Protein AF-A0A345QPT4-F1 (afdb_monomer_lite)

Sequence (966 aa):
MLALAESWQQLDHDAGVVNLGLKLHAERAFEVLALWSHRFDEGSEKVQDVKDILLRNYCLAMIEQTCDPARIIENTPKKAPHILIPAFYQRNDILRAMLEKHPGSVDTPRSDKRTAVFSACFFNNIEMLELLLEYKAEMNVAEDDGWRPIHAAAVGGDPAMTRRLIKAGATFDPQDAPQKIHPLHLAAQGGNKELADYYIKEQSVDPDLRDSAGRTVVMHAILNDDAQMVRYLVETHGCALDICTVDGPNSLEMSAIHVAARDGCRESIQTVIELGGESDCPMVNGSRAIHLAANNDFPEAVRILAKHGADVDAPGMNLWTKDDIDKAREQLTATSGAKDKINLTDWSPLHFATAKGHTKVARALIEAKADPNKQNGAKETPMHLAVEKGNDDVAMYLSANGANMEIRDKDGLTVLQKAIIRDRFALAKELLRQGALLSSYSHRNTMTDAHAATLVHVAAQEPEIKLLNLLIEHGPDLSLPNALGRTPAHIAAEAGLPDHLARLLHTDDTALEKVDVRGHTPFDSACASGDLKCIELIGKRCAEGTLAQTYPEALHIAVSHGRVRATGYLLGQGYDPQAYNDAGWTPLHIAAQRGRENVVKEILNHRINPLRPLRNDPDVTAFDLAAETGQAEVLKLLFHLRSPDALDLTDLIFLSLEHMHYDCAAYLLGLRRGTDSGLPVHPVTGLSIQELYGGQNAEMKKSKPTEERHSDALETHFGSVAKPTPAQTKQLKSQAVNATPQQYKTQSMMHGLASDLYPEFDRGETRLWSKMNETDLAAFVKRVAPVADRYELDGPELRGATRKLPWYDDVTLFQLFDPSFANPKLRIYYLEHQGNLYWLNGTSPPIHEINAKAPIKVNEANVLDYLRFFTFFVRGEEGPFYLCEHKDDPMIPSHAKIEKIIDGVVRPNTFEGMNDKGHYLCDGVVFYSNAIFIANFAVQPSGMVEMLDDEPIAADLPVKIDAPLS

Radius of gyration: 41.53 Å; chains: 1; bounding box: 100×75×121 Å

Foldseek 3Di:
DVVVVVVVVPDDPDPVVVVVVLVVVVVVLVVVLVVVVPDDDDDDPVVVVVVVVSVVVVLVSVLVDPDDLQVVCVSADPDQDPLLSCLQSVNLVNSLSSCVVVLVNQLPADPQSDGSLLSCLLCVPVSSNVSSVVSPYDQAGAGNQRDTSLLSNLLSLDPVSNVVSVVSPDDDDLVRGPFSDDSLLSNLLVLRPPNVCCCCPVVVDDQQDATLFGQGSLLSNLLNLNLVSNCCSCVPVVHDQQQFTDNDQWGQGDGSLLSNLLNLSQSSNLSCVVSPNDLADATNQQDGSLLNNLLNLNLNNNLSSLVSPHDQQGKGFPDRTNVVVVVLVVVCVVCPPPLLPRQRMRDGSLLSNLLNQNQSNNVSSLVSPHDQCRAGSQRDGSLLSNLQHPHLVNNVVSLVSDRDQCRATNQQDGSLRSNVVVVVLVSNLVVVVSPRDQPRQGSHPPPDPQWSDGPLLVCLQDLDVSSNVSSVVSPDDQQDATSQQQGSLLNNLLNLRLVSNLVSCVRDVVQQVGATNVRDGSLLSNLLNLNVSSNCSNQVPDDQLCSCVVPVCSLLSNLLNLNLNSNLVVVVSVHDQQDQDPQQDGSLLSNLLNLSLSNLVSSVVDPDDQQCARRVDNVHGSLLSNLLNLNLSSNVSSCVVDPCVVDDLVVSLVSNVVSPNVSNNVVSVVSVVVVVDPDDDDDPPDDDPPPPDDDDDDDDDDDDDDDDDDDDDDDDDDDDDDDDDVVVLVVVVPVPPDDDPPPPPDDDDDDFLCCQVPPPPPPDDPPFKAWDDPVVQVVVLVVQPPPVVPRGQPAPPKTKIKGDAPFFDAKIKIKIADCPPPDNSEIWIWIDDPRDIQTLQQACPSVLVVLVVTPTADDPNCVLVLVSVRQQSHADPQGGWHFFADLPHPLQDDDPVRSVLCVSDHHHKDFPQADPVRWTKIWTWIAHFQWIWIWIWTQHSSRDIDTDDTGTSDHDHVGTRDNNYD

Secondary structure (DSSP, 8-state):
-HHHHHTTTTS---HHHHHHHHHHHHHHHHHHHHHHTTS--S--HHHHHHHHHHHHHHHHHHHHS---HHHHHHSS-SSPP-THHHHHTT-HHHHHHHHHH-GGGTT---TT---HHHHHHHTT-HHHHHHHHHTT--TT---TTS--HHHHHHHTT-HHHHHHHHHTT----GGGSTT---HHHHHHHTT-HHHHHIIIIIS---TT-B-TT--BHHHHHHTTT-HHHHHHIIIII---SSPPP--GGG-----HHHHHHHHT-HHHHHHHHHTT--TT-B-TTS-BHHHHHHHTT-HHHHHHHHHTT--TT--B-S---HHHHHHHHHHHHH-TT-GGG-----B-HHHHHHHHT-HHHHHHHHHTT--TT---TTS--HHHHHHHHT-HHHHHHHHTTT--TT---TTS--HHHHHHHTT-HHHHHHHHHTT--TT-EE---SS-TT--EEHHHHHTTSS-HHHHHHHHTT---TT---TTS--HHHHHHHTT-HHHHHHHHHH-SGGGS---TTS--HHHHHHHHT-HHHHHHHHTTSPTT-HHHH-TTHHHHHHHTT-HHHHHHHHHTT--TT---TTS--HHHHHHHTT-HHHHHHHHTS---TTPPPSS-TT--HHHHHHHTT-HHHHHHHHTSS-GGGS-HHHHHHHHHHTT-HHHHHHHHHHHHHHTS-S---------TTSSS----------PPP--------------PPPPPTTHHHHTTTSS----TTS-SSS--S--HHHHHS--TTSS--TT-EEPPHHHHHHHHHHH-SBTTTB----TT-EEEEEE-TTBSS-EEEEEE-TTSSSTT-BEEEEEETTEEEE--SSSHHHHHHHTTS-B---TTTHHHHHHHHHHH-EETTEEEEE---TT-TTS---HHHHHHHTTT----EEEEE-TTSPEEEEEEEEETTEEEEEEEEE-TTS-EEEEEEEEEE---SS-----B-

pLDDT: mean 76.47, std 21.49, range [22.98, 98.19]

Structure (mmCIF, N/CA/C/O backbone):
data_AF-A0A345QPT4-F1
#
_entry.id   AF-A0A345QPT4-F1
#
loop_
_atom_site.group_PDB
_atom_site.id
_atom_site.type_symbol
_atom_site.label_atom_id
_atom_site.label_alt_id
_atom_site.label_comp_id
_atom_site.label_asym_id
_atom_site.label_entity_id
_atom_site.label_seq_id
_atom_site.pdbx_PDB_ins_code
_atom_site.Cartn_x
_atom_site.Cartn_y
_atom_site.Cartn_z
_atom_site.occupancy
_atom_site.B_iso_or_equiv
_atom_site.auth_seq_id
_atom_site.auth_comp_id
_atom_site.auth_asym_id
_atom_site.auth_atom_id
_atom_site.pdbx_PDB_model_num
ATOM 1 N N . MET A 1 1 ? 18.421 -6.838 46.950 1.00 33.09 1 MET A N 1
ATOM 2 C CA . MET A 1 1 ? 17.117 -7.234 46.373 1.00 33.09 1 MET A CA 1
ATOM 3 C C . MET A 1 1 ? 17.227 -8.535 45.588 1.00 33.09 1 MET A C 1
ATOM 5 O O . MET A 1 1 ? 16.571 -9.471 46.001 1.00 33.09 1 MET A O 1
ATOM 9 N N . LEU A 1 2 ? 18.090 -8.664 44.570 1.00 32.16 2 LEU A N 1
ATOM 10 C CA . LEU A 1 2 ? 18.305 -9.948 43.863 1.00 32.16 2 LEU A CA 1
ATOM 11 C C . LEU A 1 2 ? 18.605 -11.131 44.810 1.00 32.16 2 LEU A C 1
ATOM 13 O O . LEU A 1 2 ? 17.823 -12.073 44.858 1.00 32.16 2 LEU A O 1
ATOM 17 N N . ALA A 1 3 ? 19.591 -10.991 45.704 1.00 34.78 3 ALA A N 1
ATOM 18 C CA . ALA A 1 3 ? 19.900 -12.000 46.731 1.00 34.78 3 ALA A CA 1
ATOM 19 C C . ALA A 1 3 ? 18.755 -12.310 47.735 1.00 34.78 3 ALA A C 1
ATOM 21 O O . ALA A 1 3 ? 18.834 -13.287 48.477 1.00 34.78 3 ALA A O 1
ATOM 22 N N . LEU A 1 4 ? 17.697 -11.485 47.789 1.00 37.00 4 LEU A N 1
ATOM 23 C CA . LEU A 1 4 ? 16.474 -11.732 48.576 1.00 37.00 4 LEU A CA 1
ATOM 24 C C . LEU A 1 4 ? 15.408 -12.503 47.776 1.00 37.00 4 LEU A C 1
ATOM 26 O O . LEU A 1 4 ? 14.580 -13.169 48.380 1.00 37.00 4 LEU A O 1
ATOM 30 N N . ALA A 1 5 ? 15.429 -12.430 46.442 1.00 37.59 5 ALA A N 1
ATOM 31 C CA . ALA A 1 5 ? 14.558 -13.224 45.576 1.00 37.59 5 ALA A CA 1
ATOM 32 C C . ALA A 1 5 ? 15.115 -14.647 45.379 1.00 37.59 5 ALA A C 1
ATOM 34 O O . ALA A 1 5 ? 14.376 -15.623 45.482 1.00 37.59 5 ALA A O 1
ATOM 35 N N . GLU A 1 6 ? 16.432 -14.772 45.185 1.00 40.56 6 GLU A N 1
ATOM 36 C CA . GLU A 1 6 ? 17.126 -16.063 45.034 1.00 40.56 6 GLU A CA 1
ATOM 37 C C . GLU A 1 6 ? 17.009 -16.945 46.288 1.00 40.56 6 GLU A C 1
ATOM 39 O O . GLU A 1 6 ? 16.847 -18.158 46.186 1.00 40.56 6 GLU A O 1
ATOM 44 N N . SER A 1 7 ? 17.029 -16.338 47.479 1.00 40.84 7 SER A N 1
ATOM 45 C CA . SER A 1 7 ? 16.862 -17.057 48.749 1.00 40.84 7 SER A CA 1
ATOM 46 C C . SER A 1 7 ? 15.411 -17.463 49.044 1.00 40.84 7 SER A C 1
ATOM 48 O O . SER A 1 7 ? 15.190 -18.320 49.897 1.00 40.84 7 SER A O 1
ATOM 50 N N . TRP A 1 8 ? 14.425 -16.914 48.325 1.00 41.34 8 TRP A N 1
ATOM 51 C CA . TRP A 1 8 ? 13.012 -17.284 48.474 1.00 41.34 8 TRP A CA 1
ATOM 52 C C . TRP A 1 8 ? 12.647 -18.525 47.646 1.00 41.34 8 TRP A C 1
ATOM 54 O O . TRP A 1 8 ? 11.878 -19.362 48.106 1.00 41.34 8 TRP A O 1
ATOM 64 N N . GLN A 1 9 ? 13.273 -18.706 46.475 1.00 44.38 9 GLN A N 1
ATOM 65 C CA . GLN A 1 9 ? 13.102 -19.895 45.621 1.00 44.38 9 GLN A CA 1
ATOM 66 C C . GLN A 1 9 ? 13.724 -21.185 46.192 1.00 44.38 9 GLN A C 1
ATOM 68 O O . GLN A 1 9 ? 13.489 -22.262 45.651 1.00 44.38 9 GLN A O 1
ATOM 73 N N . GLN A 1 10 ? 14.532 -21.094 47.254 1.00 45.28 10 GLN A N 1
ATOM 74 C CA . GLN A 1 10 ? 15.256 -22.228 47.852 1.00 45.28 10 GLN A CA 1
ATOM 75 C C . GLN A 1 10 ? 14.636 -22.747 49.163 1.00 45.28 10 GLN A C 1
ATOM 77 O O . GLN A 1 10 ? 15.204 -23.639 49.793 1.00 45.28 10 GLN A O 1
ATOM 82 N N . LEU A 1 11 ? 13.500 -22.194 49.599 1.00 45.75 11 LEU A N 1
ATOM 83 C CA . LEU A 1 11 ? 12.834 -22.576 50.847 1.00 45.75 11 LEU A CA 1
ATOM 84 C C . LEU A 1 11 ? 11.661 -23.524 50.581 1.00 45.75 11 LEU A C 1
ATOM 86 O O . LEU A 1 11 ? 10.718 -23.173 49.877 1.00 45.75 11 LEU A O 1
ATOM 90 N N . ASP A 1 12 ? 11.717 -24.707 51.192 1.00 43.78 12 ASP A N 1
ATOM 91 C CA . ASP A 1 12 ? 10.667 -25.721 51.085 1.00 43.78 12 ASP A CA 1
ATOM 92 C C . ASP A 1 12 ? 9.369 -25.245 51.771 1.00 43.78 12 ASP A C 1
ATOM 94 O O . ASP A 1 12 ? 9.404 -24.627 52.843 1.00 43.78 12 ASP A O 1
ATOM 98 N N . HIS A 1 13 ? 8.218 -25.490 51.142 1.00 46.50 13 HIS A N 1
ATOM 99 C CA . HIS A 1 13 ? 6.950 -24.807 51.444 1.00 46.50 13 HIS A CA 1
ATOM 100 C C . HIS A 1 13 ? 6.187 -25.393 52.647 1.00 46.50 13 HIS A C 1
ATOM 102 O O . HIS A 1 13 ? 4.996 -25.695 52.560 1.00 46.50 13 HIS A O 1
ATOM 108 N N . ASP A 1 14 ? 6.855 -25.521 53.792 1.00 43.75 14 ASP A N 1
ATOM 109 C CA . ASP A 1 14 ? 6.238 -26.016 55.023 1.00 43.75 14 ASP A CA 1
ATOM 110 C C . ASP A 1 14 ? 5.692 -24.869 55.902 1.00 43.75 14 ASP A C 1
ATOM 112 O O . ASP A 1 14 ? 6.330 -23.825 56.094 1.00 43.75 14 ASP A O 1
ATOM 116 N N . ALA A 1 15 ? 4.492 -25.045 56.464 1.00 39.34 15 ALA A N 1
ATOM 117 C CA . ALA A 1 15 ? 3.680 -23.951 57.026 1.00 39.34 15 ALA A CA 1
ATOM 118 C C . ALA A 1 15 ? 4.313 -23.237 58.245 1.00 39.34 15 ALA A C 1
ATOM 120 O O . ALA A 1 15 ? 3.967 -22.093 58.568 1.00 39.34 15 ALA A O 1
ATOM 121 N N . GLY A 1 16 ? 5.264 -23.891 58.920 1.00 41.59 16 GLY A N 1
ATOM 122 C CA . GLY A 1 16 ? 6.057 -23.297 60.001 1.00 41.59 16 GLY A CA 1
ATOM 123 C C . GLY A 1 16 ? 7.169 -22.357 59.516 1.00 41.59 16 GLY A C 1
ATOM 124 O O . GLY A 1 16 ? 7.464 -21.366 60.183 1.00 41.59 16 GLY A O 1
ATOM 125 N N . VAL A 1 17 ? 7.760 -22.627 58.346 1.00 42.69 17 VAL A N 1
ATOM 126 C CA . VAL A 1 17 ? 8.870 -21.837 57.780 1.00 42.69 17 VAL A CA 1
ATOM 127 C C . VAL A 1 17 ? 8.347 -20.558 57.131 1.00 42.69 17 VAL A C 1
ATOM 129 O O . VAL A 1 17 ? 8.931 -19.492 57.328 1.00 42.69 17 VAL A O 1
ATOM 132 N N . VAL A 1 18 ? 7.188 -20.634 56.465 1.00 42.41 18 VAL A N 1
ATOM 133 C CA . VAL A 1 18 ? 6.473 -19.463 55.930 1.00 42.41 18 VAL A CA 1
ATOM 134 C C . VAL A 1 18 ? 6.228 -18.433 57.042 1.00 42.41 18 VAL A C 1
ATOM 136 O O . VAL A 1 18 ? 6.617 -17.275 56.904 1.00 42.41 18 VAL A O 1
ATOM 139 N N . ASN A 1 19 ? 5.711 -18.862 58.201 1.00 40.22 19 ASN A N 1
ATOM 140 C CA . ASN A 1 19 ? 5.498 -17.993 59.369 1.00 40.22 19 ASN A CA 1
ATOM 141 C C . ASN A 1 19 ? 6.782 -17.348 59.923 1.00 40.22 19 ASN A C 1
ATOM 143 O O . ASN A 1 19 ? 6.725 -16.241 60.460 1.00 40.22 19 ASN A O 1
ATOM 147 N N . LEU A 1 20 ? 7.940 -18.006 59.807 1.00 39.38 20 LEU A N 1
ATOM 148 C CA . LEU A 1 20 ? 9.214 -17.449 60.266 1.00 39.38 20 LEU A CA 1
ATOM 149 C C . LEU A 1 20 ? 9.788 -16.435 59.262 1.00 39.38 20 LEU A C 1
ATOM 151 O O . LEU A 1 20 ? 10.292 -15.392 59.677 1.00 39.38 20 LEU A O 1
ATOM 155 N N . GLY A 1 21 ? 9.653 -16.699 57.957 1.00 39.25 21 GLY A N 1
ATOM 156 C CA . GLY A 1 21 ? 10.020 -15.764 56.886 1.00 39.25 21 GLY A CA 1
ATOM 157 C C . GLY A 1 21 ? 9.189 -14.477 56.917 1.00 39.25 21 GLY A C 1
ATOM 158 O O . GLY A 1 21 ? 9.756 -13.386 56.891 1.00 39.25 21 GLY A O 1
ATOM 159 N N . LEU A 1 22 ? 7.866 -14.606 57.085 1.00 40.47 22 LEU A N 1
ATOM 160 C CA . LEU A 1 22 ? 6.925 -13.507 57.360 1.00 40.47 22 LEU A CA 1
ATOM 161 C C . LEU A 1 22 ? 7.432 -12.609 58.505 1.00 40.47 22 LEU A C 1
ATOM 163 O O . LEU A 1 22 ? 7.609 -11.400 58.346 1.00 40.47 22 LEU A O 1
ATOM 167 N N . LYS A 1 23 ? 7.753 -13.217 59.655 1.00 39.22 23 LYS A N 1
ATOM 168 C CA . LYS A 1 23 ? 8.224 -12.498 60.849 1.00 39.22 23 LYS A CA 1
ATOM 169 C C . LYS A 1 23 ? 9.545 -11.760 60.617 1.00 39.22 23 LYS A C 1
ATOM 171 O O . LYS A 1 23 ? 9.672 -10.596 60.992 1.00 39.22 23 LYS A O 1
ATOM 176 N N . LEU A 1 24 ? 10.502 -12.415 59.956 1.00 41.22 24 LEU A N 1
ATOM 177 C CA . LEU A 1 24 ? 11.827 -11.856 59.677 1.00 41.22 24 LEU A CA 1
ATOM 178 C C . LEU A 1 24 ? 11.776 -10.700 58.660 1.00 41.22 24 LEU A C 1
ATOM 180 O O . LEU A 1 24 ? 12.583 -9.772 58.740 1.00 41.22 24 LEU A O 1
ATOM 184 N N . HIS A 1 25 ? 10.824 -10.726 57.721 1.00 44.31 25 HIS A N 1
ATOM 185 C CA . HIS A 1 25 ? 10.570 -9.608 56.810 1.00 44.31 25 HIS A CA 1
ATOM 186 C C . HIS A 1 25 ? 9.915 -8.417 57.520 1.00 44.31 25 HIS A C 1
ATOM 188 O O . HIS A 1 25 ? 10.349 -7.285 57.303 1.00 44.31 25 HIS A O 1
ATOM 194 N N . ALA A 1 26 ? 8.943 -8.654 58.407 1.00 40.06 26 ALA A N 1
ATOM 195 C CA . ALA A 1 26 ? 8.311 -7.595 59.194 1.00 40.06 26 ALA A CA 1
ATOM 196 C C . ALA A 1 26 ? 9.309 -6.879 60.129 1.00 40.06 26 ALA A C 1
ATOM 198 O O . ALA A 1 26 ? 9.332 -5.649 60.183 1.00 40.06 26 ALA A O 1
ATOM 199 N N . GLU A 1 27 ? 10.181 -7.627 60.815 1.00 40.75 27 GLU A N 1
ATOM 200 C CA . GLU A 1 27 ? 11.205 -7.063 61.711 1.00 40.75 27 GLU A CA 1
ATOM 201 C C . GLU A 1 27 ? 12.286 -6.273 60.945 1.00 40.75 27 GLU A C 1
ATOM 203 O O . GLU A 1 27 ? 12.697 -5.201 61.387 1.00 40.75 27 GLU A O 1
ATOM 208 N N . ARG A 1 28 ? 12.691 -6.718 59.747 1.00 43.78 28 ARG A N 1
ATOM 209 C CA . ARG A 1 28 ? 13.685 -5.997 58.923 1.00 43.78 28 ARG A CA 1
ATOM 210 C C . ARG A 1 28 ? 13.117 -4.794 58.168 1.00 43.78 28 ARG A C 1
ATOM 212 O O . ARG A 1 28 ? 13.839 -3.823 57.950 1.00 43.78 28 ARG A O 1
ATOM 219 N N . ALA A 1 29 ? 11.831 -4.801 57.816 1.00 41.41 29 ALA A N 1
ATOM 220 C CA . ALA A 1 29 ? 11.145 -3.594 57.346 1.00 41.41 29 ALA A CA 1
ATOM 221 C C . ALA A 1 29 ? 11.117 -2.505 58.441 1.00 41.41 29 ALA A C 1
ATOM 223 O O . ALA A 1 29 ? 11.261 -1.318 58.145 1.00 41.41 29 ALA A O 1
ATOM 224 N N . PHE A 1 30 ? 11.017 -2.921 59.708 1.00 39.09 30 PHE A N 1
ATOM 225 C CA . PHE A 1 30 ? 11.079 -2.056 60.888 1.00 39.09 30 PHE A CA 1
ATOM 226 C C . PHE A 1 30 ? 12.431 -1.331 61.029 1.00 39.09 30 PHE A C 1
ATOM 228 O O . PHE A 1 30 ? 12.464 -0.126 61.277 1.00 39.09 30 PHE A O 1
ATOM 235 N N . GLU A 1 31 ? 13.553 -2.027 60.813 1.00 42.22 31 GLU A N 1
ATOM 236 C CA . GLU A 1 31 ? 14.901 -1.430 60.867 1.00 42.22 31 GLU A CA 1
ATOM 237 C C . GLU A 1 31 ? 15.128 -0.389 59.754 1.00 42.22 31 GLU A C 1
ATOM 239 O O . GLU A 1 31 ? 15.726 0.665 59.989 1.00 42.22 31 GLU A O 1
ATOM 244 N N . VAL A 1 32 ? 14.596 -0.636 58.550 1.00 42.06 32 VAL A N 1
ATOM 245 C CA . VAL A 1 32 ? 14.650 0.323 57.430 1.00 42.06 32 VAL A CA 1
ATOM 246 C C . VAL A 1 32 ? 13.803 1.571 57.722 1.00 42.06 32 VAL A C 1
ATOM 248 O O . VAL A 1 32 ? 14.245 2.686 57.441 1.00 42.06 32 VAL A O 1
ATOM 251 N N . LEU A 1 33 ? 12.636 1.414 58.358 1.00 37.31 33 LEU A N 1
ATOM 252 C CA . LEU A 1 33 ? 11.796 2.528 58.822 1.00 37.31 33 LEU A CA 1
ATOM 253 C C . LEU A 1 33 ? 12.460 3.354 59.939 1.00 37.31 33 LEU A C 1
ATOM 255 O O . LEU A 1 33 ? 12.398 4.587 59.919 1.00 37.31 33 LEU A O 1
ATOM 259 N N . ALA A 1 34 ? 13.157 2.704 60.876 1.00 37.06 34 ALA A N 1
ATOM 260 C CA . ALA A 1 34 ? 13.902 3.386 61.936 1.00 37.06 34 ALA A CA 1
ATOM 261 C C . ALA A 1 34 ? 15.033 4.273 61.374 1.00 37.06 34 ALA A C 1
ATOM 263 O O . ALA A 1 34 ? 15.233 5.394 61.847 1.00 37.06 34 ALA A O 1
ATOM 264 N N . LEU A 1 35 ? 15.707 3.822 60.307 1.00 39.16 35 LEU A N 1
ATOM 265 C CA . LEU A 1 35 ? 16.701 4.609 59.563 1.00 39.16 35 LEU A CA 1
ATOM 266 C C . LEU A 1 35 ? 16.079 5.753 58.735 1.00 39.16 35 LEU A C 1
ATOM 268 O O . LEU A 1 35 ? 16.745 6.758 58.478 1.00 39.16 35 LEU A O 1
ATOM 272 N N . TRP A 1 36 ? 14.810 5.627 58.338 1.00 37.44 36 TRP A N 1
ATOM 273 C CA . TRP A 1 36 ? 14.070 6.618 57.547 1.00 37.44 36 TRP A CA 1
ATOM 274 C C . TRP A 1 36 ? 13.606 7.840 58.353 1.00 37.44 36 TRP A C 1
ATOM 276 O O . TRP A 1 36 ? 13.639 8.953 57.834 1.00 37.44 36 TRP A O 1
ATOM 286 N N . SER A 1 37 ? 13.217 7.680 59.624 1.00 37.22 37 SER A N 1
ATOM 287 C CA . SER A 1 37 ? 12.687 8.808 60.421 1.00 37.22 37 SER A CA 1
ATOM 288 C C . SER A 1 37 ? 13.719 9.897 60.764 1.00 37.22 37 SER A C 1
ATOM 290 O O . SER A 1 37 ? 13.348 10.990 61.189 1.00 37.22 37 SER A O 1
ATOM 292 N N . HIS A 1 38 ? 15.010 9.607 60.576 1.00 35.19 38 HIS A N 1
ATOM 293 C CA . HIS A 1 38 ? 16.125 10.435 61.043 1.00 35.19 38 HIS A CA 1
ATOM 294 C C . HIS A 1 38 ? 16.803 11.282 59.950 1.00 35.19 38 HIS A C 1
ATOM 296 O O . HIS A 1 38 ? 17.774 11.985 60.247 1.00 35.19 38 HIS A O 1
ATOM 302 N N . ARG A 1 39 ? 16.345 11.203 58.690 1.00 34.81 39 ARG A N 1
ATOM 303 C CA . ARG A 1 39 ? 17.016 11.817 57.532 1.00 34.81 39 ARG A CA 1
ATOM 304 C C . ARG A 1 39 ? 16.049 12.500 56.548 1.00 34.81 39 ARG A C 1
ATOM 306 O O . ARG A 1 39 ? 15.481 11.853 55.676 1.00 34.81 39 ARG A O 1
ATOM 313 N N . PHE A 1 40 ? 16.065 13.832 56.633 1.00 41.31 40 PHE A N 1
ATOM 314 C CA . PHE A 1 40 ? 15.780 14.837 55.595 1.00 41.31 40 PHE A CA 1
ATOM 315 C C . PHE A 1 40 ? 14.382 15.458 55.447 1.00 41.31 40 PHE A C 1
ATOM 317 O O . PHE A 1 40 ? 13.384 14.813 55.121 1.00 41.31 40 PHE A O 1
ATOM 324 N N . ASP A 1 41 ? 14.429 16.788 55.574 1.00 34.59 41 ASP A N 1
ATOM 325 C CA . ASP A 1 41 ? 13.602 17.790 54.906 1.00 34.59 41 ASP A CA 1
ATOM 326 C C . ASP A 1 41 ? 13.650 17.697 53.358 1.00 34.59 41 ASP A C 1
ATOM 328 O O . ASP A 1 41 ? 14.193 16.774 52.752 1.00 34.59 41 ASP A O 1
ATOM 332 N N . GLU A 1 42 ? 12.995 18.669 52.733 1.00 40.62 42 GLU A N 1
ATOM 333 C CA . GLU A 1 42 ? 12.603 18.823 51.329 1.00 40.62 42 GLU A CA 1
ATOM 334 C C . GLU A 1 42 ? 13.727 18.715 50.268 1.00 40.62 42 GLU A C 1
ATOM 336 O O . GLU A 1 42 ? 14.895 18.981 50.541 1.00 40.62 42 GLU A O 1
ATOM 341 N N . GLY A 1 43 ? 13.346 18.433 49.005 1.00 38.50 43 GLY A N 1
ATOM 342 C CA . GLY A 1 43 ? 14.033 19.078 47.870 1.00 38.50 43 GLY A CA 1
ATOM 343 C C . GLY A 1 43 ? 14.525 18.279 46.649 1.00 38.50 43 GLY A C 1
ATOM 344 O O . GLY A 1 43 ? 15.263 18.874 45.870 1.00 38.50 43 GLY A O 1
ATOM 345 N N . SER A 1 44 ? 14.190 16.998 46.405 1.00 33.72 44 SER A N 1
ATOM 346 C CA . SER A 1 44 ? 14.565 16.372 45.108 1.00 33.72 44 SER A CA 1
ATOM 347 C C . SER A 1 44 ? 13.610 15.299 44.568 1.00 33.72 44 SER A C 1
ATOM 349 O O . SER A 1 44 ? 13.191 14.394 45.288 1.00 33.72 44 SER A O 1
ATOM 351 N N . GLU A 1 45 ? 13.329 15.373 43.263 1.00 38.69 45 GLU A N 1
ATOM 352 C CA . GLU A 1 45 ? 12.399 14.487 42.540 1.00 38.69 45 GLU A CA 1
ATOM 353 C C . GLU A 1 45 ? 12.859 13.020 42.542 1.00 38.69 45 GLU A C 1
ATOM 355 O O . GLU A 1 45 ? 12.066 12.124 42.810 1.00 38.69 45 GLU A O 1
ATOM 360 N N . LYS A 1 46 ? 14.167 12.760 42.391 1.00 37.12 46 LYS A N 1
ATOM 361 C CA . LYS A 1 46 ? 14.743 11.396 42.428 1.00 37.12 46 LYS A CA 1
ATOM 362 C C . LYS A 1 46 ? 14.589 10.681 43.776 1.00 37.12 46 LYS A C 1
ATOM 364 O O . LYS A 1 46 ? 14.760 9.468 43.853 1.00 37.12 46 LYS A O 1
ATOM 369 N N . VAL A 1 47 ? 14.306 11.419 44.850 1.00 37.28 47 VAL A N 1
ATOM 370 C CA . VAL A 1 47 ? 14.023 10.847 46.174 1.00 37.28 47 VAL A CA 1
ATOM 371 C C . VAL A 1 47 ? 12.533 10.507 46.325 1.00 37.28 47 VAL A C 1
ATOM 373 O O . VAL A 1 47 ? 12.190 9.688 47.176 1.00 37.28 47 VAL A O 1
ATOM 376 N N . GLN A 1 48 ? 11.657 11.075 45.494 1.00 40.44 48 GLN A N 1
ATOM 377 C CA . GLN A 1 48 ? 10.220 10.805 45.503 1.00 40.44 48 GLN A CA 1
ATOM 378 C C . GLN A 1 48 ? 9.920 9.379 45.005 1.00 40.44 48 GLN A C 1
ATOM 380 O O . GLN A 1 48 ? 9.306 8.603 45.734 1.00 40.44 48 GLN A O 1
ATOM 385 N N . ASP A 1 49 ? 10.483 8.976 43.860 1.00 38.84 49 ASP A N 1
ATOM 386 C CA . ASP A 1 49 ? 10.294 7.629 43.286 1.00 38.84 49 ASP A CA 1
ATOM 387 C C . ASP A 1 49 ? 10.715 6.504 44.251 1.00 38.84 49 ASP A C 1
ATOM 389 O O . ASP A 1 49 ? 10.040 5.485 44.405 1.00 38.84 49 ASP A O 1
ATOM 393 N N . VAL A 1 50 ? 11.839 6.695 44.951 1.00 38.19 50 VAL A N 1
ATOM 394 C CA . VAL A 1 50 ? 12.367 5.717 45.917 1.00 38.19 50 VAL A CA 1
ATOM 395 C C . VAL A 1 50 ? 11.497 5.644 47.178 1.00 38.19 50 VAL A C 1
ATOM 397 O O . VAL A 1 50 ? 11.346 4.561 47.750 1.00 38.19 50 VAL A O 1
ATOM 400 N N . LYS A 1 51 ? 10.891 6.765 47.602 1.00 43.69 51 LYS A N 1
ATOM 401 C CA . LYS A 1 51 ? 9.914 6.789 48.703 1.00 43.69 51 LYS A CA 1
ATOM 402 C C . LYS A 1 51 ? 8.652 6.011 48.330 1.00 43.69 51 LYS A C 1
ATOM 404 O O . LYS A 1 51 ? 8.224 5.166 49.115 1.00 43.69 51 LYS A O 1
ATOM 409 N N . ASP A 1 52 ? 8.119 6.223 47.130 1.00 42.12 52 ASP A N 1
ATOM 410 C CA . ASP A 1 52 ? 6.881 5.578 46.683 1.00 42.12 52 ASP A CA 1
ATOM 411 C C . ASP A 1 52 ? 7.054 4.069 46.450 1.00 42.12 52 ASP A C 1
ATOM 413 O O . ASP A 1 52 ? 6.182 3.285 46.829 1.00 42.12 52 ASP A O 1
ATOM 417 N N . ILE A 1 53 ? 8.202 3.619 45.929 1.00 42.06 53 ILE A N 1
ATOM 418 C CA . ILE A 1 53 ? 8.512 2.183 45.784 1.00 42.06 53 ILE A CA 1
ATOM 419 C C . ILE A 1 53 ? 8.607 1.487 47.152 1.00 42.06 53 ILE A C 1
ATOM 421 O O . ILE A 1 53 ? 8.072 0.388 47.329 1.00 42.06 53 ILE A O 1
ATOM 425 N N . LEU A 1 54 ? 9.270 2.107 48.134 1.00 42.16 54 LEU A N 1
ATOM 426 C CA . LEU A 1 54 ? 9.414 1.532 49.476 1.00 42.16 54 LEU A CA 1
ATOM 427 C C . LEU A 1 54 ? 8.093 1.546 50.255 1.00 42.16 54 LEU A C 1
ATOM 429 O O . LEU A 1 54 ? 7.774 0.551 50.905 1.00 42.16 54 LEU A O 1
ATOM 433 N N . LEU A 1 55 ? 7.284 2.600 50.121 1.00 45.50 55 LEU A N 1
ATOM 434 C CA . LEU A 1 55 ? 5.930 2.656 50.676 1.00 45.50 55 LEU A CA 1
ATOM 435 C C . LEU A 1 55 ? 5.007 1.607 50.035 1.00 45.50 55 LEU A C 1
ATOM 437 O O . LEU A 1 55 ? 4.301 0.894 50.744 1.00 45.50 55 LEU A O 1
ATOM 441 N N . ARG A 1 56 ? 5.041 1.460 48.704 1.00 43.22 56 ARG A N 1
ATOM 442 C CA . ARG A 1 56 ? 4.274 0.444 47.967 1.00 43.22 56 ARG A CA 1
ATOM 443 C C . ARG A 1 56 ? 4.616 -0.967 48.442 1.00 43.22 56 ARG A C 1
ATOM 445 O O . ARG A 1 56 ? 3.710 -1.753 48.703 1.00 43.22 56 ARG A O 1
ATOM 452 N N . ASN A 1 57 ? 5.904 -1.274 48.591 1.00 44.00 57 ASN A N 1
ATOM 453 C CA . ASN A 1 57 ? 6.362 -2.586 49.051 1.00 44.00 57 ASN A CA 1
ATOM 454 C C . ASN A 1 57 ? 6.059 -2.822 50.542 1.00 44.00 57 ASN A C 1
ATOM 456 O O . ASN A 1 57 ? 5.721 -3.943 50.916 1.00 44.00 57 ASN A O 1
ATOM 460 N N . TYR A 1 58 ? 6.106 -1.778 51.378 1.00 47.28 58 TYR A N 1
ATOM 461 C CA . TYR A 1 58 ? 5.629 -1.834 52.762 1.00 47.28 58 TYR A CA 1
ATOM 462 C C . TYR A 1 58 ? 4.135 -2.174 52.814 1.00 47.28 58 TYR A C 1
ATOM 464 O O . TYR A 1 58 ? 3.748 -3.134 53.472 1.00 47.28 58 TYR A O 1
ATOM 472 N N . CYS A 1 59 ? 3.286 -1.461 52.073 1.00 45.84 59 CYS A N 1
ATOM 473 C CA . CYS A 1 59 ? 1.851 -1.728 52.097 1.00 45.84 59 CYS A CA 1
ATOM 474 C C . CYS A 1 59 ? 1.470 -3.082 51.473 1.00 45.84 59 CYS A C 1
ATOM 476 O O . CYS A 1 59 ? 0.548 -3.713 51.978 1.00 45.84 59 CYS A O 1
ATOM 478 N N . LEU A 1 60 ? 2.193 -3.567 50.455 1.00 46.56 60 LEU A N 1
ATOM 479 C CA . LEU A 1 60 ? 2.050 -4.941 49.946 1.00 46.56 60 LEU A CA 1
ATOM 480 C C . LEU A 1 60 ? 2.316 -5.978 51.055 1.00 46.56 60 LEU A C 1
ATOM 482 O O . LEU A 1 60 ? 1.446 -6.795 51.354 1.00 46.56 60 LEU A O 1
ATOM 486 N N . ALA A 1 61 ? 3.458 -5.874 51.744 1.00 47.78 61 ALA A N 1
ATOM 487 C CA . ALA A 1 61 ? 3.819 -6.782 52.838 1.00 47.78 61 ALA A CA 1
ATOM 488 C C . ALA A 1 61 ? 2.814 -6.755 54.010 1.00 47.78 61 ALA A C 1
ATOM 490 O O . ALA A 1 61 ? 2.585 -7.770 54.663 1.00 47.78 61 ALA A O 1
ATOM 491 N N . MET A 1 62 ? 2.183 -5.605 54.260 1.00 48.25 62 MET A N 1
ATOM 492 C CA . MET A 1 62 ? 1.190 -5.423 55.329 1.00 48.25 62 MET A CA 1
ATOM 493 C C . MET A 1 62 ? -0.195 -6.001 54.992 1.00 48.25 62 MET A C 1
ATOM 495 O O . MET A 1 62 ? -1.017 -6.183 55.893 1.00 48.25 62 MET A O 1
ATOM 499 N N . ILE A 1 63 ? -0.466 -6.283 53.715 1.00 49.28 63 ILE A N 1
ATOM 500 C CA . ILE A 1 63 ? -1.768 -6.755 53.221 1.00 49.28 63 ILE A CA 1
ATOM 501 C C . ILE A 1 63 ? -1.772 -8.272 53.017 1.00 49.28 63 ILE A C 1
ATOM 503 O O . ILE A 1 63 ? -2.774 -8.914 53.329 1.00 49.28 63 ILE A O 1
ATOM 507 N N . GLU A 1 64 ? -0.649 -8.856 52.593 1.00 49.72 64 GLU A N 1
ATOM 508 C CA . GLU A 1 64 ? -0.515 -10.304 52.368 1.00 49.72 64 GLU A CA 1
ATOM 509 C C . GLU A 1 64 ? -0.440 -11.148 53.662 1.00 49.72 64 GLU A C 1
ATOM 511 O O . GLU A 1 64 ? -0.607 -12.364 53.601 1.00 49.72 64 GLU A O 1
ATOM 516 N N . GLN A 1 65 ? -0.172 -10.548 54.835 1.00 47.72 65 GLN A N 1
ATOM 517 C CA . GLN A 1 65 ? 0.313 -11.290 56.017 1.00 47.72 65 GLN A CA 1
ATOM 518 C C . GLN A 1 65 ? -0.339 -10.890 57.357 1.00 47.72 65 GLN A C 1
ATOM 520 O O . GLN A 1 65 ? 0.343 -10.398 58.249 1.00 47.72 65 GLN A O 1
ATOM 525 N N . THR A 1 66 ? -1.644 -11.135 57.546 1.00 48.81 66 THR A N 1
ATOM 526 C CA . THR A 1 66 ? -2.304 -11.249 58.883 1.00 48.81 66 THR A CA 1
ATOM 527 C C . THR A 1 66 ? -1.907 -10.217 59.969 1.00 48.81 66 THR A C 1
ATOM 529 O O . THR A 1 66 ? -1.832 -10.555 61.151 1.00 48.81 66 THR A O 1
ATOM 532 N N . CYS A 1 67 ? -1.619 -8.965 59.601 1.00 48.06 67 CYS A N 1
ATOM 533 C CA . CYS A 1 67 ? -1.107 -7.965 60.540 1.00 48.06 67 CYS A CA 1
ATOM 534 C C . CYS A 1 67 ? -2.209 -7.382 61.435 1.00 48.06 67 CYS A C 1
ATOM 536 O O . CYS A 1 67 ? -3.278 -7.007 60.956 1.00 48.06 67 CYS A O 1
ATOM 538 N N . ASP A 1 68 ? -1.897 -7.245 62.727 1.00 52.94 68 ASP A N 1
ATOM 539 C CA . ASP A 1 68 ? -2.688 -6.492 63.705 1.00 52.94 68 ASP A CA 1
ATOM 540 C C . ASP A 1 68 ? -2.821 -5.021 63.257 1.00 52.94 68 ASP A C 1
ATOM 542 O O . ASP A 1 68 ? -1.788 -4.341 63.146 1.00 52.94 68 ASP A O 1
ATOM 546 N N . PRO A 1 69 ? -4.051 -4.509 63.027 1.00 48.09 69 PRO A N 1
ATOM 547 C CA . PRO A 1 69 ? -4.286 -3.123 62.646 1.00 48.09 69 PRO A CA 1
ATOM 548 C C . PRO A 1 69 ? -3.559 -2.118 63.544 1.00 48.09 69 PRO A C 1
ATOM 550 O O . PRO A 1 69 ? -2.996 -1.163 63.018 1.00 48.09 69 PRO A O 1
ATOM 553 N N . ALA A 1 70 ? -3.470 -2.346 64.861 1.00 49.62 70 ALA A N 1
ATOM 554 C CA . ALA A 1 70 ? -2.863 -1.398 65.800 1.00 49.62 70 ALA A CA 1
ATOM 555 C C . ALA A 1 70 ? -1.394 -1.069 65.462 1.00 49.62 70 ALA A C 1
ATOM 557 O O . ALA A 1 70 ? -0.991 0.099 65.488 1.00 49.62 70 ALA A O 1
ATOM 558 N N . ARG A 1 71 ? -0.610 -2.080 65.056 1.00 50.62 71 ARG A N 1
ATOM 559 C CA . ARG A 1 71 ? 0.812 -1.934 64.688 1.00 50.62 71 ARG A CA 1
ATOM 560 C C . ARG A 1 71 ? 1.030 -1.162 63.388 1.00 50.62 71 ARG A C 1
ATOM 562 O O . ARG A 1 71 ? 2.077 -0.535 63.221 1.00 50.62 71 ARG A O 1
ATOM 569 N N . ILE A 1 72 ? 0.052 -1.177 62.483 1.00 49.19 72 ILE A N 1
ATOM 570 C CA . ILE A 1 72 ? 0.082 -0.393 61.240 1.00 49.19 72 ILE A CA 1
ATOM 571 C C . ILE A 1 72 ? 0.049 1.101 61.584 1.00 49.19 72 ILE A C 1
ATOM 573 O O . ILE A 1 72 ? 0.868 1.891 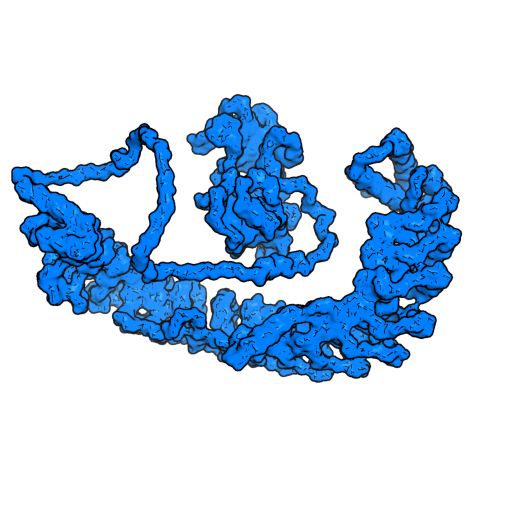61.109 1.00 49.19 72 ILE A O 1
ATOM 577 N N . ILE A 1 73 ? -0.860 1.481 62.485 1.00 49.16 73 ILE A N 1
ATOM 578 C CA . ILE A 1 73 ? -1.083 2.880 62.851 1.00 49.16 73 ILE A CA 1
ATOM 579 C C . ILE A 1 73 ? -0.025 3.425 63.824 1.00 49.16 73 ILE A C 1
ATOM 581 O O . ILE A 1 73 ? 0.061 4.637 64.008 1.00 49.16 73 ILE A O 1
ATOM 585 N N . GLU A 1 74 ? 0.745 2.585 64.522 1.00 50.94 74 GLU A N 1
ATOM 586 C CA . GLU A 1 74 ? 1.895 3.044 65.328 1.00 50.94 74 GLU A CA 1
ATOM 587 C C . GLU A 1 74 ? 3.076 3.502 64.465 1.00 50.94 74 GLU A C 1
ATOM 589 O O . GLU A 1 74 ? 3.785 4.428 64.850 1.00 50.94 74 GLU A O 1
ATOM 594 N N . ASN A 1 75 ? 3.255 2.897 63.286 1.00 47.88 75 ASN A N 1
ATOM 595 C CA . ASN A 1 75 ? 4.397 3.140 62.395 1.00 47.88 75 ASN A CA 1
ATOM 596 C C . ASN A 1 75 ? 4.047 4.010 61.176 1.00 47.88 75 ASN A C 1
ATOM 598 O O . ASN A 1 75 ? 4.873 4.217 60.287 1.00 47.88 75 ASN A O 1
ATOM 602 N N . THR A 1 76 ? 2.821 4.531 61.131 1.00 44.69 76 THR A N 1
ATOM 603 C CA . THR A 1 76 ? 2.369 5.455 60.088 1.00 44.69 76 THR A CA 1
ATOM 604 C C . THR A 1 76 ? 3.121 6.797 60.206 1.00 44.69 76 THR A C 1
ATOM 606 O O . THR A 1 76 ? 3.268 7.309 61.319 1.00 44.69 76 THR A O 1
ATOM 609 N N . PRO A 1 77 ? 3.617 7.393 59.100 1.00 46.28 77 PRO A N 1
ATOM 610 C CA . PRO A 1 77 ? 4.328 8.673 59.137 1.00 46.28 77 PRO A CA 1
ATOM 611 C C . PRO A 1 77 ? 3.511 9.817 59.760 1.00 46.28 77 PRO A C 1
ATOM 613 O O . PRO A 1 77 ? 2.288 9.817 59.731 1.00 46.28 77 PRO A O 1
ATOM 616 N N . LYS A 1 78 ? 4.185 10.874 60.239 1.00 46.78 78 LYS A N 1
ATOM 617 C CA . LYS A 1 78 ? 3.520 12.084 60.779 1.00 46.78 78 LYS A CA 1
ATOM 618 C C . LYS A 1 78 ? 2.730 12.908 59.740 1.00 46.78 78 LYS A C 1
ATOM 620 O O . LYS A 1 78 ? 2.057 13.862 60.123 1.00 46.78 78 LYS A O 1
ATOM 625 N N . LYS A 1 79 ? 2.850 12.596 58.445 1.00 45.53 79 LYS A N 1
ATOM 626 C CA . LYS A 1 79 ? 2.055 13.186 57.350 1.00 45.53 79 LYS A CA 1
ATOM 627 C C . LYS A 1 79 ? 0.888 12.248 57.016 1.00 45.53 79 LYS A C 1
ATOM 629 O O . LYS A 1 79 ? 0.991 11.054 57.272 1.00 45.53 79 LYS A O 1
ATOM 634 N N . ALA A 1 80 ? -0.197 12.793 56.462 1.00 47.50 80 ALA A N 1
ATOM 635 C CA . ALA A 1 80 ? -1.435 12.056 56.197 1.00 47.50 80 ALA A CA 1
ATOM 636 C C . ALA A 1 80 ? -1.183 10.703 55.482 1.00 47.50 80 ALA A C 1
ATOM 638 O O . ALA A 1 80 ? -0.446 10.681 54.493 1.00 47.50 80 ALA A O 1
ATOM 639 N N . PRO A 1 81 ? -1.748 9.582 55.975 1.00 55.53 81 PRO A N 1
ATOM 640 C CA . PRO A 1 81 ? -1.512 8.261 55.399 1.00 55.53 81 PRO A CA 1
ATOM 641 C C . PRO A 1 81 ? -2.086 8.108 53.988 1.00 55.53 81 PRO A C 1
ATOM 643 O O . PRO A 1 81 ? -3.121 8.677 53.650 1.00 55.53 81 PRO A O 1
ATOM 646 N N . HIS A 1 82 ? -1.471 7.228 53.194 1.00 62.09 82 HIS A N 1
ATOM 647 C CA . HIS A 1 82 ? -2.000 6.789 51.900 1.00 62.09 82 HIS A CA 1
ATOM 648 C C . HIS A 1 82 ? -3.150 5.781 52.095 1.00 62.09 82 HIS A C 1
ATOM 650 O O . HIS A 1 82 ? -3.046 4.607 51.734 1.00 62.09 82 HIS A O 1
ATOM 656 N N . ILE A 1 83 ? -4.267 6.254 52.660 1.00 72.31 83 ILE A N 1
ATOM 657 C CA . ILE A 1 83 ? -5.500 5.489 52.938 1.00 72.31 83 ILE A CA 1
ATOM 658 C C . ILE A 1 83 ? -6.080 4.764 51.711 1.00 72.31 83 ILE A C 1
ATOM 660 O O . ILE A 1 83 ? -6.834 3.802 51.830 1.00 72.31 83 ILE A O 1
ATOM 664 N N . LEU A 1 84 ? -5.682 5.194 50.517 1.00 68.50 84 LEU A N 1
ATOM 665 C CA . LEU A 1 84 ? -6.061 4.614 49.234 1.00 68.50 84 LEU A CA 1
ATOM 666 C C . LEU A 1 84 ? -5.583 3.175 49.068 1.00 68.50 84 LEU A C 1
ATOM 668 O O . LEU A 1 84 ? -6.182 2.423 48.307 1.00 68.50 84 LEU A O 1
ATOM 672 N N . ILE A 1 85 ? -4.515 2.783 49.765 1.00 68.00 85 ILE A N 1
ATOM 673 C CA . ILE A 1 85 ? -3.966 1.437 49.652 1.00 68.00 85 ILE A CA 1
ATOM 674 C C . ILE A 1 85 ? -4.871 0.415 50.368 1.00 68.00 85 ILE A C 1
ATOM 676 O O . ILE A 1 85 ? -5.358 -0.484 49.683 1.00 68.00 85 ILE A O 1
ATOM 680 N N . PRO A 1 86 ? -5.214 0.540 51.670 1.00 72.75 86 PRO A N 1
ATOM 681 C CA . PRO A 1 86 ? -6.228 -0.335 52.265 1.00 72.75 86 PRO A CA 1
ATOM 682 C C . PRO A 1 86 ? -7.604 -0.194 51.592 1.00 72.75 86 PRO A C 1
ATOM 684 O O . PRO A 1 86 ? -8.328 -1.186 51.522 1.00 72.75 86 PRO A O 1
ATOM 687 N N . ALA A 1 87 ? -7.938 0.977 51.027 1.00 76.12 87 ALA A N 1
ATOM 688 C CA . ALA A 1 87 ? -9.162 1.154 50.244 1.00 76.12 87 ALA A CA 1
ATOM 689 C C . ALA A 1 87 ? -9.172 0.360 48.920 1.00 76.12 87 ALA A C 1
ATOM 691 O O . ALA A 1 87 ? -10.202 -0.181 48.536 1.00 76.12 87 ALA A O 1
ATOM 692 N N . PHE A 1 88 ? -8.036 0.251 48.224 1.00 69.50 88 PHE A N 1
ATOM 693 C CA . PHE A 1 88 ? -7.899 -0.551 47.001 1.00 69.50 88 PHE A CA 1
ATOM 694 C C . PHE A 1 88 ? -7.974 -2.057 47.298 1.00 69.50 88 PHE A C 1
ATOM 696 O O . PHE A 1 88 ? -8.682 -2.791 46.614 1.00 69.50 88 PHE A O 1
ATOM 703 N N . TYR A 1 89 ? -7.308 -2.514 48.362 1.00 70.69 89 TYR A N 1
ATOM 704 C CA . TYR A 1 89 ? -7.275 -3.926 48.772 1.00 70.69 89 TYR A CA 1
ATOM 705 C C . TYR A 1 89 ? -8.454 -4.362 49.669 1.00 70.69 89 TYR A C 1
ATOM 707 O O . TYR A 1 89 ? -8.384 -5.415 50.297 1.00 70.69 89 TYR A O 1
ATOM 715 N N . GLN A 1 90 ? -9.536 -3.578 49.743 1.00 80.31 90 GLN A N 1
ATOM 716 C CA . GLN A 1 90 ? -10.774 -3.926 50.464 1.00 80.31 90 GLN A CA 1
ATOM 717 C C . GLN A 1 90 ? -10.600 -4.204 51.975 1.00 80.31 90 GLN A C 1
ATOM 719 O O . GLN A 1 90 ? -11.320 -5.006 52.568 1.00 80.31 90 GLN A O 1
ATOM 724 N N . ARG A 1 91 ? -9.643 -3.529 52.632 1.00 80.50 91 ARG A N 1
ATOM 725 C CA . ARG A 1 91 ? -9.328 -3.698 54.064 1.00 80.50 91 ARG A CA 1
ATOM 726 C C . ARG A 1 91 ? -9.979 -2.624 54.934 1.00 80.50 91 ARG A C 1
ATOM 728 O O . ARG A 1 91 ? -9.331 -1.681 55.393 1.00 80.50 91 ARG A O 1
ATOM 735 N N . ASN A 1 92 ? -11.278 -2.797 55.170 1.00 85.50 92 ASN A N 1
ATOM 736 C CA . ASN A 1 92 ? -12.128 -1.887 55.952 1.00 85.50 92 ASN A CA 1
ATOM 737 C C . ASN A 1 92 ? -11.621 -1.709 57.397 1.00 85.50 92 ASN A C 1
ATOM 739 O O . ASN A 1 92 ? -11.716 -0.625 57.968 1.00 85.50 92 ASN A O 1
ATOM 743 N N . ASP A 1 93 ? -11.047 -2.767 57.974 1.00 79.94 93 ASP A N 1
ATOM 744 C CA . ASP A 1 93 ? -10.442 -2.795 59.308 1.00 79.94 93 ASP A CA 1
ATOM 745 C C . ASP A 1 93 ? -9.208 -1.885 59.412 1.00 79.94 93 ASP A C 1
ATOM 747 O O . ASP A 1 93 ? -9.111 -1.063 60.324 1.00 79.94 93 ASP A O 1
ATOM 751 N N . ILE A 1 94 ? -8.297 -1.976 58.438 1.00 75.19 94 ILE A N 1
ATOM 752 C CA . ILE A 1 94 ? -7.095 -1.135 58.363 1.00 75.19 94 ILE A CA 1
ATOM 753 C C . ILE A 1 94 ? -7.473 0.316 58.045 1.00 75.19 94 ILE A C 1
ATOM 755 O O . ILE A 1 94 ? -6.913 1.244 58.629 1.00 75.19 94 ILE A O 1
ATOM 759 N N . LEU A 1 95 ? -8.434 0.528 57.141 1.00 80.88 95 LEU A N 1
ATOM 760 C CA . LEU A 1 95 ? -8.892 1.867 56.775 1.00 80.88 95 LEU A CA 1
ATOM 761 C C . LEU A 1 95 ? -9.515 2.598 57.974 1.00 80.88 95 LEU A C 1
ATOM 763 O O . LEU A 1 95 ? -9.139 3.738 58.243 1.00 80.88 95 LEU A O 1
ATOM 767 N N . ARG A 1 96 ? -10.389 1.932 58.746 1.00 86.44 96 ARG A N 1
ATOM 768 C CA . ARG A 1 96 ? -10.978 2.487 59.979 1.00 86.44 96 ARG A CA 1
ATOM 769 C C . ARG A 1 96 ? -9.888 2.887 60.973 1.00 86.44 96 ARG A C 1
ATOM 771 O O . ARG A 1 96 ? -9.854 4.028 61.419 1.00 86.44 96 ARG A O 1
ATOM 778 N N . ALA A 1 97 ? -8.948 1.980 61.226 1.00 78.06 97 ALA A N 1
ATOM 779 C CA . ALA A 1 97 ? -7.798 2.195 62.098 1.00 78.06 97 ALA A CA 1
ATOM 780 C C . ALA A 1 97 ? -6.923 3.407 61.688 1.00 78.06 97 ALA A C 1
ATOM 782 O O . ALA A 1 97 ? -6.441 4.148 62.546 1.00 78.06 97 ALA A O 1
ATOM 783 N N . MET A 1 98 ? -6.731 3.652 60.385 1.00 75.62 98 MET A N 1
ATOM 784 C CA . MET A 1 98 ? -6.013 4.839 59.892 1.00 75.62 98 MET A CA 1
ATOM 785 C C . MET A 1 98 ? -6.823 6.134 60.051 1.00 75.62 98 MET A C 1
ATOM 787 O O . MET A 1 98 ? -6.268 7.154 60.472 1.00 75.62 98 MET A O 1
ATOM 791 N N . LEU A 1 99 ? -8.124 6.098 59.748 1.00 81.56 99 LEU A N 1
ATOM 792 C CA . LEU A 1 99 ? -9.017 7.255 59.850 1.00 81.56 99 LEU A CA 1
ATOM 793 C C . LEU A 1 99 ? -9.266 7.681 61.306 1.00 81.56 99 LEU A C 1
ATOM 795 O O . LEU A 1 99 ? -9.360 8.876 61.570 1.00 81.56 99 LEU A O 1
ATOM 799 N N . GLU A 1 100 ? -9.258 6.752 62.268 1.00 83.75 100 GLU A N 1
ATOM 800 C CA . GLU A 1 100 ? -9.338 7.071 63.703 1.00 83.75 100 GLU A CA 1
ATOM 801 C C . GLU A 1 100 ? -8.192 7.984 64.176 1.00 83.75 100 GLU A C 1
ATOM 803 O O . GLU A 1 100 ? -8.422 8.903 64.965 1.00 83.75 100 GLU A O 1
ATOM 808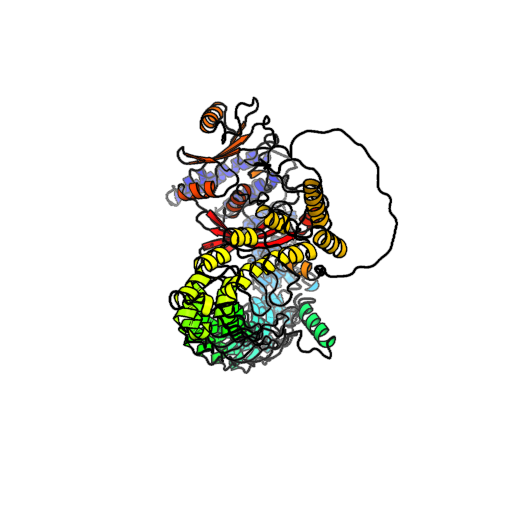 N N . LYS A 1 101 ? -6.958 7.782 63.682 1.00 74.25 101 LYS A N 1
ATOM 809 C CA . LYS A 1 101 ? -5.818 8.661 64.018 1.00 74.25 101 LYS A CA 1
ATOM 810 C C . LYS A 1 101 ? -5.699 9.887 63.112 1.00 74.25 101 LYS A C 1
ATOM 812 O O . LYS A 1 101 ? -5.211 10.923 63.565 1.00 74.25 101 LYS A O 1
ATOM 817 N N . HIS A 1 102 ? -6.124 9.790 61.853 1.00 74.19 102 HIS A N 1
ATOM 818 C CA . HIS A 1 102 ? -5.994 10.862 60.862 1.00 74.19 102 HIS A CA 1
ATOM 819 C C . HIS A 1 102 ? -7.314 11.114 60.110 1.00 74.19 102 HIS A C 1
ATOM 821 O O . HIS A 1 102 ? -7.363 10.937 58.891 1.00 74.19 102 HIS A O 1
ATOM 827 N N . PRO A 1 103 ? -8.380 11.584 60.786 1.00 81.88 103 PRO A N 1
ATOM 828 C CA . PRO A 1 103 ? -9.708 11.718 60.176 1.00 81.88 103 PRO A CA 1
ATOM 829 C C . PRO A 1 103 ? -9.722 12.704 59.000 1.00 81.88 103 PRO A C 1
ATOM 831 O O . PRO A 1 103 ? -10.368 12.457 57.990 1.00 81.88 103 PRO A O 1
ATOM 834 N N . GLY A 1 104 ? -8.921 13.773 59.068 1.00 79.62 104 GLY A N 1
ATOM 835 C CA . GLY A 1 104 ? -8.755 14.733 57.969 1.00 79.62 104 GLY A CA 1
ATOM 836 C C . GLY A 1 104 ? -7.992 14.208 56.743 1.00 79.62 104 GLY A C 1
ATOM 837 O O . GLY A 1 104 ? -7.701 14.996 55.852 1.00 79.62 104 GLY A O 1
ATOM 838 N N . SER A 1 105 ? -7.630 12.919 56.697 1.00 81.12 105 SER A N 1
ATOM 839 C CA . SER A 1 105 ? -7.023 12.287 55.516 1.00 81.12 105 SER A CA 1
ATOM 840 C C . SER A 1 105 ? -8.034 11.594 54.595 1.00 81.12 105 SER A C 1
ATOM 842 O O . SER A 1 105 ? -7.627 11.132 53.534 1.00 81.12 105 SER A O 1
ATOM 844 N N . VAL A 1 106 ? -9.324 11.545 54.960 1.00 86.75 106 VAL A N 1
ATOM 845 C CA . VAL A 1 106 ? -10.372 10.742 54.295 1.00 86.75 106 VAL A CA 1
ATOM 846 C C . VAL A 1 106 ? -10.506 10.964 52.777 1.00 86.75 106 VAL A C 1
ATOM 848 O O . VAL A 1 106 ? -10.742 10.007 52.040 1.00 86.75 106 VAL A O 1
ATOM 851 N N . ASP A 1 107 ? -10.249 12.184 52.302 1.00 87.50 107 ASP A N 1
ATOM 852 C CA . ASP A 1 107 ? -10.324 12.558 50.881 1.00 87.50 107 ASP A CA 1
ATOM 853 C C . ASP A 1 107 ? -8.951 12.683 50.203 1.00 87.50 107 ASP A C 1
ATOM 855 O O . ASP A 1 107 ? -8.849 13.245 49.115 1.00 87.50 107 ASP A O 1
ATOM 859 N N . THR A 1 108 ? -7.874 12.182 50.825 1.00 82.88 108 THR A N 1
ATOM 860 C CA . THR A 1 108 ? -6.514 12.273 50.261 1.00 82.88 108 THR A CA 1
ATOM 861 C C . THR A 1 108 ? -6.469 11.553 48.908 1.00 82.88 108 THR A C 1
ATOM 863 O O . THR A 1 108 ? -6.647 10.332 48.879 1.00 82.88 108 THR A O 1
ATOM 866 N N . PRO A 1 109 ? -6.224 12.263 47.791 1.00 76.38 109 PRO A N 1
ATOM 867 C CA . PRO A 1 109 ? -6.319 11.682 46.461 1.00 76.38 109 PRO A CA 1
ATOM 868 C C . PRO A 1 109 ? -5.014 11.007 46.021 1.00 76.38 109 PRO A C 1
ATOM 870 O O . PRO A 1 109 ? -3.928 11.293 46.534 1.00 76.38 109 PRO A O 1
ATOM 873 N N . ARG A 1 110 ? -5.113 10.112 45.034 1.00 73.00 110 ARG A N 1
ATOM 874 C CA . ARG A 1 110 ? -3.960 9.546 44.318 1.00 73.00 110 ARG A CA 1
ATOM 875 C C . ARG A 1 110 ? -3.370 10.589 43.359 1.00 73.00 110 ARG A C 1
ATOM 877 O O . ARG A 1 110 ? -3.950 11.648 43.133 1.00 73.00 110 ARG A O 1
ATOM 884 N N . SER A 1 111 ? -2.245 10.253 42.731 1.00 69.44 111 SER A N 1
ATOM 885 C CA . SER A 1 111 ? -1.666 11.023 41.624 1.00 69.44 111 SER A CA 1
ATOM 886 C C . SER A 1 111 ? -2.624 11.257 40.447 1.00 69.44 111 SER A C 1
ATOM 888 O O . SER A 1 111 ? -2.446 12.249 39.760 1.00 69.44 111 SER A O 1
ATOM 890 N N . ASP A 1 112 ? -3.619 10.383 40.233 1.00 66.31 112 ASP A N 1
ATOM 891 C CA . ASP A 1 112 ? -4.692 10.534 39.229 1.00 66.31 112 ASP A CA 1
ATOM 892 C C . ASP A 1 112 ? -6.014 11.052 39.831 1.00 66.31 112 ASP A C 1
ATOM 894 O O . ASP A 1 112 ? -7.100 10.750 39.346 1.00 66.31 112 ASP A O 1
ATOM 898 N N . LYS A 1 113 ? -5.936 11.766 40.959 1.00 81.06 113 LYS A N 1
ATOM 899 C CA . LYS A 1 113 ? -7.059 12.320 41.738 1.00 81.06 113 LYS A CA 1
ATOM 900 C C . LYS A 1 113 ? -8.057 11.323 42.366 1.00 81.06 113 LYS A C 1
ATOM 902 O O . LYS A 1 113 ? -8.909 11.752 43.142 1.00 81.06 113 LYS A O 1
ATOM 907 N N . ARG A 1 114 ? -7.944 10.005 42.146 1.00 81.44 114 ARG A N 1
ATOM 908 C CA . ARG A 1 114 ? -8.865 9.003 42.737 1.00 81.44 114 ARG A CA 1
ATOM 909 C C . ARG A 1 114 ? -8.812 8.974 44.269 1.00 81.44 114 ARG A C 1
ATOM 911 O O . ARG A 1 114 ? -7.728 8.925 44.851 1.00 81.44 114 ARG A O 1
ATOM 918 N N . THR A 1 115 ? -9.982 8.948 44.911 1.00 89.38 115 THR A N 1
ATOM 919 C CA . THR A 1 115 ? -10.155 8.895 46.377 1.00 89.38 115 THR A CA 1
ATOM 920 C C . THR A 1 115 ? -10.498 7.488 46.880 1.00 89.38 115 THR A C 1
ATOM 922 O O . THR A 1 115 ? -10.763 6.572 46.097 1.00 89.38 115 THR A O 1
ATOM 925 N N . ALA A 1 116 ? -10.537 7.299 48.204 1.00 87.06 116 ALA A N 1
ATOM 926 C CA . ALA A 1 116 ? -10.964 6.035 48.808 1.00 87.06 116 ALA A CA 1
ATOM 927 C C . ALA A 1 116 ? -12.433 5.704 48.474 1.00 87.06 116 ALA A C 1
ATOM 929 O O . ALA A 1 116 ? -12.762 4.538 48.264 1.00 87.06 116 ALA A O 1
ATOM 930 N N . VAL A 1 117 ? -13.287 6.729 48.344 1.00 92.31 117 VAL A N 1
ATOM 931 C CA . VAL A 1 117 ? -14.698 6.601 47.938 1.00 92.31 117 VAL A CA 1
ATOM 932 C C . VAL A 1 117 ? -14.804 6.024 46.528 1.00 92.31 117 VAL A C 1
ATOM 934 O O . VAL A 1 117 ? -15.589 5.107 46.301 1.00 92.31 117 VAL A O 1
ATOM 937 N N . PHE A 1 118 ? -13.973 6.502 45.595 1.00 88.56 118 PHE A N 1
ATOM 938 C CA . PHE A 1 118 ? -13.924 5.979 44.228 1.00 88.56 118 PHE A CA 1
ATOM 939 C C . PHE A 1 118 ? -13.599 4.477 44.215 1.00 88.56 118 PHE A C 1
ATOM 941 O O . PHE A 1 118 ? -14.288 3.706 43.548 1.00 88.56 118 PHE A O 1
ATOM 948 N N . SER A 1 119 ? -12.600 4.048 44.998 1.00 85.44 119 SER A N 1
ATOM 949 C CA . SER A 1 119 ? -12.250 2.627 45.148 1.00 85.44 119 SER A CA 1
ATOM 950 C C . SER A 1 119 ? -13.386 1.809 45.770 1.00 85.44 119 SER A C 1
ATOM 952 O O . SER A 1 119 ? -13.736 0.763 45.228 1.00 85.44 119 SER A O 1
ATOM 954 N N . ALA A 1 120 ? -14.000 2.285 46.859 1.00 91.06 120 ALA A N 1
ATOM 955 C CA . ALA A 1 120 ? -15.120 1.598 47.508 1.00 91.06 120 ALA A CA 1
ATOM 956 C C . ALA A 1 120 ? -16.298 1.374 46.541 1.00 91.06 120 ALA A C 1
ATOM 958 O O . ALA A 1 120 ? -16.881 0.292 46.520 1.00 91.06 120 ALA A O 1
ATOM 959 N N . CYS A 1 121 ? -16.599 2.367 45.697 1.00 90.38 121 CYS A N 1
ATOM 960 C CA . CYS A 1 121 ? -17.633 2.277 44.666 1.00 90.38 121 CYS A CA 1
ATOM 961 C C . CYS A 1 121 ? -17.264 1.290 43.551 1.00 90.38 121 CYS A C 1
ATOM 963 O O . CYS A 1 121 ? -18.079 0.442 43.202 1.00 90.38 121 CYS A O 1
ATOM 965 N N . PHE A 1 122 ? -16.035 1.370 43.024 1.00 84.62 122 PHE A N 1
ATOM 966 C CA . PHE A 1 122 ? -15.551 0.502 41.943 1.00 84.62 122 PHE A CA 1
ATOM 967 C C . PHE A 1 122 ? -15.571 -0.986 42.321 1.00 84.62 122 PHE A C 1
ATOM 969 O O . PHE A 1 122 ? -15.943 -1.831 41.513 1.00 84.62 122 PHE A O 1
ATOM 976 N N . PHE A 1 123 ? -15.187 -1.307 43.560 1.00 82.06 123 PHE A N 1
ATOM 977 C CA . PHE A 1 123 ? -15.161 -2.676 44.082 1.00 82.06 123 PHE A CA 1
ATOM 978 C C . PHE A 1 123 ? -16.461 -3.098 44.790 1.00 82.06 123 PHE A C 1
ATOM 980 O O . PHE A 1 123 ? -16.506 -4.177 45.377 1.00 82.06 123 PHE A O 1
ATOM 987 N N . ASN A 1 124 ? -17.510 -2.268 44.742 1.00 88.19 124 ASN A N 1
ATOM 988 C CA . ASN A 1 124 ? -18.812 -2.514 45.366 1.00 88.19 124 ASN A CA 1
ATOM 989 C C . ASN A 1 124 ? -18.763 -2.861 46.878 1.00 88.19 124 ASN A C 1
ATOM 991 O O . ASN A 1 124 ? -19.466 -3.743 47.368 1.00 88.19 124 ASN A O 1
ATOM 995 N N . ASN A 1 125 ? -17.922 -2.167 47.647 1.00 91.00 125 ASN A N 1
ATOM 996 C CA . ASN A 1 125 ? -17.751 -2.403 49.084 1.00 91.00 125 ASN A CA 1
ATOM 997 C C . ASN A 1 125 ? -18.591 -1.409 49.902 1.00 91.00 125 ASN A C 1
ATOM 999 O O . ASN A 1 125 ? -18.137 -0.316 50.256 1.00 91.00 125 ASN A O 1
ATOM 1003 N N . ILE A 1 126 ? -19.845 -1.788 50.172 1.00 92.00 126 ILE A N 1
ATOM 1004 C CA . ILE A 1 126 ? -20.828 -0.968 50.899 1.00 92.00 126 ILE A CA 1
ATOM 1005 C C . ILE A 1 126 ? -20.317 -0.613 52.299 1.00 92.00 126 ILE A C 1
ATOM 1007 O O . ILE A 1 126 ? -20.423 0.536 52.721 1.00 92.00 126 ILE A O 1
ATOM 1011 N N . GLU A 1 127 ? -19.728 -1.567 53.016 1.00 92.81 127 GLU A N 1
ATOM 1012 C CA . GLU A 1 127 ? -19.206 -1.365 54.367 1.00 92.81 127 GLU A CA 1
ATOM 1013 C C . GLU A 1 127 ? -18.034 -0.372 54.392 1.00 92.81 127 GLU A C 1
ATOM 1015 O O . GLU A 1 127 ? -17.879 0.371 55.363 1.00 92.81 127 GLU A O 1
ATOM 1020 N N . MET A 1 128 ? -17.225 -0.322 53.328 1.00 92.50 128 MET A N 1
ATOM 1021 C CA . MET A 1 128 ? -16.186 0.694 53.162 1.00 92.50 128 MET A CA 1
ATOM 1022 C C . MET A 1 128 ? -16.781 2.067 52.848 1.00 92.50 128 MET A C 1
ATOM 1024 O O . MET A 1 128 ? -16.292 3.062 53.381 1.00 92.50 128 MET A O 1
ATOM 1028 N N . LEU A 1 129 ? -17.833 2.139 52.025 1.00 94.00 129 LEU A N 1
ATOM 1029 C CA . LEU A 1 129 ? -18.527 3.401 51.769 1.00 94.00 129 LEU A CA 1
ATOM 1030 C C . LEU A 1 129 ? -19.155 3.955 53.056 1.00 94.00 129 LEU A C 1
ATOM 1032 O O . LEU A 1 129 ? -18.921 5.113 53.385 1.00 94.00 129 LEU A O 1
ATOM 1036 N N . GLU A 1 130 ? -19.902 3.144 53.808 1.00 94.56 130 GLU A N 1
ATOM 1037 C CA . GLU A 1 130 ? -20.520 3.566 55.074 1.00 94.56 130 GLU A CA 1
ATOM 1038 C C . GLU A 1 130 ? -19.439 4.010 56.088 1.00 94.56 130 GLU A C 1
ATOM 1040 O O . GLU A 1 130 ? -19.584 5.059 56.713 1.00 94.56 130 GLU A O 1
ATOM 1045 N N . LEU A 1 131 ? -18.293 3.314 56.162 1.00 94.12 131 LEU A N 1
ATOM 1046 C CA . LEU A 1 131 ? -17.121 3.772 56.924 1.00 94.12 131 LEU A CA 1
ATOM 1047 C C . LEU A 1 131 ? -16.613 5.147 56.449 1.00 94.12 131 LEU A C 1
ATOM 1049 O O . LEU A 1 131 ? -16.353 6.016 57.272 1.00 94.12 131 LEU A O 1
ATOM 1053 N N . LEU A 1 132 ? -16.452 5.375 55.146 1.00 93.56 132 LEU A N 1
ATOM 1054 C CA . LEU A 1 132 ? -15.984 6.667 54.625 1.00 93.56 132 LEU A CA 1
ATOM 1055 C C . LEU A 1 132 ? -16.995 7.798 54.898 1.00 93.56 132 LEU A C 1
ATOM 1057 O O . LEU A 1 132 ? -16.598 8.930 55.184 1.00 93.56 132 LEU A O 1
ATOM 1061 N N . LEU A 1 133 ? -18.293 7.483 54.900 1.00 93.38 133 LEU A N 1
ATOM 1062 C CA . LEU A 1 133 ? -19.369 8.407 55.266 1.00 93.38 133 LEU A CA 1
ATOM 1063 C C . LEU A 1 133 ? -19.359 8.778 56.757 1.00 93.38 133 LEU A C 1
ATOM 1065 O O . LEU A 1 133 ? -19.589 9.946 57.077 1.00 93.38 133 LEU A O 1
ATOM 1069 N N . GLU A 1 134 ? -19.020 7.854 57.669 1.00 93.94 134 GLU A N 1
ATOM 1070 C CA . GLU A 1 134 ? -18.804 8.174 59.096 1.00 93.94 134 GLU A CA 1
ATOM 1071 C C . GLU A 1 134 ? -17.761 9.296 59.277 1.00 93.94 134 GLU A C 1
ATOM 1073 O O . GLU A 1 134 ? -17.913 10.162 60.143 1.00 93.94 134 GLU A O 1
ATOM 1078 N N . TYR A 1 135 ? -16.732 9.314 58.422 1.00 92.62 135 TYR A N 1
ATOM 1079 C CA . TYR A 1 135 ? -15.647 10.301 58.425 1.00 92.62 135 TYR A CA 1
ATOM 1080 C C . TYR A 1 135 ? -15.891 11.512 57.506 1.00 92.62 135 TYR A C 1
ATOM 1082 O O . TYR A 1 135 ? -15.016 12.369 57.398 1.00 92.62 135 TYR A O 1
ATOM 1090 N N . LYS A 1 136 ? -17.099 11.644 56.934 1.00 92.25 136 LYS A N 1
ATOM 1091 C CA . LYS A 1 136 ? -17.533 12.757 56.065 1.00 92.25 136 LYS A CA 1
ATOM 1092 C C . LYS A 1 136 ? -16.727 12.913 54.767 1.00 92.25 136 LYS A C 1
ATOM 1094 O O . LYS A 1 136 ? -16.447 14.041 54.369 1.00 92.25 136 LYS A O 1
ATOM 1099 N N . ALA A 1 137 ? -16.374 11.802 54.123 1.00 91.88 137 ALA A N 1
ATOM 1100 C CA . ALA A 1 137 ? -15.744 11.828 52.804 1.00 91.88 137 ALA A CA 1
ATOM 1101 C C . ALA A 1 137 ? -16.588 12.586 51.759 1.00 91.88 137 ALA A C 1
ATOM 1103 O O . ALA A 1 137 ? -17.821 12.525 51.782 1.00 91.88 137 ALA A O 1
ATOM 1104 N N . GLU A 1 138 ? -15.930 13.250 50.813 1.00 90.50 138 GLU A N 1
ATOM 1105 C CA . GLU A 1 138 ? -16.572 13.966 49.712 1.00 90.50 138 GLU A CA 1
ATOM 1106 C C . GLU A 1 138 ? -16.971 12.995 48.588 1.00 90.50 138 GLU A C 1
ATOM 1108 O O . GLU A 1 138 ? -16.151 12.268 48.019 1.00 90.50 138 GLU A O 1
ATOM 1113 N N . MET A 1 139 ? -18.260 12.984 48.248 1.00 90.62 139 MET A N 1
ATOM 1114 C CA . MET A 1 139 ? -18.836 12.015 47.309 1.00 90.62 139 MET A CA 1
ATOM 1115 C C . MET A 1 139 ? -18.591 12.363 45.837 1.00 90.62 139 MET A C 1
ATOM 1117 O O . MET A 1 139 ? -18.706 11.489 44.975 1.00 90.62 139 MET A O 1
ATOM 1121 N N . ASN A 1 140 ? -18.261 13.622 45.534 1.00 88.50 140 ASN A N 1
ATOM 1122 C CA . ASN A 1 140 ? -18.251 14.150 44.168 1.00 88.50 140 ASN A CA 1
ATOM 1123 C C . ASN A 1 140 ? -16.850 14.441 43.605 1.00 88.50 140 ASN A C 1
ATOM 1125 O O . ASN A 1 140 ? -16.739 15.055 42.541 1.00 88.50 140 ASN A O 1
ATOM 1129 N N . VAL A 1 141 ? -15.781 13.998 44.280 1.00 87.56 141 VAL A N 1
ATOM 1130 C CA . VAL A 1 141 ? -14.402 14.185 43.798 1.00 87.56 141 VAL A CA 1
ATOM 1131 C C . VAL A 1 141 ? -14.212 13.468 42.461 1.00 87.56 141 VAL A C 1
ATOM 1133 O O . VAL A 1 141 ? -14.313 12.245 42.385 1.00 87.56 141 VAL A O 1
ATOM 1136 N N . ALA A 1 142 ? -13.939 14.236 41.408 1.00 86.00 142 ALA A N 1
ATOM 1137 C CA . ALA A 1 142 ? -13.633 13.701 40.089 1.00 86.00 142 ALA A CA 1
ATOM 1138 C C . ALA A 1 142 ? -12.153 13.300 39.985 1.00 86.00 142 ALA A C 1
ATOM 1140 O O . ALA A 1 142 ? -11.276 14.023 40.469 1.00 86.00 142 ALA A O 1
ATOM 1141 N N . GLU A 1 143 ? -11.882 12.170 39.334 1.00 85.31 143 GLU A N 1
ATOM 1142 C CA . GLU A 1 143 ? -10.528 11.803 38.917 1.00 85.31 143 GLU A CA 1
ATOM 1143 C C . GLU A 1 143 ? -10.094 12.549 37.635 1.00 85.31 143 GLU A C 1
ATOM 1145 O O . GLU A 1 143 ? -10.806 13.440 37.165 1.00 85.31 143 GLU A O 1
ATOM 1150 N N . ASP A 1 144 ? -8.887 12.286 37.124 1.00 81.56 144 ASP A N 1
ATOM 1151 C CA . ASP A 1 144 ? -8.278 13.105 36.059 1.00 81.56 144 ASP A CA 1
ATOM 1152 C C . ASP A 1 144 ? -9.062 13.151 34.732 1.00 81.56 144 ASP A C 1
ATOM 1154 O O . ASP A 1 144 ? -9.074 14.206 34.094 1.00 81.56 144 ASP A O 1
ATOM 1158 N N . ASP A 1 145 ? -9.769 12.080 34.355 1.00 77.06 145 ASP A N 1
ATOM 1159 C CA . ASP A 1 145 ? -10.633 12.029 33.164 1.00 77.06 145 ASP A CA 1
ATOM 1160 C C . ASP A 1 145 ? -12.055 12.580 33.438 1.00 77.06 145 ASP A C 1
ATOM 1162 O O . ASP A 1 145 ? -12.929 12.575 32.564 1.00 77.06 145 ASP A O 1
ATOM 1166 N N . GLY A 1 146 ? -12.303 13.082 34.653 1.00 82.25 146 GLY A N 1
ATOM 1167 C CA . GLY A 1 146 ? -13.575 13.652 35.097 1.00 82.25 146 GLY A CA 1
ATOM 1168 C C . GLY A 1 146 ? -14.545 12.645 35.725 1.00 82.25 146 GLY A C 1
ATOM 1169 O O . GLY A 1 146 ? -15.670 13.023 36.062 1.00 82.25 146 GLY A O 1
ATOM 1170 N N . TRP A 1 147 ? -14.154 11.378 35.910 1.00 85.12 147 TRP A N 1
ATOM 1171 C CA . TRP A 1 147 ? -15.051 10.365 36.470 1.00 85.12 147 TRP A CA 1
ATOM 1172 C C . TRP A 1 147 ? -15.265 10.588 37.971 1.00 85.12 147 TRP A C 1
ATOM 1174 O O . TRP A 1 147 ? -14.331 10.729 38.754 1.00 85.12 147 TRP A O 1
ATOM 1184 N N . ARG A 1 148 ? -16.522 10.568 38.409 1.00 88.94 148 ARG A N 1
ATOM 1185 C CA . ARG A 1 148 ? -16.903 10.608 39.837 1.00 88.94 148 ARG A CA 1
ATOM 1186 C C . ARG A 1 148 ? -17.204 9.208 40.391 1.00 88.94 148 ARG A C 1
ATOM 1188 O O . ARG A 1 148 ? -17.586 8.347 39.597 1.00 88.94 148 ARG A O 1
ATOM 1195 N N . PRO A 1 149 ? -17.168 8.983 41.721 1.00 90.06 149 PRO A N 1
ATOM 1196 C CA . PRO A 1 149 ? -17.495 7.695 42.342 1.00 90.06 149 PRO A CA 1
ATOM 1197 C C . PRO A 1 149 ? -18.844 7.086 41.914 1.00 90.06 149 PRO A C 1
ATOM 1199 O O . PRO A 1 149 ? -18.957 5.868 41.832 1.00 90.06 149 PRO A O 1
ATOM 1202 N N . ILE A 1 150 ? -19.839 7.900 41.533 1.00 88.88 150 ILE A N 1
ATOM 1203 C CA . ILE A 1 150 ? -21.120 7.415 40.984 1.00 88.88 150 ILE A CA 1
ATOM 1204 C C . ILE A 1 150 ? -20.980 6.660 39.646 1.00 88.88 150 ILE A C 1
ATOM 1206 O O . ILE A 1 150 ? -21.725 5.719 39.388 1.00 88.88 150 ILE A O 1
ATOM 1210 N N . HIS A 1 151 ? -19.988 7.004 38.819 1.00 87.62 151 HIS A N 1
ATOM 1211 C CA . HIS A 1 151 ? -19.665 6.256 37.599 1.00 87.62 151 HIS A CA 1
ATOM 1212 C C . HIS A 1 151 ? -18.989 4.931 37.946 1.00 87.62 151 HIS A C 1
ATOM 1214 O O . HIS A 1 151 ? -19.316 3.904 37.363 1.00 87.62 151 HIS A O 1
ATOM 1220 N N . ALA A 1 152 ? -18.090 4.939 38.936 1.00 86.12 152 ALA A N 1
ATOM 1221 C CA . ALA A 1 152 ? -17.444 3.727 39.430 1.00 86.12 152 ALA A CA 1
ATOM 1222 C C . ALA A 1 152 ? -18.469 2.739 40.022 1.00 86.12 152 ALA A C 1
ATOM 1224 O O . ALA A 1 152 ? -18.396 1.549 39.733 1.00 86.12 152 ALA A O 1
ATOM 1225 N N . ALA A 1 153 ? -19.471 3.237 40.759 1.00 88.62 153 ALA A N 1
ATOM 1226 C CA . ALA A 1 153 ? -20.601 2.441 41.246 1.00 88.62 153 ALA A CA 1
ATOM 1227 C C . ALA A 1 153 ? -21.450 1.855 40.101 1.00 88.62 153 ALA A C 1
ATOM 1229 O O . ALA A 1 153 ? -21.894 0.711 40.187 1.00 88.62 153 ALA A O 1
ATOM 1230 N N . ALA A 1 154 ? -21.649 2.613 39.016 1.00 86.06 154 ALA A N 1
ATOM 1231 C CA . ALA A 1 154 ? -22.393 2.141 37.850 1.00 86.06 154 ALA A CA 1
ATOM 1232 C C . ALA A 1 154 ? -21.629 1.092 37.026 1.00 86.06 154 ALA A C 1
ATOM 1234 O O . ALA A 1 154 ? -22.245 0.128 36.581 1.00 86.06 154 ALA A O 1
ATOM 1235 N N . VAL A 1 155 ? -20.300 1.217 36.893 1.00 81.38 155 VAL A N 1
ATOM 1236 C CA . VAL A 1 155 ? -19.434 0.160 36.326 1.00 81.38 155 VAL A CA 1
ATOM 1237 C C . VAL A 1 155 ? -19.450 -1.096 37.198 1.00 81.38 155 VAL A C 1
ATOM 1239 O O . VAL A 1 155 ? -19.511 -2.201 36.670 1.00 81.38 155 VAL A O 1
ATOM 1242 N N . GLY A 1 156 ? -19.440 -0.937 38.527 1.00 71.94 156 GLY A N 1
ATOM 1243 C CA . GLY A 1 156 ? -19.578 -2.047 39.475 1.00 71.94 156 GLY A CA 1
ATOM 1244 C C . GLY A 1 156 ? -20.941 -2.750 39.421 1.00 71.94 156 GLY A C 1
ATOM 1245 O O . GLY A 1 156 ? -21.071 -3.858 39.935 1.00 71.94 156 GLY A O 1
ATOM 1246 N N . GLY A 1 157 ? -21.948 -2.137 38.788 1.00 73.69 157 GLY A N 1
ATOM 1247 C CA . GLY A 1 157 ? -23.233 -2.772 38.511 1.00 73.69 157 GLY A CA 1
ATOM 1248 C C . GLY A 1 157 ? -24.084 -3.064 39.750 1.00 73.69 157 GLY A C 1
ATOM 1249 O O . GLY A 1 157 ? -24.851 -4.023 39.730 1.00 73.69 157 GLY A O 1
ATOM 1250 N N . ASP A 1 158 ? -23.987 -2.264 40.818 1.00 82.62 158 ASP A N 1
ATOM 1251 C CA . ASP A 1 158 ? -24.830 -2.445 42.008 1.00 82.62 158 ASP A CA 1
ATOM 1252 C C . ASP A 1 158 ? -25.808 -1.262 42.225 1.00 82.62 158 ASP A C 1
ATOM 1254 O O . ASP A 1 158 ? -25.400 -0.135 42.559 1.00 82.62 158 ASP A O 1
ATOM 1258 N N . PRO A 1 159 ? -27.131 -1.494 42.072 1.00 84.75 159 PRO A N 1
ATOM 1259 C CA . PRO A 1 159 ? -28.159 -0.510 42.396 1.00 84.75 159 PRO A CA 1
ATOM 1260 C C . PRO A 1 159 ? -28.163 -0.081 43.868 1.00 84.75 159 PRO A C 1
ATOM 1262 O O . PRO A 1 159 ? -28.489 1.068 44.160 1.00 84.75 159 PRO A O 1
ATOM 1265 N N . ALA A 1 160 ? -27.815 -0.960 44.811 1.00 89.06 160 ALA A N 1
ATOM 1266 C CA . ALA A 1 160 ? -27.732 -0.635 46.230 1.00 89.06 160 ALA A CA 1
ATOM 1267 C C . ALA A 1 160 ? -26.581 0.339 46.508 1.00 89.06 160 ALA A C 1
ATOM 1269 O O . ALA A 1 160 ? -26.825 1.361 47.151 1.00 89.06 160 ALA A O 1
ATOM 1270 N N . MET A 1 161 ? -25.379 0.094 45.970 1.00 89.88 161 MET A N 1
ATOM 1271 C CA . MET A 1 161 ? -24.247 1.033 46.058 1.00 89.88 161 MET A CA 1
ATOM 1272 C C . MET A 1 161 ? -24.629 2.403 45.501 1.00 89.88 161 MET A C 1
ATOM 1274 O O . MET A 1 161 ? -24.497 3.420 46.182 1.00 89.88 161 MET A O 1
ATOM 1278 N N . THR A 1 162 ? -25.206 2.426 44.300 1.00 89.12 162 THR A N 1
ATOM 1279 C CA . THR A 1 162 ? -25.641 3.668 43.651 1.00 89.12 162 THR A CA 1
ATOM 1280 C C . THR A 1 162 ? -26.670 4.428 44.499 1.00 89.12 162 THR A C 1
ATOM 1282 O O . THR A 1 162 ? -26.502 5.620 44.764 1.00 89.12 162 THR A O 1
ATOM 1285 N N . ARG A 1 163 ? -27.714 3.746 44.993 1.00 88.88 163 ARG A N 1
ATOM 1286 C CA . ARG A 1 163 ? -28.752 4.344 45.855 1.00 88.88 163 ARG A CA 1
ATOM 1287 C C . ARG A 1 163 ? -28.175 4.892 47.163 1.00 88.88 163 ARG A C 1
ATOM 1289 O O . ARG A 1 163 ? -28.647 5.921 47.646 1.00 88.88 163 ARG A O 1
ATOM 1296 N N . ARG A 1 164 ? -27.169 4.226 47.747 1.00 90.94 164 ARG A N 1
ATOM 1297 C CA . ARG A 1 164 ? -26.453 4.712 48.940 1.00 90.94 164 ARG A CA 1
ATOM 1298 C C . ARG A 1 164 ? -25.690 5.990 48.635 1.00 90.94 164 ARG A C 1
ATOM 1300 O O . ARG A 1 164 ? -25.834 6.958 49.376 1.00 90.94 164 ARG A O 1
ATOM 1307 N N . LEU A 1 165 ? -24.964 6.009 47.523 1.00 90.19 165 LEU A N 1
ATOM 1308 C CA . LEU A 1 165 ? -24.160 7.147 47.102 1.00 90.19 165 LEU A CA 1
ATOM 1309 C C . LEU A 1 165 ? -25.016 8.394 46.823 1.00 90.19 165 LEU A C 1
ATOM 1311 O O . LEU A 1 165 ? -24.733 9.465 47.357 1.00 90.19 165 LEU A O 1
ATOM 1315 N N . ILE A 1 166 ? -26.116 8.257 46.071 1.00 87.62 166 ILE A N 1
ATOM 1316 C CA . ILE A 1 166 ? -27.045 9.373 45.808 1.00 87.62 166 ILE A CA 1
ATOM 1317 C C . ILE A 1 166 ? -27.690 9.863 47.112 1.00 87.62 166 ILE A C 1
ATOM 1319 O O . ILE A 1 166 ? -27.752 11.066 47.362 1.00 87.62 166 ILE A O 1
ATOM 1323 N N . LYS A 1 167 ? -28.099 8.951 48.007 1.00 88.62 167 LYS A N 1
ATOM 1324 C CA . LYS A 1 167 ? -28.627 9.324 49.331 1.00 88.62 167 LYS A CA 1
ATOM 1325 C C . LYS A 1 167 ? -27.591 10.056 50.199 1.00 88.62 167 LYS A C 1
ATOM 1327 O O . LYS A 1 167 ? -27.977 10.882 51.024 1.00 88.62 167 LYS A O 1
ATOM 1332 N N . ALA A 1 168 ? -26.305 9.771 50.013 1.00 89.19 168 ALA A N 1
ATOM 1333 C CA . ALA A 1 168 ? -25.195 10.462 50.661 1.00 89.19 168 ALA A CA 1
ATOM 1334 C C . ALA A 1 168 ? -24.836 11.821 50.020 1.00 89.19 168 ALA A C 1
ATOM 1336 O O . ALA A 1 168 ? -23.932 12.496 50.507 1.00 89.19 168 ALA A O 1
ATOM 1337 N N . GLY A 1 169 ? -25.543 12.249 48.968 1.00 85.56 169 GLY A N 1
ATOM 1338 C CA . GLY A 1 169 ? -25.314 13.532 48.299 1.00 85.56 169 GLY A CA 1
ATOM 1339 C C . GLY A 1 169 ? -24.395 13.464 47.078 1.00 85.56 169 GLY A C 1
ATOM 1340 O O . GLY A 1 169 ? -23.920 14.507 46.627 1.00 85.56 169 GLY A O 1
ATOM 1341 N N . ALA A 1 170 ? -24.145 12.274 46.519 1.00 86.06 170 ALA A N 1
ATOM 1342 C CA . ALA A 1 170 ? -23.521 12.181 45.204 1.00 86.06 170 ALA A CA 1
ATOM 1343 C C . ALA A 1 170 ? -24.458 12.717 44.119 1.00 86.06 170 ALA A C 1
ATOM 1345 O O . ALA A 1 170 ? -25.610 12.291 44.005 1.00 86.06 170 ALA A O 1
ATOM 1346 N N . THR A 1 171 ? -23.942 13.625 43.300 1.00 77.94 171 THR A N 1
ATOM 1347 C CA . THR A 1 171 ? -24.637 14.236 42.173 1.00 77.94 171 THR A CA 1
ATOM 1348 C C . THR A 1 171 ? -23.766 14.179 40.925 1.00 77.94 171 THR A C 1
ATOM 1350 O O . THR A 1 171 ? -22.530 14.211 40.970 1.00 77.94 171 THR A O 1
ATOM 1353 N N . PHE A 1 172 ? -24.420 14.100 39.772 1.00 71.19 172 PHE A N 1
ATOM 1354 C CA . PHE A 1 172 ? -23.747 14.210 38.491 1.00 71.19 172 PHE A CA 1
ATOM 1355 C C . PHE A 1 172 ? -24.672 14.839 37.454 1.00 71.19 172 PHE A C 1
ATOM 1357 O O . PHE A 1 172 ? -25.703 14.263 37.113 1.00 71.19 172 PHE A O 1
ATOM 1364 N N . ASP A 1 173 ? -24.289 16.011 36.952 1.00 69.88 173 ASP A N 1
ATOM 1365 C CA . ASP A 1 173 ? -24.812 16.545 35.697 1.00 69.88 173 ASP A CA 1
ATOM 1366 C C . ASP A 1 173 ? -23.906 16.030 34.562 1.00 69.88 173 ASP A C 1
ATOM 1368 O O . ASP A 1 173 ? -22.685 16.157 34.675 1.00 69.88 173 ASP A O 1
ATOM 1372 N N . PRO A 1 174 ? -24.436 15.478 33.455 1.00 62.75 174 PRO A N 1
ATOM 1373 C CA . PRO A 1 174 ? -23.643 15.145 32.270 1.00 62.75 174 PRO A CA 1
ATOM 1374 C C . PRO A 1 174 ? -22.754 16.286 31.749 1.00 62.75 174 PRO A C 1
ATOM 1376 O O . PRO A 1 174 ? -21.763 16.023 31.079 1.00 62.75 174 PRO A O 1
ATOM 1379 N N . GLN A 1 175 ? -23.057 17.549 32.049 1.00 65.25 175 GLN A N 1
ATOM 1380 C CA . GLN A 1 175 ? -22.212 18.695 31.702 1.00 65.25 175 GLN A CA 1
ATOM 1381 C C . GLN A 1 175 ? -20.936 18.819 32.555 1.00 65.25 175 GLN A C 1
ATOM 1383 O O . GLN A 1 175 ? -20.020 19.533 32.150 1.00 65.25 175 GLN A O 1
ATOM 1388 N N . ASP A 1 176 ? -20.843 18.118 33.689 1.00 67.31 176 ASP A N 1
ATOM 1389 C CA . ASP A 1 176 ? -19.722 18.212 34.633 1.00 67.31 176 ASP A CA 1
ATOM 1390 C C . ASP A 1 176 ? -18.447 17.474 34.177 1.00 67.31 176 ASP A C 1
ATOM 1392 O O . ASP A 1 176 ? -17.378 17.700 34.748 1.00 67.31 176 ASP A O 1
ATOM 1396 N N . ALA A 1 177 ? -18.537 16.576 33.186 1.00 69.06 177 ALA A N 1
ATOM 1397 C CA . ALA A 1 177 ? -17.413 15.765 32.706 1.00 69.06 177 ALA A CA 1
ATOM 1398 C C . ALA A 1 177 ? -17.138 15.986 31.204 1.00 69.06 177 ALA A C 1
ATOM 1400 O O . ALA A 1 177 ? -18.090 16.061 30.422 1.00 69.06 177 ALA A O 1
ATOM 1401 N N . PRO A 1 178 ? -15.866 15.993 30.745 1.00 73.75 178 PRO A N 1
ATOM 1402 C CA . PRO A 1 178 ? -15.524 16.242 29.336 1.00 73.75 178 PRO A CA 1
ATOM 1403 C C . PRO A 1 178 ? -16.209 15.287 28.345 1.00 73.75 178 PRO A C 1
ATOM 1405 O O . PRO A 1 178 ? -16.597 15.685 27.248 1.00 73.75 178 PRO A O 1
ATOM 1408 N N . GLN A 1 179 ? -16.380 14.026 28.754 1.00 79.38 179 GLN A N 1
ATOM 1409 C CA . GLN A 1 179 ? -16.988 12.950 27.965 1.00 79.38 179 GLN A CA 1
ATOM 1410 C C . GLN A 1 179 ? -18.532 12.955 28.004 1.00 79.38 179 GLN A C 1
ATOM 1412 O O . GLN A 1 179 ? -19.168 12.247 27.233 1.00 79.38 179 GLN A O 1
ATOM 1417 N N . LYS A 1 180 ? -19.157 13.698 28.929 1.00 86.06 180 LYS A N 1
ATOM 1418 C CA . LYS A 1 180 ? -20.608 13.691 29.216 1.00 86.06 180 LYS A CA 1
ATOM 1419 C C . LYS A 1 180 ? -21.268 12.316 29.437 1.00 86.06 180 LYS A C 1
ATOM 1421 O O . LYS A 1 180 ? -22.485 12.176 29.312 1.00 86.06 180 LYS A O 1
ATOM 1426 N N . ILE A 1 181 ? -20.493 11.288 29.786 1.00 88.56 181 ILE A N 1
ATOM 1427 C CA . ILE A 1 181 ? -21.002 9.928 30.008 1.00 88.56 181 ILE A CA 1
ATOM 1428 C C . ILE A 1 181 ? -21.756 9.878 31.341 1.00 88.56 181 ILE A C 1
ATOM 1430 O O . ILE A 1 181 ? -21.166 9.725 32.401 1.00 88.56 181 ILE A O 1
ATOM 1434 N N . HIS A 1 182 ? -23.083 9.975 31.288 1.00 91.56 182 HIS A N 1
ATOM 1435 C CA . HIS A 1 182 ? -23.947 9.702 32.440 1.00 91.56 182 HIS A CA 1
ATOM 1436 C C . HIS A 1 182 ? -23.864 8.231 32.900 1.00 91.56 182 HIS A C 1
ATOM 1438 O O . HIS A 1 182 ? -23.844 7.349 32.038 1.00 91.56 182 HIS A O 1
ATOM 1444 N N . PRO A 1 183 ? -23.924 7.936 34.215 1.00 89.75 183 PRO A N 1
ATOM 1445 C CA . PRO A 1 183 ? -23.991 6.578 34.765 1.00 89.75 183 PRO A CA 1
ATOM 1446 C C . PRO A 1 183 ? -25.034 5.629 34.146 1.00 89.75 183 PRO A C 1
ATOM 1448 O O . PRO A 1 183 ? -24.824 4.420 34.148 1.00 89.75 183 PRO A O 1
ATOM 1451 N N . LEU A 1 184 ? -26.126 6.148 33.572 1.00 92.38 184 LEU A N 1
ATOM 1452 C CA . LEU A 1 184 ? -27.109 5.353 32.815 1.00 92.38 184 LEU A CA 1
ATOM 1453 C C . LEU A 1 184 ? -26.497 4.675 31.573 1.00 92.38 184 LEU A C 1
ATOM 1455 O O . LEU A 1 184 ? -26.829 3.527 31.294 1.00 92.38 184 LEU A O 1
ATOM 1459 N N . HIS A 1 185 ? -25.574 5.334 30.864 1.00 92.50 185 HIS A N 1
ATOM 1460 C CA . HIS A 1 185 ? -24.852 4.718 29.744 1.00 92.50 185 HIS A CA 1
ATOM 1461 C C . HIS A 1 185 ? -24.035 3.510 30.220 1.00 92.50 185 HIS A C 1
ATOM 1463 O O . HIS A 1 185 ? -24.069 2.455 29.601 1.00 92.50 185 HIS A O 1
ATOM 1469 N N . LEU A 1 186 ? -23.362 3.646 31.368 1.00 90.19 186 LEU A N 1
ATOM 1470 C CA . LEU A 1 186 ? -22.547 2.589 31.974 1.00 90.19 186 LEU A CA 1
ATOM 1471 C C . LEU A 1 186 ? -23.416 1.432 32.489 1.00 90.19 186 LEU A C 1
ATOM 1473 O O . LEU A 1 186 ? -23.053 0.272 32.324 1.00 90.19 186 LEU A O 1
ATOM 1477 N N . ALA A 1 187 ? -24.595 1.735 33.043 1.00 91.94 187 ALA A N 1
ATOM 1478 C CA . ALA A 1 187 ? -25.588 0.732 33.424 1.00 91.94 187 ALA A CA 1
ATOM 1479 C C . ALA A 1 187 ? -26.102 -0.061 32.210 1.00 91.94 187 ALA A C 1
ATOM 1481 O O . ALA A 1 187 ? -26.216 -1.282 32.282 1.00 91.94 187 ALA A O 1
ATOM 1482 N N . ALA A 1 188 ? -26.366 0.617 31.088 1.00 94.12 188 ALA A N 1
ATOM 1483 C CA . ALA A 1 188 ? -26.770 -0.015 29.835 1.00 94.12 188 ALA A CA 1
ATOM 1484 C C . ALA A 1 188 ? -25.646 -0.846 29.203 1.00 94.12 188 ALA A C 1
ATOM 1486 O O . ALA A 1 188 ? -25.888 -1.979 28.800 1.00 94.12 188 ALA A O 1
ATOM 1487 N N . GLN A 1 189 ? -24.413 -0.334 29.194 1.00 91.00 189 GLN A N 1
ATOM 1488 C CA . GLN A 1 189 ? -23.235 -1.083 28.760 1.00 91.00 189 GLN A CA 1
ATOM 1489 C C . GLN A 1 189 ? -23.014 -2.338 29.623 1.00 91.00 189 GLN A C 1
ATOM 1491 O O . GLN A 1 189 ? -22.709 -3.407 29.101 1.00 91.00 189 GLN A O 1
ATOM 1496 N N . GLY A 1 190 ? -23.213 -2.242 30.939 1.00 86.94 190 GLY A N 1
ATOM 1497 C CA . GLY A 1 190 ? -23.131 -3.370 31.870 1.00 86.94 190 GLY A CA 1
ATOM 1498 C C . GLY A 1 190 ? -24.348 -4.309 31.893 1.00 86.94 190 GLY A C 1
ATOM 1499 O O . GLY A 1 190 ? -24.389 -5.188 32.751 1.00 86.94 190 GLY A O 1
ATOM 1500 N N . GLY A 1 191 ? -25.352 -4.119 31.026 1.00 90.75 191 GLY A N 1
ATOM 1501 C CA . GLY A 1 191 ? -26.563 -4.956 30.975 1.00 90.75 191 GLY A CA 1
ATOM 1502 C C . GLY A 1 191 ? -27.494 -4.838 32.197 1.00 90.75 191 GLY A C 1
ATOM 1503 O O . GLY A 1 191 ? -28.363 -5.686 32.413 1.00 90.75 191 GLY A O 1
ATOM 1504 N N . ASN A 1 192 ? -27.316 -3.811 33.034 1.00 91.06 192 ASN A N 1
ATOM 1505 C CA . ASN A 1 192 ? -27.954 -3.709 34.344 1.00 91.06 192 ASN A CA 1
ATOM 1506 C C . ASN A 1 192 ? -29.323 -3.015 34.275 1.00 91.06 192 ASN A C 1
ATOM 1508 O O . ASN A 1 192 ? -29.436 -1.784 34.309 1.00 91.06 192 ASN A O 1
ATOM 1512 N N . LYS A 1 193 ? -30.375 -3.834 34.205 1.00 93.31 193 LYS A N 1
ATOM 1513 C CA . LYS A 1 193 ? -31.769 -3.397 34.051 1.00 93.31 193 LYS A CA 1
ATOM 1514 C C . LYS A 1 193 ? -32.281 -2.664 35.287 1.00 93.31 193 LYS A C 1
ATOM 1516 O O . LYS A 1 193 ? -32.911 -1.624 35.151 1.00 93.31 193 LYS A O 1
ATOM 1521 N N . GLU A 1 194 ? -31.965 -3.146 36.486 1.00 92.12 194 GLU A N 1
ATOM 1522 C CA . GLU A 1 194 ? -32.391 -2.559 37.761 1.00 92.12 194 GLU A CA 1
ATOM 1523 C C . GLU A 1 194 ? -31.781 -1.169 38.003 1.00 92.12 194 GLU A C 1
ATOM 1525 O O . GLU A 1 194 ? -32.434 -0.280 38.559 1.00 92.12 194 GLU A O 1
ATOM 1530 N N . LEU A 1 195 ? -30.529 -0.968 37.585 1.00 90.81 195 LEU A N 1
ATOM 1531 C CA . LEU A 1 195 ? -29.836 0.315 37.664 1.00 90.81 195 LEU A CA 1
ATOM 1532 C C . LEU A 1 195 ? -30.318 1.286 36.576 1.00 90.81 195 LEU A C 1
ATOM 1534 O O . LEU A 1 195 ? -30.494 2.472 36.856 1.00 90.81 195 LEU A O 1
ATOM 1538 N N . ALA A 1 196 ? -30.588 0.797 35.362 1.00 93.06 196 ALA A N 1
ATOM 1539 C CA . ALA A 1 196 ? -31.215 1.604 34.318 1.00 93.06 196 ALA A CA 1
ATOM 1540 C C . ALA A 1 196 ? -32.629 2.059 34.724 1.00 93.06 196 ALA A C 1
ATOM 1542 O O . ALA A 1 196 ? -32.945 3.244 34.611 1.00 93.06 196 ALA A O 1
ATOM 1543 N N . ASP A 1 197 ? -33.433 1.161 35.302 1.00 93.50 197 ASP A N 1
ATOM 1544 C CA . ASP A 1 197 ? -34.747 1.473 35.873 1.00 93.50 197 ASP A CA 1
ATOM 1545 C C . ASP A 1 197 ? -34.662 2.541 36.956 1.00 93.50 197 ASP A C 1
ATOM 1547 O O . ASP A 1 197 ? -35.464 3.475 36.968 1.00 93.50 197 ASP A O 1
ATOM 1551 N N . TYR A 1 198 ? -33.671 2.441 37.842 1.00 90.50 198 TYR A N 1
ATOM 1552 C CA . TYR A 1 198 ? -33.451 3.441 38.878 1.00 90.50 198 TYR A CA 1
ATOM 1553 C C . TYR A 1 198 ? -33.206 4.838 38.285 1.00 90.50 198 TYR A C 1
ATOM 1555 O O . TYR A 1 198 ? -33.848 5.806 38.699 1.00 90.50 198 TYR A O 1
ATOM 1563 N N . TYR A 1 199 ? -32.339 4.960 37.278 1.00 90.44 199 TYR A N 1
ATOM 1564 C CA . TYR A 1 199 ? -32.077 6.253 36.644 1.00 90.44 199 TYR A CA 1
ATOM 1565 C C . TYR A 1 199 ? -33.271 6.772 35.826 1.00 90.44 199 TYR A C 1
ATOM 1567 O O . TYR A 1 199 ? -33.664 7.927 35.994 1.00 90.44 199 TYR A O 1
ATOM 1575 N N . ILE A 1 200 ? -33.887 5.940 34.984 1.00 93.19 200 ILE A N 1
ATOM 1576 C CA . ILE A 1 200 ? -34.963 6.385 34.086 1.00 93.19 200 ILE A CA 1
ATOM 1577 C C . ILE A 1 200 ? -36.264 6.642 34.864 1.00 93.19 200 ILE A C 1
ATOM 1579 O O . ILE A 1 200 ? -36.889 7.687 34.696 1.00 93.19 200 ILE A O 1
ATOM 1583 N N . LYS A 1 201 ? -36.683 5.719 35.741 1.00 90.19 201 LYS A N 1
ATOM 1584 C CA . LYS A 1 201 ? -37.990 5.782 36.425 1.00 90.19 201 LYS A CA 1
ATOM 1585 C C . LYS A 1 201 ? -37.952 6.554 37.744 1.00 90.19 201 LYS A C 1
ATOM 1587 O O . LYS A 1 201 ? -38.902 7.275 38.032 1.00 90.19 201 LYS A O 1
ATOM 1592 N N . GLU A 1 202 ? -36.899 6.414 38.557 1.00 87.81 202 GLU A N 1
ATOM 1593 C CA . GLU A 1 202 ? -36.830 7.090 39.868 1.00 87.81 202 GLU A CA 1
ATOM 1594 C C . GLU A 1 202 ? -36.089 8.432 39.817 1.00 87.81 202 GLU A C 1
ATOM 1596 O O . GLU A 1 202 ? -36.499 9.364 40.505 1.00 87.81 202 GLU A O 1
ATOM 1601 N N . GLN A 1 203 ? -35.024 8.560 39.014 1.00 86.56 203 GLN A N 1
ATOM 1602 C CA . GLN A 1 203 ? -34.306 9.835 38.831 1.00 86.56 203 GLN A CA 1
ATOM 1603 C C . GLN A 1 203 ? -34.820 10.667 37.640 1.00 86.56 203 GLN A C 1
ATOM 1605 O O . GLN A 1 203 ? -34.376 11.797 37.459 1.00 86.56 203 GLN A O 1
ATOM 1610 N N . SER A 1 204 ? -35.792 10.157 36.867 1.00 90.19 204 SER A N 1
ATOM 1611 C CA . SER A 1 204 ? -36.391 10.842 35.702 1.00 90.19 204 SER A CA 1
ATOM 1612 C C . SER A 1 204 ? -35.373 11.256 34.628 1.00 90.19 204 SER A C 1
ATOM 1614 O O . SER A 1 204 ? -35.530 12.292 33.979 1.00 90.19 204 SER A O 1
ATOM 1616 N N . VAL A 1 205 ? -34.311 10.463 34.457 1.00 91.62 205 VAL A N 1
ATOM 1617 C CA . VAL A 1 205 ? -33.287 10.681 33.428 1.00 91.62 205 VAL A CA 1
ATOM 1618 C C . VAL A 1 205 ? -33.839 10.286 32.059 1.00 91.62 205 VAL A C 1
ATOM 1620 O O . VAL A 1 205 ? -34.479 9.246 31.922 1.00 91.62 205 VAL A O 1
ATOM 1623 N N . ASP A 1 206 ? -33.559 11.111 31.049 1.00 92.56 206 ASP A N 1
ATOM 1624 C CA . ASP A 1 206 ? -33.900 10.843 29.650 1.00 92.56 206 ASP A CA 1
ATOM 1625 C C . ASP A 1 206 ? -33.301 9.492 29.190 1.00 92.56 206 ASP A C 1
ATOM 1627 O O . ASP A 1 206 ? -32.080 9.315 29.263 1.00 92.56 206 ASP A O 1
ATOM 1631 N N . PRO A 1 207 ? -34.118 8.519 28.743 1.00 94.31 207 PRO A N 1
ATOM 1632 C CA . PRO A 1 207 ? -33.617 7.231 28.273 1.00 94.31 207 PRO A CA 1
ATOM 1633 C C . PRO A 1 207 ? -32.858 7.325 26.936 1.00 94.31 207 PRO A C 1
ATOM 1635 O O . PRO A 1 207 ? -32.091 6.416 26.628 1.00 94.31 207 PRO A O 1
ATOM 1638 N N . ASP A 1 208 ? -33.009 8.420 26.180 1.00 94.94 208 ASP A N 1
ATOM 1639 C CA . ASP A 1 208 ? -32.262 8.716 24.946 1.00 94.94 208 ASP A CA 1
ATOM 1640 C C . ASP A 1 208 ? -31.149 9.763 25.157 1.00 94.94 208 ASP A C 1
ATOM 1642 O O . ASP A 1 208 ? -30.639 10.368 24.203 1.00 94.94 208 ASP A O 1
ATOM 1646 N N . LEU A 1 209 ? -30.733 9.952 26.418 1.00 92.81 209 LEU A N 1
ATOM 1647 C CA . LEU A 1 209 ? -29.600 10.794 26.795 1.00 92.81 209 LEU A CA 1
ATOM 1648 C C . LEU A 1 209 ? -28.347 10.444 25.980 1.00 92.81 209 LEU A C 1
ATOM 1650 O O . LEU A 1 209 ? -28.101 9.283 25.645 1.00 92.81 209 LEU A O 1
ATOM 1654 N N . ARG A 1 210 ? -27.560 11.481 25.674 1.00 91.12 210 ARG A N 1
ATOM 1655 C CA . ARG A 1 210 ? -26.381 11.403 24.813 1.00 91.12 210 ARG A CA 1
ATOM 1656 C C . ARG A 1 210 ? -25.117 11.866 25.523 1.00 91.12 210 ARG A C 1
ATOM 1658 O O . ARG A 1 210 ? -25.141 12.854 26.259 1.00 91.12 210 ARG A O 1
ATOM 1665 N N . ASP A 1 211 ? -24.008 11.194 25.237 1.00 90.12 211 ASP A N 1
ATOM 1666 C CA . ASP A 1 211 ? -22.668 11.602 25.669 1.00 90.12 211 ASP A CA 1
ATOM 1667 C C . ASP A 1 211 ? -22.036 12.674 24.742 1.00 90.12 211 ASP A C 1
ATOM 1669 O O . ASP A 1 211 ? -22.707 13.254 23.884 1.00 90.12 211 ASP A O 1
ATOM 1673 N N . SER A 1 212 ? -20.745 12.993 24.913 1.00 86.81 212 SER A N 1
ATOM 1674 C CA . SER A 1 212 ? -20.041 13.995 24.089 1.00 86.81 212 SER A CA 1
ATOM 1675 C C . SER A 1 212 ? -19.870 13.584 22.621 1.00 86.81 212 SER A C 1
ATOM 1677 O O . SER A 1 212 ? -19.729 14.458 21.767 1.00 86.81 212 SER A O 1
ATOM 1679 N N . ALA A 1 213 ? -19.925 12.282 22.335 1.00 86.56 213 ALA A N 1
ATOM 1680 C CA . ALA A 1 213 ? -19.974 11.700 20.999 1.00 86.56 213 ALA A CA 1
ATOM 1681 C C . ALA A 1 213 ? -21.414 11.625 20.458 1.00 86.56 213 ALA A C 1
ATOM 1683 O O . ALA A 1 213 ? -21.655 11.177 19.343 1.00 86.56 213 ALA A O 1
ATOM 1684 N N . GLY A 1 214 ? -22.423 12.048 21.221 1.00 89.06 214 GLY A N 1
ATOM 1685 C CA . GLY A 1 214 ? -23.815 11.908 20.811 1.00 89.06 214 GLY A CA 1
ATOM 1686 C C . GLY A 1 214 ? -24.346 10.474 20.873 1.00 89.06 214 GLY A C 1
ATOM 1687 O O . GLY A 1 214 ? -25.440 10.236 20.364 1.00 89.06 214 GLY A O 1
ATOM 1688 N N . ARG A 1 215 ? -23.599 9.523 21.454 1.00 91.94 215 ARG A N 1
ATOM 1689 C CA . ARG A 1 215 ? -24.030 8.123 21.562 1.00 91.94 215 ARG A CA 1
ATOM 1690 C C . ARG A 1 215 ? -25.148 8.013 22.587 1.00 91.94 215 ARG A C 1
ATOM 1692 O O . ARG A 1 215 ? -25.007 8.545 23.685 1.00 91.94 215 ARG A O 1
ATOM 1699 N N . THR A 1 216 ? -26.226 7.311 22.243 1.00 95.00 216 THR A N 1
ATOM 1700 C CA . THR A 1 216 ? -27.352 7.078 23.160 1.00 95.00 216 THR A CA 1
ATOM 1701 C C . THR A 1 216 ? -27.065 5.957 24.153 1.00 95.00 216 THR A C 1
ATOM 1703 O O . THR A 1 216 ? -26.183 5.120 23.948 1.00 95.00 216 THR A O 1
ATOM 1706 N N . VAL A 1 217 ? -27.880 5.877 25.203 1.00 95.38 217 VAL A N 1
ATOM 1707 C CA . VAL A 1 217 ? -27.913 4.751 26.151 1.00 95.38 217 VAL A CA 1
ATOM 1708 C C . VAL A 1 217 ? -28.023 3.392 25.434 1.00 95.38 217 VAL A C 1
ATOM 1710 O O . VAL A 1 217 ? -27.305 2.458 25.788 1.00 95.38 217 VAL A O 1
ATOM 1713 N N . VAL A 1 218 ? -28.839 3.287 24.375 1.00 97.19 218 VAL A N 1
ATOM 1714 C CA . VAL A 1 218 ? -28.948 2.061 23.558 1.00 97.19 218 VAL A CA 1
ATOM 1715 C C . VAL A 1 218 ? -27.640 1.738 22.836 1.00 97.19 218 VAL A C 1
ATOM 1717 O O . VAL A 1 218 ? -27.222 0.583 22.836 1.00 97.19 218 VAL A O 1
ATOM 1720 N N . MET A 1 219 ? -26.949 2.731 22.267 1.00 95.69 219 MET A N 1
ATOM 1721 C CA . MET A 1 219 ? -25.642 2.499 21.636 1.00 95.69 219 MET A CA 1
ATOM 1722 C C . MET A 1 219 ? -24.608 1.967 22.632 1.00 95.69 219 MET A C 1
ATOM 1724 O O . MET A 1 219 ? -23.795 1.129 22.261 1.00 95.69 219 MET A O 1
ATOM 1728 N N . HIS A 1 220 ? -24.651 2.395 23.896 1.00 93.94 220 HIS A N 1
ATOM 1729 C CA . HIS A 1 220 ? -23.764 1.863 24.936 1.00 93.94 220 HIS A CA 1
ATOM 1730 C C . HIS A 1 220 ? -24.059 0.392 25.283 1.00 93.94 220 HIS A C 1
ATOM 1732 O O . HIS A 1 220 ? -23.114 -0.359 25.505 1.00 93.94 220 HIS A O 1
ATOM 1738 N N . ALA A 1 221 ? -25.320 -0.059 25.234 1.00 96.00 221 ALA A N 1
ATOM 1739 C CA . ALA A 1 221 ? -25.653 -1.490 25.321 1.00 96.00 221 ALA A CA 1
ATOM 1740 C C . ALA A 1 221 ? -25.144 -2.291 24.101 1.00 96.00 221 ALA A C 1
ATOM 1742 O O . ALA A 1 221 ? -24.630 -3.400 24.254 1.00 96.00 221 ALA A O 1
ATOM 1743 N N . ILE A 1 222 ? -25.218 -1.704 22.898 1.00 95.94 222 ILE A N 1
ATOM 1744 C CA . ILE A 1 222 ? -24.692 -2.302 21.656 1.00 95.94 222 ILE A CA 1
ATOM 1745 C C . ILE A 1 222 ? -23.173 -2.524 21.730 1.00 95.94 222 ILE A C 1
ATOM 1747 O O . ILE A 1 222 ? -22.700 -3.542 21.238 1.00 95.94 222 ILE A O 1
ATOM 1751 N N . LEU A 1 223 ? -22.402 -1.633 22.372 1.00 90.69 223 LEU A N 1
ATOM 1752 C CA . LEU A 1 223 ? -20.935 -1.763 22.474 1.00 90.69 223 LEU A CA 1
ATOM 1753 C C . LEU A 1 223 ? -20.460 -3.044 23.191 1.00 90.69 223 LEU A C 1
ATOM 1755 O O . LEU A 1 223 ? -19.324 -3.460 22.978 1.00 90.69 223 LEU A O 1
ATOM 1759 N N . ASN A 1 224 ? -21.311 -3.670 24.012 1.00 88.81 224 ASN A N 1
ATOM 1760 C CA . ASN A 1 224 ? -21.051 -4.966 24.655 1.00 88.81 224 ASN A CA 1
ATOM 1761 C C . ASN A 1 224 ? -21.852 -6.128 24.020 1.00 88.81 224 ASN A C 1
ATOM 1763 O O . ASN A 1 224 ? -21.888 -7.227 24.568 1.00 88.81 224 ASN A O 1
ATOM 1767 N N . ASP A 1 225 ? -22.491 -5.878 22.875 1.00 94.00 225 ASP A N 1
ATOM 1768 C CA . ASP A 1 225 ? -23.406 -6.767 22.147 1.00 94.00 225 ASP A CA 1
ATOM 1769 C C . ASP A 1 225 ? -24.591 -7.315 22.979 1.00 94.00 225 ASP A C 1
ATOM 1771 O O . ASP A 1 225 ? -25.116 -8.401 22.717 1.00 94.00 225 ASP A O 1
ATOM 1775 N N . ASP A 1 226 ? -25.049 -6.565 23.994 1.00 94.44 226 ASP A N 1
ATOM 1776 C CA . ASP A 1 226 ? -26.165 -6.991 24.847 1.00 94.44 226 ASP A CA 1
ATOM 1777 C C . ASP A 1 226 ? -27.523 -6.718 24.184 1.00 94.44 226 ASP A C 1
ATOM 1779 O O . ASP A 1 226 ? -28.268 -5.788 24.515 1.00 94.44 226 ASP A O 1
ATOM 1783 N N . ALA A 1 227 ? -27.883 -7.611 23.266 1.00 95.12 227 ALA A N 1
ATOM 1784 C CA . ALA A 1 227 ? -29.196 -7.672 22.638 1.00 95.12 227 ALA A CA 1
ATOM 1785 C C . ALA A 1 227 ? -30.372 -7.696 23.635 1.00 95.12 227 ALA A C 1
ATOM 1787 O O . ALA A 1 227 ? -31.452 -7.189 23.321 1.00 95.12 227 ALA A O 1
ATOM 1788 N N . GLN A 1 228 ? -30.210 -8.266 24.837 1.00 96.56 228 GLN A N 1
ATOM 1789 C CA . GLN A 1 228 ? -31.296 -8.277 25.820 1.00 96.56 228 GLN A CA 1
ATOM 1790 C C . GLN A 1 228 ? -31.492 -6.905 26.458 1.00 96.56 228 GLN A C 1
ATOM 1792 O O . GLN A 1 228 ? -32.632 -6.543 26.754 1.00 96.56 228 GLN A O 1
ATOM 1797 N N . MET A 1 229 ? -30.413 -6.156 26.678 1.00 96.31 229 MET A N 1
ATOM 1798 C CA . MET A 1 229 ? -30.478 -4.791 27.187 1.00 96.31 229 MET A CA 1
ATOM 1799 C C . MET A 1 229 ? -30.958 -3.811 26.112 1.00 96.31 229 MET A C 1
ATOM 1801 O O . MET A 1 229 ? -31.827 -2.992 26.399 1.00 96.31 229 MET A O 1
ATOM 1805 N N . VAL A 1 230 ? -30.514 -3.961 24.857 1.00 97.62 230 VAL A N 1
ATOM 1806 C CA . VAL A 1 230 ? -31.058 -3.214 23.704 1.00 97.62 230 VAL A CA 1
ATOM 1807 C C . VAL A 1 230 ? -32.573 -3.404 23.604 1.00 97.62 230 VAL A C 1
ATOM 1809 O O . VAL A 1 230 ? -33.320 -2.425 23.587 1.00 97.62 230 VAL A O 1
ATOM 1812 N N . ARG A 1 231 ? -33.046 -4.658 23.619 1.00 97.88 231 ARG A N 1
ATOM 1813 C CA . ARG A 1 231 ? -34.481 -4.968 23.612 1.00 97.88 231 ARG A CA 1
ATOM 1814 C C . ARG A 1 231 ? -35.214 -4.369 24.804 1.00 97.88 231 ARG A C 1
ATOM 1816 O O . ARG A 1 231 ? -36.272 -3.774 24.630 1.00 97.88 231 ARG A O 1
ATOM 1823 N N . TYR A 1 232 ? -34.649 -4.506 26.000 1.00 97.44 232 TYR A N 1
ATOM 1824 C CA . TYR A 1 232 ? -35.248 -3.985 27.222 1.00 97.44 232 TYR A CA 1
ATOM 1825 C C . TYR A 1 232 ? -35.452 -2.466 27.171 1.00 97.44 232 TYR A C 1
ATOM 1827 O O . TYR A 1 232 ? -36.551 -1.993 27.458 1.00 97.44 232 TYR A O 1
ATOM 1835 N N . LEU A 1 233 ? -34.423 -1.720 26.761 1.00 97.25 233 LEU A N 1
ATOM 1836 C CA . LEU A 1 233 ? -34.453 -0.264 26.636 1.00 97.25 233 LEU A CA 1
ATOM 1837 C C . LEU A 1 233 ? -35.520 0.199 25.629 1.00 97.25 233 LEU A C 1
ATOM 1839 O O . LEU A 1 233 ? -36.363 1.030 25.966 1.00 97.25 233 LEU A O 1
ATOM 1843 N N . VAL A 1 234 ? -35.555 -0.391 24.431 1.00 97.19 234 VAL A N 1
ATOM 1844 C CA . VAL A 1 234 ? -36.523 -0.010 23.388 1.00 97.19 234 VAL A CA 1
ATOM 1845 C C . VAL A 1 234 ? -37.955 -0.421 23.758 1.00 97.19 234 VAL A C 1
ATOM 1847 O O . VAL A 1 234 ? -38.850 0.420 23.744 1.00 97.19 234 VAL A O 1
ATOM 1850 N N . GLU A 1 235 ? -38.197 -1.680 24.142 1.00 96.31 235 GLU A N 1
ATOM 1851 C CA . GLU A 1 235 ? -39.555 -2.184 24.418 1.00 96.31 235 GLU A CA 1
ATOM 1852 C C . GLU A 1 235 ? -40.151 -1.636 25.733 1.00 96.31 235 GLU A C 1
ATOM 1854 O O . GLU A 1 235 ? -41.367 -1.468 25.827 1.00 96.31 235 GLU A O 1
ATOM 1859 N N . THR A 1 236 ? -39.324 -1.347 26.750 1.00 96.19 236 THR A N 1
ATOM 1860 C CA . THR A 1 236 ? -39.795 -0.917 28.088 1.00 96.19 236 THR A CA 1
ATOM 1861 C C . THR A 1 236 ? -39.757 0.597 28.284 1.00 96.19 236 THR A C 1
ATOM 1863 O O . THR A 1 236 ? -40.629 1.139 28.964 1.00 96.19 236 THR A O 1
ATOM 1866 N N . HIS A 1 237 ? -38.753 1.281 27.724 1.00 95.94 237 HIS A N 1
ATOM 1867 C CA . HIS A 1 237 ? -38.536 2.721 27.922 1.00 95.94 237 HIS A CA 1
ATOM 1868 C C . HIS A 1 237 ? -38.749 3.557 26.656 1.00 95.94 237 HIS A C 1
ATOM 1870 O O . HIS A 1 237 ? -38.768 4.782 26.751 1.00 95.94 237 HIS A O 1
ATOM 1876 N N . GLY A 1 238 ? -38.972 2.924 25.498 1.00 94.25 238 GLY A N 1
ATOM 1877 C CA . GLY A 1 238 ? -39.293 3.616 24.250 1.00 94.25 238 GLY A CA 1
ATOM 1878 C C . GLY A 1 238 ? -38.104 4.306 23.581 1.00 94.25 238 GLY A C 1
ATOM 1879 O O . GLY A 1 238 ? -38.333 5.221 22.796 1.00 94.25 238 GLY A O 1
ATOM 1880 N N . CYS A 1 239 ? -36.868 3.893 23.895 1.00 96.25 239 CYS A N 1
ATOM 1881 C CA . CYS A 1 239 ? -35.650 4.468 23.317 1.00 96.25 239 CYS A CA 1
ATOM 1882 C C . CYS A 1 239 ? -35.652 4.440 21.782 1.00 96.25 239 CYS A C 1
ATOM 1884 O O . CYS A 1 239 ? -35.986 3.422 21.167 1.00 96.25 239 CYS A O 1
ATOM 1886 N N . ALA A 1 240 ? -35.202 5.530 21.171 1.00 94.75 240 ALA A N 1
ATOM 1887 C CA . ALA A 1 240 ? -35.122 5.681 19.728 1.00 94.75 240 ALA A CA 1
ATOM 1888 C C . ALA A 1 240 ? -33.865 5.018 19.121 1.00 94.75 240 ALA A C 1
ATOM 1890 O O . ALA A 1 240 ? -32.760 5.077 19.665 1.00 94.75 240 ALA A O 1
ATOM 1891 N N . LEU A 1 241 ? -34.029 4.400 17.945 1.00 93.88 241 LEU A N 1
ATOM 1892 C CA . LEU A 1 241 ? -32.962 3.697 17.206 1.00 93.88 241 LEU A CA 1
ATOM 1893 C C . LEU A 1 241 ? -32.364 4.522 16.050 1.00 93.88 241 LEU A C 1
ATOM 1895 O O . LEU A 1 241 ? -31.282 4.197 15.552 1.00 93.88 241 LEU A O 1
ATOM 1899 N N . ASP A 1 242 ? -33.058 5.580 15.631 1.00 90.50 242 ASP A N 1
ATOM 1900 C CA . ASP A 1 242 ? -32.710 6.488 14.531 1.00 90.50 242 ASP A CA 1
ATOM 1901 C C . ASP A 1 242 ? -31.860 7.692 14.974 1.00 90.50 242 ASP A C 1
ATOM 1903 O O . ASP A 1 242 ? -31.349 8.433 14.136 1.00 90.50 242 ASP A O 1
ATOM 1907 N N . ILE A 1 243 ? -31.655 7.877 16.282 1.00 92.12 243 ILE A N 1
ATOM 1908 C CA . ILE A 1 243 ? -30.752 8.904 16.805 1.00 92.12 243 ILE A CA 1
ATOM 1909 C C . ILE A 1 243 ? -29.317 8.635 16.337 1.00 92.12 243 ILE A C 1
ATOM 1911 O O . ILE A 1 243 ? -28.763 7.564 16.582 1.00 92.12 243 ILE A O 1
ATOM 1915 N N . CYS A 1 244 ? -28.697 9.648 15.728 1.00 90.88 244 CYS A N 1
ATOM 1916 C CA . CYS A 1 244 ? -27.318 9.596 15.252 1.00 90.88 244 CYS A CA 1
ATOM 1917 C C . CYS A 1 244 ? -26.293 10.244 16.201 1.00 90.88 244 CYS A C 1
ATOM 1919 O O . CYS A 1 244 ? -26.593 11.223 16.896 1.00 90.88 244 CYS A O 1
ATOM 1921 N N . THR A 1 245 ? -25.055 9.738 16.154 1.00 89.50 245 THR A N 1
ATOM 1922 C CA . THR A 1 245 ? -23.884 10.303 16.846 1.00 89.50 245 THR A CA 1
ATOM 1923 C C . THR A 1 245 ? -23.476 11.685 16.319 1.00 89.50 245 THR A C 1
ATOM 1925 O O . THR A 1 245 ? -23.680 12.029 15.154 1.00 89.50 245 THR A O 1
ATOM 1928 N N . VAL A 1 246 ? -22.853 12.499 17.174 1.00 78.50 246 VAL A N 1
ATOM 1929 C CA . VAL A 1 246 ? -22.432 13.881 16.881 1.00 78.50 246 VAL A CA 1
ATOM 1930 C C . VAL A 1 246 ? -21.027 14.192 17.424 1.00 78.50 246 VAL A C 1
ATOM 1932 O O . VAL A 1 246 ? -20.816 15.211 18.077 1.00 78.50 246 VAL A O 1
ATOM 1935 N N . ASP A 1 247 ? -20.052 13.326 17.121 1.00 59.97 247 ASP A N 1
ATOM 1936 C CA . ASP A 1 247 ? -18.609 13.456 17.408 1.00 59.97 247 ASP A CA 1
ATOM 1937 C C . ASP A 1 247 ? -17.925 14.671 16.722 1.00 59.97 247 ASP A C 1
ATOM 1939 O O . ASP A 1 247 ? -17.023 14.545 15.886 1.00 59.97 247 ASP A O 1
ATOM 1943 N N . GLY A 1 248 ? -18.345 15.888 17.067 1.00 62.88 248 GLY A N 1
ATOM 1944 C CA . GLY A 1 248 ? -17.726 17.129 16.601 1.00 62.88 248 GLY A CA 1
ATOM 1945 C C . GLY A 1 248 ? -17.826 17.358 15.080 1.00 62.88 248 GLY A C 1
ATOM 1946 O O . GLY A 1 248 ? -18.710 16.808 14.417 1.00 62.88 248 GLY A O 1
ATOM 1947 N N . PRO A 1 249 ? -16.941 18.193 14.495 1.00 54.94 249 PRO A N 1
ATOM 1948 C CA . PRO A 1 249 ? -17.062 18.627 13.101 1.00 54.94 249 PRO A CA 1
ATOM 1949 C C . PRO A 1 249 ? -16.888 17.501 12.072 1.00 54.94 249 PRO A C 1
ATOM 1951 O O . PRO A 1 249 ? -17.280 17.690 10.929 1.00 54.94 249 PRO A O 1
ATOM 1954 N N . ASN A 1 250 ? -16.346 16.341 12.463 1.00 60.44 250 ASN A N 1
ATOM 1955 C CA . ASN A 1 250 ? -16.054 15.222 11.563 1.00 60.44 250 ASN A CA 1
ATOM 1956 C C . ASN A 1 250 ? -17.046 14.047 11.642 1.00 60.44 250 ASN A C 1
ATOM 1958 O O . ASN A 1 250 ? -16.846 13.078 10.909 1.00 60.44 250 ASN A O 1
ATOM 1962 N N . SER A 1 251 ? -18.092 14.119 12.480 1.00 75.12 251 SER A N 1
ATOM 1963 C CA . SER A 1 251 ? -19.071 13.028 12.640 1.00 75.12 251 SER A CA 1
ATOM 1964 C C . SER A 1 251 ? -19.718 12.612 11.314 1.00 75.12 251 SER A C 1
ATOM 1966 O O . SER A 1 251 ? -20.125 13.452 10.512 1.00 75.12 251 SER A O 1
ATOM 1968 N N . LEU A 1 252 ? -19.870 11.300 11.121 1.00 81.38 252 LEU A N 1
ATOM 1969 C CA . LEU A 1 252 ? -20.604 10.705 9.998 1.00 81.38 252 LEU A CA 1
ATOM 1970 C C . LEU A 1 252 ? -22.096 10.482 10.296 1.00 81.38 252 LEU A C 1
ATOM 1972 O O . LEU A 1 252 ? -22.811 9.998 9.421 1.00 81.38 252 LEU A O 1
ATOM 1976 N N . GLU A 1 253 ? -22.547 10.852 11.500 1.00 87.44 253 GLU A N 1
ATOM 1977 C CA . GLU A 1 253 ? -23.929 10.720 11.981 1.00 87.44 253 GLU A CA 1
ATOM 1978 C C . GLU A 1 253 ? -24.401 9.254 11.958 1.00 87.44 253 GLU A C 1
ATOM 1980 O O . GLU A 1 253 ? -25.318 8.869 11.235 1.00 87.44 253 GLU A O 1
ATOM 1985 N N . MET A 1 254 ? -23.748 8.416 12.772 1.00 90.94 254 MET A N 1
ATOM 1986 C CA . MET A 1 254 ? -24.038 6.982 12.873 1.00 90.94 254 MET A CA 1
ATOM 1987 C C . MET A 1 254 ? -25.258 6.713 13.763 1.00 90.94 254 MET A C 1
ATOM 1989 O O . MET A 1 254 ? -25.239 7.065 14.939 1.00 90.94 254 MET A O 1
ATOM 1993 N N . SER A 1 255 ? -26.278 6.030 13.241 1.00 93.38 255 SER A N 1
ATOM 1994 C CA . SER A 1 255 ? -27.398 5.485 14.032 1.00 93.38 255 SER A CA 1
ATOM 1995 C C . SER A 1 255 ? -27.044 4.155 14.726 1.00 93.38 255 SER A C 1
ATOM 1997 O O . SER A 1 255 ? -25.948 3.614 14.543 1.00 93.38 255 SER A O 1
ATOM 1999 N N . ALA A 1 256 ? -27.962 3.593 15.522 1.00 94.94 256 ALA A N 1
ATOM 2000 C CA . ALA A 1 256 ? -27.716 2.379 16.314 1.00 94.94 256 ALA A CA 1
ATOM 2001 C C . ALA A 1 256 ? -27.217 1.183 15.472 1.00 94.94 256 ALA A C 1
ATOM 2003 O O . ALA A 1 256 ? -26.257 0.509 15.849 1.00 94.94 256 ALA A O 1
ATOM 2004 N N . ILE A 1 257 ? -27.808 0.964 14.289 1.00 95.75 257 ILE A N 1
ATOM 2005 C CA . ILE A 1 257 ? -27.408 -0.110 13.364 1.00 95.75 257 ILE A CA 1
ATOM 2006 C C . ILE A 1 257 ? -25.998 0.102 12.786 1.00 95.75 257 ILE A C 1
ATOM 2008 O O . ILE A 1 257 ? -25.276 -0.864 12.545 1.00 95.75 257 ILE A O 1
ATOM 2012 N N . HIS A 1 258 ? -25.573 1.358 12.613 1.00 94.75 258 HIS A N 1
ATOM 2013 C CA . HIS A 1 258 ? -24.228 1.694 12.150 1.00 94.75 258 HIS A CA 1
ATOM 2014 C C . HIS A 1 258 ? -23.177 1.402 13.219 1.00 94.75 258 HIS A C 1
ATOM 2016 O O . HIS A 1 258 ? -22.133 0.849 12.891 1.00 94.75 258 HIS A O 1
ATOM 2022 N N . VAL A 1 259 ? -23.448 1.729 14.488 1.00 93.88 259 VAL A N 1
ATOM 2023 C CA . VAL A 1 259 ? -22.558 1.374 15.610 1.00 93.88 259 VAL A CA 1
ATOM 2024 C C . VAL A 1 259 ? -22.413 -0.146 15.699 1.00 93.88 259 VAL A C 1
ATOM 2026 O O . VAL A 1 259 ? -21.294 -0.652 15.648 1.00 93.88 259 VAL A O 1
ATOM 2029 N N . ALA A 1 260 ? -23.533 -0.875 15.698 1.00 96.06 260 ALA A N 1
ATOM 2030 C CA . ALA A 1 260 ? -23.530 -2.335 15.763 1.00 96.06 260 ALA A CA 1
ATOM 2031 C C . ALA A 1 260 ? -22.748 -2.976 14.596 1.00 96.06 260 ALA A C 1
ATOM 2033 O O . ALA A 1 260 ? -21.972 -3.906 14.795 1.00 96.06 260 ALA A O 1
ATOM 2034 N N . ALA A 1 261 ? -22.894 -2.449 13.376 1.00 96.25 261 ALA A N 1
ATOM 2035 C CA . ALA A 1 261 ? -22.175 -2.944 12.203 1.00 96.25 261 ALA A CA 1
ATOM 2036 C C . ALA A 1 261 ? -20.701 -2.510 12.126 1.00 96.25 261 ALA A C 1
ATOM 2038 O O . ALA A 1 261 ? -19.891 -3.242 11.556 1.00 96.25 261 ALA A O 1
ATOM 2039 N N . ARG A 1 262 ? -20.334 -1.354 12.701 1.00 93.94 262 ARG A N 1
ATOM 2040 C CA . ARG A 1 262 ? -18.934 -0.918 12.833 1.00 93.94 262 ARG A CA 1
ATOM 2041 C C . ARG A 1 262 ? -18.156 -1.839 13.762 1.00 93.94 262 ARG A C 1
ATOM 2043 O O . ARG A 1 262 ? -17.006 -2.124 13.452 1.00 93.94 262 ARG A O 1
ATOM 2050 N N . ASP A 1 263 ? -18.774 -2.280 14.854 1.00 91.50 263 ASP A N 1
ATOM 2051 C CA . ASP A 1 263 ? -18.097 -3.015 15.929 1.00 91.50 263 ASP A CA 1
ATOM 2052 C C . ASP A 1 263 ? -18.350 -4.539 15.868 1.00 91.50 263 ASP A C 1
ATOM 2054 O O . ASP A 1 263 ? -17.777 -5.302 16.641 1.00 91.50 263 ASP A O 1
ATOM 2058 N N . GLY A 1 264 ? -19.155 -4.997 14.901 1.00 94.12 264 GLY A N 1
ATOM 2059 C CA . GLY A 1 264 ? -19.375 -6.417 14.598 1.00 94.12 264 GLY A CA 1
ATOM 2060 C C . GLY A 1 264 ? -20.444 -7.113 15.446 1.00 94.12 264 GLY A C 1
ATOM 2061 O O . GLY A 1 264 ? -20.572 -8.335 15.358 1.00 94.12 264 GLY A O 1
ATOM 2062 N N . CYS A 1 265 ? -21.210 -6.347 16.223 1.00 95.25 265 CYS A N 1
ATOM 2063 C CA . CYS A 1 265 ? -22.173 -6.785 17.232 1.00 95.25 265 CYS A CA 1
ATOM 2064 C C . CYS A 1 265 ? -23.380 -7.514 16.600 1.00 95.25 265 CYS A C 1
ATOM 2066 O O . CYS A 1 265 ? -24.362 -6.878 16.202 1.00 95.25 265 CYS A O 1
ATOM 2068 N N . ARG A 1 266 ? -23.308 -8.839 16.416 1.00 94.12 266 ARG A N 1
ATOM 2069 C CA . ARG A 1 266 ? -24.266 -9.592 15.580 1.00 94.12 266 ARG A CA 1
ATOM 2070 C C . ARG A 1 266 ? -25.648 -9.656 16.209 1.00 94.12 266 ARG A C 1
ATOM 2072 O O . ARG A 1 266 ? -26.646 -9.427 15.522 1.00 94.12 266 ARG A O 1
ATOM 2079 N N . GLU A 1 267 ? -25.700 -10.017 17.483 1.00 95.81 267 GLU A N 1
ATOM 2080 C CA . GLU A 1 267 ? -26.917 -10.174 18.264 1.00 95.81 267 GLU A CA 1
ATOM 2081 C C . GLU A 1 267 ? -27.662 -8.830 18.351 1.00 95.81 267 GLU A C 1
ATOM 2083 O O . GLU A 1 267 ? -28.890 -8.776 18.201 1.00 95.81 267 GLU A O 1
ATOM 2088 N N . SER A 1 268 ? -26.915 -7.732 18.480 1.00 96.00 268 SER A N 1
ATOM 2089 C CA . SER A 1 268 ? -27.421 -6.360 18.445 1.00 96.00 268 SER A CA 1
ATOM 2090 C C . SER A 1 268 ? -27.914 -5.943 17.062 1.00 96.00 268 SER A C 1
ATOM 2092 O O . SER A 1 268 ? -29.010 -5.399 16.977 1.00 96.00 268 SER A O 1
ATOM 2094 N N . ILE A 1 269 ? -27.189 -6.232 15.970 1.00 96.62 269 ILE A N 1
ATOM 2095 C CA . ILE A 1 269 ? -27.668 -5.979 14.593 1.00 96.62 269 ILE A CA 1
ATOM 2096 C C . ILE A 1 269 ? -29.019 -6.665 14.372 1.00 96.62 269 ILE A C 1
ATOM 2098 O O . ILE A 1 269 ? -29.970 -6.026 13.928 1.00 96.62 269 ILE A O 1
ATOM 2102 N N . GLN A 1 270 ? -29.117 -7.956 14.707 1.00 95.75 270 GLN A N 1
ATOM 2103 C CA . GLN A 1 270 ? -30.351 -8.731 14.571 1.00 95.75 270 GLN A CA 1
ATOM 2104 C C . GLN A 1 270 ? -31.497 -8.094 15.375 1.00 95.75 270 GLN A C 1
ATOM 2106 O O . GLN A 1 270 ? -32.591 -7.891 14.852 1.00 95.75 270 GLN A O 1
ATOM 2111 N N . THR A 1 271 ? -31.226 -7.723 16.627 1.00 96.88 271 THR A N 1
ATOM 2112 C CA . THR A 1 271 ? -32.226 -7.159 17.543 1.00 96.88 271 THR A CA 1
ATOM 2113 C C . THR A 1 271 ? -32.679 -5.755 17.139 1.00 96.88 271 THR A C 1
ATOM 2115 O O . THR A 1 271 ? -33.873 -5.476 17.172 1.00 96.88 271 THR A O 1
ATOM 2118 N N . VAL A 1 272 ? -31.770 -4.880 16.698 1.00 96.62 272 VAL A N 1
ATOM 2119 C CA . VAL A 1 272 ? -32.104 -3.528 16.212 1.00 96.62 272 VAL A CA 1
ATOM 2120 C C . VAL A 1 272 ? -33.042 -3.596 15.002 1.00 96.62 272 VAL A C 1
ATOM 2122 O O . VAL A 1 272 ? -34.007 -2.839 14.946 1.00 96.62 272 VAL A O 1
ATOM 2125 N N . ILE A 1 273 ? -32.817 -4.533 14.073 1.00 95.19 273 ILE A N 1
ATOM 2126 C CA . ILE A 1 273 ? -33.693 -4.742 12.906 1.00 95.19 273 ILE A CA 1
ATOM 2127 C C . ILE A 1 273 ? -35.064 -5.286 13.344 1.00 95.19 273 ILE A C 1
ATOM 2129 O O . ILE A 1 273 ? -36.096 -4.786 12.900 1.00 95.19 273 ILE A O 1
ATOM 2133 N N . GLU A 1 274 ? -35.105 -6.269 14.250 1.00 95.12 274 GLU A N 1
ATOM 2134 C CA . GLU A 1 274 ? -36.364 -6.815 14.793 1.00 95.12 274 GLU A CA 1
ATOM 2135 C C . GLU A 1 274 ? -37.222 -5.771 15.521 1.00 95.12 274 GLU A C 1
ATOM 2137 O O . GLU A 1 274 ? -38.448 -5.871 15.515 1.00 95.12 274 GLU A O 1
ATOM 2142 N N . LEU A 1 275 ? -36.584 -4.765 16.122 1.00 96.06 275 LEU A N 1
ATOM 2143 C CA . LEU A 1 275 ? -37.230 -3.645 16.809 1.00 96.06 275 LEU A CA 1
ATOM 2144 C C . LEU A 1 275 ? -37.630 -2.496 15.863 1.00 96.06 275 LEU A C 1
ATOM 2146 O O . LEU A 1 275 ? -38.122 -1.468 16.323 1.00 96.06 275 LEU A O 1
ATOM 2150 N N . GLY A 1 276 ? -37.456 -2.666 14.548 1.00 91.56 276 GLY A N 1
ATOM 2151 C CA . GLY A 1 276 ? -37.868 -1.699 13.527 1.00 91.56 276 GLY A CA 1
ATOM 2152 C C . GLY A 1 276 ? -36.795 -0.689 13.109 1.00 91.56 276 GLY A C 1
ATOM 2153 O O . GLY A 1 276 ? -37.117 0.268 12.410 1.00 91.56 276 GLY A O 1
ATOM 2154 N N . GLY A 1 277 ? -35.532 -0.886 13.500 1.00 91.56 277 GLY A N 1
ATOM 2155 C CA . GLY A 1 277 ? -34.408 -0.096 12.998 1.00 91.56 277 GLY A CA 1
ATOM 2156 C C . GLY A 1 277 ? -34.151 -0.346 11.507 1.00 91.56 277 GLY A C 1
ATOM 2157 O O . GLY A 1 277 ? -34.065 -1.491 11.062 1.00 91.56 277 GLY A O 1
ATOM 2158 N N . GLU A 1 278 ? -34.007 0.724 10.724 1.00 89.94 278 GLU A N 1
ATOM 2159 C CA . GLU A 1 278 ? -33.822 0.644 9.271 1.00 89.94 278 GLU A CA 1
ATOM 2160 C C . GLU A 1 278 ? -32.426 0.105 8.903 1.00 89.94 278 GLU A C 1
ATOM 2162 O O . GLU A 1 278 ? -31.410 0.768 9.108 1.00 89.94 278 GLU A O 1
ATOM 2167 N N . SER A 1 279 ? -32.360 -1.096 8.319 1.00 87.44 279 SER A N 1
ATOM 2168 C CA . SER A 1 279 ? -31.093 -1.777 7.998 1.00 87.44 279 SER A CA 1
ATOM 2169 C C . SER A 1 279 ? -30.292 -1.153 6.849 1.00 87.44 279 SER A C 1
ATOM 2171 O O . SER A 1 279 ? -29.106 -1.454 6.713 1.00 87.44 279 SER A O 1
ATOM 2173 N N . ASP A 1 280 ? -30.929 -0.319 6.019 1.00 88.88 280 ASP A N 1
ATOM 2174 C CA . ASP A 1 280 ? -30.347 0.292 4.812 1.00 88.88 280 ASP A CA 1
ATOM 2175 C C . ASP A 1 280 ? -30.221 1.829 4.898 1.00 88.88 280 ASP A C 1
ATOM 2177 O O . ASP A 1 280 ? -29.934 2.489 3.898 1.00 88.88 280 ASP A O 1
ATOM 2181 N N . CYS A 1 281 ? -30.420 2.421 6.083 1.00 90.50 281 CYS A N 1
ATOM 2182 C CA . CYS A 1 281 ? -30.282 3.868 6.254 1.00 90.50 281 CYS A CA 1
ATOM 2183 C C . CYS A 1 281 ? -28.841 4.338 5.927 1.00 90.50 281 CYS A C 1
ATOM 2185 O O . CYS A 1 281 ? -27.879 3.686 6.340 1.00 90.50 281 CYS A O 1
ATOM 2187 N N . PRO A 1 282 ? -28.650 5.438 5.171 1.00 90.94 282 PRO A N 1
ATOM 2188 C CA . PRO A 1 282 ? -27.324 5.949 4.824 1.00 90.94 282 PRO A CA 1
ATOM 2189 C C . PRO A 1 282 ? -26.787 6.967 5.844 1.00 90.94 282 PRO A C 1
ATOM 2191 O O . PRO A 1 282 ? -27.521 7.821 6.337 1.00 90.94 282 PRO A O 1
ATOM 2194 N N . MET A 1 283 ? -25.474 6.941 6.082 1.00 90.25 283 MET A N 1
ATOM 2195 C CA . MET A 1 283 ? -24.724 7.998 6.778 1.00 90.25 283 MET A CA 1
ATOM 2196 C C . MET A 1 283 ? -24.519 9.242 5.896 1.00 90.25 283 MET A C 1
ATOM 2198 O O . MET A 1 283 ? -24.798 9.238 4.693 1.00 90.25 283 MET A O 1
ATOM 2202 N N . VAL A 1 284 ? -23.908 10.295 6.459 1.00 85.62 284 VAL A N 1
ATOM 2203 C CA . VAL A 1 284 ? -23.529 11.536 5.743 1.00 85.62 284 VAL A CA 1
ATOM 2204 C C . VAL A 1 284 ? -22.724 11.272 4.461 1.00 85.62 284 VAL A C 1
ATOM 2206 O O . VAL A 1 284 ? -22.838 12.036 3.500 1.00 85.62 284 VAL A O 1
ATOM 2209 N N . ASN A 1 285 ? -21.928 10.198 4.425 1.00 83.44 285 ASN A N 1
ATOM 2210 C CA . ASN A 1 285 ? -21.091 9.795 3.289 1.00 83.44 285 ASN A CA 1
ATOM 2211 C C . ASN A 1 285 ? -21.787 8.822 2.307 1.00 83.44 285 ASN A C 1
ATOM 2213 O O . ASN A 1 285 ? -21.139 8.289 1.409 1.00 83.44 285 ASN A O 1
ATOM 2217 N N . GLY A 1 286 ? -23.087 8.556 2.478 1.00 87.94 286 GLY A N 1
ATOM 2218 C CA . GLY A 1 286 ? -23.875 7.610 1.674 1.00 87.94 286 GLY A CA 1
ATOM 2219 C C . GLY A 1 286 ? -23.658 6.128 2.013 1.00 87.94 286 GLY A C 1
ATOM 2220 O O . GLY A 1 286 ? -24.494 5.292 1.662 1.00 87.94 286 GLY A O 1
ATOM 2221 N N . SER A 1 287 ? -22.575 5.800 2.722 1.00 91.12 287 SER A N 1
ATOM 2222 C CA . SER A 1 287 ? -22.293 4.447 3.197 1.00 91.12 287 SER A CA 1
ATOM 2223 C C . SER A 1 287 ? -23.289 4.044 4.288 1.00 91.12 287 SER A C 1
ATOM 2225 O O . SER A 1 287 ? -23.780 4.878 5.044 1.00 91.12 287 SER A O 1
ATOM 2227 N N . ARG A 1 288 ? -23.585 2.750 4.361 1.00 94.12 288 ARG A N 1
ATOM 2228 C CA . ARG A 1 288 ? -24.576 2.133 5.252 1.00 94.12 288 ARG A CA 1
ATOM 2229 C C . ARG A 1 288 ? -23.898 1.217 6.266 1.00 94.12 288 ARG A C 1
ATOM 2231 O O . ARG A 1 288 ? -22.696 0.950 6.178 1.00 94.12 288 ARG A O 1
ATOM 2238 N N . ALA A 1 289 ? -24.688 0.629 7.162 1.00 95.88 289 ALA A N 1
ATOM 2239 C CA . ALA A 1 289 ? -24.255 -0.439 8.063 1.00 95.88 289 ALA A CA 1
ATOM 2240 C C . ALA A 1 289 ? -23.470 -1.557 7.339 1.00 95.88 289 ALA A C 1
ATOM 2242 O O . ALA A 1 289 ? -22.416 -1.984 7.811 1.00 95.88 289 ALA A O 1
ATOM 2243 N N . ILE A 1 290 ? -23.914 -1.988 6.151 1.00 96.62 290 ILE A N 1
ATOM 2244 C CA . ILE A 1 290 ? -23.243 -3.062 5.399 1.00 96.62 290 ILE A CA 1
ATOM 2245 C C . ILE A 1 290 ? -21.854 -2.662 4.868 1.00 96.62 290 ILE A C 1
ATOM 2247 O O . ILE A 1 290 ? -20.961 -3.507 4.825 1.00 96.62 290 ILE A O 1
ATOM 2251 N N . HIS A 1 291 ? -21.614 -1.381 4.557 1.00 95.75 291 HIS A N 1
ATOM 2252 C CA . HIS A 1 291 ? -20.275 -0.879 4.213 1.00 95.75 291 HIS A CA 1
ATOM 2253 C C . HIS A 1 291 ? -19.336 -0.866 5.421 1.00 95.75 291 HIS A C 1
ATOM 2255 O O . HIS A 1 291 ? -18.163 -1.195 5.269 1.00 95.75 291 HIS A O 1
ATOM 2261 N N . LEU A 1 292 ? -19.833 -0.516 6.614 1.00 95.19 292 LEU A N 1
ATOM 2262 C CA . LEU A 1 292 ? -19.045 -0.544 7.855 1.00 95.19 292 LEU A CA 1
ATOM 2263 C C . LEU A 1 292 ? -18.616 -1.973 8.205 1.00 95.19 292 LEU A C 1
ATOM 2265 O O . LEU A 1 292 ? -17.423 -2.231 8.371 1.00 95.19 292 LEU A O 1
ATOM 2269 N N . ALA A 1 293 ? -19.567 -2.911 8.207 1.00 97.12 293 ALA A N 1
ATOM 2270 C CA . ALA A 1 293 ? -19.286 -4.329 8.414 1.00 97.12 293 ALA A CA 1
ATOM 2271 C C . ALA A 1 293 ? -18.308 -4.880 7.358 1.00 97.12 293 ALA A C 1
ATOM 2273 O O . ALA A 1 293 ? -17.442 -5.698 7.674 1.00 97.12 293 ALA A O 1
ATOM 2274 N N . ALA A 1 294 ? -18.404 -4.399 6.112 1.00 97.00 294 ALA A N 1
ATOM 2275 C CA . ALA A 1 294 ? -17.503 -4.801 5.041 1.00 97.00 294 ALA A CA 1
ATOM 2276 C C . ALA A 1 294 ? -16.104 -4.160 5.107 1.00 97.00 294 ALA A C 1
ATOM 2278 O O . ALA A 1 294 ? -15.146 -4.770 4.639 1.00 97.00 294 ALA A O 1
ATOM 2279 N N . ASN A 1 295 ? -15.958 -2.966 5.687 1.00 94.75 295 ASN A N 1
ATOM 2280 C CA . ASN A 1 295 ? -14.671 -2.287 5.884 1.00 94.75 295 ASN A CA 1
ATOM 2281 C C . ASN A 1 295 ? -13.886 -2.843 7.090 1.00 94.75 295 ASN A C 1
ATOM 2283 O O . ASN A 1 295 ? -12.654 -2.806 7.083 1.00 94.75 295 ASN A O 1
ATOM 2287 N N . ASN A 1 296 ? -14.584 -3.384 8.096 1.00 94.69 296 ASN A N 1
ATOM 2288 C CA . ASN A 1 296 ? -14.012 -3.808 9.383 1.00 94.69 296 ASN A CA 1
ATOM 2289 C C . ASN A 1 296 ? -13.877 -5.347 9.551 1.00 94.69 296 ASN A C 1
ATOM 2291 O O . ASN A 1 296 ? -13.704 -5.823 10.665 1.00 94.69 296 ASN A O 1
ATOM 2295 N N . ASP A 1 297 ? -13.935 -6.120 8.458 1.00 96.94 297 ASP A N 1
ATOM 2296 C CA . ASP A 1 297 ? -13.866 -7.602 8.413 1.00 96.94 297 ASP A CA 1
ATOM 2297 C C . ASP A 1 297 ? -14.926 -8.347 9.256 1.00 96.94 297 ASP A C 1
ATOM 2299 O O . ASP A 1 297 ? -14.640 -9.355 9.904 1.00 96.94 297 ASP A O 1
ATOM 2303 N N . PHE A 1 298 ? -16.189 -7.902 9.212 1.00 97.50 298 PHE A N 1
ATOM 2304 C CA . PHE A 1 298 ? -17.310 -8.586 9.873 1.00 97.50 298 PHE A CA 1
ATOM 2305 C C . PHE A 1 298 ? -18.217 -9.330 8.868 1.00 97.50 298 PHE A C 1
ATOM 2307 O O . PHE A 1 298 ? -19.350 -8.906 8.608 1.00 97.50 298 PHE A O 1
ATOM 2314 N N . PRO A 1 299 ? -17.783 -10.485 8.310 1.00 97.00 299 PRO A N 1
ATOM 2315 C CA . PRO A 1 299 ? -18.551 -11.236 7.303 1.00 97.00 299 PRO A CA 1
ATOM 2316 C C . PRO A 1 299 ? -19.910 -11.688 7.835 1.00 97.00 299 PRO A C 1
ATOM 2318 O O . PRO A 1 299 ? -20.912 -11.736 7.128 1.00 97.00 299 PRO A O 1
ATOM 2321 N N . GLU A 1 300 ? -19.942 -11.998 9.121 1.00 96.69 300 GLU A N 1
ATOM 2322 C CA . GLU A 1 300 ? -21.093 -12.522 9.824 1.00 96.69 300 GLU A CA 1
ATOM 2323 C C . GLU A 1 300 ? -22.146 -11.440 10.146 1.00 96.69 300 GLU A C 1
ATOM 2325 O O . GLU A 1 300 ? -23.337 -11.760 10.205 1.00 96.69 300 GLU A O 1
ATOM 2330 N N . ALA A 1 301 ? -21.737 -10.169 10.255 1.00 96.75 301 ALA A N 1
ATOM 2331 C CA . ALA A 1 301 ? -22.628 -9.007 10.282 1.00 96.75 301 ALA A CA 1
ATOM 2332 C C . ALA A 1 301 ? -23.187 -8.706 8.880 1.00 96.75 301 ALA A C 1
ATOM 2334 O O . ALA A 1 301 ? -24.396 -8.537 8.721 1.00 96.75 301 ALA A O 1
ATOM 2335 N N . VAL A 1 302 ? -22.335 -8.750 7.844 1.00 97.62 302 VAL A N 1
ATOM 2336 C CA . VAL A 1 302 ? -22.746 -8.621 6.432 1.00 97.62 302 VAL A CA 1
ATOM 2337 C C . VAL A 1 302 ? -23.839 -9.632 6.066 1.00 97.62 302 VAL A C 1
ATOM 2339 O O . VAL A 1 302 ? -24.845 -9.251 5.471 1.00 97.62 302 VAL A O 1
ATOM 2342 N N . ARG A 1 303 ? -23.701 -10.903 6.477 1.00 97.00 303 ARG A N 1
ATOM 2343 C CA . ARG A 1 303 ? -24.739 -11.933 6.271 1.00 97.00 303 ARG A CA 1
ATOM 2344 C C . ARG A 1 303 ? -26.084 -11.563 6.891 1.00 97.00 303 ARG A C 1
ATOM 2346 O O . ARG A 1 303 ? -27.115 -11.818 6.273 1.00 97.00 303 ARG A O 1
ATOM 2353 N N . ILE A 1 304 ? -26.088 -11.010 8.106 1.00 96.38 304 ILE A N 1
ATOM 2354 C CA . ILE A 1 304 ? -27.325 -10.622 8.797 1.00 96.38 304 ILE A CA 1
ATOM 2355 C C . ILE A 1 304 ? -27.968 -9.436 8.077 1.00 96.38 304 ILE A C 1
ATOM 2357 O O . ILE A 1 304 ? -29.153 -9.503 7.763 1.00 96.38 304 ILE A O 1
ATOM 2361 N N . L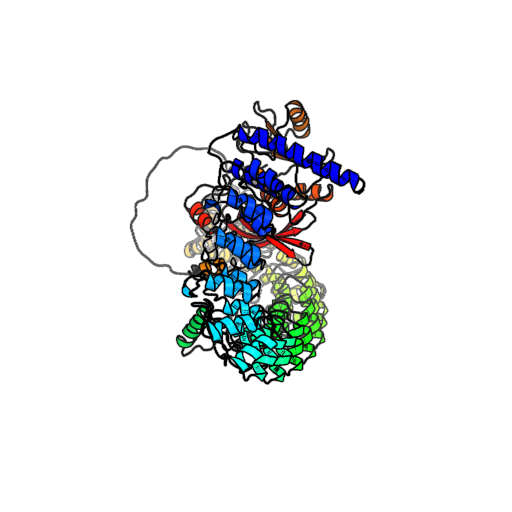EU A 1 305 ? -27.194 -8.397 7.758 1.00 96.94 305 LEU A N 1
ATOM 2362 C CA . LEU A 1 305 ? -27.685 -7.199 7.070 1.00 96.94 305 LEU A CA 1
ATOM 2363 C C . LEU A 1 305 ? -28.277 -7.538 5.693 1.00 96.94 305 LEU A C 1
ATOM 2365 O O . LEU A 1 305 ? -29.421 -7.184 5.411 1.00 96.94 305 LEU A O 1
ATOM 2369 N N . ALA A 1 306 ? -27.558 -8.310 4.873 1.00 95.88 306 ALA A N 1
ATOM 2370 C CA . ALA A 1 306 ? -28.041 -8.730 3.558 1.00 95.88 306 ALA A CA 1
ATOM 2371 C C . ALA A 1 306 ? -29.288 -9.633 3.642 1.00 95.88 306 ALA A C 1
ATOM 2373 O O . ALA A 1 306 ? -30.224 -9.478 2.859 1.00 95.88 306 ALA A O 1
ATOM 2374 N N . LYS A 1 307 ? -29.359 -10.540 4.631 1.00 95.06 307 LYS A N 1
ATOM 2375 C CA . LYS A 1 307 ? -30.548 -11.380 4.876 1.00 95.06 307 LYS A CA 1
ATOM 2376 C C . LYS A 1 307 ? -31.802 -10.552 5.197 1.00 95.06 307 LYS A C 1
ATOM 2378 O O . LYS A 1 307 ? -32.901 -10.996 4.871 1.00 95.06 307 LYS A O 1
ATOM 2383 N N . HIS A 1 308 ? -31.646 -9.382 5.816 1.00 93.38 308 HIS A N 1
ATOM 2384 C CA . HIS A 1 308 ? -32.747 -8.471 6.150 1.00 93.38 308 HIS A CA 1
ATOM 2385 C C . HIS A 1 308 ? -32.952 -7.355 5.109 1.00 93.38 308 HIS A C 1
ATOM 2387 O O . HIS A 1 308 ? -33.715 -6.428 5.354 1.00 93.38 308 HIS A O 1
ATOM 2393 N N . GLY A 1 309 ? -32.341 -7.472 3.924 1.00 89.88 309 GLY A N 1
ATOM 2394 C CA . GLY A 1 309 ? -32.642 -6.614 2.776 1.00 89.88 309 GLY A CA 1
ATOM 2395 C C . GLY A 1 309 ? -31.802 -5.342 2.651 1.00 89.88 309 GLY A C 1
ATOM 2396 O O . GLY A 1 309 ? -32.192 -4.466 1.886 1.00 89.88 309 GLY A O 1
ATOM 2397 N N . ALA A 1 310 ? -30.665 -5.232 3.349 1.00 95.44 310 ALA A N 1
ATOM 2398 C CA . ALA A 1 310 ? -29.673 -4.200 3.032 1.00 95.44 310 ALA A CA 1
ATOM 2399 C C . ALA A 1 310 ? -29.123 -4.395 1.605 1.00 95.44 310 ALA A C 1
ATOM 2401 O O . ALA A 1 310 ? -28.833 -5.527 1.201 1.00 95.44 310 ALA A O 1
ATOM 2402 N N . ASP A 1 311 ? -28.958 -3.307 0.850 1.00 95.12 311 ASP A N 1
ATOM 2403 C CA . ASP A 1 311 ? -28.476 -3.355 -0.532 1.00 95.12 311 ASP A CA 1
ATOM 2404 C C . ASP A 1 311 ? -26.964 -3.647 -0.570 1.00 95.12 311 ASP A C 1
ATOM 2406 O O . ASP A 1 311 ? -26.113 -2.830 -0.206 1.00 95.12 311 ASP A O 1
ATOM 2410 N N . VAL A 1 312 ? -26.634 -4.856 -1.029 1.00 95.88 312 VAL A N 1
ATOM 2411 C CA . VAL A 1 312 ? -25.266 -5.386 -1.131 1.00 95.88 312 VAL A CA 1
ATOM 2412 C C . VAL A 1 312 ? -24.403 -4.684 -2.183 1.00 95.88 312 VAL A C 1
ATOM 2414 O O . VAL A 1 312 ? -23.182 -4.836 -2.141 1.00 95.88 312 VAL A O 1
ATOM 2417 N N . ASP A 1 313 ? -25.006 -3.897 -3.081 1.00 95.62 313 ASP A N 1
ATOM 2418 C CA . ASP A 1 313 ? -24.334 -3.107 -4.120 1.00 95.62 313 ASP A CA 1
ATOM 2419 C C . ASP A 1 313 ? -24.557 -1.591 -3.972 1.00 95.62 313 ASP A C 1
ATOM 2421 O O . ASP A 1 313 ? -24.252 -0.817 -4.895 1.00 95.62 313 ASP A O 1
ATOM 2425 N N . ALA A 1 314 ? -25.046 -1.161 -2.803 1.00 92.50 314 ALA A N 1
ATOM 2426 C CA . ALA A 1 314 ? -25.331 0.233 -2.495 1.00 92.50 314 ALA A CA 1
ATOM 2427 C C . ALA A 1 314 ? -24.092 1.132 -2.667 1.00 92.50 314 ALA A C 1
ATOM 2429 O O . ALA A 1 314 ? -23.008 0.789 -2.186 1.00 92.50 314 ALA A O 1
ATOM 2430 N N . PRO A 1 315 ? -24.221 2.317 -3.287 1.00 91.00 315 PRO A N 1
ATOM 2431 C CA . PRO A 1 315 ? -23.120 3.266 -3.396 1.00 91.00 315 PRO A CA 1
ATOM 2432 C C . PRO A 1 315 ? -22.833 3.952 -2.051 1.00 91.00 315 PRO A C 1
ATOM 2434 O O . PRO A 1 315 ? -23.737 4.498 -1.420 1.00 91.00 315 PRO A O 1
ATOM 2437 N N . GLY A 1 316 ? -21.563 3.975 -1.646 1.00 87.94 316 GLY A N 1
ATOM 2438 C CA . GLY A 1 316 ? -21.038 4.784 -0.542 1.00 87.94 316 GLY A CA 1
ATOM 2439 C C . GLY A 1 316 ? -19.771 5.544 -0.951 1.00 87.94 316 GLY A C 1
ATOM 2440 O O . GLY A 1 316 ? -19.172 5.257 -1.990 1.00 87.94 316 GLY A O 1
ATOM 2441 N N . MET A 1 317 ? -19.348 6.533 -0.163 1.00 85.88 317 MET A N 1
ATOM 2442 C CA . MET A 1 317 ? -18.065 7.223 -0.366 1.00 85.88 317 MET A CA 1
ATOM 2443 C C . MET A 1 317 ? -16.956 6.560 0.448 1.00 85.88 317 MET A C 1
ATOM 2445 O O . MET A 1 317 ? -17.155 6.203 1.608 1.00 85.88 317 MET A O 1
ATOM 2449 N N . ASN A 1 318 ? -15.747 6.493 -0.114 1.00 78.00 318 ASN A N 1
ATOM 2450 C CA . ASN A 1 318 ? -14.548 6.013 0.590 1.00 78.00 318 ASN A CA 1
ATOM 2451 C C . ASN A 1 318 ? -13.923 7.056 1.544 1.00 78.00 318 ASN A C 1
ATOM 2453 O O . ASN A 1 318 ? -12.803 6.871 2.025 1.00 78.00 318 ASN A O 1
ATOM 2457 N N . LEU A 1 319 ? -14.656 8.137 1.823 1.00 75.88 319 LEU A N 1
ATOM 2458 C CA . LEU A 1 319 ? -14.298 9.211 2.741 1.00 75.88 319 LEU A CA 1
ATOM 2459 C C . LEU A 1 319 ? -14.976 8.992 4.096 1.00 75.88 319 LEU A C 1
ATOM 2461 O O . LEU A 1 319 ? -16.190 8.790 4.171 1.00 75.88 319 LEU A O 1
ATOM 2465 N N . TRP A 1 320 ? -14.184 9.076 5.163 1.00 75.25 320 TRP A N 1
ATOM 2466 C CA . TRP A 1 320 ? -14.613 8.799 6.539 1.00 75.25 320 TRP A CA 1
ATOM 2467 C C . TRP A 1 320 ? -14.542 10.029 7.462 1.00 75.25 320 TRP A C 1
ATOM 2469 O O . TRP A 1 320 ? -14.622 9.888 8.678 1.00 75.25 320 TRP A O 1
ATOM 2479 N N . THR A 1 321 ? -14.410 11.238 6.904 1.00 74.12 321 THR A N 1
ATOM 2480 C CA . THR A 1 321 ? -14.491 12.506 7.651 1.00 74.12 321 THR A CA 1
ATOM 2481 C C . THR A 1 321 ? -15.470 13.453 6.961 1.00 74.12 321 THR A C 1
ATOM 2483 O O . THR A 1 321 ? -15.484 13.550 5.730 1.00 74.12 321 THR A O 1
ATOM 2486 N N . LYS A 1 322 ? -16.291 14.164 7.742 1.00 73.25 322 LYS A N 1
ATOM 2487 C CA . LYS A 1 322 ? -17.236 15.158 7.206 1.00 73.25 322 LYS A CA 1
ATOM 2488 C C . LYS A 1 322 ? -16.522 16.301 6.479 1.00 73.25 322 LYS A C 1
ATOM 2490 O O . LYS A 1 322 ? -16.934 16.647 5.377 1.00 73.25 322 LYS A O 1
ATOM 2495 N N . ASP A 1 323 ? -15.392 16.775 7.010 1.00 75.94 323 ASP A N 1
ATOM 2496 C CA . ASP A 1 323 ? -14.524 17.763 6.354 1.00 75.94 323 ASP A CA 1
ATOM 2497 C C . ASP A 1 323 ? -14.121 17.350 4.925 1.00 75.94 323 ASP A C 1
ATOM 2499 O O . ASP A 1 323 ? -14.131 18.179 4.016 1.00 75.94 323 ASP A O 1
ATOM 2503 N N . ASP A 1 324 ? -13.717 16.094 4.700 1.00 74.56 324 ASP A N 1
ATOM 2504 C CA . ASP A 1 324 ? -13.277 15.645 3.372 1.00 74.56 324 ASP A CA 1
ATOM 2505 C C . ASP A 1 324 ? -14.456 15.394 2.424 1.00 74.56 324 ASP A C 1
ATOM 2507 O O . ASP A 1 324 ? -14.348 15.667 1.227 1.00 74.56 324 ASP A O 1
ATOM 2511 N N . ILE A 1 325 ? -15.601 14.952 2.954 1.00 74.38 325 ILE A N 1
ATOM 2512 C CA . ILE A 1 325 ? -16.857 14.822 2.199 1.00 74.38 325 ILE A CA 1
ATOM 2513 C C . ILE A 1 325 ? -17.348 16.194 1.734 1.00 74.38 325 ILE A C 1
ATOM 2515 O O . ILE A 1 325 ? -17.730 16.348 0.573 1.00 74.38 325 ILE A O 1
ATOM 2519 N N . ASP A 1 326 ? -17.313 17.200 2.605 1.00 77.12 326 ASP A N 1
ATOM 2520 C CA . ASP A 1 326 ? -17.785 18.542 2.279 1.00 77.12 326 ASP A CA 1
ATOM 2521 C C . ASP A 1 326 ? -16.816 19.259 1.322 1.00 77.12 326 ASP A C 1
ATOM 2523 O O . ASP A 1 326 ? -17.277 19.872 0.360 1.00 77.12 326 ASP A O 1
ATOM 2527 N N . LYS A 1 327 ? -15.491 19.061 1.449 1.00 76.94 327 LYS A N 1
ATOM 2528 C CA . LYS A 1 327 ? -14.513 19.463 0.411 1.00 76.94 327 LYS A CA 1
ATOM 2529 C C . LYS A 1 327 ? -14.795 18.790 -0.932 1.00 76.94 327 LYS A C 1
ATOM 2531 O O . LYS A 1 327 ? -14.761 19.456 -1.965 1.00 76.94 327 LYS A O 1
ATOM 2536 N N . ALA A 1 328 ? -15.070 17.483 -0.947 1.00 70.56 328 ALA A N 1
ATOM 2537 C CA . ALA A 1 328 ? -15.394 16.770 -2.180 1.00 70.56 328 ALA A CA 1
ATOM 2538 C C . ALA A 1 328 ? -16.682 17.329 -2.815 1.00 70.56 328 ALA A C 1
ATOM 2540 O O . ALA A 1 328 ? -16.698 17.633 -4.007 1.00 70.56 328 ALA A O 1
ATOM 2541 N N . ARG A 1 329 ? -17.735 17.562 -2.019 1.00 72.88 329 ARG A N 1
ATOM 2542 C CA . ARG A 1 329 ? -18.995 18.194 -2.456 1.00 72.88 329 ARG A CA 1
ATOM 2543 C C . ARG A 1 329 ? -18.803 19.622 -2.976 1.00 72.88 329 ARG A C 1
ATOM 2545 O O . ARG A 1 329 ? -19.401 19.983 -3.990 1.00 72.88 329 ARG A O 1
ATOM 2552 N N . GLU A 1 330 ? -17.965 20.429 -2.331 1.00 74.69 330 GLU A N 1
ATOM 2553 C CA . GLU A 1 330 ? -17.625 21.779 -2.793 1.00 74.69 330 GLU A CA 1
ATOM 2554 C C . GLU A 1 330 ? -16.914 21.724 -4.153 1.00 74.69 330 GLU A C 1
ATOM 2556 O O . GLU A 1 330 ? -17.333 22.387 -5.101 1.00 74.69 330 GLU A O 1
ATOM 2561 N N . GLN A 1 331 ? -15.913 20.852 -4.303 1.00 64.69 331 GLN A N 1
ATOM 2562 C CA . GLN A 1 331 ? -15.221 20.656 -5.580 1.00 64.69 331 GLN A CA 1
ATOM 2563 C C . GLN A 1 331 ? -16.174 20.151 -6.684 1.00 64.69 331 GLN A C 1
ATOM 2565 O O . GLN A 1 331 ? -16.059 20.589 -7.831 1.00 64.69 331 GLN A O 1
ATOM 2570 N N . LEU A 1 332 ? -17.149 19.292 -6.349 1.00 63.06 332 LEU A N 1
ATOM 2571 C CA . LEU A 1 332 ? -18.186 18.803 -7.273 1.00 63.06 332 LEU A CA 1
ATOM 2572 C C . LEU A 1 332 ? -19.178 19.902 -7.696 1.00 63.06 332 LEU A C 1
ATOM 2574 O O . LEU A 1 332 ? -19.617 19.918 -8.845 1.00 63.06 332 LEU A O 1
ATOM 2578 N N . THR A 1 333 ? -19.541 20.830 -6.806 1.00 62.16 333 THR A N 1
ATOM 2579 C CA . THR A 1 333 ? -20.469 21.931 -7.140 1.00 62.16 333 THR A CA 1
ATOM 2580 C C . THR A 1 333 ? -19.779 23.088 -7.867 1.00 62.16 333 THR A C 1
ATOM 2582 O O . THR A 1 333 ? -20.369 23.672 -8.777 1.00 62.16 333 THR A O 1
ATOM 2585 N N . ALA A 1 334 ? -18.509 23.368 -7.554 1.00 57.84 334 ALA A N 1
ATOM 2586 C CA . ALA A 1 334 ? -17.684 24.351 -8.261 1.00 57.84 334 ALA A CA 1
ATOM 2587 C C . ALA A 1 334 ? -17.377 23.954 -9.721 1.00 57.84 334 ALA A C 1
ATOM 2589 O O . ALA A 1 334 ? -17.023 24.806 -10.536 1.00 57.84 334 ALA A O 1
ATOM 2590 N N . THR A 1 335 ? -17.525 22.672 -10.073 1.00 52.25 335 THR A N 1
ATOM 2591 C CA . THR A 1 335 ? -17.223 22.124 -11.403 1.00 52.25 335 THR A CA 1
ATOM 2592 C C . THR A 1 335 ? -18.479 21.727 -12.183 1.00 52.25 335 THR A C 1
ATOM 2594 O O . THR A 1 335 ? -18.600 20.613 -12.692 1.00 52.25 335 THR A O 1
ATOM 2597 N N . SER A 1 336 ? -19.391 22.681 -12.403 1.00 46.16 336 SER A N 1
ATOM 2598 C CA . SER A 1 336 ? -20.635 22.503 -13.184 1.00 46.16 336 SER A CA 1
ATOM 2599 C C . SER A 1 336 ? -20.461 22.145 -14.681 1.00 46.16 336 SER A C 1
ATOM 2601 O O . SER A 1 336 ? -21.433 22.136 -15.436 1.00 46.16 336 SER A O 1
ATOM 2603 N N . GLY A 1 337 ? -19.244 21.790 -15.107 1.00 48.66 337 GLY A N 1
ATOM 2604 C CA . GLY A 1 337 ? -18.914 21.206 -16.410 1.00 48.66 337 GLY A CA 1
ATOM 2605 C C . GLY A 1 337 ? -17.829 20.115 -16.377 1.00 48.66 337 GLY A C 1
ATOM 2606 O O . GLY A 1 337 ? -17.350 19.743 -17.441 1.00 48.66 337 GLY A O 1
ATOM 2607 N N . ALA A 1 338 ? -17.413 19.610 -15.205 1.00 44.22 338 ALA A N 1
ATOM 2608 C CA . ALA A 1 338 ? -16.352 18.597 -15.093 1.00 44.22 338 ALA A CA 1
ATOM 2609 C C . ALA A 1 338 ? -16.647 17.545 -14.006 1.00 44.22 338 ALA A C 1
ATOM 2611 O O . ALA A 1 338 ? -15.936 17.441 -13.008 1.00 44.22 338 ALA A O 1
ATOM 2612 N N . LYS A 1 339 ? -17.676 16.718 -14.245 1.00 43.28 339 LYS A N 1
ATOM 2613 C CA . LYS A 1 339 ? -18.025 15.560 -13.395 1.00 43.28 339 LYS A CA 1
ATOM 2614 C C . LYS A 1 339 ? -16.886 14.537 -13.239 1.00 43.28 339 LYS A C 1
ATOM 2616 O O . LYS A 1 339 ? -16.907 13.758 -12.297 1.00 43.28 339 LYS A O 1
ATOM 2621 N N . ASP A 1 340 ? -15.898 14.552 -14.132 1.00 47.34 340 ASP A N 1
ATOM 2622 C CA . ASP A 1 340 ? -14.890 13.494 -14.280 1.00 47.34 340 ASP A CA 1
ATOM 2623 C C . ASP A 1 340 ? -13.656 13.624 -13.359 1.00 47.34 340 ASP A C 1
ATOM 2625 O O . ASP A 1 340 ? -12.695 12.871 -13.519 1.00 47.34 340 ASP A O 1
ATOM 2629 N N . LYS A 1 341 ? -13.616 14.606 -12.440 1.00 44.97 341 LYS A N 1
ATOM 2630 C CA . LYS A 1 341 ? -12.400 14.922 -11.656 1.00 44.97 341 LYS A CA 1
ATOM 2631 C C . LYS A 1 341 ? -12.391 14.492 -10.185 1.00 44.97 341 LYS A C 1
ATOM 2633 O O . LYS A 1 341 ? -11.321 14.549 -9.584 1.00 44.97 341 LYS A O 1
ATOM 2638 N N . ILE A 1 342 ? -13.511 14.067 -9.591 1.00 51.22 342 ILE A N 1
ATOM 2639 C CA . ILE A 1 342 ? -13.587 13.736 -8.149 1.00 51.22 342 ILE A CA 1
ATOM 2640 C C . ILE A 1 342 ? -14.223 12.354 -7.965 1.00 51.22 342 ILE A C 1
ATOM 2642 O O . ILE A 1 342 ? -15.397 12.208 -7.634 1.00 51.22 342 ILE A O 1
ATOM 2646 N N . ASN A 1 343 ? -13.417 11.315 -8.179 1.00 56.69 343 ASN A N 1
ATOM 2647 C CA . ASN A 1 343 ? -13.874 9.923 -8.216 1.00 56.69 343 ASN A CA 1
ATOM 2648 C C . ASN A 1 343 ? -13.890 9.289 -6.810 1.00 56.69 343 ASN A C 1
ATOM 2650 O O . ASN A 1 343 ? -13.228 8.281 -6.565 1.00 56.69 343 ASN A O 1
ATOM 2654 N N . LEU A 1 344 ? -14.605 9.922 -5.876 1.00 58.84 344 LEU A N 1
ATOM 2655 C CA . LEU A 1 344 ? -14.676 9.540 -4.453 1.00 58.84 344 LEU A CA 1
ATOM 2656 C C . LEU A 1 344 ? -16.034 8.920 -4.060 1.00 58.84 344 LEU A C 1
ATOM 2658 O O . LEU A 1 344 ? -16.283 8.646 -2.886 1.00 58.84 344 LEU A O 1
ATOM 2662 N N . THR A 1 345 ? -16.916 8.697 -5.039 1.00 68.19 345 THR A N 1
ATOM 2663 C CA . THR A 1 345 ? -18.282 8.185 -4.859 1.00 68.19 345 THR A CA 1
ATOM 2664 C C . THR A 1 345 ? -18.454 6.758 -5.392 1.00 68.19 345 THR A C 1
ATOM 2666 O O . THR A 1 345 ? -17.632 6.238 -6.153 1.00 68.19 345 THR A O 1
ATOM 2669 N N . ASP A 1 346 ? -19.562 6.133 -4.992 1.00 84.50 346 ASP A N 1
ATOM 2670 C CA . ASP A 1 346 ? -20.109 4.889 -5.551 1.00 84.50 346 ASP A CA 1
ATOM 2671 C C . ASP A 1 346 ? -19.300 3.605 -5.294 1.00 84.50 346 ASP A C 1
ATOM 2673 O O . ASP A 1 346 ? -19.380 2.636 -6.046 1.00 84.50 346 ASP A O 1
ATOM 2677 N N . TRP A 1 347 ? -18.559 3.551 -4.187 1.00 92.81 347 TRP A N 1
ATOM 2678 C CA . TRP A 1 347 ? -17.974 2.305 -3.691 1.00 92.81 347 TRP A CA 1
ATOM 2679 C C . TRP A 1 347 ? -19.068 1.410 -3.094 1.00 92.81 347 TRP A C 1
ATOM 2681 O O . TRP A 1 347 ? -19.710 1.777 -2.109 1.00 92.81 347 TRP A O 1
ATOM 2691 N N . SER A 1 348 ? -19.261 0.216 -3.660 1.00 95.56 348 SER A N 1
ATOM 2692 C CA . SER A 1 348 ? -20.094 -0.821 -3.032 1.00 95.56 348 SER A CA 1
ATOM 2693 C C . SER A 1 348 ? -19.386 -1.456 -1.824 1.00 95.56 348 SER A C 1
ATOM 2695 O O . SER A 1 348 ? -18.156 -1.376 -1.736 1.00 95.56 348 SER A O 1
ATOM 2697 N N . PRO A 1 349 ? -20.099 -2.140 -0.907 1.00 96.88 349 PRO A N 1
ATOM 2698 C CA . PRO A 1 349 ? -19.487 -2.887 0.198 1.00 96.88 349 PRO A CA 1
ATOM 2699 C C . PRO A 1 349 ? -18.362 -3.829 -0.260 1.00 96.88 349 PRO A C 1
ATOM 2701 O O . PRO A 1 349 ? -17.348 -3.972 0.424 1.00 96.88 349 PRO A O 1
ATOM 2704 N N . LEU A 1 350 ? -18.490 -4.409 -1.461 1.00 97.69 350 LEU A N 1
ATOM 2705 C CA . LEU A 1 350 ? -17.474 -5.289 -2.035 1.00 97.69 350 LEU A CA 1
ATOM 2706 C C . LEU A 1 350 ? -16.178 -4.537 -2.378 1.00 97.69 350 LEU A C 1
ATOM 2708 O O . LEU A 1 350 ? -15.106 -5.076 -2.135 1.00 97.69 350 LEU A O 1
ATOM 2712 N N . HIS A 1 351 ? -16.245 -3.280 -2.830 1.00 96.44 351 HIS A N 1
ATOM 2713 C CA . HIS A 1 351 ? -15.053 -2.446 -3.053 1.00 96.44 351 HIS A CA 1
ATOM 2714 C C . HIS A 1 351 ? -14.276 -2.179 -1.752 1.00 96.44 351 HIS A C 1
ATOM 2716 O O . HIS A 1 351 ? -13.045 -2.204 -1.755 1.00 96.44 351 HIS A O 1
ATOM 2722 N N . PHE A 1 352 ? -14.971 -1.954 -0.629 1.00 94.69 352 PHE A N 1
ATOM 2723 C CA . PHE A 1 352 ? -14.323 -1.781 0.679 1.00 94.69 352 PHE A CA 1
ATOM 2724 C C . PHE A 1 352 ? -13.623 -3.062 1.131 1.00 94.69 352 PHE A C 1
ATOM 2726 O O . PHE A 1 352 ? -12.438 -3.030 1.468 1.00 94.69 352 PHE A O 1
ATOM 2733 N N . ALA A 1 353 ? -14.332 -4.192 1.070 1.00 97.00 353 ALA A N 1
ATOM 2734 C CA . ALA A 1 353 ? -13.790 -5.496 1.434 1.00 97.00 353 ALA A CA 1
ATOM 2735 C C . ALA A 1 353 ? -12.536 -5.845 0.616 1.00 97.00 353 ALA A C 1
ATOM 2737 O O . ALA A 1 353 ? -11.527 -6.294 1.162 1.00 97.00 353 ALA A O 1
ATOM 2738 N N . THR A 1 354 ? -12.571 -5.607 -0.698 1.00 95.94 354 THR A N 1
ATOM 2739 C CA . THR A 1 354 ? -11.495 -6.016 -1.607 1.00 95.94 354 THR A CA 1
ATOM 2740 C C . THR A 1 354 ? -10.301 -5.072 -1.581 1.00 95.94 354 THR A C 1
ATOM 2742 O O . THR A 1 354 ? -9.173 -5.537 -1.726 1.00 95.94 354 THR A O 1
ATOM 2745 N N . ALA A 1 355 ? -10.503 -3.779 -1.308 1.00 94.06 355 ALA A N 1
ATOM 2746 C CA . ALA A 1 355 ? -9.414 -2.835 -1.059 1.00 94.06 355 ALA A CA 1
ATOM 2747 C C . ALA A 1 355 ? -8.680 -3.101 0.269 1.00 94.06 355 ALA A C 1
ATOM 2749 O O . ALA A 1 355 ? -7.499 -2.776 0.384 1.00 94.06 355 ALA A O 1
ATOM 2750 N N . LYS A 1 356 ? -9.361 -3.687 1.265 1.00 92.69 356 LYS A N 1
ATOM 2751 C CA . LYS A 1 356 ? -8.799 -4.009 2.589 1.00 92.69 356 LYS A CA 1
ATOM 2752 C C . LYS A 1 356 ? -8.240 -5.431 2.734 1.00 92.69 356 LYS A C 1
ATOM 2754 O O . LYS A 1 356 ? -7.522 -5.676 3.693 1.00 92.69 356 LYS A O 1
ATOM 2759 N N . GLY A 1 357 ? -8.530 -6.333 1.794 1.00 95.62 357 GLY A N 1
ATOM 2760 C CA . GLY A 1 357 ? -8.054 -7.725 1.822 1.00 95.62 357 GLY A CA 1
ATOM 2761 C C . GLY A 1 357 ? -8.986 -8.700 2.550 1.00 95.62 357 GLY A C 1
ATOM 2762 O O . GLY A 1 357 ? -8.610 -9.839 2.818 1.00 95.62 357 GLY A O 1
ATOM 2763 N N . HIS A 1 358 ? -10.219 -8.284 2.844 1.00 97.19 358 HIS A N 1
ATOM 2764 C CA . HIS A 1 358 ? -11.167 -9.002 3.699 1.00 97.19 358 HIS A CA 1
ATOM 2765 C C . HIS A 1 358 ? -11.849 -10.158 2.953 1.00 97.19 358 HIS A C 1
ATOM 2767 O O . HIS A 1 358 ? -13.033 -10.111 2.611 1.00 97.19 358 HIS A O 1
ATOM 2773 N N . THR A 1 359 ? -11.095 -11.226 2.674 1.00 96.12 359 THR A N 1
ATOM 2774 C CA . THR A 1 359 ? -11.532 -12.380 1.862 1.00 96.12 359 THR A CA 1
ATOM 2775 C C . THR A 1 359 ? -12.809 -13.045 2.390 1.00 96.12 359 THR A C 1
ATOM 2777 O O . THR A 1 359 ? -13.638 -13.512 1.604 1.00 96.12 359 THR A O 1
ATOM 2780 N N . LYS A 1 360 ? -13.012 -13.082 3.715 1.00 97.56 360 LYS A N 1
ATOM 2781 C CA . LYS A 1 360 ? -14.229 -13.653 4.321 1.00 97.56 360 LYS A CA 1
ATOM 2782 C C . LYS A 1 360 ? -15.456 -12.780 4.055 1.00 97.56 360 LYS A C 1
ATOM 2784 O O . LYS A 1 360 ? -16.514 -13.317 3.731 1.00 97.56 360 LYS A O 1
ATOM 2789 N N . VAL 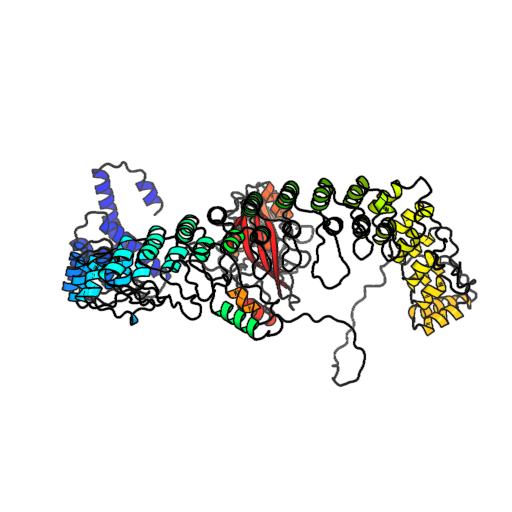A 1 361 ? -15.315 -11.456 4.154 1.00 98.19 361 VAL A N 1
ATOM 2790 C CA . VAL A 1 361 ? -16.366 -10.491 3.796 1.00 98.19 361 VAL A CA 1
ATOM 2791 C C . VAL A 1 361 ? -16.672 -10.555 2.305 1.00 98.19 361 VAL A C 1
ATOM 2793 O O . VAL A 1 361 ? -17.839 -10.669 1.939 1.00 98.19 361 VAL A O 1
ATOM 2796 N N . ALA A 1 362 ? -15.650 -10.534 1.442 1.00 97.81 362 ALA A N 1
ATOM 2797 C CA . ALA A 1 362 ? -15.837 -10.618 -0.006 1.00 97.81 362 ALA A CA 1
ATOM 2798 C C . ALA A 1 362 ? -16.625 -11.883 -0.394 1.00 97.81 362 ALA A C 1
ATOM 2800 O O . ALA A 1 362 ? -17.560 -11.816 -1.190 1.00 97.81 362 ALA A O 1
ATOM 2801 N N . ARG A 1 363 ? -16.330 -13.019 0.253 1.00 97.88 363 ARG A N 1
ATOM 2802 C CA . ARG A 1 363 ? -17.119 -14.251 0.137 1.00 97.88 363 ARG A CA 1
ATOM 2803 C C . ARG A 1 363 ? -18.567 -14.080 0.598 1.00 97.88 363 ARG A C 1
ATOM 2805 O O . ARG A 1 363 ? -19.473 -14.460 -0.137 1.00 97.88 363 ARG A O 1
ATOM 2812 N N . ALA A 1 364 ? -18.799 -13.511 1.781 1.00 97.94 364 ALA A N 1
ATOM 2813 C CA . ALA A 1 364 ? -20.149 -13.298 2.306 1.00 97.94 364 ALA A CA 1
ATOM 2814 C C . ALA A 1 364 ? -21.006 -12.396 1.393 1.00 97.94 364 ALA A C 1
ATOM 2816 O O . ALA A 1 364 ? -22.185 -12.682 1.197 1.00 97.94 364 ALA A O 1
ATOM 2817 N N . LEU A 1 365 ? -20.411 -11.359 0.791 1.00 98.19 365 LEU A N 1
ATOM 2818 C CA . LEU A 1 365 ? -21.070 -10.459 -0.163 1.00 98.19 365 LEU A CA 1
ATOM 2819 C C . LEU A 1 365 ? -21.431 -11.159 -1.482 1.00 98.19 365 LEU A C 1
ATOM 2821 O O . LEU A 1 365 ? -22.560 -11.036 -1.951 1.00 98.19 365 LEU A O 1
ATOM 2825 N N . ILE A 1 366 ? -20.514 -11.943 -2.056 1.00 98.00 366 ILE A N 1
ATOM 2826 C CA . ILE A 1 366 ? -20.770 -12.731 -3.277 1.00 98.00 366 ILE A CA 1
ATOM 2827 C C . ILE A 1 366 ? -21.835 -13.814 -3.033 1.00 98.00 366 ILE A C 1
ATOM 2829 O O . ILE A 1 366 ? -22.737 -14.014 -3.851 1.00 98.00 366 ILE A O 1
ATOM 2833 N N . GLU A 1 367 ? -21.798 -14.485 -1.878 1.00 96.94 367 GLU A N 1
ATOM 2834 C CA . GLU A 1 367 ? -22.846 -15.424 -1.456 1.00 96.94 367 GLU A CA 1
ATOM 2835 C C . GLU A 1 367 ? -24.212 -14.719 -1.316 1.00 96.94 367 GLU A C 1
ATOM 2837 O O . GLU A 1 367 ? -25.235 -15.283 -1.716 1.00 96.94 367 GLU A O 1
ATOM 2842 N N . ALA A 1 368 ? -24.211 -13.463 -0.856 1.00 96.56 368 ALA A N 1
ATOM 2843 C CA . ALA A 1 368 ? -25.364 -12.564 -0.784 1.00 96.56 368 ALA A CA 1
ATOM 2844 C C . ALA A 1 368 ? -25.733 -11.857 -2.112 1.00 96.56 368 ALA A C 1
ATOM 2846 O O . ALA A 1 368 ? -26.624 -11.012 -2.114 1.00 96.56 368 ALA A O 1
ATOM 2847 N N . LYS A 1 369 ? -25.124 -12.251 -3.242 1.00 96.69 369 LYS A N 1
ATOM 2848 C CA . LYS A 1 369 ? -25.411 -11.770 -4.612 1.00 96.69 369 LYS A CA 1
ATOM 2849 C C . LYS A 1 369 ? -24.953 -10.347 -4.960 1.00 96.69 369 LYS A C 1
ATOM 2851 O O . LYS A 1 369 ? -25.486 -9.789 -5.914 1.00 96.69 369 LYS A O 1
ATOM 2856 N N . ALA A 1 370 ? -23.943 -9.810 -4.274 1.00 97.62 370 ALA A N 1
ATOM 2857 C CA . ALA A 1 370 ? -23.243 -8.608 -4.742 1.00 97.62 370 ALA A CA 1
ATOM 2858 C C . ALA A 1 370 ? -22.628 -8.825 -6.139 1.00 97.62 370 ALA A C 1
ATOM 2860 O O . ALA A 1 370 ? -22.114 -9.911 -6.426 1.00 97.62 370 ALA A O 1
ATOM 2861 N N . ASP A 1 371 ? -22.644 -7.799 -6.988 1.00 97.56 371 ASP A N 1
ATOM 2862 C CA . ASP A 1 371 ? -22.077 -7.846 -8.335 1.00 97.56 371 ASP A CA 1
ATOM 2863 C C . ASP A 1 371 ? -20.537 -7.695 -8.304 1.00 97.56 371 ASP A C 1
ATOM 2865 O O . ASP A 1 371 ? -20.022 -6.605 -8.022 1.00 97.56 371 ASP A O 1
ATOM 2869 N N . PRO A 1 372 ? -19.754 -8.739 -8.660 1.00 97.31 372 PRO A N 1
ATOM 2870 C CA . PRO A 1 372 ? -18.293 -8.646 -8.738 1.00 97.31 372 PRO A CA 1
ATOM 2871 C C . PRO A 1 372 ? -17.794 -7.679 -9.828 1.00 97.31 372 PRO A C 1
ATOM 2873 O O . PRO A 1 372 ? -16.599 -7.380 -9.876 1.00 97.31 372 PRO A O 1
ATOM 2876 N N . ASN A 1 373 ? -18.685 -7.200 -10.701 1.00 97.12 373 ASN A N 1
ATOM 2877 C CA . ASN A 1 373 ? -18.401 -6.311 -11.827 1.00 97.12 373 ASN A CA 1
ATOM 2878 C C . ASN A 1 373 ? -18.850 -4.865 -11.610 1.00 97.12 373 ASN A C 1
ATOM 2880 O O . ASN A 1 373 ? -18.596 -4.024 -12.476 1.00 97.12 373 ASN A O 1
ATOM 2884 N N . LYS A 1 374 ? -19.491 -4.564 -10.472 1.00 95.94 374 LYS A N 1
ATOM 2885 C CA . LYS A 1 374 ? -19.952 -3.219 -10.122 1.00 95.94 374 LYS A CA 1
ATOM 2886 C C . LYS A 1 374 ? -18.803 -2.224 -10.286 1.00 95.94 374 LYS A C 1
ATOM 2888 O O . LYS A 1 374 ? -17.741 -2.430 -9.717 1.00 95.94 374 LYS A O 1
ATOM 2893 N N . GLN A 1 375 ? -19.001 -1.149 -11.039 1.00 93.75 375 GLN A N 1
ATOM 2894 C CA . GLN A 1 375 ? -17.992 -0.100 -11.195 1.00 93.75 375 GLN A CA 1
ATOM 2895 C C . GLN A 1 375 ? -18.259 1.053 -10.219 1.00 93.75 375 GLN A C 1
ATOM 2897 O O . GLN A 1 375 ? -19.393 1.526 -10.131 1.00 93.75 375 GLN A O 1
ATOM 2902 N N . ASN A 1 376 ? -17.223 1.517 -9.514 1.00 90.69 376 ASN A N 1
ATOM 2903 C CA . ASN A 1 376 ? -17.275 2.735 -8.698 1.00 90.69 376 ASN A CA 1
ATOM 2904 C C . ASN A 1 376 ? -17.170 4.017 -9.560 1.00 90.69 376 ASN A C 1
ATOM 2906 O O . ASN A 1 376 ? -17.033 3.954 -10.785 1.00 90.69 376 ASN A O 1
ATOM 2910 N N . GLY A 1 377 ? -17.152 5.200 -8.932 1.00 84.44 377 GLY A N 1
ATOM 2911 C CA . GLY A 1 377 ? -16.973 6.482 -9.633 1.00 84.44 377 GLY A CA 1
ATOM 2912 C C . GLY A 1 377 ? -15.646 6.626 -10.405 1.00 84.44 377 GLY A C 1
ATOM 2913 O O . GLY A 1 377 ? -15.547 7.445 -11.314 1.00 84.44 377 GLY A O 1
ATOM 2914 N N . ALA A 1 378 ? -14.628 5.809 -10.108 1.00 84.12 378 ALA A N 1
ATOM 2915 C CA . ALA A 1 378 ? -13.378 5.714 -10.873 1.00 84.12 378 ALA A CA 1
ATOM 2916 C C . ALA A 1 378 ? -13.434 4.688 -12.021 1.00 84.12 378 ALA A C 1
ATOM 2918 O O . ALA A 1 378 ? -12.412 4.427 -12.657 1.00 84.12 378 ALA A O 1
ATOM 2919 N N . LYS A 1 379 ? -14.612 4.105 -12.287 1.00 90.38 379 LYS A N 1
ATOM 2920 C CA . LYS A 1 379 ? -14.835 2.943 -13.163 1.00 90.38 379 LYS A CA 1
ATOM 2921 C C . LYS A 1 379 ? -14.053 1.685 -12.755 1.00 90.38 379 LYS A C 1
ATOM 2923 O O . LYS A 1 379 ? -14.035 0.704 -13.494 1.00 90.38 379 LYS A O 1
ATOM 2928 N N . GLU A 1 380 ? -13.430 1.678 -11.583 1.00 92.69 380 GLU A N 1
ATOM 2929 C CA . GLU A 1 380 ? -12.749 0.502 -11.052 1.00 92.69 380 GLU A CA 1
ATOM 2930 C C . GLU A 1 380 ? -13.795 -0.510 -10.577 1.00 92.69 380 GLU A C 1
ATOM 2932 O O . GLU A 1 380 ? -14.798 -0.126 -9.978 1.00 92.69 380 GLU A O 1
ATOM 2937 N N . THR A 1 381 ? -13.559 -1.796 -10.839 1.00 96.31 381 THR A N 1
ATOM 2938 C CA . THR A 1 381 ? -14.318 -2.892 -10.210 1.00 96.31 381 THR A CA 1
ATOM 2939 C C . THR A 1 381 ? -13.669 -3.288 -8.877 1.00 96.31 381 THR A C 1
ATOM 2941 O O . THR A 1 381 ? -12.496 -2.962 -8.649 1.00 96.31 381 THR A O 1
ATOM 2944 N N . PRO A 1 382 ? -14.331 -4.077 -8.008 1.00 96.81 382 PRO A N 1
ATOM 2945 C CA . PRO A 1 382 ? -13.714 -4.568 -6.779 1.00 96.81 382 PRO A CA 1
ATOM 2946 C C . PRO A 1 382 ? -12.426 -5.366 -7.032 1.00 96.81 382 PRO A C 1
ATOM 2948 O O . PRO A 1 382 ? -11.524 -5.360 -6.193 1.00 96.81 382 PRO A O 1
ATOM 2951 N N . MET A 1 383 ? -12.301 -6.000 -8.204 1.00 96.88 383 MET A N 1
ATOM 2952 C CA . MET A 1 383 ? -11.089 -6.705 -8.625 1.00 96.88 383 MET A CA 1
ATOM 2953 C C . MET A 1 383 ? -9.949 -5.746 -8.997 1.00 96.88 383 MET A C 1
ATOM 2955 O O . MET A 1 383 ? -8.812 -6.009 -8.615 1.00 96.88 383 MET A O 1
ATOM 2959 N N . HIS A 1 384 ? -10.230 -4.605 -9.644 1.00 94.75 384 HIS A N 1
ATOM 2960 C CA . HIS A 1 384 ? -9.216 -3.562 -9.875 1.00 94.75 384 HIS A CA 1
ATOM 2961 C C . HIS A 1 384 ? -8.625 -3.074 -8.548 1.00 94.75 384 HIS A C 1
ATOM 2963 O O . HIS A 1 384 ? -7.409 -2.949 -8.436 1.00 94.75 384 HIS A O 1
ATOM 2969 N N . LEU A 1 385 ? -9.466 -2.863 -7.529 1.00 94.50 385 LEU A N 1
ATOM 2970 C CA . LEU A 1 385 ? -9.015 -2.442 -6.201 1.00 94.50 385 LEU A CA 1
ATOM 2971 C C . LEU A 1 385 ? -8.225 -3.526 -5.457 1.00 94.50 385 LEU A C 1
ATOM 2973 O O . LEU A 1 385 ? -7.244 -3.198 -4.794 1.00 94.50 385 LEU A O 1
ATOM 2977 N N . ALA A 1 386 ? -8.604 -4.802 -5.580 1.00 96.31 386 ALA A N 1
ATOM 2978 C CA . ALA A 1 386 ? -7.831 -5.903 -5.002 1.00 96.31 386 ALA A CA 1
ATOM 2979 C C . ALA A 1 386 ? -6.393 -5.915 -5.554 1.00 96.31 386 ALA A C 1
ATOM 2981 O O . ALA A 1 386 ? -5.428 -5.903 -4.786 1.00 96.31 386 ALA A O 1
ATOM 2982 N N . VAL A 1 387 ? -6.265 -5.836 -6.885 1.00 94.94 387 VAL A N 1
ATOM 2983 C CA . VAL A 1 387 ? -4.982 -5.758 -7.602 1.00 94.94 387 VAL A CA 1
ATOM 2984 C C . VAL A 1 387 ? -4.206 -4.476 -7.270 1.00 94.94 387 VAL A C 1
ATOM 2986 O O . VAL A 1 387 ? -2.992 -4.514 -7.085 1.00 94.94 387 VAL A O 1
ATOM 2989 N N . GLU A 1 388 ? -4.883 -3.334 -7.155 1.00 90.94 388 GLU A N 1
ATOM 2990 C CA . GLU A 1 388 ? -4.258 -2.060 -6.779 1.00 90.94 388 GLU A CA 1
ATOM 2991 C C . GLU A 1 388 ? -3.629 -2.112 -5.377 1.00 90.94 388 GLU A C 1
ATOM 2993 O O . GLU A 1 388 ? -2.602 -1.475 -5.147 1.00 90.94 388 GLU A O 1
ATOM 2998 N N . LYS A 1 389 ? -4.248 -2.835 -4.430 1.00 92.06 389 LYS A N 1
ATOM 2999 C CA . LYS A 1 389 ? -3.948 -2.702 -2.995 1.00 92.06 389 LYS A CA 1
ATOM 3000 C C . LYS A 1 389 ? -3.059 -3.766 -2.369 1.00 92.06 389 LYS A C 1
ATOM 3002 O O . LYS A 1 389 ? -2.430 -3.453 -1.365 1.00 92.06 389 LYS A O 1
ATOM 3007 N N . GLY A 1 390 ? -2.979 -4.978 -2.911 1.00 93.44 390 GLY A N 1
ATOM 3008 C CA . GLY A 1 390 ? -2.270 -6.065 -2.213 1.00 93.44 390 GLY A CA 1
ATOM 3009 C C . GLY A 1 390 ? -2.854 -7.451 -2.412 1.00 93.44 390 GLY A C 1
ATOM 3010 O O . GLY A 1 390 ? -2.167 -8.447 -2.212 1.00 93.44 390 GLY A O 1
ATOM 3011 N N . ASN A 1 391 ? -4.131 -7.511 -2.765 1.00 95.94 391 ASN A N 1
ATOM 3012 C CA . ASN A 1 391 ? -5.018 -8.527 -2.226 1.00 95.94 391 ASN A CA 1
ATOM 3013 C C . ASN A 1 391 ? -5.245 -9.633 -3.255 1.00 95.94 391 ASN A C 1
ATOM 3015 O O . ASN A 1 391 ? -6.369 -9.873 -3.700 1.00 95.94 391 ASN A O 1
ATOM 3019 N N . ASP A 1 392 ? -4.147 -10.280 -3.646 1.00 94.31 392 ASP A N 1
ATOM 3020 C CA . ASP A 1 392 ? -4.096 -11.287 -4.708 1.00 94.31 392 ASP A CA 1
ATOM 3021 C C . ASP A 1 392 ? -5.068 -12.450 -4.433 1.00 94.31 392 ASP A C 1
ATOM 3023 O O . ASP A 1 392 ? -5.804 -12.847 -5.334 1.00 94.31 392 ASP A O 1
ATOM 3027 N N . ASP A 1 393 ? -5.182 -12.913 -3.182 1.00 94.38 393 ASP A N 1
ATOM 3028 C CA . ASP A 1 393 ? -6.166 -13.929 -2.762 1.00 94.38 393 ASP A CA 1
ATOM 3029 C C . ASP A 1 393 ? -7.619 -13.501 -3.024 1.00 94.38 393 ASP A C 1
ATOM 3031 O O . ASP A 1 393 ? -8.463 -14.308 -3.425 1.00 94.38 393 ASP A O 1
ATOM 3035 N N . VAL A 1 394 ? -7.923 -12.215 -2.822 1.00 96.00 394 VAL A N 1
ATOM 3036 C CA . VAL A 1 394 ? -9.254 -11.659 -3.079 1.00 96.00 394 VAL A CA 1
ATOM 3037 C C . VAL A 1 394 ? -9.490 -11.509 -4.579 1.00 96.00 394 VAL A C 1
ATOM 3039 O O . VAL A 1 394 ? -10.568 -11.858 -5.056 1.00 96.00 394 VAL A O 1
ATOM 3042 N N . ALA A 1 395 ? -8.494 -11.050 -5.342 1.00 95.94 395 ALA A N 1
ATOM 3043 C CA . ALA A 1 395 ? -8.574 -10.980 -6.802 1.00 95.94 395 ALA A CA 1
ATOM 3044 C C . ALA A 1 395 ? -8.808 -12.373 -7.418 1.00 95.94 395 ALA A C 1
ATOM 3046 O O . ALA A 1 395 ? -9.683 -12.539 -8.267 1.00 95.94 395 ALA A O 1
ATOM 3047 N N . MET A 1 396 ? -8.095 -13.387 -6.922 1.00 94.25 396 MET A N 1
ATOM 3048 C CA . MET A 1 396 ? -8.267 -14.794 -7.283 1.00 94.25 396 MET A CA 1
ATOM 3049 C C . MET A 1 396 ? -9.661 -15.324 -6.936 1.00 94.25 396 MET A C 1
ATOM 3051 O O . MET A 1 396 ? -10.303 -15.972 -7.765 1.00 94.25 396 MET A O 1
ATOM 3055 N N . TYR A 1 397 ? -10.163 -15.020 -5.735 1.00 95.62 397 TYR A N 1
ATOM 3056 C CA . TYR A 1 397 ? -11.519 -15.393 -5.336 1.00 95.62 397 TYR A CA 1
ATOM 3057 C C . TYR A 1 397 ? -12.584 -14.740 -6.232 1.00 95.62 397 TYR A C 1
ATOM 3059 O O . TYR A 1 397 ? -13.504 -15.425 -6.677 1.00 95.62 397 TYR A O 1
ATOM 3067 N N . LEU A 1 398 ? -12.453 -13.446 -6.538 1.00 96.00 398 LEU A N 1
ATOM 3068 C CA . LEU A 1 398 ? -13.372 -12.719 -7.419 1.00 96.00 398 LEU A CA 1
ATOM 3069 C C . LEU A 1 398 ? -13.379 -13.285 -8.845 1.00 96.00 398 LEU A C 1
ATOM 3071 O O . LEU A 1 398 ? -14.454 -13.516 -9.399 1.00 96.00 398 LEU A O 1
ATOM 3075 N N . SER A 1 399 ? -12.201 -13.561 -9.412 1.00 93.44 399 SER A N 1
ATOM 3076 C CA . SER A 1 399 ? -12.059 -14.166 -10.745 1.00 93.44 399 SER A CA 1
ATOM 3077 C C . SER A 1 399 ? -12.800 -15.507 -10.833 1.00 93.44 399 SER A C 1
ATOM 3079 O O . SER A 1 399 ? -13.629 -15.724 -11.718 1.00 93.44 399 SER A O 1
ATOM 3081 N N . ALA A 1 400 ? -12.625 -16.369 -9.824 1.00 92.94 400 ALA A N 1
ATOM 3082 C CA . ALA A 1 400 ? -13.332 -17.646 -9.721 1.00 92.94 400 ALA A CA 1
ATOM 3083 C C . ALA A 1 400 ? -14.857 -17.523 -9.494 1.00 92.94 400 ALA A C 1
ATOM 3085 O O . ALA A 1 400 ? -15.566 -18.525 -9.595 1.00 92.94 400 ALA A O 1
ATOM 3086 N N . ASN A 1 401 ? -15.375 -16.329 -9.177 1.00 94.75 401 ASN A N 1
ATOM 3087 C CA . ASN A 1 401 ? -16.785 -16.075 -8.860 1.00 94.75 401 ASN A CA 1
ATOM 3088 C C . ASN A 1 401 ? -17.437 -15.022 -9.781 1.00 94.75 401 ASN A C 1
ATOM 3090 O O . ASN A 1 401 ? -18.383 -14.345 -9.384 1.00 94.75 401 ASN A O 1
ATOM 3094 N N . GLY A 1 402 ? -16.981 -14.920 -11.034 1.00 90.56 402 GLY A N 1
ATOM 3095 C CA . GLY A 1 402 ? -17.680 -14.167 -12.083 1.00 90.56 402 GLY A CA 1
ATOM 3096 C C . GLY A 1 402 ? -17.254 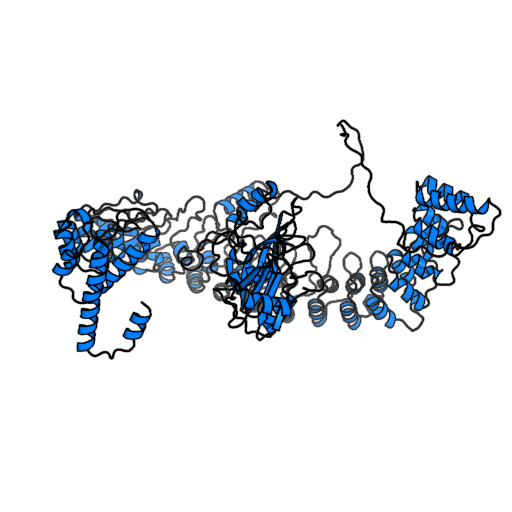-12.707 -12.254 1.00 90.56 402 GLY A C 1
ATOM 3097 O O . GLY A 1 402 ? -17.969 -11.948 -12.913 1.00 90.56 402 GLY A O 1
ATOM 3098 N N . ALA A 1 403 ? -16.105 -12.306 -11.703 1.00 95.56 403 ALA A N 1
ATOM 3099 C CA . ALA A 1 403 ? -15.476 -11.044 -12.078 1.00 95.56 403 ALA A CA 1
ATOM 3100 C C . ALA A 1 403 ? -14.957 -11.098 -13.526 1.00 95.56 403 ALA A C 1
ATOM 3102 O O . ALA A 1 403 ? -14.239 -12.013 -13.926 1.00 95.56 403 ALA A O 1
ATOM 3103 N N . ASN A 1 404 ? -15.312 -10.090 -14.314 1.00 94.06 404 ASN A N 1
ATOM 3104 C CA . ASN A 1 404 ? -14.891 -9.911 -15.691 1.00 94.06 404 ASN A CA 1
ATOM 3105 C C . ASN A 1 404 ? -13.583 -9.112 -15.729 1.00 94.06 404 ASN A C 1
ATOM 3107 O O . ASN A 1 404 ? -13.556 -7.908 -15.465 1.00 94.06 404 ASN A O 1
ATOM 3111 N N . MET A 1 405 ? -12.506 -9.797 -16.105 1.00 92.00 405 MET A N 1
ATOM 3112 C CA . MET A 1 405 ? -11.158 -9.234 -16.185 1.00 92.00 405 MET A CA 1
ATOM 3113 C C . MET A 1 405 ? -10.994 -8.178 -17.294 1.00 92.00 405 MET A C 1
ATOM 3115 O O . MET A 1 405 ? -10.042 -7.405 -17.246 1.00 92.00 405 MET A O 1
ATOM 3119 N N . GLU A 1 406 ? -11.929 -8.099 -18.248 1.00 89.94 406 GLU A N 1
ATOM 3120 C CA . GLU A 1 406 ? -11.875 -7.195 -19.409 1.00 89.94 406 GLU A CA 1
ATOM 3121 C C . GLU A 1 406 ? -12.593 -5.853 -19.201 1.00 89.94 406 GLU A C 1
ATOM 3123 O O . GLU A 1 406 ? -12.578 -4.990 -20.085 1.00 89.94 406 GLU A O 1
ATOM 3128 N N . ILE A 1 407 ? -13.228 -5.651 -18.041 1.00 90.81 407 ILE A N 1
ATOM 3129 C CA . ILE A 1 407 ? -13.742 -4.331 -17.661 1.00 90.81 407 ILE A CA 1
ATOM 3130 C C . ILE A 1 407 ? -12.556 -3.377 -17.505 1.00 90.81 407 ILE A C 1
ATOM 3132 O O . ILE A 1 407 ? -11.495 -3.770 -17.023 1.00 90.81 407 ILE A O 1
ATOM 3136 N N . ARG A 1 408 ? -12.744 -2.124 -17.928 1.00 86.81 408 ARG A N 1
ATOM 3137 C CA . ARG A 1 408 ? -11.718 -1.081 -17.882 1.00 86.81 408 ARG A CA 1
ATOM 3138 C C . ARG A 1 408 ? -12.067 0.003 -16.876 1.00 86.81 408 ARG A C 1
ATOM 3140 O O . ARG A 1 408 ? -13.210 0.468 -16.849 1.00 86.81 408 ARG A O 1
ATOM 3147 N N . ASP A 1 409 ? -11.067 0.428 -16.115 1.00 85.31 409 ASP A N 1
ATOM 3148 C CA . ASP A 1 409 ? -11.148 1.613 -15.264 1.00 85.31 409 ASP A CA 1
ATOM 3149 C C . ASP A 1 409 ? -11.163 2.927 -16.078 1.00 85.31 409 ASP A C 1
ATOM 3151 O O . ASP A 1 409 ? -11.187 2.939 -17.315 1.00 85.31 409 ASP A O 1
ATOM 3155 N N . LYS A 1 410 ? -11.198 4.069 -15.380 1.00 82.69 410 LYS A N 1
ATOM 3156 C CA . LYS A 1 410 ? -11.189 5.413 -15.990 1.00 82.69 410 LYS A CA 1
ATOM 3157 C C . LYS A 1 410 ? -9.962 5.674 -16.872 1.00 82.69 410 LYS A C 1
ATOM 3159 O O . LYS A 1 410 ? -10.064 6.464 -17.806 1.00 82.69 410 LYS A O 1
ATOM 3164 N N . ASP A 1 411 ? -8.835 5.029 -16.567 1.00 74.88 411 ASP A N 1
ATOM 3165 C CA . ASP A 1 411 ? -7.555 5.176 -17.261 1.00 74.88 411 ASP A CA 1
ATOM 3166 C C . ASP A 1 411 ? -7.467 4.175 -18.436 1.00 74.88 411 ASP A C 1
ATOM 3168 O O . ASP A 1 411 ? -6.436 4.029 -19.094 1.00 74.88 411 ASP A O 1
ATOM 3172 N N . GLY A 1 412 ? -8.578 3.483 -18.723 1.00 77.12 412 GLY A N 1
ATOM 3173 C CA . GLY A 1 412 ? -8.704 2.498 -19.784 1.00 77.12 412 GLY A CA 1
ATOM 3174 C C . GLY A 1 412 ? -8.010 1.176 -19.469 1.00 77.12 412 GLY A C 1
ATOM 3175 O O . GLY A 1 412 ? -7.871 0.364 -20.387 1.00 77.12 412 GLY A O 1
ATOM 3176 N N . LEU A 1 413 ? -7.567 0.952 -18.228 1.00 80.88 413 LEU A N 1
ATOM 3177 C CA . LEU A 1 413 ? -6.771 -0.210 -17.847 1.00 80.88 413 LEU A CA 1
ATOM 3178 C C . LEU A 1 413 ? -7.658 -1.383 -17.427 1.00 80.88 413 LEU A C 1
ATOM 3180 O O . LEU A 1 413 ? -8.654 -1.181 -16.741 1.00 80.88 413 LEU A O 1
ATOM 3184 N N . THR A 1 414 ? -7.283 -2.603 -17.815 1.00 88.19 414 THR A N 1
ATOM 3185 C CA . THR A 1 414 ? -7.876 -3.848 -17.293 1.00 88.19 414 THR A CA 1
ATOM 3186 C C . THR A 1 414 ? -7.141 -4.336 -16.039 1.00 88.19 414 THR A C 1
ATOM 3188 O O . THR A 1 414 ? -6.018 -3.907 -15.749 1.00 88.19 414 THR A O 1
ATOM 3191 N N . VAL A 1 415 ? -7.719 -5.301 -15.313 1.00 90.75 415 VAL A N 1
ATOM 3192 C CA . VAL A 1 415 ? -7.097 -5.862 -14.093 1.00 90.75 415 VAL A CA 1
ATOM 3193 C C . VAL A 1 415 ? -5.736 -6.515 -14.359 1.00 90.75 415 VAL A C 1
ATOM 3195 O O . VAL A 1 415 ? -4.837 -6.398 -13.529 1.00 90.75 415 VAL A O 1
ATOM 3198 N N . LEU A 1 416 ? -5.540 -7.137 -15.529 1.00 87.69 416 LEU A N 1
ATOM 3199 C CA . LEU A 1 416 ? -4.253 -7.712 -15.939 1.00 87.69 416 LEU A CA 1
ATOM 3200 C C . LEU A 1 416 ? -3.196 -6.619 -16.157 1.00 87.69 416 LEU A C 1
ATOM 3202 O O . LEU A 1 416 ? -2.060 -6.748 -15.701 1.00 87.69 416 LEU A O 1
ATOM 3206 N N . GLN A 1 417 ? -3.575 -5.525 -16.823 1.00 80.06 417 GLN A N 1
ATOM 3207 C CA . GLN A 1 417 ? -2.682 -4.390 -17.057 1.00 80.06 417 GLN A CA 1
ATOM 3208 C C . GLN A 1 417 ? -2.310 -3.707 -15.734 1.00 80.06 417 GLN A C 1
ATOM 3210 O O . GLN A 1 417 ? -1.138 -3.406 -15.510 1.00 80.06 417 GLN A O 1
ATOM 3215 N N . LYS A 1 418 ? -3.281 -3.529 -14.828 1.00 84.19 418 LYS A N 1
ATOM 3216 C CA . LYS A 1 418 ? -3.061 -2.987 -13.479 1.00 84.19 418 LYS A CA 1
ATOM 3217 C C . LYS A 1 418 ? -2.178 -3.913 -12.627 1.00 84.19 418 LYS A C 1
ATOM 3219 O O . LYS A 1 418 ? -1.304 -3.413 -11.929 1.00 84.19 418 LYS A O 1
ATOM 3224 N N . ALA A 1 419 ? -2.313 -5.239 -12.744 1.00 87.31 419 ALA A N 1
ATOM 3225 C CA . ALA A 1 419 ? -1.443 -6.203 -12.058 1.00 87.31 419 ALA A CA 1
ATOM 3226 C C . ALA A 1 419 ? 0.015 -6.090 -12.522 1.00 87.31 419 ALA A C 1
ATOM 3228 O O . ALA A 1 419 ? 0.922 -6.070 -11.695 1.00 87.31 419 ALA A O 1
ATOM 3229 N N . ILE A 1 420 ? 0.235 -5.953 -13.831 1.00 78.31 420 ILE A N 1
ATOM 3230 C CA . ILE A 1 420 ? 1.571 -5.780 -14.416 1.00 78.31 420 ILE A CA 1
ATOM 3231 C C . ILE A 1 420 ? 2.182 -4.422 -14.038 1.00 78.31 420 ILE A C 1
ATOM 3233 O O . ILE A 1 420 ? 3.341 -4.373 -13.654 1.00 78.31 420 ILE A O 1
ATOM 3237 N N . ILE A 1 421 ? 1.397 -3.339 -14.055 1.00 75.94 421 ILE A N 1
ATOM 3238 C CA . ILE A 1 421 ? 1.815 -1.994 -13.607 1.00 75.94 421 ILE A CA 1
ATOM 3239 C C . ILE A 1 421 ? 2.194 -1.944 -12.112 1.00 75.94 421 ILE A C 1
ATOM 3241 O O . ILE A 1 421 ? 2.874 -1.014 -11.680 1.00 75.94 421 ILE A O 1
ATOM 3245 N N . ARG A 1 422 ? 1.723 -2.909 -11.316 1.00 78.50 422 ARG A N 1
ATOM 3246 C CA . ARG A 1 422 ? 1.998 -3.047 -9.878 1.00 78.50 422 ARG A CA 1
ATOM 3247 C C . ARG A 1 422 ? 2.961 -4.205 -9.568 1.00 78.50 422 ARG A C 1
ATOM 3249 O O . ARG A 1 422 ? 2.971 -4.682 -8.437 1.00 78.50 422 ARG A O 1
ATOM 3256 N N . ASP A 1 423 ? 3.707 -4.686 -10.568 1.00 78.56 423 ASP A N 1
ATOM 3257 C CA . ASP A 1 423 ? 4.700 -5.773 -10.483 1.00 78.56 423 ASP A CA 1
ATOM 3258 C C . ASP A 1 423 ? 4.178 -7.108 -9.909 1.00 78.56 423 ASP A C 1
ATOM 3260 O O . ASP A 1 423 ? 4.934 -7.981 -9.470 1.00 78.56 423 ASP A O 1
ATOM 3264 N N . ARG A 1 424 ? 2.858 -7.334 -9.968 1.00 84.00 424 ARG A N 1
ATOM 3265 C CA . ARG A 1 424 ? 2.188 -8.549 -9.472 1.00 84.00 424 ARG A CA 1
ATOM 3266 C C . ARG A 1 424 ? 2.282 -9.696 -10.474 1.00 84.00 424 ARG A C 1
ATOM 3268 O O . ARG A 1 424 ? 1.270 -10.247 -10.905 1.00 84.00 424 ARG A O 1
ATOM 3275 N N . PHE A 1 425 ? 3.496 -10.077 -10.867 1.00 81.12 425 PHE A N 1
ATOM 3276 C CA . PHE A 1 425 ? 3.718 -11.078 -11.922 1.00 81.12 425 PHE A CA 1
ATOM 3277 C C . PHE A 1 425 ? 3.139 -12.463 -11.595 1.00 81.12 425 PHE A C 1
ATOM 3279 O O . PHE A 1 425 ? 2.706 -13.169 -12.505 1.00 81.12 425 PHE A O 1
ATOM 3286 N N . ALA A 1 426 ? 3.092 -12.848 -10.314 1.00 86.31 426 ALA A N 1
ATOM 3287 C CA . ALA A 1 426 ? 2.473 -14.101 -9.878 1.00 86.31 426 ALA A CA 1
ATOM 3288 C C . ALA A 1 426 ? 0.956 -14.102 -10.135 1.00 86.31 426 ALA A C 1
ATOM 3290 O O . ALA A 1 426 ? 0.448 -15.022 -10.778 1.00 86.31 426 ALA A O 1
ATOM 3291 N N . LEU A 1 427 ? 0.260 -13.036 -9.723 1.00 89.19 427 LEU A N 1
ATOM 3292 C CA . LEU A 1 427 ? -1.157 -12.840 -10.023 1.00 89.19 427 LEU A CA 1
ATOM 3293 C C . LEU A 1 427 ? -1.388 -12.714 -11.532 1.00 89.19 427 LEU A C 1
ATOM 3295 O O . LEU A 1 427 ? -2.226 -13.424 -12.072 1.00 89.19 427 LEU A O 1
ATOM 3299 N N . ALA A 1 428 ? -0.614 -11.887 -12.242 1.00 86.00 428 ALA A N 1
ATOM 3300 C CA . ALA A 1 428 ? -0.740 -11.713 -13.690 1.00 86.00 428 ALA A CA 1
ATOM 3301 C C . ALA A 1 428 ? -0.612 -13.043 -14.457 1.00 86.00 428 ALA A C 1
ATOM 3303 O O . ALA A 1 428 ? -1.391 -13.296 -15.374 1.00 86.00 428 ALA A O 1
ATOM 3304 N N . LYS A 1 429 ? 0.308 -13.932 -14.048 1.00 83.44 429 LYS A N 1
ATOM 3305 C CA . LYS A 1 429 ? 0.446 -15.285 -14.616 1.00 83.44 429 LYS A CA 1
ATOM 3306 C C . LYS A 1 429 ? -0.803 -16.139 -14.420 1.00 83.44 429 LYS A C 1
ATOM 3308 O O . LYS A 1 429 ? -1.140 -16.940 -15.288 1.00 83.44 429 LYS A O 1
ATOM 3313 N N . GLU A 1 430 ? -1.485 -15.978 -13.296 1.00 87.75 430 GLU A N 1
ATOM 3314 C CA . GLU A 1 430 ? -2.684 -16.742 -12.973 1.00 87.75 430 GLU A CA 1
ATOM 3315 C C . GLU A 1 430 ? -3.949 -16.150 -13.624 1.00 87.75 430 GLU A C 1
ATOM 3317 O O . GLU A 1 430 ? -4.763 -16.899 -14.157 1.00 87.75 430 GLU A O 1
ATOM 3322 N N . LEU A 1 431 ? -4.052 -14.821 -13.737 1.00 88.25 431 LEU A N 1
ATOM 3323 C CA . LEU A 1 431 ? -5.079 -14.144 -14.543 1.00 88.25 431 LEU A CA 1
ATOM 3324 C C . LEU A 1 431 ? -4.998 -14.556 -16.026 1.00 88.25 431 LEU A C 1
ATOM 3326 O O . LEU A 1 431 ? -6.019 -14.832 -16.654 1.00 88.25 431 LEU A O 1
ATOM 3330 N N . LEU A 1 432 ? -3.782 -14.664 -16.577 1.00 83.75 432 LEU A N 1
ATOM 3331 C CA . LEU A 1 432 ? -3.550 -15.154 -17.942 1.00 83.75 432 LEU A CA 1
ATOM 3332 C C . LEU A 1 432 ? -4.009 -16.608 -18.128 1.00 83.75 432 LEU A C 1
ATOM 3334 O O . LEU A 1 432 ? -4.691 -16.914 -19.105 1.00 83.75 432 LEU A O 1
ATOM 3338 N N . ARG A 1 433 ? -3.718 -17.499 -17.169 1.00 83.88 433 ARG A N 1
ATOM 3339 C CA . ARG A 1 433 ? -4.227 -18.887 -17.170 1.00 83.88 433 ARG A CA 1
ATOM 3340 C C . ARG A 1 433 ? -5.751 -18.968 -17.108 1.00 83.88 433 ARG A C 1
ATOM 3342 O O . ARG A 1 433 ? -6.328 -19.905 -17.653 1.00 83.88 433 ARG A O 1
ATOM 3349 N N . GLN A 1 434 ? -6.390 -17.998 -16.460 1.00 85.12 434 GLN A N 1
ATOM 3350 C CA . GLN A 1 434 ? -7.846 -17.886 -16.349 1.00 85.12 434 GLN A CA 1
ATOM 3351 C C . GLN A 1 434 ? -8.492 -17.177 -17.554 1.00 85.12 434 GLN A C 1
ATOM 3353 O O . GLN A 1 434 ? -9.714 -17.044 -17.599 1.00 85.12 434 GLN A O 1
ATOM 3358 N N . GLY A 1 435 ? -7.701 -16.779 -18.558 1.00 80.06 435 GLY A N 1
ATOM 3359 C CA . GLY A 1 435 ? -8.188 -16.269 -19.841 1.00 80.06 435 GLY A CA 1
ATOM 3360 C C . GLY A 1 435 ? -8.244 -14.746 -19.980 1.00 80.06 435 GLY A C 1
ATOM 3361 O O . GLY A 1 435 ? -8.912 -14.270 -20.895 1.00 80.06 435 GLY A O 1
ATOM 3362 N N . ALA A 1 436 ? -7.559 -13.979 -19.122 1.00 83.56 436 ALA A N 1
ATOM 3363 C CA . ALA A 1 436 ? -7.408 -12.531 -19.308 1.00 83.56 436 ALA A CA 1
ATOM 3364 C C . ALA A 1 436 ? -6.719 -12.198 -20.648 1.00 83.56 436 ALA A C 1
ATOM 3366 O O . ALA A 1 436 ? -5.716 -12.817 -21.014 1.00 83.56 436 ALA A O 1
ATOM 3367 N N . LEU A 1 437 ? -7.223 -11.199 -21.377 1.00 75.06 437 LEU A N 1
ATOM 3368 C CA . LEU A 1 437 ? -6.770 -10.900 -22.736 1.00 75.06 437 LEU A CA 1
ATOM 3369 C C . LEU A 1 437 ? -5.518 -10.006 -22.771 1.00 75.06 437 LEU A C 1
ATOM 3371 O O . LEU A 1 437 ? -5.518 -8.828 -22.397 1.00 75.06 437 LEU A O 1
ATOM 3375 N N . LEU A 1 438 ? -4.460 -10.552 -23.374 1.00 66.75 438 LEU A N 1
ATOM 3376 C CA . LEU A 1 438 ? -3.197 -9.865 -23.688 1.00 66.75 438 LEU A CA 1
ATOM 3377 C C . LEU A 1 438 ? -3.352 -8.705 -24.685 1.00 66.75 438 LEU A C 1
ATOM 3379 O O . LEU A 1 438 ? -2.527 -7.794 -24.709 1.00 66.75 438 LEU A O 1
ATOM 3383 N N . SER A 1 439 ? -4.386 -8.746 -25.529 1.00 57.41 439 SER A N 1
ATOM 3384 C CA . SER A 1 439 ? -4.626 -7.789 -26.618 1.00 57.41 439 SER A CA 1
ATOM 3385 C C . SER A 1 439 ? -5.259 -6.472 -26.159 1.00 57.41 439 SER A C 1
ATOM 3387 O O . SER A 1 439 ? -5.681 -5.659 -26.983 1.00 57.41 439 SER A O 1
ATOM 3389 N N . SER A 1 440 ? -5.359 -6.240 -24.851 1.00 53.28 440 SER A N 1
ATOM 3390 C CA . SER A 1 440 ? -5.785 -4.956 -24.316 1.00 53.28 440 SER A CA 1
ATOM 3391 C C . SER A 1 440 ? -4.695 -3.902 -24.581 1.00 53.28 440 SER A C 1
ATOM 3393 O O . SER A 1 440 ? -3.618 -3.917 -23.988 1.00 53.28 440 SER A O 1
ATOM 3395 N N . TYR A 1 441 ? -4.972 -2.955 -25.485 1.00 55.12 441 TYR A N 1
ATOM 3396 C CA . TYR A 1 441 ? -4.179 -1.724 -25.604 1.00 55.12 441 TYR A CA 1
ATOM 3397 C C . TYR A 1 441 ? -4.242 -0.947 -24.283 1.00 55.12 441 TYR A C 1
ATOM 3399 O O . TYR A 1 441 ? -5.316 -0.871 -23.671 1.00 55.12 441 TYR A O 1
ATOM 3407 N N . SER A 1 442 ? -3.119 -0.385 -23.828 1.00 48.53 442 SER A N 1
ATOM 3408 C CA . SER A 1 442 ? -3.100 0.527 -22.680 1.00 48.53 442 SER A CA 1
ATOM 3409 C C . SER A 1 442 ? -3.226 1.972 -23.161 1.00 48.53 442 SER A C 1
ATOM 3411 O O . SER A 1 442 ? -2.358 2.443 -23.893 1.00 48.53 442 SER A O 1
ATOM 3413 N N . HIS A 1 443 ? -4.254 2.695 -22.715 1.00 44.78 443 HIS A N 1
ATOM 3414 C CA . HIS A 1 443 ? -4.356 4.147 -22.905 1.00 44.78 443 HIS A CA 1
ATOM 3415 C C . HIS A 1 443 ? -3.732 4.878 -21.712 1.00 44.78 443 HIS A C 1
ATOM 3417 O O . HIS A 1 443 ? -4.412 5.588 -20.974 1.00 44.78 443 HIS A O 1
ATOM 3423 N N . ARG A 1 444 ? -2.425 4.690 -21.484 1.00 42.38 444 ARG A N 1
ATOM 3424 C CA . ARG A 1 444 ? -1.768 5.377 -20.368 1.00 42.38 444 ARG A CA 1
ATOM 3425 C C . ARG A 1 444 ? -1.697 6.876 -20.654 1.00 42.38 444 ARG A C 1
ATOM 3427 O O . ARG A 1 444 ? -1.091 7.308 -21.628 1.00 42.38 444 ARG A O 1
ATOM 3434 N N . ASN A 1 445 ? -2.313 7.652 -19.769 1.00 37.81 445 ASN A N 1
ATOM 3435 C CA . ASN A 1 445 ? -2.520 9.093 -19.893 1.00 37.81 445 ASN A CA 1
ATOM 3436 C C . ASN A 1 445 ? -1.255 9.911 -19.533 1.00 37.81 445 ASN A C 1
ATOM 3438 O O . ASN A 1 445 ? -1.307 10.885 -18.784 1.00 37.81 445 ASN A O 1
ATOM 3442 N N . THR A 1 446 ? -0.091 9.490 -20.034 1.00 36.59 446 THR A N 1
ATOM 3443 C CA . THR A 1 446 ? 1.115 10.326 -20.115 1.00 36.59 446 THR A CA 1
ATOM 3444 C C . THR A 1 446 ? 1.007 11.150 -21.389 1.00 36.59 446 THR A C 1
ATOM 3446 O O . THR A 1 446 ? 0.874 10.564 -22.458 1.00 36.59 446 THR A O 1
ATOM 3449 N N . MET A 1 447 ? 1.031 12.484 -21.296 1.00 32.94 447 MET A N 1
ATOM 3450 C CA . MET A 1 447 ? 0.678 13.368 -22.416 1.00 32.94 447 MET A CA 1
ATOM 3451 C C . MET A 1 447 ? 1.561 13.184 -23.662 1.00 32.94 447 MET A C 1
ATOM 3453 O O . MET A 1 447 ? 2.604 13.814 -23.793 1.00 32.94 447 MET A O 1
ATOM 3457 N N . THR A 1 448 ? 1.111 12.340 -24.587 1.00 36.31 448 THR A N 1
ATOM 3458 C CA . THR A 1 448 ? 1.264 12.396 -26.052 1.00 36.31 448 THR A CA 1
ATOM 3459 C C . THR A 1 448 ? 0.393 11.281 -26.636 1.00 36.31 448 THR A C 1
ATOM 3461 O O . THR A 1 448 ? 0.424 10.156 -26.144 1.00 36.31 448 THR A O 1
ATOM 3464 N N . ASP A 1 449 ? -0.340 11.538 -27.723 1.00 34.41 449 ASP A N 1
ATOM 3465 C CA . ASP A 1 449 ? -1.194 10.537 -28.399 1.00 34.41 449 ASP A CA 1
ATOM 3466 C C . ASP A 1 449 ? -0.394 9.444 -29.161 1.00 34.41 449 ASP A C 1
ATOM 3468 O O . ASP A 1 449 ? -0.876 8.836 -30.115 1.00 34.41 449 ASP A O 1
ATOM 3472 N N . ALA A 1 450 ? 0.866 9.208 -28.778 1.00 38.25 450 ALA A N 1
ATOM 3473 C CA . ALA A 1 450 ? 1.889 8.543 -29.586 1.00 38.25 450 ALA A CA 1
ATOM 3474 C C . ALA A 1 450 ? 2.095 7.046 -29.282 1.00 38.25 450 ALA A C 1
ATOM 3476 O O . ALA A 1 450 ? 2.911 6.395 -29.940 1.00 38.25 450 ALA A O 1
ATOM 3477 N N . HIS A 1 451 ? 1.372 6.467 -28.315 1.00 45.81 451 HIS A N 1
ATOM 3478 C CA . HIS A 1 451 ? 1.620 5.092 -27.858 1.00 45.81 451 HIS A CA 1
ATOM 3479 C C . HIS A 1 451 ? 0.343 4.288 -27.606 1.00 45.81 451 HIS A C 1
ATOM 3481 O O . HIS A 1 451 ? 0.023 3.926 -26.477 1.00 45.81 451 HIS A O 1
ATOM 3487 N N . ALA A 1 452 ? -0.320 3.876 -28.690 1.00 48.62 452 ALA A N 1
ATOM 3488 C CA . ALA A 1 452 ? -1.182 2.689 -28.683 1.00 48.62 452 ALA A CA 1
ATOM 3489 C C . ALA A 1 452 ? -0.322 1.415 -28.511 1.00 48.62 452 ALA A C 1
ATOM 3491 O O . ALA A 1 452 ? -0.143 0.625 -29.436 1.00 48.62 452 ALA A O 1
ATOM 3492 N N . ALA A 1 453 ? 0.299 1.267 -27.342 1.00 60.56 453 ALA A N 1
ATOM 3493 C CA . ALA A 1 453 ? 1.249 0.210 -27.032 1.00 60.56 453 ALA A CA 1
ATOM 3494 C C . ALA A 1 453 ? 0.548 -0.979 -26.356 1.00 60.56 453 ALA A C 1
ATOM 3496 O O . ALA A 1 453 ? -0.117 -0.838 -25.329 1.00 60.56 453 ALA A O 1
ATOM 3497 N N . THR A 1 454 ? 0.714 -2.172 -26.925 1.00 69.81 454 THR A N 1
ATOM 3498 C CA . THR A 1 454 ? 0.411 -3.446 -26.250 1.00 69.81 454 THR A CA 1
ATOM 3499 C C . THR A 1 454 ? 1.410 -3.683 -25.115 1.00 69.81 454 THR A C 1
ATOM 3501 O O . THR A 1 454 ? 2.569 -3.291 -25.242 1.00 69.81 454 THR A O 1
ATOM 3504 N N . LEU A 1 455 ? 1.011 -4.406 -24.063 1.00 72.69 455 LEU A N 1
ATOM 3505 C CA . LEU A 1 455 ? 1.849 -4.778 -22.907 1.00 72.69 455 LEU A CA 1
ATOM 3506 C C . LEU A 1 455 ? 3.250 -5.308 -23.256 1.00 72.69 455 LEU A C 1
ATOM 3508 O O . LEU A 1 455 ? 4.204 -5.027 -22.536 1.00 72.69 455 LEU A O 1
ATOM 3512 N N . VAL A 1 456 ? 3.398 -6.015 -24.379 1.00 79.56 456 VAL A N 1
ATOM 3513 C CA . VAL A 1 456 ? 4.695 -6.524 -24.856 1.00 79.56 456 VAL A CA 1
ATOM 3514 C C . VAL A 1 456 ? 5.683 -5.399 -25.195 1.00 79.56 456 VAL A C 1
ATOM 3516 O O . VAL A 1 456 ? 6.876 -5.567 -24.981 1.00 79.56 456 VAL A O 1
ATOM 3519 N N . HIS A 1 457 ? 5.218 -4.242 -25.677 1.00 80.06 457 HIS A N 1
ATOM 3520 C CA . HIS A 1 457 ? 6.088 -3.090 -25.943 1.00 80.06 457 HIS A CA 1
ATOM 3521 C C . HIS A 1 457 ? 6.661 -2.508 -24.651 1.00 80.06 457 HIS A C 1
ATOM 3523 O O . HIS A 1 457 ? 7.843 -2.193 -24.607 1.00 80.06 457 HIS A O 1
ATOM 3529 N N . VAL A 1 458 ? 5.836 -2.405 -23.602 1.00 77.06 458 VAL A N 1
ATOM 3530 C CA . VAL A 1 458 ? 6.280 -1.967 -22.270 1.00 77.06 458 VAL A CA 1
ATOM 3531 C C . VAL A 1 458 ? 7.284 -2.979 -21.716 1.00 77.06 458 VAL A C 1
ATOM 3533 O O . VAL A 1 458 ? 8.404 -2.622 -21.378 1.00 77.06 458 VAL A O 1
ATOM 3536 N N . ALA A 1 459 ? 6.941 -4.268 -21.755 1.00 80.56 459 ALA A N 1
ATOM 3537 C CA . ALA A 1 459 ? 7.820 -5.350 -21.315 1.00 80.56 459 ALA A CA 1
ATOM 3538 C C . ALA A 1 459 ? 9.133 -5.480 -22.110 1.00 80.56 459 ALA A C 1
ATOM 3540 O O . ALA A 1 459 ? 10.077 -6.083 -21.619 1.00 80.56 459 ALA A O 1
ATOM 3541 N N . ALA A 1 460 ? 9.192 -4.959 -23.337 1.00 86.31 460 ALA A N 1
ATOM 3542 C CA . ALA A 1 460 ? 10.408 -4.902 -24.146 1.00 86.31 460 ALA A CA 1
ATOM 3543 C C . ALA A 1 460 ? 11.281 -3.669 -23.847 1.00 86.31 460 ALA A C 1
ATOM 3545 O O . ALA A 1 460 ? 12.418 -3.622 -24.309 1.00 86.31 460 ALA A O 1
ATOM 3546 N N . GLN A 1 461 ? 10.756 -2.684 -23.111 1.00 84.31 461 GLN A N 1
ATOM 3547 C CA . GLN A 1 461 ? 11.486 -1.503 -22.645 1.00 84.31 461 GLN A CA 1
ATOM 3548 C C . GLN A 1 461 ? 12.057 -1.694 -21.233 1.00 84.31 461 GLN A C 1
ATOM 3550 O O . GLN A 1 461 ? 13.129 -1.171 -20.935 1.00 84.31 461 GLN A O 1
ATOM 3555 N N . GLU A 1 462 ? 11.339 -2.416 -20.370 1.00 80.56 462 GLU A N 1
ATOM 3556 C CA . GLU A 1 462 ? 11.756 -2.655 -18.987 1.00 80.56 462 GLU A CA 1
ATOM 3557 C C . GLU A 1 462 ? 12.987 -3.576 -18.909 1.00 80.56 462 GLU A C 1
ATOM 3559 O O . GLU A 1 462 ? 13.011 -4.591 -19.599 1.00 80.56 462 GLU A O 1
ATOM 3564 N N . PRO A 1 463 ? 13.990 -3.311 -18.047 1.00 79.69 463 PRO A N 1
ATOM 3565 C CA . PRO A 1 463 ? 15.181 -4.165 -17.923 1.00 79.69 463 PRO A CA 1
ATOM 3566 C C . PRO A 1 463 ? 14.924 -5.594 -17.407 1.00 79.69 463 PRO A C 1
ATOM 3568 O O . PRO A 1 463 ? 15.798 -6.458 -17.506 1.00 79.69 463 PRO A O 1
ATOM 3571 N N . GLU A 1 464 ? 13.756 -5.855 -16.817 1.00 81.38 464 GLU A N 1
ATOM 3572 C CA . GLU A 1 464 ? 13.399 -7.126 -16.180 1.00 81.38 464 GLU A CA 1
ATOM 3573 C C . GLU A 1 464 ? 12.670 -8.084 -17.139 1.00 81.38 464 GLU A C 1
ATOM 3575 O O . GLU A 1 464 ? 11.451 -8.042 -17.327 1.00 81.38 464 GLU A O 1
ATOM 3580 N N . ILE A 1 465 ? 13.415 -9.061 -17.668 1.00 86.69 465 ILE A N 1
ATOM 3581 C CA . ILE A 1 465 ? 12.929 -10.009 -18.690 1.00 86.69 465 ILE A CA 1
ATOM 3582 C C . ILE A 1 465 ? 11.787 -10.928 -18.220 1.00 86.69 465 ILE A C 1
ATOM 3584 O O . ILE A 1 465 ? 11.172 -11.630 -19.025 1.00 86.69 465 ILE A O 1
ATOM 3588 N N . LYS A 1 466 ? 11.495 -10.964 -16.915 1.00 83.38 466 LYS A N 1
ATOM 3589 C CA . LYS A 1 466 ? 10.461 -11.824 -16.315 1.00 83.38 466 LYS A CA 1
ATOM 3590 C C . LYS A 1 466 ? 9.079 -11.540 -16.905 1.00 83.38 466 LYS A C 1
ATOM 3592 O O . LYS A 1 466 ? 8.383 -12.484 -17.280 1.00 83.38 466 LYS A O 1
ATOM 3597 N N . LEU A 1 467 ? 8.714 -10.262 -17.039 1.00 76.94 467 LEU A N 1
ATOM 3598 C CA . LEU A 1 467 ? 7.443 -9.850 -17.634 1.00 76.94 467 LEU A CA 1
ATOM 3599 C C . LEU A 1 467 ? 7.378 -10.233 -19.115 1.00 76.94 467 LEU A C 1
ATOM 3601 O O . LEU A 1 467 ? 6.403 -10.842 -19.551 1.00 76.94 467 LEU A O 1
ATOM 3605 N N . LEU A 1 468 ? 8.430 -9.934 -19.880 1.00 84.69 468 LEU A N 1
ATOM 3606 C CA . LEU A 1 468 ? 8.489 -10.258 -21.304 1.00 84.69 468 LEU A CA 1
ATOM 3607 C C . LEU A 1 468 ? 8.356 -11.767 -21.550 1.00 84.69 468 LEU A C 1
ATOM 3609 O O . LEU A 1 468 ? 7.573 -12.186 -22.399 1.00 84.69 468 LEU A O 1
ATOM 3613 N N . ASN A 1 469 ? 9.061 -12.587 -20.766 1.00 87.06 469 ASN A N 1
ATOM 3614 C CA . ASN A 1 469 ? 8.950 -14.044 -20.827 1.00 87.06 469 ASN A CA 1
ATOM 3615 C C . ASN A 1 469 ? 7.532 -14.525 -20.500 1.00 87.06 469 ASN A C 1
ATOM 3617 O O . ASN A 1 469 ? 7.004 -15.365 -21.224 1.00 87.06 469 ASN A O 1
ATOM 3621 N N . LEU A 1 470 ? 6.909 -13.979 -19.450 1.00 79.75 470 LEU A N 1
ATOM 3622 C CA . LEU A 1 470 ? 5.544 -14.327 -19.054 1.00 79.75 470 LEU A CA 1
ATOM 3623 C C . LEU A 1 470 ? 4.521 -13.999 -20.149 1.00 79.75 470 LEU A C 1
ATOM 3625 O O . LEU A 1 470 ? 3.606 -14.787 -20.391 1.00 79.75 470 LEU A O 1
ATOM 3629 N N . LEU A 1 471 ? 4.670 -12.850 -20.810 1.00 79.62 471 LEU A N 1
ATOM 3630 C CA . LEU A 1 471 ? 3.815 -12.478 -21.931 1.00 79.62 471 LEU A CA 1
ATOM 3631 C C . LEU A 1 471 ? 4.052 -13.430 -23.111 1.00 79.62 471 LEU A C 1
ATOM 3633 O O . LEU A 1 471 ? 3.094 -14.034 -23.579 1.00 79.62 471 LEU A O 1
ATOM 3637 N N . ILE A 1 472 ? 5.306 -13.645 -23.534 1.00 83.56 472 ILE A N 1
ATOM 3638 C CA . ILE A 1 472 ? 5.658 -14.554 -24.645 1.00 83.56 472 ILE A CA 1
ATOM 3639 C C . ILE A 1 472 ? 5.141 -15.987 -24.410 1.00 83.56 472 ILE A C 1
ATOM 3641 O O . ILE A 1 472 ? 4.640 -16.599 -25.350 1.00 83.56 472 ILE A O 1
ATOM 3645 N N . GLU A 1 473 ? 5.185 -16.507 -23.174 1.00 82.31 473 GLU A N 1
ATOM 3646 C CA . GLU A 1 473 ? 4.624 -17.824 -22.799 1.00 82.31 473 GLU A CA 1
ATOM 3647 C C . GLU A 1 473 ? 3.145 -18.003 -23.196 1.00 82.31 473 GLU A C 1
ATOM 3649 O O . GLU A 1 473 ? 2.710 -19.133 -23.412 1.00 82.31 473 GLU A O 1
ATOM 3654 N N . HIS A 1 474 ? 2.384 -16.911 -23.313 1.00 75.62 474 HIS A N 1
ATOM 3655 C CA . HIS A 1 474 ? 0.954 -16.917 -23.636 1.00 75.62 474 HIS A CA 1
ATOM 3656 C C . HIS A 1 474 ? 0.644 -16.439 -25.074 1.00 75.62 474 HIS A C 1
ATOM 3658 O O . HIS A 1 474 ? -0.518 -16.227 -25.414 1.00 75.62 474 HIS A O 1
ATOM 3664 N N . GLY A 1 475 ? 1.661 -16.302 -25.934 1.00 78.12 475 GLY A N 1
ATOM 3665 C CA . GLY A 1 475 ? 1.509 -16.118 -27.386 1.00 78.12 475 GLY A CA 1
ATOM 3666 C C . GLY A 1 475 ? 0.878 -14.802 -27.887 1.00 78.12 475 GLY A C 1
ATOM 3667 O O . GLY A 1 475 ? -0.009 -14.865 -28.739 1.00 78.12 475 GLY A O 1
ATOM 3668 N N . PRO A 1 476 ? 1.295 -13.611 -27.415 1.00 78.06 476 PRO A N 1
ATOM 3669 C CA . PRO A 1 476 ? 0.877 -12.336 -27.992 1.00 78.06 476 PRO A CA 1
ATOM 3670 C C . PRO A 1 476 ? 1.445 -12.148 -29.407 1.00 78.06 476 PRO A C 1
ATOM 3672 O O . PRO A 1 476 ? 2.530 -12.636 -29.722 1.00 78.06 476 PRO A O 1
ATOM 3675 N N . ASP A 1 477 ? 0.753 -11.370 -30.243 1.00 76.25 477 ASP A N 1
ATOM 3676 C CA . ASP A 1 477 ? 1.260 -10.969 -31.560 1.00 76.25 477 ASP A CA 1
ATOM 3677 C C . ASP A 1 477 ? 2.415 -9.963 -31.398 1.00 76.25 477 ASP A C 1
ATOM 3679 O O . ASP A 1 477 ? 2.213 -8.767 -31.169 1.00 76.25 477 ASP A O 1
ATOM 3683 N N . LEU A 1 478 ? 3.643 -10.481 -31.493 1.00 82.50 478 LEU A N 1
ATOM 3684 C CA . LEU A 1 478 ? 4.896 -9.720 -31.419 1.00 82.50 478 LEU A CA 1
ATOM 3685 C C . LEU A 1 478 ? 5.123 -8.823 -32.642 1.00 82.50 478 LEU A C 1
ATOM 3687 O O . LEU A 1 478 ? 6.017 -7.977 -32.636 1.00 82.50 478 LEU A O 1
ATOM 3691 N N . SER A 1 479 ? 4.326 -9.004 -33.693 1.00 79.06 479 SER A N 1
ATOM 3692 C CA . SER A 1 479 ? 4.465 -8.295 -34.952 1.00 79.06 479 SER A CA 1
ATOM 3693 C C . SER A 1 479 ? 3.660 -6.985 -34.971 1.00 79.06 479 SER A C 1
ATOM 3695 O O . SER A 1 479 ? 3.888 -6.153 -35.857 1.00 79.06 479 SER A O 1
ATOM 3697 N N . LEU A 1 480 ? 2.735 -6.777 -34.021 1.00 78.25 480 LEU A N 1
ATOM 3698 C CA . LEU A 1 480 ? 1.923 -5.560 -33.926 1.00 78.25 480 LEU A CA 1
ATOM 3699 C C . LEU A 1 480 ? 2.803 -4.324 -33.671 1.00 78.25 480 LEU A C 1
ATOM 3701 O O . LEU A 1 480 ? 3.518 -4.294 -32.668 1.00 78.25 480 LEU A O 1
ATOM 3705 N N . PRO A 1 481 ? 2.735 -3.284 -34.519 1.00 80.25 481 PRO A N 1
ATOM 3706 C CA . PRO A 1 481 ? 3.385 -2.013 -34.244 1.00 80.25 481 PRO A CA 1
ATOM 3707 C C . PRO A 1 481 ? 2.569 -1.173 -33.252 1.00 80.25 481 PRO A C 1
ATOM 3709 O O . PRO A 1 481 ? 1.335 -1.188 -33.267 1.00 80.25 481 PRO A O 1
ATOM 3712 N N . ASN A 1 482 ? 3.253 -0.372 -32.437 1.00 78.06 482 ASN A N 1
ATOM 3713 C CA . ASN A 1 482 ? 2.630 0.747 -31.731 1.00 78.06 482 ASN A CA 1
ATOM 3714 C C . ASN A 1 482 ? 2.336 1.927 -32.689 1.00 78.06 482 ASN A C 1
ATOM 3716 O O . ASN A 1 482 ? 2.642 1.879 -33.881 1.00 78.06 482 ASN A O 1
ATOM 3720 N N . ALA A 1 483 ? 1.767 3.023 -32.174 1.00 77.25 483 ALA A N 1
ATOM 3721 C CA . ALA A 1 483 ? 1.387 4.188 -32.988 1.00 77.25 483 ALA A CA 1
ATOM 3722 C C . ALA A 1 483 ? 2.564 4.943 -33.659 1.00 77.25 483 ALA A C 1
ATOM 3724 O O . ALA A 1 483 ? 2.329 5.818 -34.488 1.00 77.25 483 ALA A O 1
ATOM 3725 N N . LEU A 1 484 ? 3.820 4.580 -33.366 1.00 81.69 484 LEU A N 1
ATOM 3726 C CA . LEU A 1 484 ? 5.028 5.062 -34.050 1.00 81.69 484 LEU A CA 1
ATOM 3727 C C . LEU A 1 484 ? 5.609 4.022 -35.028 1.00 81.69 484 LEU A C 1
ATOM 3729 O O . LEU A 1 484 ? 6.764 4.134 -35.431 1.00 81.69 484 LEU A O 1
ATOM 3733 N N . GLY A 1 485 ? 4.853 2.981 -35.389 1.00 85.00 485 GLY A N 1
ATOM 3734 C CA . GLY A 1 485 ? 5.314 1.900 -36.271 1.00 85.00 485 GLY A CA 1
ATOM 3735 C C . GLY A 1 485 ? 6.271 0.902 -35.602 1.00 85.00 485 GLY A C 1
ATOM 3736 O O . GLY A 1 485 ? 6.593 -0.128 -36.186 1.00 85.00 485 GLY A O 1
ATOM 3737 N N . ARG A 1 486 ? 6.712 1.169 -34.366 1.00 88.25 486 ARG A N 1
ATOM 3738 C CA . ARG A 1 486 ? 7.710 0.357 -33.657 1.00 88.25 486 ARG A CA 1
ATOM 3739 C C . ARG A 1 486 ? 7.075 -0.917 -33.106 1.00 88.25 486 ARG A C 1
ATOM 3741 O O . ARG A 1 486 ? 6.123 -0.833 -32.336 1.00 88.25 486 ARG A O 1
ATOM 3748 N N . THR A 1 487 ? 7.639 -2.070 -33.459 1.00 89.81 487 THR A N 1
ATOM 3749 C CA . THR A 1 487 ? 7.368 -3.376 -32.819 1.00 89.81 487 THR A CA 1
ATOM 3750 C C . THR A 1 487 ? 8.122 -3.498 -31.483 1.00 89.81 487 THR A C 1
ATOM 3752 O O . THR A 1 487 ? 9.056 -2.724 -31.244 1.00 89.81 487 THR A O 1
ATOM 3755 N N . PRO A 1 488 ? 7.835 -4.496 -30.623 1.00 89.31 488 PRO A N 1
ATOM 3756 C CA . PRO A 1 488 ? 8.616 -4.743 -29.408 1.00 89.31 488 PRO A CA 1
ATOM 3757 C C . PRO A 1 488 ? 10.116 -4.967 -29.673 1.00 89.31 488 PRO A C 1
ATOM 3759 O O . PRO A 1 488 ? 10.943 -4.580 -28.853 1.00 89.31 488 PRO A O 1
ATOM 3762 N N . ALA A 1 489 ? 10.489 -5.519 -30.836 1.00 92.00 489 ALA A N 1
ATOM 3763 C CA . ALA A 1 489 ? 11.893 -5.703 -31.219 1.00 92.00 489 ALA A CA 1
ATOM 3764 C C . ALA A 1 489 ? 12.636 -4.368 -31.411 1.00 92.00 489 ALA A C 1
ATOM 3766 O O . ALA A 1 489 ? 13.786 -4.255 -30.991 1.00 92.00 489 ALA A O 1
ATOM 3767 N N . HIS A 1 490 ? 11.977 -3.339 -31.965 1.00 91.69 490 HIS A N 1
ATOM 3768 C CA . HIS A 1 490 ? 12.549 -1.988 -32.047 1.00 91.69 490 HIS A CA 1
ATOM 3769 C C . HIS A 1 490 ? 12.830 -1.424 -30.652 1.00 91.69 490 HIS A C 1
ATOM 3771 O O . HIS A 1 490 ? 13.882 -0.831 -30.433 1.00 91.69 490 HIS A O 1
ATOM 3777 N N . ILE A 1 491 ? 11.892 -1.624 -29.718 1.00 90.69 491 ILE A N 1
ATOM 3778 C CA . ILE A 1 491 ? 11.985 -1.109 -28.349 1.00 90.69 491 ILE A CA 1
ATOM 3779 C C . ILE A 1 491 ? 13.128 -1.795 -27.586 1.00 90.69 491 ILE A C 1
ATOM 3781 O O . ILE A 1 491 ? 13.974 -1.101 -27.032 1.00 90.69 491 ILE A O 1
ATOM 3785 N N . ALA A 1 492 ? 13.227 -3.128 -27.638 1.00 93.25 492 ALA A N 1
ATOM 3786 C CA . ALA A 1 492 ? 14.317 -3.869 -26.991 1.00 93.25 492 ALA A CA 1
ATOM 3787 C C . ALA A 1 492 ? 15.704 -3.525 -27.571 1.00 93.25 492 ALA A C 1
ATOM 3789 O O . ALA A 1 492 ? 16.688 -3.448 -26.832 1.00 93.25 492 ALA A O 1
ATOM 3790 N N . ALA A 1 493 ? 15.790 -3.292 -28.885 1.00 93.69 493 ALA A N 1
ATOM 3791 C CA . ALA A 1 493 ? 17.021 -2.885 -29.556 1.00 93.69 493 ALA A CA 1
ATOM 3792 C C . ALA A 1 493 ? 17.444 -1.441 -29.211 1.00 93.69 493 ALA A C 1
ATOM 3794 O O . ALA A 1 493 ? 18.624 -1.184 -28.963 1.00 93.69 493 ALA A O 1
ATOM 3795 N N . GLU A 1 494 ? 16.486 -0.510 -29.148 1.00 92.56 494 GLU A N 1
ATOM 3796 C CA . GLU A 1 494 ? 16.698 0.895 -28.767 1.00 92.56 494 GLU A CA 1
ATOM 3797 C C . GLU A 1 494 ? 17.059 1.034 -27.276 1.00 92.56 494 GLU A C 1
ATOM 3799 O O . GLU A 1 494 ? 17.930 1.829 -26.926 1.00 92.56 494 GLU A O 1
ATOM 3804 N N . ALA A 1 495 ? 16.463 0.205 -26.411 1.00 90.69 495 ALA A N 1
ATOM 3805 C CA . ALA A 1 495 ? 16.787 0.114 -24.986 1.00 90.69 495 ALA A CA 1
ATOM 3806 C C . ALA A 1 495 ? 18.131 -0.588 -24.696 1.00 90.69 495 ALA A C 1
ATOM 3808 O O . ALA A 1 495 ? 18.638 -0.495 -23.581 1.00 90.69 495 ALA A O 1
ATOM 3809 N N . GLY A 1 496 ? 18.720 -1.286 -25.677 1.00 93.69 496 GLY A N 1
ATOM 3810 C CA . GLY A 1 496 ? 19.970 -2.029 -25.494 1.00 93.69 496 GLY A CA 1
ATOM 3811 C C . GLY A 1 496 ? 19.812 -3.262 -24.599 1.00 93.69 496 GLY A C 1
ATOM 3812 O O . GLY A 1 496 ? 20.684 -3.546 -23.782 1.00 93.69 496 GLY A O 1
ATOM 3813 N N . LEU A 1 497 ? 18.693 -3.985 -24.728 1.00 95.19 497 LEU A N 1
ATOM 3814 C CA . LEU A 1 497 ? 18.359 -5.164 -23.923 1.00 95.19 497 LEU A CA 1
ATOM 3815 C C . LEU A 1 497 ? 18.561 -6.461 -24.736 1.00 95.19 497 LEU A C 1
ATOM 3817 O O . LEU A 1 497 ? 17.594 -7.030 -25.255 1.00 95.19 497 LEU A O 1
ATOM 3821 N N . PRO A 1 498 ? 19.799 -6.987 -24.843 1.00 93.38 498 PRO A N 1
ATOM 3822 C CA . PRO A 1 498 ? 20.125 -8.087 -25.751 1.00 93.38 498 PRO A CA 1
ATOM 3823 C C . PRO A 1 498 ? 19.392 -9.384 -25.419 1.00 93.38 498 PRO A C 1
ATOM 3825 O O . PRO A 1 498 ? 19.027 -10.127 -26.324 1.00 93.38 498 PRO A O 1
ATOM 3828 N N . ASP A 1 499 ? 19.132 -9.662 -24.142 1.00 93.69 499 ASP A N 1
ATOM 3829 C CA . ASP A 1 499 ? 18.443 -10.894 -23.756 1.00 93.69 499 ASP A CA 1
ATOM 3830 C C . ASP A 1 499 ? 16.932 -10.807 -24.073 1.00 93.69 499 ASP A C 1
ATOM 3832 O O . ASP A 1 499 ? 16.335 -11.798 -24.493 1.00 93.69 499 ASP A O 1
ATOM 3836 N N . HIS A 1 500 ? 16.328 -9.612 -23.981 1.00 93.00 500 HIS A N 1
ATOM 3837 C CA . HIS A 1 500 ? 14.936 -9.360 -24.391 1.00 93.00 500 HIS A CA 1
ATOM 3838 C C . HIS A 1 500 ? 14.790 -9.489 -25.901 1.00 93.00 500 HIS A C 1
ATOM 3840 O O . HIS A 1 500 ? 13.916 -10.205 -26.393 1.00 93.00 500 HIS A O 1
ATOM 3846 N N . LEU A 1 501 ? 15.703 -8.839 -26.625 1.00 92.00 501 LEU A N 1
ATOM 3847 C CA . LEU A 1 501 ? 15.803 -8.926 -28.069 1.00 92.00 501 LEU A CA 1
ATOM 3848 C C . LEU A 1 501 ? 15.969 -10.390 -28.495 1.00 92.00 501 LEU A C 1
ATOM 3850 O O . LEU A 1 501 ? 15.168 -10.874 -29.282 1.00 92.00 501 LEU A O 1
ATOM 3854 N N . ALA A 1 502 ? 16.895 -11.147 -27.898 1.00 91.25 502 ALA A N 1
ATOM 3855 C CA . ALA A 1 502 ? 17.070 -12.573 -28.180 1.00 91.25 502 ALA A CA 1
ATOM 3856 C C . ALA A 1 502 ? 15.801 -13.413 -27.927 1.00 91.25 502 ALA A C 1
ATOM 3858 O O . ALA A 1 502 ? 15.539 -14.348 -28.682 1.00 91.25 502 ALA A O 1
ATOM 3859 N N . ARG A 1 503 ? 14.992 -13.095 -26.904 1.00 90.69 503 ARG A N 1
ATOM 3860 C CA . ARG A 1 503 ? 13.727 -13.802 -26.625 1.00 90.69 503 ARG A CA 1
ATOM 3861 C C . ARG A 1 503 ? 12.613 -13.465 -27.615 1.00 90.69 503 ARG A C 1
ATOM 3863 O O . ARG A 1 503 ? 11.939 -14.388 -28.072 1.00 90.69 503 ARG A O 1
ATOM 3870 N N . LEU A 1 504 ? 12.450 -12.192 -27.975 1.00 89.25 504 LEU A N 1
ATOM 3871 C CA . LEU A 1 504 ? 11.527 -11.756 -29.031 1.00 89.25 504 LEU A CA 1
ATOM 3872 C C . LEU A 1 504 ? 11.894 -12.416 -30.363 1.00 89.25 504 LEU A C 1
ATOM 3874 O O . LEU A 1 504 ? 11.079 -13.092 -30.984 1.00 89.25 504 LEU A O 1
ATOM 3878 N N . LEU A 1 505 ? 13.168 -12.298 -30.728 1.00 84.19 505 LEU A N 1
ATOM 3879 C CA . LEU A 1 505 ? 13.739 -12.826 -31.955 1.00 84.19 505 LEU A CA 1
ATOM 3880 C C . LEU A 1 505 ? 13.727 -14.358 -32.024 1.00 84.19 505 LEU A C 1
ATOM 3882 O O . LEU A 1 505 ? 13.627 -14.906 -33.111 1.00 84.19 505 LEU A O 1
ATOM 3886 N N . HIS A 1 506 ? 13.797 -15.092 -30.912 1.00 82.25 506 HIS A N 1
ATOM 3887 C CA . HIS A 1 506 ? 13.597 -16.549 -30.942 1.00 82.25 506 HIS A CA 1
ATOM 3888 C C . HIS A 1 506 ? 12.162 -16.954 -31.333 1.00 82.25 506 HIS A C 1
ATOM 3890 O O . HIS A 1 506 ? 11.939 -18.096 -31.727 1.00 82.25 506 HIS A O 1
ATOM 3896 N N . THR A 1 507 ? 11.200 -16.039 -31.196 1.00 74.50 507 THR A N 1
ATOM 3897 C CA . THR A 1 507 ? 9.767 -16.319 -31.345 1.00 74.50 507 THR A CA 1
ATOM 3898 C C . THR A 1 507 ? 9.221 -15.856 -32.701 1.00 74.50 507 THR A C 1
ATOM 3900 O O . THR A 1 507 ? 8.396 -16.557 -33.281 1.00 74.50 507 THR A O 1
ATOM 3903 N N . ASP A 1 508 ? 9.681 -14.710 -33.218 1.00 71.38 508 ASP A N 1
ATOM 3904 C CA . ASP A 1 508 ? 9.276 -14.172 -34.526 1.00 71.38 508 ASP A CA 1
ATOM 3905 C C . ASP A 1 508 ? 10.412 -13.377 -35.202 1.00 71.38 508 ASP A C 1
ATOM 3907 O O . ASP A 1 508 ? 10.781 -12.283 -34.767 1.00 71.38 508 ASP A O 1
ATOM 3911 N N . ASP A 1 509 ? 10.946 -13.919 -36.299 1.00 73.69 509 ASP A N 1
ATOM 3912 C CA . ASP A 1 509 ? 11.972 -13.275 -37.130 1.00 73.69 509 ASP A CA 1
ATOM 3913 C C . ASP A 1 509 ? 11.391 -12.182 -38.046 1.00 73.69 509 ASP A C 1
ATOM 3915 O O . ASP A 1 509 ? 12.116 -11.266 -38.435 1.00 73.69 509 ASP A O 1
ATOM 3919 N N . THR A 1 510 ? 10.088 -12.219 -38.362 1.00 74.00 510 THR A N 1
ATOM 3920 C CA . THR A 1 510 ? 9.456 -11.279 -39.313 1.00 74.00 510 THR A CA 1
ATOM 3921 C C . THR A 1 510 ? 9.412 -9.843 -38.788 1.00 74.00 510 THR A C 1
ATOM 3923 O O . THR A 1 510 ? 9.293 -8.889 -39.558 1.00 74.00 510 THR A O 1
ATOM 3926 N N . ALA A 1 511 ? 9.574 -9.663 -37.475 1.00 74.50 511 ALA A N 1
ATOM 3927 C CA . ALA A 1 511 ? 9.687 -8.358 -36.840 1.00 74.50 511 ALA A CA 1
ATOM 3928 C C . ALA A 1 511 ? 10.962 -7.582 -37.234 1.00 74.50 511 ALA A C 1
ATOM 3930 O O . ALA A 1 511 ? 10.979 -6.366 -37.044 1.00 74.50 511 ALA A O 1
ATOM 3931 N N . LEU A 1 512 ? 11.999 -8.245 -37.776 1.00 80.62 512 LEU A N 1
ATOM 3932 C CA . LEU A 1 512 ? 13.253 -7.613 -38.223 1.00 80.62 512 LEU A CA 1
ATOM 3933 C C . LEU A 1 512 ? 13.114 -6.810 -39.524 1.00 80.62 512 LEU A C 1
ATOM 3935 O O . LEU A 1 512 ? 13.874 -5.871 -39.735 1.00 80.62 512 LEU A O 1
ATOM 3939 N N . GLU A 1 513 ? 12.146 -7.159 -40.373 1.00 81.50 513 GLU A N 1
ATOM 3940 C CA . GLU A 1 513 ? 11.908 -6.499 -41.667 1.00 81.50 513 GLU A CA 1
ATOM 3941 C C . GLU A 1 513 ? 10.927 -5.318 -41.565 1.00 81.50 513 GLU A C 1
ATOM 3943 O O . GLU A 1 513 ? 10.758 -4.554 -42.516 1.00 81.50 513 GLU A O 1
ATOM 3948 N N . LYS A 1 514 ? 10.247 -5.160 -40.421 1.00 85.75 514 LYS A N 1
ATOM 3949 C CA . LYS A 1 514 ? 9.313 -4.049 -40.199 1.00 85.75 514 LYS A CA 1
ATOM 3950 C C . LYS A 1 514 ? 10.086 -2.771 -39.882 1.00 85.75 514 LYS A C 1
ATOM 3952 O O . LYS A 1 514 ? 11.060 -2.815 -39.138 1.00 85.75 514 LYS A O 1
ATOM 3957 N N . VAL A 1 515 ? 9.601 -1.645 -40.400 1.00 89.12 515 VAL A N 1
ATOM 3958 C CA . VAL A 1 515 ? 10.177 -0.312 -40.177 1.00 89.12 515 VAL A CA 1
ATOM 3959 C C . VAL A 1 515 ? 9.242 0.586 -39.367 1.00 89.12 515 VAL A C 1
ATOM 3961 O O . VAL A 1 515 ? 8.018 0.500 -39.496 1.00 89.12 515 VAL A O 1
ATOM 3964 N N . ASP A 1 516 ? 9.821 1.465 -38.550 1.00 89.06 516 ASP A N 1
ATOM 3965 C CA . ASP A 1 516 ? 9.102 2.515 -37.827 1.00 89.06 516 ASP A CA 1
ATOM 3966 C C . ASP A 1 516 ? 8.663 3.676 -38.749 1.00 89.06 516 ASP A C 1
ATOM 3968 O O . ASP A 1 516 ? 8.961 3.706 -39.945 1.00 89.06 516 ASP A O 1
ATOM 3972 N N . VAL A 1 517 ? 7.957 4.678 -38.206 1.00 87.19 517 VAL A N 1
ATOM 3973 C CA . VAL A 1 517 ? 7.503 5.860 -38.980 1.00 87.19 517 VAL A CA 1
ATOM 3974 C C . VAL A 1 517 ? 8.630 6.725 -39.572 1.00 87.19 517 VAL A C 1
ATOM 3976 O O . VAL A 1 517 ? 8.343 7.626 -40.359 1.00 87.19 517 VAL A O 1
ATOM 3979 N N . ARG A 1 518 ? 9.896 6.486 -39.208 1.00 84.12 518 ARG A N 1
ATOM 3980 C CA . ARG A 1 518 ? 11.089 7.140 -39.777 1.00 84.12 518 ARG A CA 1
ATOM 3981 C C . ARG A 1 518 ? 11.796 6.258 -40.813 1.00 84.12 518 ARG A C 1
ATOM 3983 O O . ARG A 1 518 ? 12.772 6.710 -41.402 1.00 84.12 518 ARG A O 1
ATOM 3990 N N . GLY A 1 519 ? 11.320 5.031 -41.035 1.00 87.38 519 GLY A N 1
ATOM 3991 C CA . GLY A 1 519 ? 11.957 4.042 -41.903 1.00 87.38 519 GLY A CA 1
ATOM 3992 C C . GLY A 1 519 ? 13.036 3.199 -41.215 1.00 87.38 519 GLY A C 1
ATOM 3993 O O . GLY A 1 519 ? 13.714 2.445 -41.901 1.00 87.38 519 GLY A O 1
ATOM 3994 N N . HIS A 1 520 ? 13.212 3.300 -39.892 1.00 89.31 520 HIS A N 1
ATOM 3995 C CA . HIS A 1 520 ? 14.229 2.530 -39.169 1.00 89.31 520 HIS A CA 1
ATOM 3996 C C . HIS A 1 520 ? 13.746 1.111 -38.855 1.00 89.31 520 HIS A C 1
ATOM 3998 O O . HIS A 1 520 ? 12.629 0.943 -38.373 1.00 89.31 520 HIS A O 1
ATOM 4004 N N . THR A 1 521 ? 14.608 0.116 -39.050 1.00 91.94 521 THR A N 1
ATOM 4005 C CA . THR A 1 521 ? 14.427 -1.281 -38.612 1.00 91.94 521 THR A CA 1
ATOM 4006 C C . THR A 1 521 ? 14.833 -1.476 -37.136 1.00 91.94 521 THR A C 1
ATOM 4008 O O . THR A 1 521 ? 15.471 -0.599 -36.538 1.00 91.94 521 THR A O 1
ATOM 4011 N N . PRO A 1 522 ? 14.591 -2.653 -36.515 1.00 92.19 522 PRO A N 1
ATOM 4012 C CA . PRO A 1 522 ? 15.180 -2.980 -35.215 1.00 92.19 522 PRO A CA 1
ATOM 4013 C C . PRO A 1 522 ? 16.717 -2.992 -35.217 1.00 92.19 522 PRO A C 1
ATOM 4015 O O . PRO A 1 522 ? 17.324 -2.740 -34.176 1.00 92.19 522 PRO A O 1
ATOM 4018 N N . PHE A 1 523 ? 17.362 -3.262 -36.360 1.00 93.44 523 PHE A N 1
ATOM 4019 C CA . PHE A 1 523 ? 18.822 -3.187 -36.470 1.00 93.44 523 PHE A CA 1
ATOM 4020 C C . PHE A 1 523 ? 19.309 -1.744 -36.348 1.00 93.44 523 PHE A C 1
ATOM 4022 O O . PHE A 1 523 ? 20.237 -1.464 -35.593 1.00 93.44 523 PHE A O 1
ATOM 4029 N N . ASP A 1 524 ? 18.615 -0.813 -36.999 1.00 92.75 524 ASP A N 1
ATOM 4030 C CA . ASP A 1 524 ? 18.906 0.617 -36.913 1.00 92.75 524 ASP A CA 1
ATOM 4031 C C . ASP A 1 524 ? 18.710 1.147 -35.486 1.00 92.75 524 ASP A C 1
ATOM 4033 O O . ASP A 1 524 ? 19.540 1.912 -34.992 1.00 92.75 524 ASP A O 1
ATOM 4037 N N . SER A 1 525 ? 17.680 0.671 -34.775 1.00 93.81 525 SER A N 1
ATOM 4038 C CA . SER A 1 525 ? 17.508 0.917 -33.336 1.00 93.81 525 SER A CA 1
ATOM 4039 C C . SER A 1 525 ? 18.685 0.392 -32.496 1.00 93.81 525 SER A C 1
ATOM 4041 O O . SER A 1 525 ? 19.149 1.101 -31.601 1.00 93.81 525 SER A O 1
ATOM 4043 N N . ALA A 1 526 ? 19.220 -0.799 -32.795 1.00 95.06 526 ALA A N 1
ATOM 4044 C CA . ALA A 1 526 ? 20.406 -1.342 -32.118 1.00 95.06 526 ALA A CA 1
ATOM 4045 C C . ALA A 1 526 ? 21.680 -0.532 -32.435 1.00 95.06 526 ALA A C 1
ATOM 4047 O O . ALA A 1 526 ? 22.506 -0.277 -31.558 1.00 95.06 526 ALA A O 1
ATOM 4048 N N . CYS A 1 527 ? 21.835 -0.063 -33.674 1.00 95.00 527 CYS A N 1
ATOM 4049 C CA . CYS A 1 527 ? 22.929 0.826 -34.064 1.00 95.00 527 CYS A CA 1
ATOM 4050 C C . CYS A 1 527 ? 22.809 2.217 -33.417 1.00 95.00 527 CYS A C 1
ATOM 4052 O O . CYS A 1 527 ? 23.825 2.809 -33.046 1.00 95.00 527 CYS A O 1
ATOM 4054 N N . ALA A 1 528 ? 21.588 2.721 -33.217 1.00 93.69 528 ALA A N 1
ATOM 4055 C CA . ALA A 1 528 ? 21.313 3.976 -32.520 1.00 93.69 528 ALA A CA 1
ATOM 4056 C C . ALA A 1 528 ? 21.545 3.886 -31.000 1.00 93.69 528 ALA A C 1
ATOM 4058 O O . ALA A 1 528 ? 22.049 4.849 -30.409 1.00 93.69 528 ALA A O 1
ATOM 4059 N N . SER A 1 529 ? 21.240 2.751 -30.357 1.00 93.88 529 SER A N 1
ATOM 4060 C CA . SER A 1 529 ? 21.582 2.500 -28.945 1.00 93.88 529 SER A CA 1
ATOM 4061 C C . SER A 1 529 ? 23.086 2.264 -28.761 1.00 93.88 529 SER A C 1
ATOM 4063 O O . SER A 1 529 ? 23.692 2.775 -27.818 1.00 93.88 529 SER A O 1
ATOM 4065 N N . GLY A 1 530 ? 23.717 1.596 -29.729 1.00 93.44 530 GLY A N 1
ATOM 4066 C CA . GLY A 1 530 ? 25.141 1.274 -29.733 1.00 93.44 530 GLY A CA 1
ATOM 4067 C C . GLY A 1 530 ? 25.498 0.035 -28.911 1.00 93.44 530 GLY A C 1
ATOM 4068 O O . GLY A 1 530 ? 26.689 -0.199 -28.682 1.00 93.44 530 GLY A O 1
ATOM 4069 N N . ASP A 1 531 ? 24.506 -0.748 -28.471 1.00 94.56 531 ASP A N 1
ATOM 4070 C CA . ASP A 1 531 ? 24.752 -2.015 -27.787 1.00 94.56 531 ASP A CA 1
ATOM 4071 C C . ASP A 1 531 ? 25.254 -3.074 -28.780 1.00 94.56 531 ASP A C 1
ATOM 4073 O O . ASP A 1 531 ? 24.520 -3.574 -29.637 1.00 94.56 531 ASP A O 1
ATOM 4077 N N . LEU A 1 532 ? 26.535 -3.431 -28.654 1.00 95.00 532 LEU A N 1
ATOM 4078 C CA . LEU A 1 532 ? 27.181 -4.400 -29.541 1.00 95.00 532 LEU A CA 1
ATOM 4079 C C . LEU A 1 532 ? 26.506 -5.772 -29.507 1.00 95.00 532 LEU A C 1
ATOM 4081 O O . LEU A 1 532 ? 26.461 -6.440 -30.535 1.00 95.00 532 LEU A O 1
ATOM 4085 N N . LYS A 1 533 ? 25.969 -6.200 -28.359 1.00 95.06 533 LYS A N 1
ATOM 4086 C CA . LYS A 1 533 ? 25.365 -7.528 -28.229 1.00 95.06 533 LYS A CA 1
ATOM 4087 C C . LYS A 1 533 ? 24.031 -7.585 -28.984 1.00 95.06 533 LYS A C 1
ATOM 4089 O O . LYS A 1 533 ? 23.766 -8.590 -29.637 1.00 95.06 533 LYS A O 1
ATOM 4094 N N . CYS A 1 534 ? 23.246 -6.507 -28.989 1.00 94.31 534 CYS A N 1
ATOM 4095 C CA . CYS A 1 534 ? 22.049 -6.359 -29.821 1.00 94.31 534 CYS A CA 1
ATOM 4096 C C . CYS A 1 534 ? 22.384 -6.352 -31.321 1.00 94.31 534 CYS A C 1
ATOM 4098 O O . CYS A 1 534 ? 21.769 -7.096 -32.087 1.00 94.31 534 CYS A O 1
ATOM 4100 N N . ILE A 1 535 ? 23.395 -5.573 -31.727 1.00 94.31 535 ILE A N 1
ATOM 4101 C CA . ILE A 1 535 ? 23.877 -5.512 -33.119 1.00 94.31 535 ILE A CA 1
ATOM 4102 C C . ILE A 1 535 ? 24.353 -6.900 -33.581 1.00 94.31 535 ILE A C 1
ATOM 4104 O O . ILE A 1 535 ? 23.943 -7.376 -34.637 1.00 94.31 535 ILE A O 1
ATOM 4108 N N . GLU A 1 536 ? 25.156 -7.598 -32.773 1.00 92.44 536 GLU A N 1
ATOM 4109 C CA . GLU A 1 536 ? 25.607 -8.961 -33.066 1.00 92.44 536 GLU A CA 1
ATOM 4110 C C . GLU A 1 536 ? 24.457 -9.974 -33.145 1.00 92.44 536 GLU A C 1
ATOM 4112 O O . GLU A 1 536 ? 24.493 -10.865 -33.992 1.00 92.44 536 GLU A O 1
ATOM 4117 N N . LEU A 1 537 ? 23.464 -9.891 -32.252 1.00 92.06 537 LEU A N 1
ATOM 4118 C CA . LEU A 1 537 ? 22.340 -10.835 -32.201 1.00 92.06 537 LEU A CA 1
ATOM 4119 C C . LEU A 1 537 ? 21.483 -10.783 -33.466 1.00 92.06 537 LEU A C 1
ATOM 4121 O O . LEU A 1 537 ? 21.104 -11.836 -33.981 1.00 92.06 537 LEU A O 1
ATOM 4125 N N . ILE A 1 538 ? 21.207 -9.580 -33.974 1.00 89.62 538 ILE A N 1
ATOM 4126 C CA . ILE A 1 538 ? 20.508 -9.406 -35.250 1.00 89.62 538 ILE A CA 1
ATOM 4127 C C . ILE A 1 538 ? 21.453 -9.746 -36.412 1.00 89.62 538 ILE A C 1
ATOM 4129 O O . ILE A 1 538 ? 21.081 -10.512 -37.297 1.00 89.62 538 ILE A O 1
ATOM 4133 N N . GLY A 1 539 ? 22.694 -9.247 -36.396 1.00 87.19 539 GLY A N 1
ATOM 4134 C CA . GLY A 1 539 ? 23.656 -9.441 -37.486 1.00 87.19 539 GLY A CA 1
ATOM 4135 C C . GLY A 1 539 ? 24.000 -10.909 -37.763 1.00 87.19 539 GLY A C 1
ATOM 4136 O O . GLY A 1 539 ? 24.165 -11.287 -38.919 1.00 87.19 539 GLY A O 1
ATOM 4137 N N . LYS A 1 540 ? 24.002 -11.769 -36.733 1.00 86.50 540 LYS A N 1
ATOM 4138 C CA . LYS A 1 540 ? 24.163 -13.236 -36.848 1.00 86.50 540 LYS A CA 1
ATOM 4139 C C . LYS A 1 540 ? 23.044 -13.943 -37.632 1.00 86.50 540 LYS A C 1
ATOM 4141 O O . LYS A 1 540 ? 23.171 -15.135 -37.898 1.00 86.50 540 LYS A O 1
ATOM 4146 N N . ARG A 1 541 ? 21.953 -13.246 -37.965 1.00 84.31 541 ARG A N 1
ATOM 4147 C CA . ARG A 1 541 ? 20.814 -13.766 -38.745 1.00 84.31 541 ARG A CA 1
ATOM 4148 C C . ARG A 1 541 ? 20.870 -13.378 -40.219 1.00 84.31 541 ARG A C 1
ATOM 4150 O O . ARG A 1 541 ? 20.176 -13.983 -41.031 1.00 84.31 541 ARG A O 1
ATOM 4157 N N . CYS A 1 542 ? 21.702 -12.402 -40.573 1.00 81.50 542 CYS A N 1
ATOM 4158 C CA . CYS A 1 542 ? 22.025 -12.112 -41.963 1.00 81.50 542 CYS A CA 1
ATOM 4159 C C . CYS A 1 542 ? 22.914 -13.219 -42.543 1.00 81.50 542 CYS A C 1
ATOM 4161 O O . CYS A 1 542 ? 23.642 -13.900 -41.819 1.00 81.50 542 CYS A O 1
ATOM 4163 N N . ALA A 1 543 ? 22.891 -13.374 -43.867 1.00 80.31 543 ALA A N 1
ATOM 4164 C CA . ALA A 1 543 ? 23.862 -14.224 -44.538 1.00 80.31 543 ALA A CA 1
ATOM 4165 C C . ALA A 1 543 ? 25.280 -13.638 -44.387 1.00 80.31 543 ALA A C 1
ATOM 4167 O O . ALA A 1 543 ? 25.476 -12.420 -44.325 1.00 80.31 543 ALA A O 1
ATOM 4168 N N . GLU A 1 544 ? 26.283 -14.514 -44.316 1.00 76.81 544 GLU A N 1
ATOM 4169 C CA . GLU A 1 544 ? 27.676 -14.107 -44.124 1.00 76.81 544 GLU A CA 1
ATOM 4170 C C . GLU A 1 544 ? 28.124 -13.154 -45.247 1.00 76.81 544 GLU A C 1
ATOM 4172 O O . GLU A 1 544 ? 27.979 -13.450 -46.433 1.00 76.81 544 GLU A O 1
ATOM 4177 N N . GLY A 1 545 ? 28.632 -11.977 -44.870 1.00 76.88 545 GLY A N 1
ATOM 4178 C CA . GLY A 1 545 ? 29.050 -10.933 -45.811 1.00 76.88 545 GLY A CA 1
ATOM 4179 C C . GLY A 1 545 ? 27.925 -10.086 -46.430 1.00 76.88 545 GLY A C 1
ATOM 4180 O O . GLY A 1 545 ? 28.238 -9.180 -47.206 1.00 76.88 545 GLY A O 1
ATOM 4181 N N . THR A 1 546 ? 26.644 -10.307 -46.092 1.00 85.19 546 THR A N 1
ATOM 4182 C CA . THR A 1 546 ? 25.530 -9.498 -46.640 1.00 85.19 546 THR A CA 1
ATOM 4183 C C . THR A 1 546 ? 25.055 -8.364 -45.736 1.00 85.19 546 THR A C 1
ATOM 4185 O O . THR A 1 546 ? 24.221 -7.571 -46.163 1.00 85.19 546 THR A O 1
ATOM 4188 N N . LEU A 1 547 ? 25.585 -8.243 -44.513 1.00 86.31 547 LEU A N 1
ATOM 4189 C CA . LEU A 1 547 ? 25.094 -7.314 -43.481 1.00 86.31 547 LEU A CA 1
ATOM 4190 C C . LEU A 1 547 ? 24.943 -5.864 -43.984 1.00 86.31 547 LEU A C 1
ATOM 4192 O O . LEU A 1 547 ? 23.884 -5.264 -43.823 1.00 86.31 547 LEU A O 1
ATOM 4196 N N . ALA A 1 548 ? 25.958 -5.344 -44.682 1.00 86.44 548 ALA A N 1
ATOM 4197 C CA . ALA A 1 548 ? 25.952 -3.992 -45.252 1.00 86.44 548 ALA A CA 1
ATOM 4198 C C . ALA A 1 548 ? 25.033 -3.811 -46.477 1.00 86.44 548 ALA A C 1
ATOM 4200 O O . ALA A 1 548 ? 24.756 -2.680 -46.864 1.00 86.44 548 ALA A O 1
ATOM 4201 N N . GLN A 1 549 ? 24.571 -4.899 -47.104 1.00 86.44 549 GLN A N 1
ATOM 4202 C CA . GLN A 1 549 ? 23.540 -4.848 -48.150 1.00 86.44 549 GLN A CA 1
ATOM 4203 C C . GLN A 1 549 ? 22.128 -4.955 -47.555 1.00 86.44 549 GLN A C 1
ATOM 4205 O O . GLN A 1 549 ? 21.187 -4.423 -48.133 1.00 86.44 549 GLN A O 1
ATOM 4210 N N . THR A 1 550 ? 21.980 -5.647 -46.419 1.00 86.00 550 THR A N 1
ATOM 4211 C CA . THR A 1 550 ? 20.708 -5.787 -45.695 1.00 86.00 550 THR A CA 1
ATOM 4212 C C . THR A 1 550 ? 20.351 -4.520 -44.912 1.00 86.00 550 THR A C 1
ATOM 4214 O O . THR A 1 550 ? 19.190 -4.133 -44.914 1.00 86.00 550 THR A O 1
ATOM 4217 N N . TYR A 1 551 ? 21.336 -3.860 -44.291 1.00 89.88 551 TYR A N 1
ATOM 4218 C CA . TYR A 1 551 ? 21.135 -2.638 -43.501 1.00 89.88 551 TYR A CA 1
ATOM 4219 C C . TYR A 1 551 ? 22.153 -1.545 -43.888 1.00 89.88 551 TYR A C 1
ATOM 4221 O O . TYR A 1 551 ? 23.139 -1.347 -43.164 1.00 89.88 551 TYR A O 1
ATOM 4229 N N . PRO A 1 552 ? 21.981 -0.868 -45.041 1.00 89.75 552 PRO A N 1
ATOM 4230 C CA . PRO A 1 552 ? 22.969 0.086 -45.547 1.00 89.75 552 PRO A CA 1
ATOM 4231 C C . PRO A 1 552 ? 23.154 1.323 -44.647 1.00 89.75 552 PRO A C 1
ATOM 4233 O O . PRO A 1 552 ? 24.284 1.777 -44.458 1.00 89.75 552 PRO A O 1
ATOM 4236 N N . GLU A 1 553 ? 22.088 1.824 -44.020 1.00 89.75 553 GLU A N 1
ATOM 4237 C CA . GLU A 1 553 ? 22.093 3.047 -43.197 1.00 89.75 553 GLU A CA 1
ATOM 4238 C C . GLU A 1 553 ? 22.726 2.855 -41.808 1.00 89.75 553 GLU A C 1
ATOM 4240 O O . GLU A 1 553 ? 23.061 3.836 -41.135 1.00 89.75 553 GLU A O 1
ATOM 4245 N N . ALA A 1 554 ? 22.930 1.611 -41.371 1.00 92.94 554 ALA A N 1
ATOM 4246 C CA . ALA A 1 554 ? 23.349 1.270 -40.012 1.00 92.94 554 ALA A CA 1
ATOM 4247 C C . ALA A 1 554 ? 24.637 1.984 -39.561 1.00 92.94 554 ALA A C 1
ATOM 4249 O O . ALA A 1 554 ? 24.729 2.461 -38.423 1.00 92.94 554 ALA A O 1
ATOM 4250 N N . LEU A 1 555 ? 25.623 2.113 -40.460 1.00 94.94 555 LEU A N 1
ATOM 4251 C CA . LEU A 1 555 ? 26.863 2.841 -40.182 1.00 94.94 555 LEU A CA 1
ATOM 4252 C C . LEU A 1 555 ? 26.591 4.338 -39.980 1.00 94.94 555 LEU A C 1
ATOM 4254 O O . LEU A 1 555 ? 27.054 4.920 -39.000 1.00 94.94 555 LEU A O 1
ATOM 4258 N N . HIS A 1 556 ? 25.805 4.960 -40.860 1.00 94.94 556 HIS A N 1
ATOM 4259 C CA . HIS A 1 556 ? 25.417 6.369 -40.745 1.00 94.94 556 HIS A CA 1
ATOM 4260 C C . HIS A 1 556 ? 24.626 6.634 -39.460 1.00 94.94 556 HIS A C 1
ATOM 4262 O O . HIS A 1 556 ? 24.846 7.658 -38.813 1.00 94.94 556 HIS A O 1
ATOM 4268 N N . ILE A 1 557 ? 23.762 5.705 -39.041 1.00 94.12 557 ILE A N 1
ATOM 4269 C CA . ILE A 1 557 ? 22.960 5.808 -37.814 1.00 94.12 557 ILE A CA 1
ATOM 4270 C C . ILE A 1 557 ? 23.828 5.664 -36.557 1.00 94.12 557 ILE A C 1
ATOM 4272 O O . ILE A 1 557 ? 23.725 6.510 -35.661 1.00 94.12 557 ILE A O 1
ATOM 4276 N N . ALA A 1 558 ? 24.728 4.678 -36.496 1.00 96.12 558 ALA A N 1
ATOM 4277 C CA . ALA A 1 558 ? 25.678 4.530 -35.388 1.00 96.12 558 ALA A CA 1
ATOM 4278 C C . ALA A 1 558 ? 26.558 5.783 -35.225 1.00 96.12 558 ALA A C 1
ATOM 4280 O O . ALA A 1 558 ? 26.742 6.298 -34.116 1.00 96.12 558 ALA A O 1
ATOM 4281 N N . VAL A 1 559 ? 27.032 6.330 -36.345 1.00 96.19 559 VAL A N 1
ATOM 4282 C CA . VAL A 1 559 ? 27.853 7.545 -36.399 1.00 96.19 559 VAL A CA 1
ATOM 4283 C C . VAL A 1 559 ? 27.062 8.789 -35.978 1.00 96.19 559 VAL A C 1
ATOM 4285 O O . VAL A 1 559 ? 27.527 9.567 -35.143 1.00 96.19 559 VAL A O 1
ATOM 4288 N N . SER A 1 560 ? 25.824 8.935 -36.455 1.00 94.12 560 SER A N 1
ATOM 4289 C CA . SER A 1 560 ? 24.888 10.011 -36.092 1.00 94.12 560 SER A CA 1
ATOM 4290 C C . SER A 1 560 ? 24.640 10.111 -34.577 1.00 94.12 560 SER A C 1
ATOM 4292 O O . SER A 1 560 ? 24.576 11.213 -34.006 1.00 94.12 560 SER A O 1
ATOM 4294 N N . HIS A 1 561 ? 24.584 8.961 -33.901 1.00 93.69 561 HIS A N 1
ATOM 4295 C CA . HIS A 1 561 ? 24.410 8.840 -32.450 1.00 93.69 561 HIS A CA 1
ATOM 4296 C C . HIS A 1 561 ? 25.734 8.807 -31.662 1.00 93.69 561 HIS A C 1
ATOM 4298 O O . HIS A 1 561 ? 25.712 8.719 -30.437 1.00 93.69 561 HIS A O 1
ATOM 4304 N N . GLY A 1 562 ? 26.892 8.925 -32.324 1.00 94.75 562 GLY A N 1
ATOM 4305 C CA . GLY A 1 562 ? 28.199 8.976 -31.659 1.00 94.75 562 GLY A CA 1
ATOM 4306 C C . GLY A 1 562 ? 28.702 7.623 -31.132 1.00 94.75 562 GLY A C 1
ATOM 4307 O O . GLY A 1 562 ? 29.556 7.587 -30.246 1.00 94.75 562 GLY A O 1
ATOM 4308 N N . ARG A 1 563 ? 28.175 6.497 -31.629 1.00 96.50 563 ARG A N 1
ATOM 4309 C CA . ARG A 1 563 ? 28.443 5.151 -31.096 1.00 96.50 563 ARG A CA 1
ATOM 4310 C C . ARG A 1 563 ? 29.771 4.597 -31.621 1.00 96.50 563 ARG A C 1
ATOM 4312 O O . ARG A 1 563 ? 29.799 3.775 -32.532 1.00 96.50 563 ARG A O 1
ATOM 4319 N N . VAL A 1 564 ? 30.881 5.036 -31.022 1.00 95.00 564 VAL A N 1
ATOM 4320 C CA . VAL A 1 564 ? 32.261 4.686 -31.434 1.00 95.00 564 VAL A CA 1
ATOM 4321 C C . VAL A 1 564 ? 32.468 3.173 -31.581 1.00 95.00 564 VAL A C 1
ATOM 4323 O O . VAL A 1 564 ? 32.893 2.713 -32.634 1.00 95.00 564 VAL A O 1
ATOM 4326 N N . ARG A 1 565 ? 32.106 2.380 -30.560 1.00 95.44 565 ARG A N 1
ATOM 4327 C CA . ARG A 1 565 ? 32.293 0.915 -30.582 1.00 95.44 565 ARG A CA 1
ATOM 4328 C C . ARG A 1 565 ? 31.465 0.228 -31.671 1.00 95.44 565 ARG A C 1
ATOM 4330 O O . ARG A 1 565 ? 31.986 -0.638 -32.363 1.00 95.44 565 ARG A O 1
ATOM 4337 N N . ALA A 1 566 ? 30.206 0.634 -31.843 1.00 95.25 566 ALA A N 1
ATOM 4338 C CA . ALA A 1 566 ? 29.347 0.133 -32.917 1.00 95.25 566 ALA A CA 1
ATOM 4339 C C . ALA A 1 566 ? 29.884 0.528 -34.302 1.00 95.25 566 ALA A C 1
ATOM 4341 O O . ALA A 1 566 ? 29.877 -0.292 -35.211 1.00 95.25 566 ALA A O 1
ATOM 4342 N N . THR A 1 567 ? 30.425 1.743 -34.441 1.00 95.88 567 THR A N 1
ATOM 4343 C CA . THR A 1 567 ? 31.077 2.211 -35.674 1.00 95.88 567 THR A CA 1
ATOM 4344 C C . THR A 1 567 ? 32.265 1.314 -36.032 1.00 95.88 567 THR A C 1
ATOM 4346 O O . THR A 1 567 ? 32.282 0.747 -37.120 1.00 95.88 567 THR A O 1
ATOM 4349 N N . GLY A 1 568 ? 33.212 1.114 -35.107 1.00 94.12 568 GLY A N 1
ATOM 4350 C CA . GLY A 1 568 ? 34.370 0.238 -35.323 1.00 94.12 568 GLY A CA 1
ATOM 4351 C C . GLY A 1 568 ? 33.979 -1.214 -35.621 1.00 94.12 568 GLY A C 1
ATOM 4352 O O . GLY A 1 568 ? 34.541 -1.839 -36.519 1.00 94.12 568 GLY A O 1
ATOM 4353 N N . TYR A 1 569 ? 32.952 -1.739 -34.939 1.00 94.31 569 TYR A N 1
ATOM 4354 C CA . TYR A 1 569 ? 32.401 -3.066 -35.231 1.00 94.31 569 TYR A CA 1
ATOM 4355 C C . TYR A 1 569 ? 31.841 -3.162 -36.658 1.00 94.31 569 TYR A C 1
ATOM 4357 O O . TYR A 1 569 ? 32.228 -4.069 -37.391 1.00 94.31 569 TYR A O 1
ATOM 4365 N N . LEU A 1 570 ? 30.977 -2.230 -37.079 1.00 94.00 570 LEU A N 1
ATOM 4366 C CA . LEU A 1 570 ? 30.374 -2.229 -38.420 1.00 94.00 570 LEU A CA 1
ATOM 4367 C C . LEU A 1 570 ? 31.439 -2.080 -39.518 1.00 94.00 570 LEU A C 1
ATOM 4369 O O . LEU A 1 570 ? 31.413 -2.811 -40.506 1.00 94.00 570 LEU A O 1
ATOM 4373 N N . LEU A 1 571 ? 32.435 -1.213 -39.322 1.00 93.00 571 LEU A N 1
ATOM 4374 C CA . LEU A 1 571 ? 33.582 -1.103 -40.230 1.00 93.00 571 LEU A CA 1
ATOM 4375 C C . LEU A 1 571 ? 34.392 -2.413 -40.289 1.00 93.00 571 LEU A C 1
ATOM 4377 O O . LEU A 1 571 ? 34.820 -2.829 -41.365 1.00 93.00 571 LEU A O 1
ATOM 4381 N N . GLY A 1 572 ? 34.529 -3.118 -39.161 1.00 89.81 572 GLY A N 1
ATOM 4382 C CA . GLY A 1 572 ? 35.091 -4.470 -39.094 1.00 89.81 572 GLY A CA 1
ATOM 4383 C C . GLY A 1 572 ? 34.255 -5.547 -39.804 1.00 89.81 572 GLY A C 1
ATOM 4384 O O . GLY A 1 572 ? 34.825 -6.517 -40.297 1.00 89.81 572 GLY A O 1
ATOM 4385 N N . GLN A 1 573 ? 32.933 -5.364 -39.922 1.00 89.31 573 GLN A N 1
ATOM 4386 C CA . GLN A 1 573 ? 32.031 -6.217 -40.717 1.00 89.31 573 GLN A CA 1
ATOM 4387 C C . GLN A 1 573 ? 32.019 -5.867 -42.221 1.00 89.31 573 GLN A C 1
ATOM 4389 O O . GLN A 1 573 ? 31.208 -6.406 -42.973 1.00 89.31 573 GLN A O 1
ATOM 4394 N N . GLY A 1 574 ? 32.910 -4.982 -42.685 1.00 88.19 574 GLY A N 1
ATOM 4395 C CA . GLY A 1 574 ? 33.082 -4.679 -44.109 1.00 88.19 574 GLY A CA 1
ATOM 4396 C C . GLY A 1 574 ? 32.176 -3.578 -44.665 1.00 88.19 574 GLY A C 1
ATOM 4397 O O . GLY A 1 574 ? 32.049 -3.468 -45.884 1.00 88.19 574 GLY A O 1
ATOM 4398 N N . TYR A 1 575 ? 31.565 -2.748 -43.813 1.00 93.94 575 TYR A N 1
ATOM 4399 C CA . TYR A 1 575 ? 30.908 -1.520 -44.271 1.00 93.94 575 TYR A CA 1
ATOM 4400 C C . TYR A 1 575 ? 31.934 -0.546 -44.878 1.00 93.94 575 TYR A C 1
ATOM 4402 O O . TYR A 1 575 ? 33.005 -0.334 -44.308 1.00 93.94 575 TYR A O 1
ATOM 4410 N N . ASP A 1 576 ? 31.597 0.090 -46.006 1.00 92.25 576 ASP A N 1
ATOM 4411 C CA . ASP A 1 576 ? 32.443 1.124 -46.613 1.00 92.25 576 ASP A CA 1
ATOM 4412 C C . ASP A 1 576 ? 32.337 2.445 -45.814 1.00 92.25 576 ASP A C 1
ATOM 4414 O O . ASP A 1 576 ? 31.271 3.072 -45.823 1.00 92.25 576 ASP A O 1
ATOM 4418 N N . PRO A 1 577 ? 33.421 2.933 -45.170 1.00 92.12 577 PRO A N 1
ATOM 4419 C CA . PRO A 1 577 ? 33.427 4.219 -44.462 1.00 92.12 577 PRO A CA 1
ATOM 4420 C C . PRO A 1 577 ? 33.195 5.436 -45.375 1.00 92.12 577 PRO A C 1
ATOM 4422 O O . PRO A 1 577 ? 33.075 6.555 -44.878 1.00 92.12 577 PRO A O 1
ATOM 4425 N N . GLN A 1 578 ? 33.155 5.242 -46.696 1.00 92.00 578 GLN A N 1
ATOM 4426 C CA . GLN A 1 578 ? 32.911 6.265 -47.710 1.00 92.00 578 GLN A CA 1
ATOM 4427 C C . GLN A 1 578 ? 31.588 6.066 -48.476 1.00 92.00 578 GLN A C 1
ATOM 4429 O O . GLN A 1 578 ? 31.348 6.772 -49.462 1.00 92.00 578 GLN A O 1
ATOM 4434 N N . ALA A 1 579 ? 30.720 5.144 -48.045 1.00 93.25 579 ALA A N 1
ATOM 4435 C CA . ALA A 1 579 ? 29.399 4.962 -48.642 1.00 93.25 579 ALA A CA 1
ATOM 4436 C C . ALA A 1 579 ? 28.522 6.213 -48.459 1.00 93.25 579 ALA A C 1
ATOM 4438 O O . ALA A 1 579 ? 28.517 6.840 -47.399 1.00 93.25 579 ALA A O 1
ATOM 4439 N N . TYR A 1 580 ? 27.741 6.564 -49.481 1.00 93.62 580 TYR A N 1
ATOM 4440 C CA . TYR A 1 580 ? 26.712 7.596 -49.357 1.00 93.62 580 TYR A CA 1
ATOM 4441 C C . TYR A 1 580 ? 25.397 6.968 -48.896 1.00 93.62 580 TYR A C 1
ATOM 4443 O O . TYR A 1 580 ? 24.979 5.977 -49.487 1.00 93.62 580 TYR A O 1
ATOM 4451 N N . ASN A 1 581 ? 24.729 7.573 -47.912 1.00 91.00 581 ASN A N 1
ATOM 4452 C CA . ASN A 1 581 ? 23.311 7.301 -47.654 1.00 91.00 581 ASN A CA 1
ATOM 4453 C C . ASN A 1 581 ? 22.416 7.981 -48.712 1.00 91.00 581 ASN A C 1
ATOM 4455 O O . ASN A 1 581 ? 22.903 8.723 -49.576 1.00 91.00 581 ASN A O 1
ATOM 4459 N N . ASP A 1 582 ? 21.100 7.792 -48.607 1.00 88.44 582 ASP A N 1
ATOM 4460 C CA . ASP A 1 582 ? 20.108 8.400 -49.507 1.00 88.44 582 ASP A CA 1
ATOM 4461 C C . ASP A 1 582 ? 20.159 9.935 -49.565 1.00 88.44 582 ASP A C 1
ATOM 4463 O O . ASP A 1 582 ? 19.963 10.526 -50.629 1.00 88.44 582 ASP A O 1
ATOM 4467 N N . ALA A 1 583 ? 20.507 10.599 -48.458 1.00 89.00 583 ALA A N 1
ATOM 4468 C CA . ALA A 1 583 ? 20.695 12.050 -48.426 1.00 89.00 583 ALA A CA 1
ATOM 4469 C C . ALA A 1 583 ? 21.962 12.519 -49.175 1.00 89.00 583 ALA A C 1
ATOM 4471 O O . ALA A 1 583 ? 22.140 13.718 -49.392 1.00 89.00 583 ALA A O 1
ATOM 4472 N N . GLY A 1 584 ? 22.858 11.603 -49.562 1.00 93.25 584 GLY A N 1
ATOM 4473 C CA . GLY A 1 584 ? 24.133 11.903 -50.215 1.00 93.25 584 GLY A CA 1
ATOM 4474 C C . GLY A 1 584 ? 25.308 12.135 -49.258 1.00 93.25 584 GLY A C 1
ATOM 4475 O O . GLY A 1 584 ? 26.309 12.728 -49.661 1.00 93.25 584 GLY A O 1
ATOM 4476 N N . TRP A 1 585 ? 25.204 11.686 -48.005 1.00 94.94 585 TRP A N 1
ATOM 4477 C CA . TRP A 1 585 ? 26.175 11.935 -46.934 1.00 94.94 585 TRP A CA 1
ATOM 4478 C C . TRP A 1 585 ? 27.060 10.715 -46.682 1.00 94.94 585 TRP A C 1
ATOM 4480 O O . TRP A 1 585 ? 26.577 9.583 -46.653 1.00 94.94 585 TRP A O 1
ATOM 4490 N N . THR A 1 586 ? 28.360 10.941 -46.474 1.00 95.00 586 THR A N 1
ATOM 4491 C CA . THR A 1 586 ? 29.265 9.908 -45.952 1.00 95.00 586 THR A CA 1
ATOM 4492 C C . THR A 1 586 ? 29.119 9.815 -44.428 1.00 95.00 586 THR A C 1
ATOM 4494 O O . THR A 1 586 ? 28.670 10.777 -43.792 1.00 95.00 586 THR A O 1
ATOM 4497 N N . PRO A 1 587 ? 29.552 8.707 -43.801 1.00 95.69 587 PRO A N 1
ATOM 4498 C CA . PRO A 1 587 ? 29.732 8.636 -42.355 1.00 95.69 587 PRO A CA 1
ATOM 4499 C C . PRO A 1 587 ? 30.555 9.816 -41.816 1.00 95.69 587 PRO A C 1
ATOM 4501 O O . PRO A 1 587 ? 30.180 10.419 -40.812 1.00 95.69 587 PRO A O 1
ATOM 4504 N N . LEU A 1 588 ? 31.625 10.216 -42.516 1.00 94.75 588 LEU A N 1
ATOM 4505 C CA . LEU A 1 588 ? 32.466 11.337 -42.094 1.00 94.75 588 LEU A CA 1
ATOM 4506 C C . LEU A 1 588 ? 31.712 12.678 -42.094 1.00 94.75 588 LEU A C 1
ATOM 4508 O O . LEU A 1 588 ? 31.897 13.449 -41.160 1.00 94.75 588 LEU A O 1
ATOM 4512 N N . HIS A 1 589 ? 30.827 12.943 -43.062 1.00 95.19 589 HIS A N 1
ATOM 4513 C CA . HIS A 1 589 ? 30.001 14.164 -43.081 1.00 95.19 589 HIS A CA 1
ATOM 4514 C C . HIS A 1 589 ? 29.089 14.265 -41.861 1.00 95.19 589 HIS A C 1
ATOM 4516 O O . HIS A 1 589 ? 29.022 15.309 -41.216 1.00 95.19 589 HIS A O 1
ATOM 4522 N N . ILE A 1 590 ? 28.438 13.159 -41.496 1.00 95.75 590 ILE A N 1
ATOM 4523 C CA . ILE A 1 590 ? 27.565 13.101 -40.319 1.00 95.75 590 ILE A CA 1
ATOM 4524 C C . ILE A 1 590 ? 28.386 13.249 -39.032 1.00 95.75 590 ILE A C 1
ATOM 4526 O O . ILE A 1 590 ? 27.990 13.983 -38.126 1.00 95.75 590 ILE A O 1
ATOM 4530 N N . ALA A 1 591 ? 29.534 12.570 -38.948 1.00 95.44 591 ALA A N 1
ATOM 4531 C CA . ALA A 1 591 ? 30.436 12.668 -37.805 1.00 95.44 591 ALA A CA 1
ATOM 4532 C C . ALA A 1 591 ? 30.966 14.100 -37.624 1.00 95.44 591 ALA A C 1
ATOM 4534 O O . ALA A 1 591 ? 31.060 14.576 -36.492 1.00 95.44 591 ALA A O 1
ATOM 4535 N N . ALA A 1 592 ? 31.269 14.776 -38.736 1.00 94.19 592 ALA A N 1
ATOM 4536 C CA . ALA A 1 592 ? 31.800 16.126 -38.756 1.00 94.19 592 ALA A CA 1
ATOM 4537 C C . ALA A 1 592 ? 30.754 17.171 -38.357 1.00 94.19 592 ALA A C 1
ATOM 4539 O O . ALA A 1 592 ? 30.983 17.899 -37.399 1.00 94.19 592 ALA A O 1
ATOM 4540 N N . GLN A 1 593 ? 29.577 17.164 -38.993 1.00 95.25 593 GLN A N 1
ATOM 4541 C CA . GLN A 1 593 ? 28.467 18.072 -38.671 1.00 95.25 593 GLN A CA 1
ATOM 4542 C C . GLN A 1 593 ? 27.989 17.936 -37.210 1.00 95.25 593 GLN A C 1
ATOM 4544 O O . GLN A 1 593 ? 27.541 18.900 -36.597 1.00 95.25 593 GLN A O 1
ATOM 4549 N N . ARG A 1 594 ? 28.058 16.727 -36.633 1.00 93.69 594 ARG A N 1
ATOM 4550 C CA . ARG A 1 594 ? 27.587 16.441 -35.263 1.00 93.69 594 ARG A CA 1
ATOM 4551 C C . ARG A 1 594 ? 28.686 16.451 -34.193 1.00 93.69 594 ARG A C 1
ATOM 4553 O O . ARG A 1 594 ? 28.433 15.974 -33.084 1.00 93.69 594 ARG A O 1
ATOM 4560 N N . GLY A 1 595 ? 29.897 16.918 -34.505 1.00 93.56 595 GLY A N 1
ATOM 4561 C CA . GLY A 1 595 ? 30.977 17.049 -33.515 1.00 93.56 595 GLY A CA 1
ATOM 4562 C C . GLY A 1 595 ? 31.458 15.728 -32.906 1.00 93.56 595 GLY A C 1
ATOM 4563 O O . GLY A 1 595 ? 31.865 15.674 -31.748 1.00 93.56 595 GLY A O 1
ATOM 4564 N N . ARG A 1 596 ? 31.361 14.607 -33.631 1.00 94.25 596 ARG A N 1
ATOM 4565 C CA . ARG A 1 596 ? 31.598 13.262 -33.076 1.00 94.25 596 ARG A CA 1
ATOM 4566 C C . ARG A 1 596 ? 33.080 12.882 -33.087 1.00 94.25 596 ARG A C 1
ATOM 4568 O O . ARG A 1 596 ? 33.446 11.872 -33.678 1.00 94.25 596 ARG A O 1
ATOM 4575 N N . GLU A 1 597 ? 33.935 13.649 -32.412 1.00 93.31 597 GLU A N 1
ATOM 4576 C CA . GLU A 1 597 ? 35.406 13.500 -32.421 1.00 93.31 597 GLU A CA 1
ATOM 4577 C C . GLU A 1 597 ? 35.928 12.054 -32.369 1.00 93.31 597 GLU A C 1
ATOM 4579 O O . GLU A 1 597 ? 36.791 11.669 -33.151 1.00 93.31 597 GLU A O 1
ATOM 4584 N N . ASN A 1 598 ? 35.434 11.237 -31.434 1.00 93.31 598 ASN A N 1
ATOM 4585 C CA . ASN A 1 598 ? 35.935 9.871 -31.254 1.00 93.31 598 ASN A CA 1
ATOM 4586 C C . ASN A 1 598 ? 35.452 8.917 -32.355 1.00 93.31 598 ASN A C 1
ATOM 4588 O O . ASN A 1 598 ? 36.136 7.949 -32.666 1.00 93.31 598 ASN A O 1
ATOM 4592 N N . VAL A 1 599 ? 34.318 9.221 -32.989 1.00 93.75 599 VAL A N 1
ATOM 4593 C CA . VAL A 1 599 ? 33.854 8.533 -34.199 1.00 93.75 599 VAL A CA 1
ATOM 4594 C C . VAL A 1 599 ? 34.651 8.999 -35.419 1.00 93.75 599 VAL A C 1
ATOM 4596 O O . VAL A 1 599 ? 35.010 8.179 -36.253 1.00 93.75 599 VAL A O 1
ATOM 4599 N N . VAL A 1 600 ? 34.996 10.290 -35.494 1.00 92.44 600 VAL A N 1
ATOM 4600 C CA . VAL A 1 600 ? 35.904 10.840 -36.513 1.00 92.44 600 VAL A CA 1
ATOM 4601 C C . VAL A 1 600 ? 37.269 10.146 -36.428 1.00 92.44 600 VAL A C 1
ATOM 4603 O O . VAL A 1 600 ? 37.728 9.625 -37.439 1.00 92.44 600 VAL A O 1
ATOM 4606 N N . LYS A 1 601 ? 37.870 10.028 -35.232 1.00 90.44 601 LYS A N 1
ATOM 4607 C CA . LYS A 1 601 ? 39.106 9.247 -34.994 1.00 90.44 601 LYS A CA 1
ATOM 4608 C C . LYS A 1 601 ? 38.971 7.801 -35.484 1.00 90.44 601 LYS A C 1
ATOM 4610 O O . LYS A 1 601 ? 39.849 7.327 -36.196 1.00 90.44 601 LYS A O 1
ATOM 4615 N N . GLU A 1 602 ? 37.870 7.128 -35.148 1.00 92.00 602 GLU A N 1
ATOM 4616 C CA . GLU A 1 602 ? 37.639 5.734 -35.546 1.00 92.00 602 GLU A CA 1
ATOM 4617 C C . GLU A 1 602 ? 37.522 5.574 -37.068 1.00 92.00 602 GLU A C 1
ATOM 4619 O O . GLU A 1 602 ? 38.235 4.766 -37.652 1.00 92.00 602 GLU A O 1
ATOM 4624 N N . ILE A 1 603 ? 36.708 6.396 -37.740 1.00 90.81 603 ILE A N 1
ATOM 4625 C CA . ILE A 1 603 ? 36.575 6.391 -39.207 1.00 90.81 603 ILE A CA 1
ATOM 4626 C C . ILE A 1 603 ? 37.928 6.685 -39.883 1.00 90.81 603 ILE A C 1
ATOM 4628 O O . ILE A 1 603 ? 38.275 6.049 -40.878 1.00 90.81 603 ILE A O 1
ATOM 4632 N N . LEU A 1 604 ? 38.711 7.620 -39.336 1.00 86.62 604 LEU A N 1
ATOM 4633 C CA . LEU A 1 604 ? 40.017 8.022 -39.867 1.00 86.62 604 LEU A CA 1
ATOM 4634 C C . LEU A 1 604 ? 41.128 6.973 -39.670 1.00 86.62 604 LEU A C 1
ATOM 4636 O O . LEU A 1 604 ? 42.147 7.049 -40.359 1.00 86.62 604 LEU A O 1
ATOM 4640 N N . ASN A 1 605 ? 40.937 5.966 -38.807 1.00 85.56 605 ASN A N 1
ATOM 4641 C CA . ASN A 1 605 ? 41.822 4.795 -38.748 1.00 85.56 605 ASN A CA 1
ATOM 4642 C C . ASN A 1 605 ? 41.735 3.942 -40.033 1.00 85.56 605 ASN A C 1
ATOM 4644 O O . ASN A 1 605 ? 42.653 3.175 -40.340 1.00 85.56 605 ASN A O 1
ATOM 4648 N N . HIS A 1 606 ? 40.659 4.085 -40.814 1.00 83.56 606 HIS A N 1
ATOM 4649 C CA . HIS A 1 606 ? 40.492 3.436 -42.112 1.00 83.56 606 HIS A CA 1
ATOM 4650 C C . HIS A 1 606 ? 41.031 4.323 -43.246 1.00 83.56 606 HIS A C 1
ATOM 4652 O O . HIS A 1 606 ? 41.037 5.551 -43.175 1.00 83.56 606 HIS A O 1
ATOM 4658 N N . ARG A 1 607 ? 41.492 3.702 -44.341 1.00 80.50 607 ARG A N 1
ATOM 4659 C CA . ARG A 1 607 ? 42.078 4.417 -45.491 1.00 80.50 607 ARG A CA 1
ATOM 4660 C C . ARG A 1 607 ? 41.010 5.144 -46.314 1.00 80.50 607 ARG A C 1
ATOM 4662 O O . ARG A 1 607 ? 40.582 4.645 -47.352 1.00 80.50 607 ARG A O 1
ATOM 4669 N N . ILE A 1 608 ? 40.619 6.332 -45.865 1.00 85.69 608 ILE A N 1
ATOM 4670 C CA . ILE A 1 608 ? 39.612 7.171 -46.520 1.00 85.69 608 ILE A CA 1
ATOM 4671 C C . ILE A 1 608 ? 40.194 8.434 -47.169 1.00 85.69 608 ILE A C 1
ATOM 4673 O O . ILE A 1 608 ? 41.344 8.813 -46.951 1.00 85.69 608 ILE A O 1
ATOM 4677 N N . ASN A 1 609 ? 39.370 9.093 -47.986 1.00 86.31 609 ASN A N 1
ATOM 4678 C CA . ASN A 1 609 ? 39.617 10.433 -48.508 1.00 86.31 609 ASN A CA 1
ATOM 4679 C C . ASN A 1 609 ? 38.708 11.422 -47.753 1.00 86.31 609 ASN A C 1
ATOM 4681 O O . ASN A 1 609 ? 37.511 11.434 -48.046 1.00 86.31 609 ASN A O 1
ATOM 4685 N N . PRO A 1 610 ? 39.234 12.243 -46.825 1.00 83.06 610 PRO A N 1
ATOM 4686 C CA . PRO A 1 610 ? 38.421 13.184 -46.053 1.00 83.06 610 PRO A CA 1
ATOM 4687 C C . PRO A 1 610 ? 37.911 14.379 -46.881 1.00 83.06 610 PRO A C 1
ATOM 4689 O O . PRO A 1 610 ? 37.035 15.097 -46.419 1.00 83.06 610 PRO A O 1
ATOM 4692 N N . LEU A 1 611 ? 38.420 14.565 -48.108 1.00 85.50 611 LEU A N 1
ATOM 4693 C CA . LEU A 1 611 ? 37.980 15.584 -49.074 1.00 85.50 611 LEU A CA 1
ATOM 4694 C C . LEU A 1 611 ? 36.890 15.070 -50.034 1.00 85.50 611 LEU A C 1
ATOM 4696 O O . LEU A 1 611 ? 36.674 15.651 -51.093 1.00 85.50 611 LEU A O 1
ATOM 4700 N N . ARG A 1 612 ? 36.261 13.921 -49.756 1.00 88.75 612 ARG A N 1
ATOM 4701 C CA . ARG A 1 612 ? 35.158 13.418 -50.587 1.00 88.75 612 ARG A CA 1
ATOM 4702 C C . ARG A 1 612 ? 33.935 14.316 -50.346 1.00 88.75 612 ARG A C 1
ATOM 4704 O O . ARG A 1 612 ? 33.482 14.318 -49.212 1.00 88.75 612 ARG A O 1
ATOM 4711 N N . PRO A 1 613 ? 33.391 15.034 -51.345 1.00 90.56 613 PRO A N 1
ATOM 4712 C CA . PRO A 1 613 ? 32.274 15.952 -51.125 1.00 90.56 613 PRO A CA 1
ATOM 4713 C C . PRO A 1 613 ? 30.947 15.208 -50.938 1.00 90.56 613 PRO A C 1
ATOM 4715 O O . PRO A 1 613 ? 30.861 13.986 -51.151 1.00 90.56 613 PRO A O 1
ATOM 4718 N N . LEU A 1 614 ? 29.896 15.928 -50.541 1.00 90.81 614 LEU A N 1
ATOM 4719 C CA . LEU A 1 614 ? 28.525 15.421 -50.573 1.00 90.81 614 LEU A CA 1
ATOM 4720 C C . LEU A 1 614 ? 28.166 14.958 -51.996 1.00 90.81 614 LEU A C 1
ATOM 4722 O O . LEU A 1 614 ? 28.586 15.525 -52.999 1.00 90.81 614 LEU A O 1
ATOM 4726 N N . ARG A 1 615 ? 27.359 13.898 -52.108 1.00 92.81 615 ARG A N 1
ATOM 4727 C CA . ARG A 1 615 ? 26.934 13.372 -53.421 1.00 92.81 615 ARG A CA 1
ATOM 4728 C C . ARG A 1 615 ? 26.093 14.382 -54.208 1.00 92.81 615 ARG A C 1
ATOM 4730 O O . ARG A 1 615 ? 26.097 14.358 -55.435 1.00 92.81 615 ARG A O 1
ATOM 4737 N N . ASN A 1 616 ? 25.339 15.201 -53.480 1.00 89.44 616 ASN A N 1
ATOM 4738 C CA . ASN A 1 616 ? 24.355 16.135 -54.021 1.00 89.44 616 ASN A CA 1
ATOM 4739 C C . ASN A 1 616 ? 24.861 17.588 -54.030 1.00 89.44 616 ASN A C 1
ATOM 4741 O O . ASN A 1 616 ? 24.200 18.438 -54.616 1.00 89.44 616 ASN A O 1
ATOM 4745 N N . ASP A 1 617 ? 26.014 17.850 -53.408 1.00 90.56 617 ASP A N 1
ATOM 4746 C CA . ASP A 1 617 ? 26.662 19.159 -53.357 1.00 90.56 617 ASP A CA 1
ATOM 4747 C C . ASP A 1 617 ? 28.190 18.960 -53.475 1.00 90.56 617 ASP A C 1
ATOM 4749 O O . ASP A 1 617 ? 28.818 18.471 -52.532 1.00 90.56 617 ASP A O 1
ATOM 4753 N N . PRO A 1 618 ? 28.792 19.232 -54.649 1.00 85.56 618 PRO A N 1
ATOM 4754 C CA . PRO A 1 618 ? 30.205 18.958 -54.893 1.00 85.56 618 PRO A CA 1
ATOM 4755 C C . PRO A 1 618 ? 31.144 19.919 -54.154 1.00 85.56 618 PRO A C 1
ATOM 4757 O O . PRO A 1 618 ? 32.332 19.609 -54.054 1.00 85.56 618 PRO A O 1
ATOM 4760 N N . ASP A 1 619 ? 30.625 21.043 -53.652 1.00 85.31 619 ASP A N 1
ATOM 4761 C CA . ASP A 1 619 ? 31.408 22.117 -53.041 1.00 85.31 619 ASP A CA 1
ATOM 4762 C C . ASP A 1 619 ? 31.498 21.962 -51.507 1.00 85.31 619 ASP A C 1
ATOM 4764 O O . ASP A 1 619 ? 32.313 22.620 -50.867 1.00 85.31 619 ASP A O 1
ATOM 4768 N N . VAL A 1 620 ? 30.716 21.048 -50.912 1.00 89.38 620 VAL A N 1
ATOM 4769 C CA . VAL A 1 620 ? 30.650 20.818 -49.456 1.00 89.38 620 VAL A CA 1
ATOM 4770 C C . VAL A 1 620 ? 31.305 19.493 -49.053 1.00 89.38 620 VAL A C 1
ATOM 4772 O O . VAL A 1 620 ? 30.884 18.408 -49.469 1.00 89.38 620 VAL A O 1
ATOM 4775 N N . THR A 1 621 ? 32.305 19.561 -48.171 1.00 91.38 621 THR A N 1
ATOM 4776 C CA . THR A 1 621 ? 33.029 18.416 -47.594 1.00 91.38 621 THR A CA 1
ATOM 4777 C C . THR A 1 621 ? 32.852 18.308 -46.071 1.00 91.38 621 THR A C 1
ATOM 4779 O O . THR A 1 621 ? 32.184 19.115 -45.423 1.00 91.38 621 THR A O 1
ATOM 4782 N N . ALA A 1 622 ? 33.494 17.308 -45.453 1.00 90.69 622 ALA A N 1
ATOM 4783 C CA . ALA A 1 622 ? 33.566 17.178 -43.995 1.00 90.69 622 ALA A CA 1
ATOM 4784 C C . ALA A 1 622 ? 34.238 18.378 -43.297 1.00 90.69 622 ALA A C 1
ATOM 4786 O O . ALA A 1 622 ? 33.948 18.631 -42.129 1.00 90.69 622 ALA A O 1
ATOM 4787 N N . PHE A 1 623 ? 35.133 19.098 -43.983 1.00 91.56 623 PHE A N 1
ATOM 4788 C CA . PHE A 1 623 ? 35.784 20.289 -43.433 1.00 91.56 623 PHE A CA 1
ATOM 4789 C C . PHE A 1 623 ? 34.804 21.461 -43.367 1.00 91.56 623 PHE A C 1
ATOM 4791 O O . PHE A 1 623 ? 34.703 22.108 -42.329 1.00 91.56 623 PHE A O 1
ATOM 4798 N N . ASP A 1 624 ? 34.040 21.675 -44.436 1.00 91.12 624 ASP A N 1
ATOM 4799 C CA . ASP A 1 624 ? 33.062 22.759 -44.547 1.00 91.12 624 ASP A CA 1
ATOM 4800 C C . ASP A 1 624 ? 31.947 22.569 -43.519 1.00 91.12 624 ASP A C 1
ATOM 4802 O O . ASP A 1 624 ? 31.699 23.461 -42.715 1.00 91.12 624 ASP A O 1
ATOM 4806 N N . LEU A 1 625 ? 31.398 21.353 -43.413 1.00 93.00 625 LEU A N 1
ATOM 4807 C CA . LEU A 1 625 ? 30.401 21.009 -42.392 1.00 93.00 625 LEU A CA 1
ATOM 4808 C C . LEU A 1 625 ? 30.918 21.200 -40.956 1.00 93.00 625 LEU A C 1
ATOM 4810 O O . LEU A 1 625 ? 30.154 21.602 -40.080 1.00 93.00 625 LEU A O 1
ATOM 4814 N N . ALA A 1 626 ? 32.196 20.914 -40.683 1.00 93.00 626 ALA A N 1
ATOM 4815 C CA . ALA A 1 626 ? 32.790 21.142 -39.363 1.00 93.00 626 ALA A CA 1
ATOM 4816 C C . ALA A 1 626 ? 33.045 22.635 -39.080 1.00 93.00 626 ALA A C 1
ATOM 4818 O O . ALA A 1 626 ? 32.911 23.061 -37.935 1.00 93.00 626 ALA A O 1
ATOM 4819 N N . ALA A 1 627 ? 33.382 23.430 -40.100 1.00 90.44 627 ALA A N 1
ATOM 4820 C CA . ALA A 1 627 ? 33.556 24.880 -40.001 1.00 90.44 627 ALA A CA 1
ATOM 4821 C C . ALA A 1 627 ? 32.214 25.620 -39.832 1.00 90.44 627 ALA A C 1
ATOM 4823 O O . ALA A 1 627 ? 32.091 26.469 -38.950 1.00 90.44 627 ALA A O 1
ATOM 4824 N N . GLU A 1 628 ? 31.197 25.236 -40.608 1.00 92.19 628 GLU A N 1
ATOM 4825 C CA . GLU A 1 628 ? 29.822 25.757 -40.572 1.00 92.19 628 GLU A CA 1
ATOM 4826 C C . GLU A 1 628 ? 29.118 25.481 -39.232 1.00 92.19 628 GLU A C 1
ATOM 4828 O O . GLU A 1 628 ? 28.313 26.288 -38.777 1.00 92.19 628 GLU A O 1
ATOM 4833 N N . THR A 1 629 ? 29.425 24.346 -38.588 1.00 91.69 629 THR A N 1
ATOM 4834 C CA . THR A 1 629 ? 28.806 23.922 -37.313 1.00 91.69 629 THR A CA 1
ATOM 4835 C C . THR A 1 629 ? 29.703 24.086 -36.081 1.00 91.69 629 THR A C 1
ATOM 4837 O O . THR A 1 629 ? 29.354 23.620 -34.992 1.00 91.69 629 THR A O 1
ATOM 4840 N N . GLY A 1 630 ? 30.863 24.735 -36.229 1.00 92.50 630 GLY A N 1
ATOM 4841 C CA . GLY A 1 630 ? 31.714 25.160 -35.112 1.00 92.50 630 GLY A CA 1
ATOM 4842 C C . GLY A 1 630 ? 32.548 24.066 -34.437 1.00 92.50 630 GLY A C 1
ATOM 4843 O O . GLY A 1 630 ? 32.989 24.234 -33.300 1.00 92.50 630 GLY A O 1
ATOM 4844 N N . GLN A 1 631 ? 32.794 22.948 -35.116 1.00 94.44 631 GLN A N 1
ATOM 4845 C CA . GLN A 1 631 ? 33.422 21.750 -34.554 1.00 94.44 631 GLN A CA 1
ATOM 4846 C C . GLN A 1 631 ? 34.958 21.820 -34.611 1.00 94.44 631 GLN A C 1
ATOM 4848 O O . GLN A 1 631 ? 35.620 21.083 -35.346 1.00 94.44 631 GLN A O 1
ATOM 4853 N N . ALA A 1 632 ? 35.548 22.708 -33.804 1.00 90.38 632 ALA A N 1
ATOM 4854 C CA . ALA A 1 632 ? 36.983 23.013 -33.833 1.00 90.38 632 ALA A CA 1
ATOM 4855 C C . ALA A 1 632 ? 37.894 21.789 -33.591 1.00 90.38 632 ALA A C 1
ATOM 4857 O O . ALA A 1 632 ? 38.931 21.659 -34.243 1.00 90.38 632 ALA A O 1
ATOM 4858 N N . GLU A 1 633 ? 37.515 20.864 -32.702 1.00 89.62 633 GLU A N 1
ATOM 4859 C CA . GLU A 1 633 ? 38.272 19.620 -32.477 1.00 89.62 633 GLU A CA 1
ATOM 4860 C C . GLU A 1 633 ? 38.148 18.632 -33.644 1.00 89.62 633 GLU A C 1
ATOM 4862 O O . GLU A 1 633 ? 39.124 17.973 -34.001 1.00 89.62 633 GLU A O 1
ATOM 4867 N N . VAL A 1 634 ? 36.997 18.580 -34.323 1.00 91.31 634 VAL A N 1
ATOM 4868 C CA . VAL A 1 634 ? 36.856 17.809 -35.569 1.00 91.31 634 VAL A CA 1
ATOM 4869 C C . VAL A 1 634 ? 37.768 18.381 -36.652 1.00 91.31 634 VAL A C 1
ATOM 4871 O O . VAL A 1 634 ? 38.500 17.613 -37.274 1.00 91.31 634 VAL A O 1
ATOM 4874 N N . LEU A 1 635 ? 37.790 19.706 -36.848 1.00 90.19 635 LEU A N 1
ATOM 4875 C CA . LEU A 1 635 ? 38.714 20.344 -37.793 1.00 90.19 635 LEU A CA 1
ATOM 4876 C C . LEU A 1 635 ? 40.170 19.982 -37.474 1.00 90.19 635 LEU A C 1
ATOM 4878 O O . LEU A 1 635 ? 40.898 19.551 -38.367 1.00 90.19 635 LEU A O 1
ATOM 4882 N N . LYS A 1 636 ? 40.585 20.071 -36.202 1.00 88.56 636 LYS A N 1
ATOM 4883 C CA . LYS A 1 636 ? 41.934 19.666 -35.764 1.00 88.56 636 LYS A CA 1
ATOM 4884 C C . LYS A 1 636 ? 42.258 18.218 -36.134 1.00 88.56 636 LYS A C 1
ATOM 4886 O O . LYS A 1 636 ? 43.354 17.950 -36.620 1.00 88.56 636 LYS A O 1
ATOM 4891 N N . LEU A 1 637 ? 41.317 17.291 -35.947 1.00 87.88 637 LEU A N 1
ATOM 4892 C CA . LEU A 1 637 ? 41.492 15.874 -36.289 1.00 87.88 637 LEU A CA 1
ATOM 4893 C C . LEU A 1 637 ? 41.576 15.638 -37.803 1.00 87.88 637 LEU A C 1
ATOM 4895 O O . LEU A 1 637 ? 42.418 14.858 -38.249 1.00 87.88 637 LEU A O 1
ATOM 4899 N N . LEU A 1 638 ? 40.756 16.333 -38.596 1.00 86.19 638 LEU A N 1
ATOM 4900 C CA . LEU A 1 638 ? 40.779 16.250 -40.059 1.00 86.19 638 LEU A CA 1
ATOM 4901 C C . LEU A 1 638 ? 42.097 16.801 -40.641 1.00 86.19 638 LEU A C 1
ATOM 4903 O O . LEU A 1 638 ? 42.717 16.151 -41.488 1.00 86.19 638 LEU A O 1
ATOM 4907 N N . PHE A 1 639 ? 42.579 17.945 -40.139 1.00 82.81 639 PHE A N 1
ATOM 4908 C CA . PHE A 1 639 ? 43.869 18.534 -40.532 1.00 82.81 639 PHE A CA 1
ATOM 4909 C C . PHE A 1 639 ? 45.093 17.788 -39.969 1.00 82.81 639 PHE A C 1
ATOM 4911 O O . PHE A 1 639 ? 46.193 17.943 -40.492 1.00 82.81 639 PHE A O 1
ATOM 4918 N N . HIS A 1 640 ? 44.950 16.924 -38.957 1.00 74.19 640 HIS A N 1
ATOM 4919 C CA . HIS A 1 640 ? 46.077 16.129 -38.447 1.00 74.19 640 HIS A CA 1
ATOM 4920 C C . HIS A 1 640 ? 46.571 15.055 -39.441 1.00 74.19 640 HIS A C 1
ATOM 4922 O O . HIS A 1 640 ? 47.703 14.587 -39.334 1.00 74.19 640 HIS A O 1
ATOM 4928 N N . LEU A 1 641 ? 45.744 14.662 -40.420 1.00 61.69 641 LEU A N 1
ATOM 4929 C CA . LEU A 1 641 ? 46.033 13.566 -41.364 1.00 61.69 641 LEU A CA 1
ATOM 4930 C C . LEU A 1 641 ? 46.280 14.023 -42.816 1.00 61.69 641 LEU A C 1
ATOM 4932 O O . LEU A 1 641 ? 46.604 13.203 -43.688 1.00 61.69 641 LEU A O 1
ATOM 4936 N N . ARG A 1 642 ? 46.155 15.325 -43.098 1.00 62.22 642 ARG A N 1
ATOM 4937 C CA . ARG A 1 642 ? 46.402 15.930 -44.416 1.00 62.22 642 ARG A CA 1
ATOM 4938 C C . ARG A 1 642 ? 47.018 17.320 -44.284 1.00 62.22 642 ARG A C 1
ATOM 4940 O O . ARG A 1 642 ? 46.623 18.093 -43.424 1.00 62.22 642 ARG A O 1
ATOM 4947 N N . SER A 1 643 ? 47.959 17.635 -45.177 1.00 55.94 643 SER A N 1
ATOM 4948 C CA . SER A 1 643 ? 48.526 18.986 -45.270 1.00 55.94 643 SER A CA 1
ATOM 4949 C C . SER A 1 643 ? 47.437 19.999 -45.660 1.00 55.94 643 SER A C 1
ATOM 4951 O O . SER A 1 643 ? 46.585 19.640 -46.480 1.00 55.94 643 SER A O 1
ATOM 4953 N N . PRO A 1 644 ? 47.459 21.245 -45.144 1.00 57.59 644 PRO A N 1
ATOM 4954 C CA . PRO A 1 644 ? 46.470 22.270 -45.492 1.00 57.59 644 PRO A CA 1
ATOM 4955 C C . PRO A 1 644 ? 46.448 22.654 -46.981 1.00 57.59 644 PRO A C 1
ATOM 4957 O O . PRO A 1 644 ? 45.447 23.178 -47.454 1.00 57.59 644 PRO A O 1
ATOM 4960 N N . ASP A 1 645 ? 47.520 22.357 -47.722 1.00 58.31 645 ASP A N 1
ATOM 4961 C CA . ASP A 1 645 ? 47.798 22.809 -49.099 1.00 58.31 645 ASP A CA 1
ATOM 4962 C C . ASP A 1 645 ? 46.774 22.382 -50.177 1.00 58.31 645 ASP A C 1
ATOM 4964 O O . ASP A 1 645 ? 46.933 22.724 -51.348 1.00 58.31 645 ASP A O 1
ATOM 4968 N N . ALA A 1 646 ? 45.757 21.593 -49.814 1.00 58.19 646 ALA A N 1
ATOM 4969 C CA . ALA A 1 646 ? 44.721 21.072 -50.712 1.00 58.19 646 ALA A CA 1
ATOM 4970 C C . ALA A 1 646 ? 43.325 21.702 -50.506 1.00 58.19 646 ALA A C 1
ATOM 4972 O O . ALA A 1 646 ? 42.382 21.289 -51.177 1.00 58.19 646 ALA A O 1
ATOM 4973 N N . LEU A 1 647 ? 43.185 22.660 -49.583 1.00 67.31 647 LEU A N 1
ATOM 4974 C CA . LEU A 1 647 ? 41.935 23.347 -49.232 1.00 67.31 647 LEU A CA 1
ATOM 4975 C C . LEU A 1 647 ? 42.151 24.865 -49.267 1.00 67.31 647 LEU A C 1
ATOM 4977 O O . LEU A 1 647 ? 43.194 25.336 -48.807 1.00 67.31 647 LEU A O 1
ATOM 4981 N N . ASP A 1 648 ? 41.166 25.646 -49.726 1.00 74.62 648 ASP A N 1
ATOM 4982 C CA . ASP A 1 648 ? 41.217 27.093 -49.496 1.00 74.62 648 ASP A CA 1
ATOM 4983 C C . ASP A 1 648 ? 40.816 27.396 -48.048 1.00 74.62 648 ASP A C 1
ATOM 4985 O O . ASP A 1 648 ? 39.643 27.474 -47.678 1.00 74.62 648 ASP A O 1
ATOM 4989 N N . LEU A 1 649 ? 41.829 27.580 -47.199 1.00 79.88 649 LEU A N 1
ATOM 4990 C CA . LEU A 1 649 ? 41.636 28.006 -45.814 1.00 79.88 649 LEU A CA 1
ATOM 4991 C C . LEU A 1 649 ? 40.883 29.343 -45.717 1.00 79.88 649 LEU A C 1
ATOM 4993 O O . LEU A 1 649 ? 40.319 29.633 -44.668 1.00 79.88 649 LEU A O 1
ATOM 4997 N N . THR A 1 650 ? 40.884 30.175 -46.762 1.00 81.31 650 THR A N 1
ATOM 4998 C CA . THR A 1 650 ? 40.169 31.457 -46.793 1.00 81.31 650 THR A CA 1
ATOM 4999 C C . THR A 1 650 ? 38.662 31.252 -46.724 1.00 81.31 650 THR A C 1
ATOM 5001 O O . THR A 1 650 ? 38.018 31.900 -45.899 1.00 81.31 650 THR A O 1
ATOM 5004 N N . ASP A 1 651 ? 38.122 30.322 -47.510 1.00 82.44 651 ASP A N 1
ATOM 5005 C CA . ASP A 1 651 ? 36.683 30.056 -47.561 1.00 82.44 651 ASP A CA 1
ATOM 5006 C C . ASP A 1 651 ? 36.206 29.393 -46.263 1.00 82.44 651 ASP A C 1
ATOM 5008 O O . ASP A 1 651 ? 35.239 29.852 -45.662 1.00 82.44 651 ASP A O 1
ATOM 5012 N N . LEU A 1 652 ? 36.966 28.430 -45.721 1.00 84.94 652 LEU A N 1
ATOM 5013 C CA . LEU A 1 652 ? 36.692 27.835 -44.402 1.00 84.94 652 LEU A CA 1
ATOM 5014 C C . LEU A 1 652 ? 36.741 28.863 -43.252 1.00 84.94 652 LEU A C 1
ATOM 5016 O O . LEU A 1 652 ? 35.956 28.774 -42.301 1.00 84.94 652 LEU A O 1
ATOM 5020 N N . ILE A 1 653 ? 37.656 29.843 -43.315 1.00 84.06 653 ILE A N 1
ATOM 5021 C CA . ILE A 1 653 ? 37.719 30.953 -42.348 1.00 84.06 653 ILE A CA 1
ATOM 5022 C C . ILE A 1 653 ? 36.487 31.848 -42.489 1.00 84.06 653 ILE A C 1
ATOM 5024 O O . ILE A 1 653 ? 35.902 32.210 -41.470 1.00 84.06 653 ILE A O 1
ATOM 5028 N N . PHE A 1 654 ? 36.083 32.204 -43.712 1.00 83.56 654 PHE A N 1
ATOM 5029 C CA . PHE A 1 654 ? 34.896 33.030 -43.928 1.00 83.56 654 PHE A CA 1
ATOM 5030 C C . PHE A 1 654 ? 33.614 32.318 -43.494 1.00 83.56 654 PHE A C 1
ATOM 5032 O O . PHE A 1 654 ? 32.852 32.918 -42.743 1.00 83.56 654 PHE A O 1
ATOM 5039 N N . LEU A 1 655 ? 33.438 31.040 -43.836 1.00 87.00 655 LEU A N 1
ATOM 5040 C CA . LEU A 1 655 ? 32.308 30.211 -43.405 1.00 87.00 655 LEU A CA 1
ATOM 5041 C C . LEU A 1 655 ? 32.224 30.124 -41.870 1.00 87.00 655 LEU A C 1
ATOM 5043 O O . LEU A 1 655 ? 31.174 30.379 -41.280 1.00 87.00 655 LEU A O 1
ATOM 5047 N N . SER A 1 656 ? 33.359 29.881 -41.199 1.00 86.12 656 SER A N 1
ATOM 5048 C CA . SER A 1 656 ? 33.429 29.903 -39.728 1.00 86.12 656 SER A CA 1
ATOM 5049 C C . SER A 1 656 ? 33.077 31.277 -39.141 1.00 86.12 656 SER A C 1
ATOM 5051 O O . SER A 1 656 ? 32.482 31.349 -38.070 1.00 86.12 656 SER A O 1
ATOM 5053 N N . LEU A 1 657 ? 33.459 32.382 -39.791 1.00 84.12 657 LEU A N 1
ATOM 5054 C CA . LEU A 1 657 ? 33.176 33.740 -39.310 1.00 84.12 657 LEU A CA 1
ATOM 5055 C C . LEU A 1 657 ? 31.727 34.174 -39.569 1.00 84.12 657 LEU A C 1
ATOM 5057 O O . LEU A 1 657 ? 31.146 34.839 -38.713 1.00 84.12 657 LEU A O 1
ATOM 5061 N N . GLU A 1 658 ? 31.142 33.782 -40.701 1.00 89.69 658 GLU A N 1
ATOM 5062 C CA . GLU A 1 658 ? 29.736 34.010 -41.052 1.00 89.69 658 GLU A CA 1
ATOM 5063 C C . GLU A 1 658 ? 28.802 33.333 -40.039 1.00 89.69 658 GLU A C 1
ATOM 5065 O O . GLU A 1 658 ? 27.858 33.954 -39.552 1.00 89.69 658 GLU A O 1
ATOM 5070 N N . HIS A 1 659 ? 29.152 32.117 -39.612 1.00 85.31 659 HIS A N 1
ATOM 5071 C CA . HIS A 1 659 ? 28.443 31.364 -38.573 1.00 85.31 659 HIS A CA 1
ATOM 5072 C C . HIS A 1 659 ? 28.918 31.686 -37.134 1.00 85.31 659 HIS A C 1
ATOM 5074 O O . HIS A 1 659 ? 28.473 31.065 -36.170 1.00 85.31 659 HIS A O 1
ATOM 5080 N N . MET A 1 660 ? 29.783 32.697 -36.954 1.00 89.44 660 MET A N 1
ATOM 5081 C CA . MET A 1 660 ? 30.291 33.190 -35.654 1.00 89.44 660 MET A CA 1
ATOM 5082 C C . MET A 1 660 ? 31.073 32.155 -34.811 1.00 89.44 660 MET A C 1
ATOM 5084 O O . MET A 1 660 ? 31.206 32.279 -33.592 1.00 89.44 660 MET A O 1
ATOM 5088 N N . HIS A 1 661 ? 31.660 31.147 -35.452 1.00 91.56 661 HIS A N 1
ATOM 5089 C CA . HIS A 1 661 ? 32.464 30.093 -34.838 1.00 91.56 661 HIS A CA 1
ATOM 5090 C C . HIS A 1 661 ? 33.942 30.494 -34.702 1.00 91.56 661 HIS A C 1
ATOM 5092 O O . HIS A 1 661 ? 34.837 29.993 -35.391 1.00 91.56 661 HIS A O 1
ATOM 5098 N N . TYR A 1 662 ? 34.204 31.414 -33.769 1.00 86.25 662 TYR A N 1
ATOM 5099 C CA . TYR A 1 662 ? 35.520 32.035 -33.581 1.00 86.25 662 TYR A CA 1
ATOM 5100 C C . TYR A 1 662 ? 36.660 31.054 -33.276 1.00 86.25 662 TYR A C 1
ATOM 5102 O O . TYR A 1 662 ? 37.776 31.302 -33.724 1.00 86.25 662 TYR A O 1
ATOM 5110 N N . ASP A 1 663 ? 36.410 29.935 -32.589 1.00 83.56 663 ASP A N 1
ATOM 5111 C CA . ASP A 1 663 ? 37.449 28.932 -32.299 1.00 83.56 663 ASP A CA 1
ATOM 5112 C C . ASP A 1 663 ? 37.907 28.180 -33.559 1.00 83.56 663 ASP A C 1
ATOM 5114 O O . ASP A 1 663 ? 39.099 27.907 -33.729 1.00 83.56 663 ASP A O 1
ATOM 5118 N N . CYS A 1 664 ? 36.981 27.913 -34.488 1.00 86.25 664 CYS A N 1
ATOM 5119 C CA . CYS A 1 664 ? 37.298 27.355 -35.803 1.00 86.25 664 CYS A CA 1
ATOM 5120 C C . CYS A 1 664 ? 38.101 28.367 -36.626 1.00 86.25 664 CYS A C 1
ATOM 5122 O O . CYS A 1 664 ? 39.193 28.052 -37.101 1.00 86.25 664 CYS A O 1
ATOM 5124 N N . ALA A 1 665 ? 37.620 29.612 -36.707 1.00 81.19 665 ALA A N 1
ATOM 5125 C CA . ALA A 1 665 ? 38.317 30.686 -37.409 1.00 81.19 665 ALA A CA 1
ATOM 5126 C C . ALA A 1 665 ? 39.725 30.944 -36.834 1.00 81.19 665 ALA A C 1
ATOM 5128 O O . ALA A 1 665 ? 40.679 31.100 -37.594 1.00 81.19 665 ALA A O 1
ATOM 5129 N N . ALA A 1 666 ? 39.891 30.938 -35.507 1.00 82.12 666 ALA A N 1
ATOM 5130 C CA . ALA A 1 666 ? 41.177 31.122 -34.838 1.00 82.12 666 ALA A CA 1
ATOM 5131 C C . ALA A 1 666 ? 42.153 29.971 -35.123 1.00 82.12 666 ALA A C 1
ATOM 5133 O O . ALA A 1 666 ? 43.329 30.221 -35.400 1.00 82.12 666 ALA A O 1
ATOM 5134 N N . TYR A 1 667 ? 41.673 28.723 -35.110 1.00 86.06 667 TYR A N 1
ATOM 5135 C CA . TYR A 1 667 ? 42.480 27.557 -35.469 1.00 86.06 667 TYR A CA 1
ATOM 5136 C C . TYR A 1 667 ? 42.939 27.605 -36.937 1.00 86.06 667 TYR A C 1
ATOM 5138 O O . TYR A 1 667 ? 44.134 27.478 -37.214 1.00 86.06 667 TYR A O 1
ATOM 5146 N N . LEU A 1 668 ? 42.021 27.880 -37.868 1.00 85.00 668 LEU A N 1
ATOM 5147 C CA . LEU A 1 668 ? 42.309 27.989 -39.303 1.00 85.00 668 LEU A CA 1
ATOM 5148 C C . LEU A 1 668 ? 43.255 29.166 -39.623 1.00 85.00 668 LEU A C 1
ATOM 5150 O O . LEU A 1 668 ? 44.193 29.017 -40.409 1.00 85.00 668 LEU A O 1
ATOM 5154 N N . LEU A 1 669 ? 43.081 30.320 -38.965 1.00 81.50 669 LEU A N 1
ATOM 5155 C CA . LEU A 1 669 ? 44.017 31.452 -39.036 1.00 81.50 669 LEU A CA 1
ATOM 5156 C C . LEU A 1 669 ? 45.407 31.092 -38.488 1.00 81.50 669 LEU A C 1
ATOM 5158 O O . LEU A 1 669 ? 46.414 31.588 -38.997 1.00 81.50 669 LEU A O 1
ATOM 5162 N N . GLY A 1 670 ? 45.473 30.230 -37.469 1.00 77.44 670 GLY A N 1
ATOM 5163 C CA . GLY A 1 670 ? 46.718 29.667 -36.948 1.00 77.44 670 GLY A CA 1
ATOM 5164 C C . GLY A 1 670 ? 47.452 28.817 -37.988 1.00 77.44 670 GLY A C 1
ATOM 5165 O O . GLY A 1 670 ? 48.641 29.037 -38.212 1.00 77.44 670 GLY A O 1
ATOM 5166 N N . LEU A 1 671 ? 46.737 27.917 -38.676 1.00 78.94 671 LEU A N 1
ATOM 5167 C CA . LEU A 1 671 ? 47.291 27.105 -39.769 1.00 78.94 671 LEU A CA 1
ATOM 5168 C C . LEU A 1 671 ? 47.809 27.980 -40.923 1.00 78.94 671 LEU A C 1
ATOM 5170 O O . LEU A 1 671 ? 48.955 27.821 -41.342 1.00 78.94 671 LEU A O 1
ATOM 5174 N N . ARG A 1 672 ? 47.013 28.961 -41.373 1.00 71.31 672 ARG A N 1
ATOM 5175 C CA . ARG A 1 672 ? 47.378 29.889 -42.462 1.00 71.31 672 ARG A CA 1
ATOM 5176 C C . ARG A 1 672 ? 48.648 30.698 -42.166 1.00 71.31 672 ARG A C 1
ATOM 5178 O O . ARG A 1 672 ? 49.453 30.942 -43.057 1.00 71.31 672 ARG A O 1
ATOM 5185 N N . ARG A 1 673 ? 48.869 31.095 -40.908 1.00 60.97 673 ARG A N 1
ATOM 5186 C CA . ARG A 1 673 ? 50.100 31.804 -40.501 1.00 60.97 673 ARG A CA 1
ATOM 5187 C C . ARG A 1 673 ? 51.351 30.921 -40.535 1.00 60.97 673 ARG A C 1
ATOM 5189 O O . ARG A 1 673 ? 52.448 31.465 -40.599 1.00 60.97 673 ARG A O 1
ATOM 5196 N N . GLY A 1 674 ? 51.200 29.596 -40.494 1.00 54.47 674 GLY A N 1
ATOM 5197 C CA . GLY A 1 674 ? 52.309 28.648 -40.617 1.00 54.47 674 GLY A CA 1
ATOM 5198 C C . GLY A 1 674 ? 52.816 28.483 -42.052 1.00 54.47 674 GLY A C 1
ATOM 5199 O O . GLY A 1 674 ? 54.014 28.304 -42.251 1.00 54.47 674 GLY A O 1
ATOM 5200 N N . THR A 1 675 ? 51.931 28.580 -43.051 1.00 50.22 675 THR A N 1
ATOM 5201 C CA . THR A 1 675 ? 52.262 28.335 -44.468 1.00 50.22 675 THR A CA 1
ATOM 5202 C C . THR A 1 675 ? 52.956 29.512 -45.161 1.00 50.22 675 THR A C 1
ATOM 5204 O O . THR A 1 675 ? 53.759 29.294 -46.064 1.00 50.22 675 THR A O 1
ATOM 5207 N N . ASP A 1 676 ? 52.712 30.753 -44.721 1.00 44.34 676 ASP A N 1
ATOM 5208 C CA . ASP A 1 676 ? 53.314 31.961 -45.319 1.00 44.34 676 ASP A CA 1
ATOM 5209 C C . ASP A 1 676 ? 54.793 32.182 -44.923 1.00 44.34 676 ASP A C 1
ATOM 5211 O O . ASP A 1 676 ? 55.485 33.020 -45.508 1.00 44.34 676 ASP A O 1
ATOM 5215 N N . SER A 1 677 ? 55.311 31.438 -43.938 1.00 40.19 677 SER A N 1
ATOM 5216 C CA . SER A 1 677 ? 56.710 31.521 -43.500 1.00 40.19 677 SER A CA 1
ATOM 5217 C C . SER A 1 677 ? 57.494 30.282 -43.932 1.00 40.19 677 SER A C 1
ATOM 5219 O O . SER A 1 677 ? 57.257 29.193 -43.421 1.00 40.19 677 SER A O 1
ATOM 5221 N N . GLY A 1 678 ? 58.449 30.447 -44.856 1.00 38.12 678 GLY A N 1
ATOM 5222 C CA . GLY A 1 678 ? 59.242 29.361 -45.456 1.00 38.12 678 GLY A CA 1
ATOM 5223 C C . GLY A 1 678 ? 60.243 28.678 -44.513 1.00 38.12 678 GLY A C 1
ATOM 5224 O O . GLY A 1 678 ? 61.451 28.748 -44.733 1.00 38.12 678 GLY A O 1
ATOM 5225 N N . LEU A 1 679 ? 59.742 28.008 -43.476 1.00 29.64 679 LEU A N 1
ATOM 5226 C CA . LEU A 1 679 ? 60.469 27.132 -42.556 1.00 29.64 679 LEU A CA 1
ATOM 5227 C C . LEU A 1 679 ? 59.832 25.728 -42.578 1.00 29.64 679 LEU A C 1
ATOM 5229 O O . LEU A 1 679 ? 58.640 25.601 -42.851 1.00 29.64 679 LEU A O 1
ATOM 5233 N N . PRO A 1 680 ? 60.607 24.653 -42.348 1.00 29.52 680 PRO A N 1
ATOM 5234 C CA . PRO A 1 680 ? 60.133 23.294 -42.588 1.00 29.52 680 PRO A CA 1
ATOM 5235 C C . PRO A 1 680 ? 59.066 22.855 -41.579 1.00 29.52 680 PRO A C 1
ATOM 5237 O O . PRO A 1 680 ? 59.255 22.957 -40.367 1.00 29.52 680 PRO A O 1
ATOM 5240 N N . VAL A 1 681 ? 57.984 22.267 -42.093 1.00 45.66 681 VAL A N 1
ATOM 5241 C CA . VAL A 1 681 ? 56.965 21.577 -41.294 1.00 45.66 681 VAL A CA 1
ATOM 5242 C C . VAL A 1 681 ? 57.560 20.288 -40.717 1.00 45.66 681 VAL A C 1
ATOM 5244 O O . VAL A 1 681 ? 57.808 19.336 -41.454 1.00 45.66 681 VAL A O 1
ATOM 5247 N N . HIS A 1 682 ? 57.769 20.236 -39.400 1.00 29.67 682 HIS A N 1
ATOM 5248 C CA . HIS A 1 682 ? 57.931 18.985 -38.646 1.00 29.67 682 HIS A CA 1
ATOM 5249 C C . HIS A 1 682 ? 57.593 19.195 -37.149 1.00 29.67 682 HIS A C 1
ATOM 5251 O O . HIS A 1 682 ? 57.307 20.323 -36.748 1.00 29.67 682 HIS A O 1
ATOM 5257 N N . PRO A 1 683 ? 57.417 18.133 -36.340 1.00 43.16 683 PRO A N 1
ATOM 5258 C CA . PRO A 1 683 ? 56.174 17.939 -35.609 1.00 43.16 683 PRO A CA 1
ATOM 5259 C C . PRO A 1 683 ? 56.306 18.304 -34.128 1.00 43.16 683 PRO A C 1
ATOM 5261 O O . PRO A 1 683 ? 57.245 17.872 -33.460 1.00 43.16 683 PRO A O 1
ATOM 5264 N N . VAL A 1 684 ? 55.310 18.992 -33.565 1.00 30.34 684 VAL A N 1
ATOM 5265 C CA . VAL A 1 684 ? 55.195 19.101 -32.102 1.00 30.34 684 VAL A CA 1
ATOM 5266 C C . VAL A 1 684 ? 54.576 17.813 -31.562 1.00 30.34 684 VAL A C 1
ATOM 5268 O O . VAL A 1 684 ? 53.371 17.692 -31.358 1.00 30.34 684 VAL A O 1
ATOM 5271 N N . THR A 1 685 ? 55.433 16.815 -31.369 1.00 35.59 685 THR A N 1
ATOM 5272 C CA . THR A 1 685 ? 55.133 15.627 -30.570 1.00 35.59 685 THR A CA 1
ATOM 5273 C C . THR A 1 685 ? 55.116 15.977 -29.085 1.00 35.59 685 THR A C 1
ATOM 5275 O O . THR A 1 685 ? 56.105 16.504 -28.582 1.00 35.59 685 THR A O 1
ATOM 5278 N N . GLY A 1 686 ? 54.068 15.556 -28.374 1.00 27.95 686 GLY A N 1
ATOM 5279 C CA . GLY A 1 686 ? 54.106 15.358 -26.922 1.00 27.95 686 GLY A CA 1
ATOM 5280 C C . GLY A 1 686 ? 53.780 16.580 -26.062 1.00 27.95 686 GLY A C 1
ATOM 5281 O O . GLY A 1 686 ? 54.670 17.318 -25.656 1.00 27.95 686 GLY A O 1
ATOM 5282 N N . LEU A 1 687 ? 52.511 16.692 -25.665 1.00 29.81 687 LEU A N 1
ATOM 5283 C CA . LEU A 1 687 ? 52.135 17.323 -24.399 1.00 29.81 687 LEU A CA 1
ATOM 5284 C C . LEU A 1 687 ? 51.941 16.225 -23.347 1.00 29.81 687 LEU A C 1
ATOM 5286 O O . LEU A 1 687 ? 51.151 15.304 -23.555 1.00 29.81 687 LEU A O 1
ATOM 5290 N N . SER A 1 688 ? 52.624 16.340 -22.208 1.00 27.38 688 SER A N 1
ATOM 5291 C CA . SER A 1 688 ? 52.213 15.697 -20.958 1.00 27.38 688 SER A CA 1
ATOM 5292 C C . SER A 1 688 ? 51.465 16.718 -20.093 1.00 27.38 688 SER A C 1
ATOM 5294 O O . SER A 1 688 ? 51.741 17.914 -20.126 1.00 27.38 688 SER A O 1
ATOM 5296 N N . ILE A 1 689 ? 50.482 16.250 -19.321 1.00 35.47 689 ILE A N 1
ATOM 5297 C CA . ILE A 1 689 ? 49.444 17.064 -18.650 1.00 35.47 689 ILE A CA 1
ATOM 5298 C C . ILE A 1 689 ? 49.975 17.807 -17.390 1.00 35.47 689 ILE A C 1
ATOM 5300 O O . ILE A 1 689 ? 49.236 18.110 -16.461 1.00 35.47 689 ILE A O 1
ATOM 5304 N N . GLN A 1 690 ? 51.276 18.111 -17.321 1.00 32.91 690 GLN A N 1
ATOM 5305 C CA . GLN A 1 690 ? 51.958 18.428 -16.057 1.00 32.91 690 GLN A CA 1
ATOM 5306 C C . GLN A 1 690 ? 52.437 19.883 -15.883 1.00 32.91 690 GLN A C 1
ATOM 5308 O O . GLN A 1 690 ? 52.982 20.202 -14.831 1.00 32.91 690 GLN A O 1
ATOM 5313 N N . GLU A 1 691 ? 52.192 20.777 -16.850 1.00 36.72 691 GLU A N 1
ATOM 5314 C CA . GLU A 1 691 ? 52.648 22.185 -16.790 1.00 36.72 691 GLU A CA 1
ATOM 5315 C C . GLU A 1 691 ? 51.515 23.236 -16.743 1.00 36.72 691 GLU A C 1
ATOM 5317 O O . GLU A 1 691 ? 51.789 24.431 -16.674 1.00 36.72 691 GLU A O 1
ATOM 5322 N N . LEU A 1 692 ? 50.239 22.823 -16.727 1.00 33.53 692 LEU A N 1
ATOM 5323 C CA . LEU A 1 692 ? 49.090 23.751 -16.701 1.00 33.53 692 LEU A CA 1
ATOM 5324 C C . LEU A 1 692 ? 48.525 24.070 -15.302 1.00 33.53 692 LEU A C 1
ATOM 5326 O O . LEU A 1 692 ? 47.691 24.965 -15.189 1.00 33.53 692 LEU A O 1
ATOM 5330 N N . TYR A 1 693 ? 48.983 23.402 -14.234 1.00 33.69 693 TYR A N 1
ATOM 5331 C CA . TYR A 1 693 ? 48.532 23.682 -12.862 1.00 33.69 693 TYR A CA 1
ATOM 5332 C C . TYR A 1 693 ? 49.654 23.594 -11.816 1.00 33.69 693 TYR A C 1
ATOM 5334 O O . TYR A 1 693 ? 50.053 22.506 -11.409 1.00 33.69 693 TYR A O 1
ATOM 5342 N N . GLY A 1 694 ? 50.078 24.753 -11.295 1.00 25.84 694 GLY A N 1
ATOM 5343 C CA . GLY A 1 694 ? 50.833 24.858 -10.037 1.00 25.84 694 GLY A CA 1
ATOM 5344 C C . GLY A 1 694 ? 51.741 26.090 -9.950 1.00 25.84 694 GLY A C 1
ATOM 5345 O O . GLY A 1 694 ? 52.795 26.102 -10.574 1.00 25.84 694 GLY A O 1
ATOM 5346 N N . GLY A 1 695 ? 51.383 27.117 -9.156 1.00 26.33 695 GLY A N 1
ATOM 5347 C CA . GLY A 1 695 ? 52.268 28.295 -9.041 1.00 26.33 695 GLY A CA 1
ATOM 5348 C C . GLY A 1 695 ? 51.842 29.556 -8.266 1.00 26.33 695 GLY A C 1
ATOM 5349 O O . GLY A 1 695 ? 52.366 30.610 -8.580 1.00 26.33 695 GLY A O 1
ATOM 5350 N N . GLN A 1 696 ? 50.944 29.470 -7.275 1.00 27.33 696 GLN A N 1
ATOM 5351 C CA . GLN A 1 696 ? 50.768 30.425 -6.147 1.00 27.33 696 GLN A CA 1
ATOM 5352 C C . GLN A 1 696 ? 50.631 31.964 -6.374 1.00 27.33 696 GLN A C 1
ATOM 5354 O O . GLN A 1 696 ? 51.573 32.675 -6.694 1.00 27.33 696 GLN A O 1
ATOM 5359 N N . ASN A 1 697 ? 49.467 32.479 -5.951 1.00 26.19 697 ASN A N 1
ATOM 5360 C CA . ASN A 1 697 ? 49.236 33.697 -5.145 1.00 26.19 697 ASN A CA 1
ATOM 5361 C C . ASN A 1 697 ? 50.055 34.993 -5.373 1.00 26.19 697 ASN A C 1
ATOM 5363 O O . ASN A 1 697 ? 51.169 35.134 -4.872 1.00 26.19 697 ASN A O 1
ATOM 5367 N N . ALA A 1 698 ? 49.355 36.047 -5.816 1.00 24.94 698 ALA A N 1
ATOM 5368 C CA . ALA A 1 698 ? 49.521 37.397 -5.264 1.00 24.94 698 ALA A CA 1
ATOM 5369 C C . ALA A 1 698 ? 48.182 38.167 -5.242 1.00 24.94 698 ALA A C 1
ATOM 5371 O O . ALA A 1 698 ? 47.350 38.039 -6.133 1.00 24.94 698 ALA A O 1
ATOM 5372 N N . GLU A 1 699 ? 47.984 38.935 -4.175 1.00 27.84 699 GLU A N 1
ATOM 5373 C CA . GLU A 1 699 ? 46.761 39.620 -3.736 1.00 27.84 699 GLU A CA 1
ATOM 5374 C C . GLU A 1 699 ? 46.023 40.497 -4.772 1.00 27.84 699 GLU A C 1
ATOM 5376 O O . GLU A 1 699 ? 46.641 41.271 -5.500 1.00 27.84 699 GLU A O 1
ATOM 5381 N N . MET A 1 700 ? 44.687 40.582 -4.658 1.00 24.03 700 MET A N 1
ATOM 5382 C CA . MET A 1 700 ? 44.009 41.875 -4.846 1.00 24.03 700 MET A CA 1
ATOM 5383 C C . MET A 1 700 ? 42.731 42.021 -3.999 1.00 24.03 700 MET A C 1
ATOM 5385 O O . MET A 1 700 ? 41.871 41.144 -3.958 1.00 24.03 700 MET A O 1
ATOM 5389 N N . LYS A 1 701 ? 42.611 43.152 -3.288 1.00 24.55 701 LYS A N 1
ATOM 5390 C CA . LYS A 1 701 ? 41.482 43.483 -2.400 1.00 24.55 701 LYS A CA 1
ATOM 5391 C C . LYS A 1 701 ? 40.462 44.388 -3.102 1.00 24.55 701 LYS A C 1
ATOM 5393 O O . LYS A 1 701 ? 40.834 45.436 -3.606 1.00 24.55 701 LYS A O 1
ATOM 5398 N N . LYS A 1 702 ? 39.176 44.050 -2.930 1.00 29.09 702 LYS A N 1
ATOM 5399 C CA . LYS A 1 702 ? 37.988 44.938 -2.915 1.00 29.09 702 LYS A CA 1
ATOM 5400 C C . LYS A 1 702 ? 37.760 45.908 -4.095 1.00 29.09 702 LYS A C 1
ATOM 5402 O O . LYS A 1 702 ? 38.308 47.003 -4.120 1.00 29.09 702 LYS A O 1
ATOM 5407 N N . SER A 1 703 ? 36.679 45.666 -4.837 1.00 23.34 703 SER A N 1
ATOM 5408 C CA . SER A 1 703 ? 35.633 46.688 -5.051 1.00 23.34 703 SER A CA 1
ATOM 5409 C C . SER A 1 703 ? 34.265 46.023 -5.295 1.00 23.34 703 SER A C 1
ATOM 5411 O O . SER A 1 703 ? 34.202 44.839 -5.613 1.00 23.34 703 SER A O 1
ATOM 5413 N N . LYS A 1 704 ? 33.169 46.747 -5.022 1.00 25.41 704 LYS A N 1
ATOM 5414 C CA . LYS A 1 704 ? 31.779 46.270 -5.177 1.00 25.41 704 LYS A CA 1
ATOM 5415 C C . LYS A 1 704 ? 31.280 46.513 -6.611 1.00 25.41 704 LYS A C 1
ATOM 5417 O O . LYS A 1 704 ? 31.634 47.558 -7.154 1.00 25.41 704 LYS A O 1
ATOM 5422 N N . PRO A 1 705 ? 30.364 45.693 -7.153 1.00 24.44 705 PRO A N 1
ATOM 5423 C CA . PRO A 1 705 ? 29.471 46.127 -8.222 1.00 24.44 705 PRO A CA 1
ATOM 5424 C C . PRO A 1 705 ? 28.262 46.895 -7.654 1.00 24.44 705 PRO A C 1
ATOM 5426 O O . PRO A 1 705 ? 27.761 46.591 -6.569 1.00 24.44 705 PRO A O 1
ATOM 5429 N N . THR A 1 706 ? 27.816 47.906 -8.395 1.00 23.81 706 THR A N 1
ATOM 5430 C CA . THR A 1 706 ? 26.563 48.655 -8.194 1.00 23.81 706 THR A CA 1
ATOM 5431 C C . THR A 1 706 ? 25.440 48.089 -9.068 1.00 23.81 706 THR A C 1
ATOM 5433 O O . THR A 1 706 ? 25.710 47.441 -10.075 1.00 23.81 706 THR A O 1
ATOM 5436 N N . GLU A 1 707 ? 24.190 48.342 -8.678 1.00 24.28 707 GLU A N 1
ATOM 5437 C CA . GLU A 1 707 ? 22.978 47.968 -9.424 1.00 24.28 707 GLU A CA 1
ATOM 5438 C C . GLU A 1 707 ? 22.699 48.885 -10.640 1.00 24.28 707 GLU A C 1
ATOM 5440 O O . GLU A 1 707 ? 23.397 49.876 -10.843 1.00 24.28 707 GLU A O 1
ATOM 5445 N N . GLU A 1 708 ? 21.602 48.565 -11.351 1.00 23.11 708 GLU A N 1
ATOM 5446 C CA . GLU A 1 708 ? 20.909 49.314 -12.427 1.00 23.11 708 GLU A CA 1
ATOM 5447 C C . GLU A 1 708 ? 21.414 49.128 -13.883 1.00 23.11 708 GLU A C 1
ATOM 5449 O O . GLU A 1 708 ? 22.609 49.206 -14.141 1.00 23.11 708 GLU A O 1
ATOM 5454 N N . ARG A 1 709 ? 20.561 48.934 -14.917 1.00 23.55 709 ARG A N 1
ATOM 5455 C CA . ARG A 1 709 ? 19.128 48.516 -15.010 1.00 23.55 709 ARG A CA 1
ATOM 5456 C C . ARG A 1 709 ? 18.710 48.347 -16.496 1.00 23.55 709 ARG A C 1
ATOM 5458 O O . ARG A 1 709 ? 18.985 49.272 -17.249 1.00 23.55 709 ARG A O 1
ATOM 5465 N N . HIS A 1 710 ? 17.922 47.307 -16.838 1.00 23.50 710 HIS A N 1
ATOM 5466 C CA . HIS A 1 710 ? 17.145 47.129 -18.105 1.00 23.50 710 HIS A CA 1
ATOM 5467 C C . HIS A 1 710 ? 17.979 47.171 -19.427 1.00 23.50 710 HIS A C 1
ATOM 5469 O O . HIS A 1 710 ? 19.107 47.639 -19.423 1.00 23.50 710 HIS A O 1
ATOM 5475 N N . SER A 1 711 ? 17.587 46.692 -20.612 1.00 22.98 711 SER A N 1
ATOM 5476 C CA . SER A 1 711 ? 16.439 45.941 -21.169 1.00 22.98 711 SER A CA 1
ATOM 5477 C C . SER A 1 711 ? 16.902 45.368 -22.538 1.00 22.98 711 SER A C 1
ATOM 5479 O O . SER A 1 711 ? 17.817 45.937 -23.130 1.00 22.98 711 SER A O 1
ATOM 5481 N N . ASP A 1 712 ? 16.371 44.311 -23.169 1.00 23.55 712 ASP A N 1
ATOM 5482 C CA . ASP A 1 712 ? 15.395 43.245 -22.849 1.00 23.55 712 ASP A CA 1
ATOM 5483 C C . ASP A 1 712 ? 15.618 42.081 -23.876 1.00 23.55 712 ASP A C 1
ATOM 5485 O O . ASP A 1 712 ? 16.585 42.115 -24.633 1.00 23.55 712 ASP A O 1
ATOM 5489 N N . ALA A 1 713 ? 14.705 41.095 -23.952 1.00 23.27 713 ALA A N 1
ATOM 5490 C CA . ALA A 1 713 ? 14.571 40.037 -24.979 1.00 23.27 713 ALA A CA 1
ATOM 5491 C C . ALA A 1 713 ? 15.595 38.874 -25.011 1.00 23.27 713 ALA A C 1
ATOM 5493 O O . ALA A 1 713 ? 16.590 38.909 -25.729 1.00 23.27 713 ALA A O 1
ATOM 5494 N N . LEU A 1 714 ? 15.223 37.761 -24.357 1.00 23.75 714 LEU A N 1
ATOM 5495 C CA . LEU A 1 714 ? 15.075 36.435 -24.993 1.00 23.75 714 LEU A CA 1
ATOM 5496 C C . LEU A 1 714 ? 14.369 35.466 -24.023 1.00 23.75 714 LEU A C 1
ATOM 5498 O O . LEU A 1 714 ? 14.950 35.018 -23.038 1.00 23.75 714 LEU A O 1
ATOM 5502 N N . GLU A 1 715 ? 13.103 35.140 -24.297 1.00 23.94 715 GLU A N 1
ATOM 5503 C CA . GLU A 1 715 ? 12.392 34.043 -23.629 1.00 23.94 715 GLU A CA 1
ATOM 5504 C C . GLU A 1 715 ? 12.644 32.727 -24.373 1.00 23.94 715 GLU A C 1
ATOM 5506 O O . GLU A 1 715 ? 12.360 32.642 -25.567 1.00 23.94 715 GLU A O 1
ATOM 5511 N N . THR A 1 716 ? 13.091 31.673 -23.681 1.00 24.56 716 THR A N 1
ATOM 5512 C CA . THR A 1 716 ? 12.639 30.287 -23.936 1.00 24.56 716 THR A CA 1
ATOM 5513 C C . THR A 1 716 ? 13.093 29.314 -22.837 1.00 24.56 716 THR A C 1
ATOM 5515 O O . THR A 1 716 ? 14.252 29.278 -22.450 1.00 24.56 716 THR A O 1
ATOM 5518 N N . HIS A 1 717 ? 12.139 28.501 -22.373 1.00 25.02 717 HIS A N 1
ATOM 5519 C CA . HIS A 1 717 ? 12.290 27.213 -21.672 1.00 25.02 717 HIS A CA 1
ATOM 5520 C C . HIS A 1 717 ? 13.236 27.071 -20.456 1.00 25.02 717 HIS A C 1
ATOM 5522 O O . HIS A 1 717 ? 14.334 26.543 -20.573 1.00 25.02 717 HIS A O 1
ATOM 5528 N N . PHE A 1 718 ? 12.679 27.261 -19.252 1.00 23.62 718 PHE A N 1
ATOM 5529 C CA . PHE A 1 718 ? 12.857 26.300 -18.148 1.00 23.62 718 PHE A CA 1
ATOM 5530 C C . PHE A 1 718 ? 11.512 26.038 -17.452 1.00 23.62 718 PHE A C 1
ATOM 5532 O O . PHE A 1 718 ? 10.731 26.961 -17.223 1.00 23.62 718 PHE A O 1
ATOM 5539 N N . GLY A 1 719 ? 11.215 24.766 -17.169 1.00 23.27 719 GLY A N 1
ATOM 5540 C CA . GLY A 1 719 ? 9.934 24.335 -16.602 1.00 23.27 719 GLY A CA 1
ATOM 5541 C C . GLY A 1 719 ? 9.775 24.721 -15.130 1.00 23.27 719 GLY A C 1
ATOM 5542 O O . GLY A 1 719 ? 10.690 24.558 -14.327 1.00 23.27 719 GLY A O 1
ATOM 5543 N N . SER A 1 720 ? 8.593 25.216 -14.762 1.00 23.42 720 SER A N 1
ATOM 5544 C CA . SER A 1 720 ? 8.282 25.620 -13.391 1.00 23.42 720 SER A CA 1
ATOM 5545 C C . SER A 1 720 ? 8.108 24.416 -12.459 1.00 23.42 720 SER A C 1
ATOM 5547 O O . SER A 1 720 ? 7.115 23.694 -12.563 1.00 23.42 720 SER A O 1
ATOM 5549 N N . VAL A 1 721 ? 9.002 24.259 -11.481 1.00 25.58 721 VAL A N 1
ATOM 5550 C CA . VAL A 1 721 ? 8.740 23.409 -10.310 1.00 25.58 721 VAL A CA 1
ATOM 5551 C C . VAL A 1 721 ? 7.674 24.095 -9.451 1.00 25.58 721 VAL A C 1
ATOM 5553 O O . VAL A 1 721 ? 7.875 25.207 -8.955 1.00 25.58 721 VAL A O 1
ATOM 5556 N N . ALA A 1 722 ? 6.512 23.458 -9.301 1.00 25.41 722 ALA A N 1
ATOM 5557 C CA . ALA A 1 722 ? 5.424 23.987 -8.487 1.00 25.41 722 ALA A CA 1
ATOM 5558 C C . ALA A 1 722 ? 5.783 23.935 -6.992 1.00 25.41 722 ALA A C 1
ATOM 5560 O O . ALA A 1 722 ? 6.301 22.936 -6.498 1.00 25.41 722 ALA A O 1
ATOM 5561 N N . LYS A 1 723 ? 5.478 25.008 -6.252 1.00 26.08 723 LYS A N 1
ATOM 5562 C CA . LYS A 1 723 ? 5.621 25.025 -4.788 1.00 26.08 723 LYS A CA 1
ATOM 5563 C C . LYS A 1 723 ? 4.599 24.074 -4.147 1.00 26.08 723 LYS A C 1
ATOM 5565 O O . LYS A 1 723 ? 3.447 24.086 -4.588 1.00 26.08 723 LYS A O 1
ATOM 5570 N N . PRO A 1 724 ? 4.957 23.335 -3.080 1.00 24.14 724 PRO A N 1
ATOM 5571 C CA . PRO A 1 724 ? 3.989 22.542 -2.333 1.00 24.14 724 PRO A CA 1
ATOM 5572 C C . PRO A 1 724 ? 2.927 23.448 -1.698 1.00 24.14 724 PRO A C 1
ATOM 5574 O O . PRO A 1 724 ? 3.211 24.568 -1.261 1.00 24.14 724 PRO A O 1
ATOM 5577 N N . THR A 1 725 ? 1.689 22.964 -1.658 1.00 29.42 725 THR A N 1
ATOM 5578 C CA . THR A 1 725 ? 0.556 23.709 -1.089 1.00 29.42 725 THR A CA 1
ATOM 5579 C C . THR A 1 725 ? 0.374 23.396 0.402 1.00 29.42 725 THR A C 1
ATOM 5581 O O . THR A 1 725 ? 0.757 22.312 0.847 1.00 29.42 725 THR A O 1
ATOM 5584 N N . PRO A 1 726 ? -0.269 24.281 1.196 1.00 29.03 726 PRO A N 1
ATOM 5585 C CA . PRO A 1 726 ? -0.474 24.064 2.637 1.00 29.03 726 PRO A CA 1
ATOM 5586 C C . PRO A 1 726 ? -1.235 22.779 3.018 1.00 29.03 726 PRO A C 1
ATOM 5588 O O . PRO A 1 726 ? -1.240 22.399 4.187 1.00 29.03 726 PRO A O 1
ATOM 5591 N N . ALA A 1 727 ? -1.876 22.106 2.056 1.00 29.39 727 ALA A N 1
ATOM 5592 C CA . ALA A 1 727 ? -2.520 20.810 2.253 1.00 29.39 727 ALA A CA 1
ATOM 5593 C C . ALA A 1 727 ? -1.503 19.671 2.471 1.00 29.39 727 ALA A C 1
ATOM 5595 O O . ALA A 1 727 ? -1.710 18.832 3.346 1.00 29.39 727 ALA A O 1
ATOM 5596 N N . GLN A 1 728 ? -0.375 19.678 1.752 1.00 31.30 728 GLN A N 1
ATOM 5597 C CA . GLN A 1 728 ? 0.648 18.625 1.843 1.00 31.30 728 GLN A CA 1
ATOM 5598 C C . GLN A 1 728 ? 1.342 18.641 3.218 1.00 31.30 728 GLN A C 1
ATOM 5600 O O . GLN A 1 728 ? 1.541 17.599 3.835 1.00 31.30 728 GLN A O 1
ATOM 5605 N N . THR A 1 729 ? 1.564 19.829 3.791 1.00 28.84 729 THR A N 1
ATOM 5606 C CA . THR A 1 729 ? 2.082 19.999 5.165 1.00 28.84 729 THR A CA 1
ATOM 5607 C C . THR A 1 729 ? 1.085 19.571 6.257 1.00 28.84 729 THR A C 1
ATOM 5609 O O . THR A 1 729 ? 1.465 19.436 7.421 1.00 28.84 729 THR A O 1
ATOM 5612 N N . LYS A 1 730 ? -0.200 19.376 5.921 1.00 32.16 730 LYS A N 1
ATOM 5613 C CA . LYS A 1 730 ? -1.243 18.957 6.873 1.00 32.16 730 LYS A CA 1
ATOM 5614 C C . LYS A 1 730 ? -1.422 17.433 6.909 1.00 32.16 730 LYS A C 1
ATOM 5616 O O . LYS A 1 730 ? -1.770 16.902 7.958 1.00 32.16 730 LYS A O 1
ATOM 5621 N N . GLN A 1 731 ? -1.131 16.739 5.807 1.00 29.39 731 GLN A N 1
ATOM 5622 C CA . GLN A 1 731 ? -1.298 15.286 5.678 1.00 29.39 731 GLN A CA 1
ATOM 5623 C C . GLN A 1 731 ? -0.204 14.496 6.427 1.00 29.39 731 GLN A C 1
ATOM 5625 O O . GLN A 1 731 ? -0.507 13.530 7.124 1.00 29.39 731 GLN A O 1
ATOM 5630 N N . LEU A 1 732 ? 1.040 14.991 6.426 1.00 28.05 732 LEU A N 1
ATOM 5631 C CA . LEU A 1 732 ? 2.148 14.455 7.239 1.00 28.05 732 LEU A CA 1
ATOM 5632 C C . LEU A 1 732 ? 1.923 14.563 8.763 1.00 28.05 732 LEU A C 1
ATOM 5634 O O . LEU A 1 732 ? 2.608 13.902 9.536 1.00 28.05 732 LEU A O 1
ATOM 5638 N N . LYS A 1 733 ? 0.952 15.367 9.223 1.00 28.11 733 LYS A N 1
ATOM 5639 C CA . LYS A 1 733 ? 0.576 15.457 10.648 1.00 28.11 733 LYS A CA 1
ATOM 5640 C C . LYS A 1 733 ? -0.592 14.549 11.044 1.00 28.11 733 LYS A C 1
ATOM 5642 O O . LYS A 1 733 ? -0.851 14.413 12.235 1.00 28.11 733 LYS A O 1
ATOM 5647 N N . SER A 1 734 ? -1.305 13.943 10.089 1.00 30.81 734 SER A N 1
ATOM 5648 C CA . SER A 1 734 ? -2.523 13.166 10.377 1.00 30.81 734 SER A CA 1
ATOM 5649 C C . SER A 1 734 ? -2.305 11.662 10.560 1.00 30.81 734 SER A C 1
ATOM 5651 O O . SER A 1 734 ? -3.228 10.983 10.993 1.00 30.81 734 SER A O 1
ATOM 5653 N N . GLN A 1 735 ? -1.115 11.129 10.264 1.00 27.02 735 GLN A N 1
ATOM 5654 C CA . GLN A 1 735 ? -0.801 9.702 10.465 1.00 27.02 735 GLN A CA 1
ATOM 5655 C C . GLN A 1 735 ? -0.202 9.384 11.850 1.00 27.02 735 GLN A C 1
ATOM 5657 O O . GLN A 1 735 ? -0.115 8.221 12.219 1.00 27.02 735 GLN A O 1
ATOM 5662 N N . ALA A 1 736 ? 0.123 10.398 12.660 1.00 24.89 736 ALA A N 1
ATOM 5663 C CA . ALA A 1 736 ? 0.736 10.242 13.986 1.00 24.89 736 ALA A CA 1
ATOM 5664 C C . ALA A 1 736 ? -0.273 10.196 15.161 1.00 24.89 736 ALA A C 1
ATOM 5666 O O . ALA A 1 736 ? 0.087 10.490 16.299 1.00 24.89 736 ALA A O 1
ATOM 5667 N N . VAL A 1 737 ? -1.552 9.883 14.906 1.00 26.50 737 VAL A N 1
ATOM 5668 C CA . VAL A 1 737 ? -2.615 9.884 15.933 1.00 26.50 737 VAL A CA 1
ATOM 5669 C C . VAL A 1 737 ? -3.463 8.613 15.847 1.00 26.50 737 VAL A C 1
ATOM 5671 O O . VAL A 1 737 ? -4.600 8.655 15.392 1.00 26.50 737 VAL A O 1
ATOM 5674 N N . ASN A 1 738 ? -2.885 7.481 16.264 1.00 26.55 738 ASN A N 1
ATOM 5675 C CA . ASN A 1 738 ? -3.599 6.308 16.798 1.00 26.55 738 ASN A CA 1
ATOM 5676 C C . ASN A 1 738 ? -2.609 5.279 17.384 1.00 26.55 738 ASN A C 1
ATOM 5678 O O . ASN A 1 738 ? -2.482 4.157 16.905 1.00 26.55 738 ASN A O 1
ATOM 5682 N N . ALA A 1 739 ? -1.921 5.667 18.459 1.00 23.47 739 ALA A N 1
ATOM 5683 C CA . ALA A 1 739 ? -1.211 4.743 19.341 1.00 23.47 739 ALA A CA 1
ATOM 5684 C C . ALA A 1 739 ? -1.614 5.042 20.791 1.00 23.47 739 ALA A C 1
ATOM 5686 O O . ALA A 1 739 ? -1.538 6.184 21.248 1.00 23.47 739 ALA A O 1
ATOM 5687 N N . THR A 1 740 ? -2.078 4.027 21.519 1.00 23.31 740 THR A N 1
ATOM 5688 C CA . THR A 1 740 ? -2.460 4.161 22.933 1.00 23.31 740 THR A CA 1
ATOM 5689 C C . THR A 1 740 ? -1.242 4.501 23.806 1.00 23.31 740 THR A C 1
ATOM 5691 O O . THR A 1 740 ? -0.204 3.861 23.628 1.00 23.31 740 THR A O 1
ATOM 5694 N N . PRO A 1 741 ? -1.343 5.382 24.826 1.00 26.78 741 PRO A N 1
ATOM 5695 C CA . PRO A 1 741 ? -0.208 5.768 25.687 1.00 26.78 741 PRO A CA 1
ATOM 5696 C C . PRO A 1 741 ? 0.437 4.652 26.542 1.00 26.78 741 PRO A C 1
ATOM 5698 O O . PRO A 1 741 ? 1.310 4.930 27.364 1.00 26.78 741 PRO A O 1
ATOM 5701 N N . GLN A 1 742 ? 0.009 3.395 26.397 1.00 25.42 742 GLN A N 1
ATOM 5702 C CA . GLN A 1 742 ? 0.258 2.312 27.352 1.00 25.42 742 GLN A CA 1
ATOM 5703 C C . GLN A 1 742 ? 1.535 1.480 27.091 1.00 25.42 742 GLN A C 1
ATOM 5705 O O . GLN A 1 742 ? 1.808 0.570 27.871 1.00 25.42 742 GLN A O 1
ATOM 5710 N N . GLN A 1 743 ? 2.323 1.761 26.041 1.00 28.30 743 GLN A N 1
ATOM 5711 C CA . GLN A 1 743 ? 3.537 0.981 25.703 1.00 28.30 743 GLN A CA 1
ATOM 5712 C C . GLN A 1 743 ? 4.877 1.741 25.789 1.00 28.30 743 GLN A C 1
ATOM 5714 O O . GLN A 1 743 ? 5.925 1.105 25.813 1.00 28.30 743 GLN A O 1
ATOM 5719 N N . TYR A 1 744 ? 4.890 3.066 25.977 1.00 26.91 744 TYR A N 1
ATOM 5720 C CA . TYR A 1 744 ? 6.133 3.863 26.065 1.00 26.91 744 TYR A CA 1
ATOM 5721 C C . TYR A 1 744 ? 6.769 3.933 27.471 1.00 26.91 744 TYR A C 1
ATOM 5723 O O . TYR A 1 744 ? 7.447 4.902 27.813 1.00 26.91 744 TYR A O 1
ATOM 5731 N N . LYS A 1 745 ? 6.557 2.920 28.324 1.00 25.20 745 LYS A N 1
ATOM 5732 C CA . LYS A 1 745 ? 7.062 2.892 29.715 1.00 25.20 745 LYS A CA 1
ATOM 5733 C C . LYS A 1 745 ? 8.140 1.841 30.003 1.00 25.20 745 LYS A C 1
ATOM 5735 O O . LYS A 1 745 ? 8.213 1.333 31.116 1.00 25.20 745 LYS A O 1
ATOM 5740 N N . THR A 1 746 ? 9.057 1.638 29.058 1.00 27.64 746 THR A N 1
ATOM 5741 C CA . THR A 1 746 ? 10.441 1.204 29.340 1.00 27.64 746 THR A CA 1
ATOM 5742 C C . THR A 1 746 ? 11.361 1.581 28.174 1.00 27.64 746 THR A C 1
ATOM 5744 O O . THR A 1 746 ? 10.960 1.443 27.030 1.00 27.64 746 THR A O 1
ATOM 5747 N N . GLN A 1 747 ? 12.595 2.008 28.478 1.00 31.56 747 GLN A N 1
ATOM 5748 C CA . GLN A 1 747 ? 13.699 2.256 27.525 1.00 31.56 747 GLN A CA 1
ATOM 5749 C C . GLN A 1 747 ? 13.554 3.427 26.523 1.00 31.56 747 GLN A C 1
ATOM 5751 O O . GLN A 1 747 ? 13.579 3.242 25.315 1.00 31.56 747 GLN A O 1
ATOM 5756 N N . SER A 1 748 ? 13.605 4.661 27.034 1.00 28.92 748 SER A N 1
ATOM 5757 C CA . SER A 1 748 ? 14.724 5.569 26.704 1.00 28.92 748 SER A CA 1
ATOM 5758 C C . SER A 1 748 ? 14.759 6.744 27.690 1.00 28.92 748 SER A C 1
ATOM 5760 O O . SER A 1 748 ? 13.853 7.575 27.722 1.00 28.92 748 SER A O 1
ATOM 5762 N N . MET A 1 749 ? 15.785 6.803 28.546 1.00 26.44 749 MET A N 1
ATOM 5763 C CA . MET A 1 749 ? 16.054 7.990 29.366 1.00 26.44 749 MET A CA 1
ATOM 5764 C C . MET A 1 749 ? 17.009 8.911 28.604 1.00 26.44 749 MET A C 1
ATOM 5766 O O . MET A 1 749 ? 18.145 8.514 28.378 1.00 26.44 749 MET A O 1
ATOM 5770 N N . MET A 1 750 ? 16.549 10.128 28.291 1.00 31.12 750 MET A N 1
ATOM 5771 C CA . MET A 1 750 ? 17.328 11.319 27.902 1.00 31.12 750 MET A CA 1
ATOM 5772 C C . MET A 1 750 ? 18.826 11.107 27.570 1.00 31.12 750 MET A C 1
ATOM 5774 O O . MET A 1 750 ? 19.665 11.385 28.424 1.00 31.12 750 MET A O 1
ATOM 5778 N N . HIS A 1 751 ? 19.182 10.750 26.334 1.00 35.78 751 HIS A N 1
ATOM 5779 C CA . HIS A 1 751 ? 20.512 11.041 25.774 1.00 35.78 751 HIS A CA 1
ATOM 5780 C C . HIS A 1 751 ? 20.408 11.293 24.261 1.00 35.78 751 HIS A C 1
ATOM 5782 O O . HIS A 1 751 ? 19.562 10.710 23.588 1.00 35.78 751 HIS A O 1
ATOM 5788 N N . GLY A 1 752 ? 21.210 12.238 23.756 1.00 38.38 752 GLY A N 1
ATOM 5789 C CA . GLY A 1 752 ? 21.218 12.648 22.348 1.00 38.38 752 GLY A CA 1
ATOM 5790 C C . GLY A 1 752 ? 22.136 11.765 21.504 1.00 38.38 752 GLY A C 1
ATOM 5791 O O . GLY A 1 752 ? 23.118 11.218 22.004 1.00 38.38 752 GLY A O 1
ATOM 5792 N N . LEU A 1 753 ? 21.833 11.640 20.215 1.00 45.78 753 LEU A N 1
ATOM 5793 C CA . LEU A 1 753 ? 22.385 10.599 19.345 1.00 45.78 753 LEU A CA 1
ATOM 5794 C C . LEU A 1 753 ? 23.914 10.672 19.191 1.00 45.78 753 LEU A C 1
ATOM 5796 O O . LEU A 1 753 ? 24.585 9.638 19.147 1.00 45.78 753 LEU A O 1
ATOM 5800 N N . ALA A 1 754 ? 24.491 11.876 19.193 1.00 41.69 754 ALA A N 1
ATOM 5801 C CA . ALA A 1 754 ? 25.940 12.049 19.205 1.00 41.69 754 ALA A CA 1
ATOM 5802 C C . ALA A 1 754 ? 26.619 11.686 20.540 1.00 41.69 754 ALA A C 1
ATOM 5804 O O . ALA A 1 754 ? 27.745 11.191 20.503 1.00 41.69 754 ALA A O 1
ATOM 5805 N N . SER A 1 755 ? 25.996 11.875 21.716 1.00 48.38 755 SER A N 1
ATOM 5806 C CA . SER A 1 755 ? 26.708 11.680 22.999 1.00 48.38 755 SER A CA 1
ATOM 5807 C C . SER A 1 755 ? 27.112 10.228 23.264 1.00 48.38 755 SER A C 1
ATOM 5809 O O . SER A 1 755 ? 28.074 9.973 23.991 1.00 48.38 755 SER A O 1
ATOM 5811 N N . ASP A 1 756 ? 26.410 9.278 22.648 1.00 56.28 756 ASP A N 1
ATOM 5812 C CA . ASP A 1 756 ? 26.573 7.857 22.938 1.00 56.28 756 ASP A CA 1
ATOM 5813 C C . ASP A 1 756 ? 27.652 7.194 22.069 1.00 56.28 756 ASP A C 1
ATOM 5815 O O . ASP A 1 756 ? 28.378 6.320 22.551 1.00 56.28 756 ASP A O 1
ATOM 5819 N N . LEU A 1 757 ? 27.799 7.597 20.801 1.00 52.28 757 LEU A N 1
ATOM 5820 C CA . LEU A 1 757 ? 28.831 7.082 19.879 1.00 52.28 757 LEU A CA 1
ATOM 5821 C C . LEU A 1 757 ? 30.046 8.017 19.734 1.00 52.28 757 LEU A C 1
ATOM 5823 O O . LEU A 1 757 ? 31.124 7.575 19.320 1.00 52.28 757 LEU A O 1
ATOM 5827 N N . TYR A 1 758 ? 29.905 9.286 20.122 1.00 55.50 758 TYR A N 1
ATOM 5828 C CA . TYR A 1 758 ? 30.935 10.314 20.008 1.00 55.50 758 TYR A CA 1
ATOM 5829 C C . TYR A 1 758 ? 31.148 11.037 21.356 1.00 55.50 758 TYR A C 1
ATOM 5831 O O . TYR A 1 758 ? 30.669 12.153 21.566 1.00 55.50 758 TYR A O 1
ATOM 5839 N N . PRO A 1 759 ? 31.863 10.413 22.312 1.00 51.66 759 PRO A N 1
ATOM 5840 C CA . PRO A 1 759 ? 32.141 11.032 23.604 1.00 51.66 759 PRO A CA 1
ATOM 5841 C C . PRO A 1 759 ? 33.025 12.287 23.476 1.00 51.66 759 PRO A C 1
ATOM 5843 O O . PRO A 1 759 ? 34.199 12.219 23.094 1.00 51.66 759 PRO A O 1
ATOM 5846 N N . GLU A 1 760 ? 32.494 13.439 23.895 1.00 52.88 760 GLU A N 1
ATOM 5847 C CA . GLU A 1 760 ? 33.322 14.566 24.330 1.00 52.88 760 GLU A CA 1
ATOM 5848 C C . GLU A 1 760 ? 33.994 14.184 25.659 1.00 52.88 760 GLU A C 1
ATOM 5850 O O . GLU A 1 760 ? 33.385 14.291 26.720 1.00 52.88 760 GLU A O 1
ATOM 5855 N N . PHE A 1 761 ? 35.259 13.747 25.609 1.00 46.28 761 PHE A N 1
ATOM 5856 C CA . PHE A 1 761 ? 36.041 13.323 26.786 1.00 46.28 761 PHE A CA 1
ATOM 5857 C C . PHE A 1 761 ? 36.125 14.362 27.924 1.00 46.28 761 PHE A C 1
ATOM 5859 O O . PHE A 1 761 ? 36.486 13.995 29.041 1.00 46.28 761 PHE A O 1
ATOM 5866 N N . ASP A 1 762 ? 35.793 15.627 27.654 1.00 41.31 762 ASP A N 1
ATOM 5867 C CA . ASP A 1 762 ? 35.875 16.737 28.607 1.00 41.31 762 ASP A CA 1
ATOM 5868 C C . ASP A 1 762 ? 34.522 17.076 29.282 1.00 41.31 762 ASP A C 1
ATOM 5870 O O . ASP A 1 762 ? 34.470 17.960 30.141 1.00 41.31 762 ASP A O 1
ATOM 5874 N N . ARG A 1 763 ? 33.425 16.360 28.967 1.00 41.47 763 ARG A N 1
ATOM 5875 C CA . ARG A 1 763 ? 32.173 16.384 29.756 1.00 41.47 763 ARG A CA 1
ATOM 5876 C C . ARG A 1 763 ? 31.982 15.039 30.456 1.00 41.47 763 ARG A C 1
ATOM 5878 O O . ARG A 1 763 ? 31.966 13.992 29.819 1.00 41.47 763 ARG A O 1
ATOM 5885 N N . GLY A 1 764 ? 31.879 15.075 31.785 1.00 40.00 764 GLY A N 1
ATOM 5886 C CA . GLY A 1 764 ? 32.036 13.895 32.640 1.00 40.00 764 GLY A CA 1
ATOM 5887 C C . GLY A 1 764 ? 31.088 12.723 32.344 1.00 40.00 764 GLY A C 1
ATOM 5888 O O . GLY A 1 764 ? 29.874 12.894 32.313 1.00 40.00 764 GLY A O 1
ATOM 5889 N N . GLU A 1 765 ? 31.684 11.531 32.240 1.00 39.97 765 GLU A N 1
ATOM 5890 C CA . GLU A 1 765 ? 31.056 10.201 32.335 1.00 39.97 765 GLU A CA 1
ATOM 5891 C C . GLU A 1 765 ? 29.874 9.908 31.387 1.00 39.97 765 GLU A C 1
ATOM 5893 O O . GLU A 1 765 ? 28.721 9.769 31.804 1.00 39.97 765 GLU A O 1
ATOM 5898 N N . THR A 1 766 ? 30.174 9.632 30.112 1.00 50.97 766 THR A N 1
ATOM 5899 C CA . THR A 1 766 ? 29.270 8.824 29.278 1.00 50.97 766 THR A CA 1
ATOM 5900 C C . THR A 1 766 ? 29.276 7.374 29.780 1.00 50.97 766 THR A C 1
ATOM 5902 O O . THR A 1 766 ? 30.259 6.646 29.651 1.00 50.97 766 THR A O 1
ATOM 5905 N N . ARG A 1 767 ? 28.152 6.921 30.352 1.00 58.12 767 ARG A N 1
ATOM 5906 C CA . ARG A 1 767 ? 28.002 5.615 31.043 1.00 58.12 767 ARG A CA 1
ATOM 5907 C C . ARG A 1 767 ? 28.265 4.359 30.190 1.00 58.12 767 ARG A C 1
ATOM 5909 O O . ARG A 1 767 ? 28.194 3.251 30.712 1.00 58.12 767 ARG A O 1
ATOM 5916 N N . LEU A 1 768 ? 28.511 4.523 28.892 1.00 67.69 768 LEU A N 1
ATOM 5917 C CA . LEU A 1 768 ? 28.621 3.455 27.894 1.00 67.69 768 LEU A CA 1
ATOM 5918 C C . LEU A 1 768 ? 30.068 3.171 27.449 1.00 67.69 768 LEU A C 1
ATOM 5920 O O . LEU A 1 768 ? 30.304 2.148 26.804 1.00 67.69 768 LEU A O 1
ATOM 5924 N N . TRP A 1 769 ? 31.027 4.044 27.781 1.00 80.56 769 TRP A N 1
ATOM 5925 C CA . TRP A 1 769 ? 32.433 3.914 27.382 1.00 80.56 769 TRP A CA 1
ATOM 5926 C C . TRP A 1 769 ? 33.348 3.669 28.588 1.00 80.56 769 TRP A C 1
ATOM 5928 O O . TRP A 1 769 ? 33.246 4.325 29.620 1.00 80.56 769 TRP A O 1
ATOM 5938 N N . SER A 1 770 ? 34.289 2.738 28.437 1.00 84.19 770 SER A N 1
ATOM 5939 C CA . SER A 1 770 ? 35.349 2.436 29.402 1.00 84.19 770 SER A CA 1
ATOM 5940 C C . SER A 1 770 ? 36.680 2.980 28.889 1.00 84.19 770 SER A C 1
ATOM 5942 O O . SER A 1 770 ? 37.164 2.561 27.841 1.00 84.19 770 SER A O 1
ATOM 5944 N N . LYS A 1 771 ? 37.290 3.927 29.608 1.00 85.38 771 LYS A N 1
ATOM 5945 C CA . LYS A 1 771 ? 38.605 4.478 29.241 1.00 85.38 771 LYS A CA 1
ATOM 5946 C C . LYS A 1 771 ? 39.678 3.378 29.290 1.00 85.38 771 LYS A C 1
ATOM 5948 O O . LYS A 1 771 ? 39.772 2.663 30.286 1.00 85.38 771 LYS A O 1
ATOM 5953 N N . MET A 1 772 ? 40.511 3.272 28.253 1.00 88.50 772 MET A N 1
ATOM 5954 C CA . MET A 1 772 ? 41.677 2.380 28.267 1.00 88.50 772 MET A CA 1
ATOM 5955 C C . MET A 1 772 ? 42.728 2.900 29.257 1.00 88.50 772 MET A C 1
ATOM 5957 O O . MET A 1 772 ? 42.969 4.107 29.341 1.00 88.50 772 MET A O 1
ATOM 5961 N N . ASN A 1 773 ? 43.380 1.997 29.994 1.00 87.50 773 ASN A N 1
ATOM 5962 C CA . ASN A 1 773 ? 44.594 2.351 30.731 1.00 87.50 773 ASN A CA 1
ATOM 5963 C C . ASN A 1 773 ? 45.793 2.461 29.765 1.00 87.50 773 ASN A C 1
ATOM 5965 O O . ASN A 1 773 ? 45.729 2.013 28.621 1.00 87.50 773 ASN A O 1
ATOM 5969 N N . GLU A 1 774 ? 46.894 3.049 30.232 1.00 84.25 774 GLU A N 1
ATOM 5970 C CA . GLU A 1 774 ? 48.089 3.308 29.413 1.00 84.25 774 GLU A CA 1
ATOM 5971 C C . GLU A 1 774 ? 48.713 2.028 28.827 1.00 84.25 774 GLU A C 1
ATOM 5973 O O . GLU A 1 774 ? 49.228 2.047 27.711 1.00 84.25 774 GLU A O 1
ATOM 5978 N N . THR A 1 775 ? 48.632 0.903 29.547 1.00 88.19 775 THR A N 1
ATOM 5979 C CA . THR A 1 775 ? 49.204 -0.382 29.107 1.00 88.19 775 THR A CA 1
ATOM 5980 C C . THR A 1 775 ? 48.386 -0.988 27.969 1.00 88.19 775 THR A C 1
ATOM 5982 O O . THR A 1 775 ? 48.950 -1.372 26.943 1.00 88.19 775 THR A O 1
ATOM 5985 N N . ASP A 1 776 ? 47.061 -1.022 28.119 1.00 86.69 776 ASP A N 1
ATOM 5986 C CA . ASP A 1 776 ? 46.142 -1.538 27.102 1.00 86.69 776 ASP A CA 1
ATOM 5987 C C . ASP A 1 776 ? 46.132 -0.643 25.857 1.00 86.69 776 ASP A C 1
ATOM 5989 O O . ASP A 1 776 ? 46.141 -1.151 24.735 1.00 86.69 776 ASP A O 1
ATOM 5993 N N . LEU A 1 777 ? 46.197 0.682 26.041 1.00 90.06 777 LEU A N 1
ATOM 5994 C CA . LEU A 1 777 ? 46.314 1.643 24.946 1.00 90.06 777 LEU A CA 1
ATOM 5995 C C . LEU A 1 777 ? 47.611 1.425 24.156 1.00 90.06 777 LEU A C 1
ATOM 5997 O O . LEU A 1 777 ? 47.553 1.265 22.940 1.00 90.06 777 LEU A O 1
ATOM 6001 N N . ALA A 1 778 ? 48.767 1.334 24.820 1.00 86.81 778 ALA A N 1
ATOM 6002 C CA . ALA A 1 778 ? 50.044 1.082 24.148 1.00 86.81 778 ALA A CA 1
ATOM 6003 C C . ALA A 1 778 ? 50.073 -0.279 23.422 1.00 86.81 778 ALA A C 1
ATOM 6005 O O . ALA A 1 778 ? 50.598 -0.389 22.309 1.00 86.81 778 ALA A O 1
ATOM 6006 N N . ALA A 1 779 ? 49.477 -1.319 24.017 1.00 87.06 779 ALA A N 1
ATOM 6007 C CA . ALA A 1 779 ? 49.349 -2.636 23.395 1.00 87.06 779 ALA A CA 1
ATOM 6008 C C . ALA A 1 779 ? 48.410 -2.627 22.175 1.00 87.06 779 ALA A C 1
ATOM 6010 O O . ALA A 1 779 ? 48.677 -3.324 21.193 1.00 87.06 779 ALA A O 1
ATOM 6011 N N . PHE A 1 780 ? 47.334 -1.836 22.216 1.00 89.81 780 PHE A N 1
ATOM 6012 C CA . PHE A 1 780 ? 46.407 -1.666 21.100 1.00 89.81 780 PHE A CA 1
ATOM 6013 C C . PHE A 1 780 ? 47.031 -0.851 19.962 1.00 89.81 780 PHE A C 1
ATOM 6015 O O . PHE A 1 780 ? 47.046 -1.316 18.826 1.00 89.81 780 PHE A O 1
ATOM 6022 N N . VAL A 1 781 ? 47.629 0.304 20.268 1.00 89.94 781 VAL A N 1
ATOM 6023 C CA . VAL A 1 781 ? 48.314 1.187 19.306 1.00 89.94 781 VAL A CA 1
ATOM 6024 C C . VAL A 1 781 ? 49.376 0.423 18.515 1.00 89.94 781 VAL A C 1
ATOM 6026 O O . VAL A 1 781 ? 49.394 0.490 17.289 1.00 89.94 781 VAL A O 1
ATOM 6029 N N . LYS A 1 782 ? 50.176 -0.423 19.177 1.00 88.69 782 LYS A N 1
ATOM 6030 C CA . LYS A 1 782 ? 51.175 -1.284 18.520 1.00 88.69 782 LYS A CA 1
ATOM 6031 C C . LYS A 1 782 ? 50.592 -2.269 17.484 1.00 88.69 782 LYS A C 1
ATOM 6033 O O . LYS A 1 782 ? 51.344 -2.792 16.666 1.00 88.69 782 LYS A O 1
ATOM 6038 N N . ARG A 1 783 ? 49.285 -2.559 17.520 1.00 90.00 783 ARG A N 1
ATOM 6039 C CA . ARG A 1 783 ? 48.588 -3.435 16.555 1.00 90.00 783 ARG A CA 1
ATOM 6040 C C . ARG A 1 783 ? 47.977 -2.676 15.372 1.00 90.00 783 ARG A C 1
ATOM 6042 O O . ARG A 1 783 ? 47.614 -3.333 14.403 1.00 90.00 783 ARG A O 1
ATOM 6049 N N . VAL A 1 784 ? 47.824 -1.350 15.462 1.00 88.50 784 VAL A N 1
ATOM 6050 C CA . VAL A 1 784 ? 47.085 -0.536 14.472 1.00 88.50 784 VAL A CA 1
ATOM 6051 C C . VAL A 1 784 ? 47.857 0.659 13.907 1.00 88.50 784 VAL A C 1
ATOM 6053 O O . VAL A 1 784 ? 47.408 1.234 12.924 1.00 88.50 784 VAL A O 1
ATOM 6056 N N . ALA A 1 785 ? 48.992 1.045 14.497 1.00 83.38 785 ALA A N 1
ATOM 6057 C CA . ALA A 1 785 ? 49.818 2.153 14.021 1.00 83.38 785 ALA A CA 1
ATOM 6058 C C . ALA A 1 785 ? 50.844 1.706 12.950 1.00 83.38 785 ALA A C 1
ATOM 6060 O O . ALA A 1 785 ? 51.502 0.679 13.157 1.00 83.38 785 ALA A O 1
ATOM 6061 N N . PRO A 1 786 ? 51.048 2.482 11.866 1.00 81.31 786 PRO A N 1
ATOM 6062 C CA . PRO A 1 786 ? 50.247 3.637 11.447 1.00 81.31 786 PRO A CA 1
ATOM 6063 C C . PRO A 1 786 ? 48.890 3.193 10.880 1.00 81.31 786 PRO A C 1
ATOM 6065 O O . PRO A 1 786 ? 48.794 2.183 10.179 1.00 81.31 786 PRO A O 1
ATOM 6068 N N . VAL A 1 787 ? 47.826 3.959 11.139 1.00 82.19 787 VAL A N 1
ATOM 6069 C CA . VAL A 1 787 ? 46.494 3.612 10.619 1.00 82.19 787 VAL A CA 1
ATOM 6070 C C . VAL A 1 787 ? 46.450 3.937 9.129 1.00 82.19 787 VAL A C 1
ATOM 6072 O O . VAL A 1 787 ? 46.497 5.106 8.734 1.00 82.19 787 VAL A O 1
ATOM 6075 N N . ALA A 1 788 ? 46.369 2.879 8.315 1.00 68.75 788 ALA A N 1
ATOM 6076 C CA . ALA A 1 788 ? 46.247 2.923 6.856 1.00 68.75 788 ALA A CA 1
ATOM 6077 C C . ALA A 1 788 ? 47.290 3.816 6.155 1.00 68.75 788 ALA A C 1
ATOM 6079 O O . ALA A 1 788 ? 46.960 4.515 5.195 1.00 68.75 788 ALA A O 1
ATOM 6080 N N . ASP A 1 789 ? 48.523 3.819 6.673 1.00 74.44 789 ASP A N 1
ATOM 6081 C CA . ASP A 1 789 ? 49.654 4.638 6.209 1.00 74.44 789 ASP A CA 1
ATOM 6082 C C . ASP A 1 789 ? 49.371 6.161 6.186 1.00 74.44 789 ASP A C 1
ATOM 6084 O O . ASP A 1 789 ? 50.005 6.913 5.444 1.00 74.44 789 ASP A O 1
ATOM 6088 N N . ARG A 1 790 ? 48.393 6.631 6.981 1.00 77.50 790 ARG A N 1
ATOM 6089 C CA . ARG A 1 790 ? 47.914 8.030 6.993 1.00 77.50 790 ARG A CA 1
ATOM 6090 C C . ARG A 1 790 ? 47.948 8.708 8.357 1.00 77.50 790 ARG A C 1
ATOM 6092 O O . ARG A 1 790 ? 48.161 9.918 8.404 1.00 77.50 790 ARG A O 1
ATOM 6099 N N . TYR A 1 791 ? 47.703 7.967 9.437 1.00 82.19 791 TYR A N 1
ATOM 6100 C CA . TYR A 1 791 ? 47.626 8.529 10.787 1.00 82.19 791 TYR A CA 1
ATOM 6101 C C . TYR A 1 791 ? 48.630 7.846 11.715 1.00 82.19 791 TYR A C 1
ATOM 6103 O O . TYR A 1 791 ? 48.497 6.660 12.028 1.00 82.19 791 TYR A O 1
ATOM 6111 N N . GLU A 1 792 ? 49.622 8.617 12.155 1.00 83.56 792 GLU A N 1
ATOM 6112 C CA . GLU A 1 792 ? 50.536 8.227 13.228 1.00 83.56 792 GLU A CA 1
ATOM 6113 C C . GLU A 1 792 ? 49.835 8.339 14.585 1.00 83.56 792 GLU A C 1
ATOM 6115 O O . GLU A 1 792 ? 48.993 9.210 14.792 1.00 83.56 792 GLU A O 1
ATOM 6120 N N . LEU A 1 793 ? 50.155 7.428 15.503 1.00 83.75 793 LEU A N 1
ATOM 6121 C CA . LEU A 1 793 ? 49.529 7.325 16.826 1.00 83.75 793 LEU A CA 1
ATOM 6122 C C . LEU A 1 793 ? 50.585 7.504 17.926 1.00 83.75 793 LEU A C 1
ATOM 6124 O O . LEU A 1 793 ? 50.761 6.641 18.788 1.00 83.75 793 LEU A O 1
ATOM 6128 N N . ASP A 1 794 ? 51.329 8.605 17.848 1.00 80.50 794 ASP A N 1
ATOM 6129 C CA . ASP A 1 794 ? 52.454 8.946 18.725 1.00 80.50 794 ASP A CA 1
ATOM 6130 C C . ASP A 1 794 ? 52.271 10.277 19.483 1.00 80.50 794 ASP A C 1
ATOM 6132 O O . ASP A 1 794 ? 53.177 10.712 20.202 1.00 80.50 794 ASP A O 1
ATOM 6136 N N . GLY A 1 795 ? 51.100 10.915 19.373 1.00 78.81 795 GLY A N 1
ATOM 6137 C CA . GLY A 1 795 ? 50.826 12.206 19.992 1.00 78.81 795 GLY A CA 1
ATOM 6138 C C . GLY A 1 795 ? 50.803 12.158 21.529 1.00 78.81 795 GLY A C 1
ATOM 6139 O O . GLY A 1 795 ? 50.352 11.185 22.141 1.00 78.81 795 GLY A O 1
ATOM 6140 N N . PRO A 1 796 ? 51.243 13.240 22.204 1.00 77.38 796 PRO A N 1
ATOM 6141 C CA . PRO A 1 796 ? 51.396 13.277 23.663 1.00 77.38 796 PRO A CA 1
ATOM 6142 C C . PRO A 1 796 ? 50.067 13.262 24.435 1.00 77.38 796 PRO A C 1
ATOM 6144 O O . PRO A 1 796 ? 50.070 13.110 25.655 1.00 77.38 796 PRO A O 1
ATOM 6147 N N . GLU A 1 797 ? 48.939 13.434 23.742 1.00 84.75 797 GLU A N 1
ATOM 6148 C CA . GLU A 1 797 ? 47.587 13.408 24.308 1.00 84.75 797 GLU A CA 1
ATOM 6149 C C . GLU A 1 797 ? 46.709 12.290 23.721 1.00 84.75 797 GLU A C 1
ATOM 6151 O O . GLU A 1 797 ? 45.482 12.359 23.820 1.00 84.75 797 GLU A O 1
ATOM 6156 N N . LEU A 1 798 ? 47.313 11.251 23.132 1.00 87.19 798 LEU A N 1
ATOM 6157 C CA . LEU A 1 798 ? 46.592 10.087 22.623 1.00 87.19 798 LEU A CA 1
ATOM 6158 C C . LEU A 1 798 ? 45.743 9.426 23.726 1.00 87.19 798 LEU A C 1
ATOM 6160 O O . LEU A 1 798 ? 46.232 9.051 24.794 1.00 87.19 798 LEU A O 1
ATOM 6164 N N . ARG A 1 799 ? 44.446 9.259 23.457 1.00 88.19 799 ARG A N 1
ATOM 6165 C CA . ARG A 1 799 ? 43.457 8.640 24.353 1.00 88.19 799 ARG A CA 1
ATOM 6166 C C . ARG A 1 799 ? 42.762 7.486 23.634 1.00 88.19 799 ARG A C 1
ATOM 6168 O O . ARG A 1 799 ? 42.513 7.545 22.432 1.00 88.19 799 ARG A O 1
ATOM 6175 N N . GLY A 1 800 ? 42.382 6.462 24.396 1.00 87.94 800 GLY A N 1
ATOM 6176 C CA . GLY A 1 800 ? 41.529 5.379 23.911 1.00 87.94 800 GLY A CA 1
ATOM 6177 C C . GLY A 1 800 ? 40.380 5.065 24.864 1.00 87.94 800 GLY A C 1
ATOM 6178 O O . GLY A 1 800 ? 40.513 5.196 26.084 1.00 87.94 800 GLY A O 1
ATOM 6179 N N . ALA A 1 801 ? 39.260 4.614 24.306 1.00 88.81 801 ALA A N 1
ATOM 6180 C CA . ALA A 1 801 ? 38.137 4.050 25.048 1.00 88.81 801 ALA A CA 1
ATOM 6181 C C . ALA A 1 801 ? 37.573 2.799 24.353 1.00 88.81 801 ALA A C 1
ATOM 6183 O O . ALA A 1 801 ? 37.730 2.619 23.146 1.00 88.81 801 ALA A O 1
ATOM 6184 N N . THR A 1 802 ? 36.904 1.939 25.118 1.00 88.62 802 THR A N 1
ATOM 6185 C CA . THR A 1 802 ? 36.195 0.751 24.630 1.00 88.62 802 THR A CA 1
ATOM 6186 C C . THR A 1 802 ? 34.711 0.796 24.991 1.00 88.62 802 THR A C 1
ATOM 6188 O O . THR A 1 802 ? 34.327 1.363 26.014 1.00 88.62 802 THR A O 1
ATOM 6191 N N . ARG A 1 803 ? 33.857 0.187 24.166 1.00 88.12 803 ARG A N 1
ATOM 6192 C CA . ARG A 1 803 ? 32.413 0.041 24.398 1.00 88.12 803 ARG A CA 1
ATOM 6193 C C . ARG A 1 803 ? 31.956 -1.370 24.017 1.00 88.12 803 ARG A C 1
ATOM 6195 O O . ARG A 1 803 ? 32.414 -1.938 23.026 1.00 88.12 803 ARG A O 1
ATOM 6202 N N . LYS A 1 804 ? 31.036 -1.937 24.802 1.00 86.81 804 LYS A N 1
ATOM 6203 C CA . LYS A 1 804 ? 30.311 -3.171 24.452 1.00 86.81 804 LYS A CA 1
ATOM 6204 C C . LYS A 1 804 ? 29.060 -2.843 23.634 1.00 86.81 804 LYS A C 1
ATOM 6206 O O . LYS A 1 804 ? 28.431 -1.805 23.847 1.00 86.81 804 LYS A O 1
ATOM 6211 N N . LEU A 1 805 ? 28.728 -3.717 22.686 1.00 88.38 805 LEU A N 1
ATOM 6212 C CA . LEU A 1 805 ? 27.638 -3.528 21.727 1.00 88.38 805 LEU A CA 1
ATOM 6213 C C . LEU A 1 805 ? 26.463 -4.469 22.068 1.00 88.38 805 LEU A C 1
ATOM 6215 O O . LEU A 1 805 ? 26.681 -5.676 22.085 1.00 88.38 805 LEU A O 1
ATOM 6219 N N . PRO A 1 806 ? 25.233 -3.972 22.321 1.00 84.25 806 PRO A N 1
ATOM 6220 C CA . PRO A 1 806 ? 24.098 -4.791 22.786 1.00 84.25 806 PRO A CA 1
ATOM 6221 C C . PRO A 1 806 ? 23.625 -5.930 21.867 1.00 84.25 806 PRO A C 1
ATOM 6223 O O . PRO A 1 806 ? 22.811 -6.751 22.283 1.00 84.25 806 PRO A O 1
ATOM 6226 N N . TRP A 1 807 ? 24.080 -5.964 20.616 1.00 91.69 807 TRP A N 1
ATOM 6227 C CA . TRP A 1 807 ? 23.771 -6.995 19.617 1.00 91.69 807 TRP A CA 1
ATOM 6228 C C . TRP A 1 807 ? 24.904 -8.019 19.437 1.00 91.69 807 TRP A C 1
ATOM 6230 O O . TRP A 1 807 ? 24.825 -8.840 18.528 1.00 91.69 807 TRP A O 1
ATOM 6240 N N . TYR A 1 808 ? 25.939 -7.990 20.282 1.00 91.50 808 TYR A N 1
ATOM 6241 C CA . TYR A 1 808 ? 27.067 -8.921 20.254 1.00 91.50 808 TYR A CA 1
ATOM 6242 C C . TYR A 1 808 ? 27.434 -9.416 21.658 1.00 91.50 808 TYR A C 1
ATOM 6244 O O . TYR A 1 808 ? 27.455 -8.638 22.609 1.00 91.50 808 TYR A O 1
ATOM 6252 N N . ASP A 1 809 ? 27.804 -10.695 21.774 1.00 85.62 809 ASP A N 1
ATOM 6253 C CA . ASP A 1 809 ? 28.279 -11.267 23.043 1.00 85.62 809 ASP A CA 1
ATOM 6254 C C . ASP A 1 809 ? 29.758 -10.920 23.310 1.00 85.62 809 ASP A C 1
ATOM 6256 O O . ASP A 1 809 ? 30.130 -10.515 24.414 1.00 85.62 809 ASP A O 1
ATOM 6260 N N . ASP A 1 810 ? 30.615 -11.071 22.295 1.00 87.81 810 ASP A N 1
ATOM 6261 C CA . ASP A 1 810 ? 32.077 -11.058 22.425 1.00 87.81 810 ASP A CA 1
ATOM 6262 C C . ASP A 1 810 ? 32.798 -10.021 21.541 1.00 87.81 810 ASP A C 1
ATOM 6264 O O . ASP A 1 810 ? 34.019 -9.894 21.625 1.00 87.81 810 ASP A O 1
ATOM 6268 N N . VAL A 1 811 ? 32.063 -9.187 20.797 1.00 93.12 811 VAL A N 1
ATOM 6269 C CA . VAL A 1 811 ? 32.631 -8.040 20.064 1.00 93.12 811 VAL A CA 1
ATOM 6270 C C . VAL A 1 811 ? 32.866 -6.846 20.994 1.00 93.12 811 VAL A C 1
ATOM 6272 O O . VAL A 1 811 ? 32.073 -6.555 21.897 1.00 93.12 811 VAL A O 1
ATOM 6275 N N . THR A 1 812 ? 33.954 -6.113 20.760 1.00 91.94 812 THR A N 1
ATOM 6276 C CA . THR A 1 812 ? 34.260 -4.855 21.460 1.00 91.94 812 THR A CA 1
ATOM 6277 C C . THR A 1 812 ? 34.535 -3.741 20.451 1.00 91.94 812 THR A C 1
ATOM 6279 O O . THR A 1 812 ? 35.336 -3.923 19.538 1.00 91.94 812 THR A O 1
ATOM 6282 N N . LEU A 1 813 ? 33.898 -2.580 20.624 1.00 92.38 813 LEU A N 1
ATOM 6283 C CA . LEU A 1 813 ? 34.203 -1.363 19.870 1.00 92.38 813 LEU A CA 1
ATOM 6284 C C . LEU A 1 813 ? 35.339 -0.611 20.569 1.00 92.38 813 LEU A C 1
ATOM 6286 O O . LEU A 1 813 ? 35.230 -0.281 21.747 1.00 92.38 813 LEU A O 1
ATOM 6290 N N . PHE A 1 814 ? 36.411 -0.331 19.841 1.00 91.75 814 PHE A N 1
ATOM 6291 C CA . PHE A 1 814 ? 37.549 0.484 20.253 1.00 91.75 814 PHE A CA 1
ATOM 6292 C C . PHE A 1 814 ? 37.462 1.849 19.564 1.00 91.75 814 PHE A C 1
ATOM 6294 O O . PHE A 1 814 ? 37.175 1.925 18.370 1.00 91.75 814 PHE A O 1
ATOM 6301 N N . GLN A 1 815 ? 37.748 2.914 20.308 1.00 89.25 815 GLN A N 1
ATOM 6302 C CA . GLN A 1 815 ? 37.918 4.274 19.802 1.00 89.25 815 GLN A CA 1
ATOM 6303 C C . GLN A 1 815 ? 39.315 4.774 20.174 1.00 89.25 815 GLN A C 1
ATOM 6305 O O . GLN A 1 815 ? 39.743 4.621 21.320 1.00 89.25 815 GLN A O 1
ATOM 6310 N N . LEU A 1 816 ? 39.984 5.421 19.221 1.00 88.69 816 LEU A N 1
ATOM 6311 C CA . LEU A 1 816 ? 41.204 6.196 19.417 1.00 88.69 816 LEU A CA 1
ATOM 6312 C C . LEU A 1 816 ? 40.954 7.674 19.098 1.00 88.69 816 LEU A C 1
ATOM 6314 O O . LEU A 1 816 ? 40.227 8.018 18.161 1.00 88.69 816 LEU A O 1
ATOM 6318 N N . PHE A 1 817 ? 41.579 8.544 19.884 1.00 86.31 817 PHE A N 1
ATOM 6319 C CA . PHE A 1 817 ? 41.543 9.990 19.720 1.00 86.31 817 PHE A CA 1
ATOM 6320 C C . PHE A 1 817 ? 42.929 10.582 19.971 1.00 86.31 817 PHE A C 1
ATOM 6322 O O . PHE A 1 817 ? 43.458 10.439 21.072 1.00 86.31 817 PHE A O 1
ATOM 6329 N N . ASP A 1 818 ? 43.462 11.305 18.989 1.00 85.94 818 ASP A N 1
ATOM 6330 C CA . ASP A 1 818 ? 44.649 12.137 19.151 1.00 85.94 818 ASP A CA 1
ATOM 6331 C C . ASP A 1 818 ? 44.332 13.606 18.795 1.00 85.94 818 ASP A C 1
ATOM 6333 O O . ASP A 1 818 ? 43.932 13.888 17.660 1.00 85.94 818 ASP A O 1
ATOM 6337 N N . PRO A 1 819 ? 44.486 14.568 19.727 1.00 82.06 819 PRO A N 1
ATOM 6338 C CA . PRO A 1 819 ? 44.330 15.993 19.429 1.00 82.06 819 PRO A CA 1
ATOM 6339 C C . PRO A 1 819 ? 45.356 16.546 18.429 1.00 82.06 819 PRO A C 1
ATOM 6341 O O . PRO A 1 819 ? 45.132 17.628 17.888 1.00 82.06 819 PRO A O 1
ATOM 6344 N N . SER A 1 820 ? 46.479 15.851 18.199 1.00 79.69 820 SER A N 1
ATOM 6345 C CA . SER A 1 820 ? 47.545 16.292 17.287 1.00 79.69 820 SER A CA 1
ATOM 6346 C C . SER A 1 820 ? 47.232 16.067 15.802 1.00 79.69 820 SER A C 1
ATOM 6348 O O . SER A 1 820 ? 47.923 16.614 14.939 1.00 79.69 820 SER A O 1
ATOM 6350 N N . PHE A 1 821 ? 46.171 15.316 15.484 1.00 82.06 821 PHE A N 1
ATOM 6351 C CA . PHE A 1 821 ? 45.704 15.141 14.112 1.00 82.06 821 PHE A CA 1
ATOM 6352 C C . PHE A 1 821 ? 45.357 16.479 13.443 1.00 82.06 821 PHE A C 1
ATOM 6354 O O . PHE A 1 821 ? 44.796 17.385 14.058 1.00 82.06 821 PHE A O 1
ATOM 6361 N N . ALA A 1 822 ? 45.582 16.561 12.125 1.00 78.06 822 ALA A N 1
ATOM 6362 C CA . ALA A 1 822 ? 45.249 17.738 11.312 1.00 78.06 822 ALA A CA 1
ATOM 6363 C C . ALA A 1 822 ? 43.770 18.174 11.424 1.00 78.06 822 ALA A C 1
ATOM 6365 O O . ALA A 1 822 ? 43.450 19.342 11.210 1.00 78.06 822 ALA A O 1
ATOM 6366 N N . ASN A 1 823 ? 42.879 17.246 11.791 1.00 78.38 823 ASN A N 1
ATOM 6367 C CA . ASN A 1 823 ? 41.552 17.554 12.306 1.00 78.38 823 ASN A CA 1
ATOM 6368 C C . ASN A 1 823 ? 41.463 17.094 13.780 1.00 78.38 823 ASN A C 1
ATOM 6370 O O . ASN A 1 823 ? 41.355 15.890 14.014 1.00 78.38 823 ASN A O 1
ATOM 6374 N N . PRO A 1 824 ? 41.437 18.003 14.777 1.00 73.00 824 PRO A N 1
ATOM 6375 C CA . PRO A 1 824 ? 41.406 17.643 16.203 1.00 73.00 824 PRO A CA 1
ATOM 6376 C C . PRO A 1 824 ? 40.059 17.048 16.656 1.00 73.00 824 PRO A C 1
ATOM 6378 O O . PRO A 1 824 ? 39.913 16.567 17.782 1.00 73.00 824 PRO A O 1
ATOM 6381 N N . LYS A 1 825 ? 39.040 17.066 15.789 1.00 73.12 825 LYS A N 1
ATOM 6382 C CA . LYS A 1 825 ? 37.791 16.335 16.003 1.00 73.12 825 LYS A CA 1
ATOM 6383 C C . LYS A 1 825 ? 37.857 14.891 15.485 1.00 73.12 825 LYS A C 1
ATOM 6385 O O . LYS A 1 825 ? 36.985 14.108 15.830 1.00 73.12 825 LYS A O 1
ATOM 6390 N N . LEU A 1 826 ? 38.878 14.498 14.721 1.00 80.00 826 LEU A N 1
ATOM 6391 C CA . LEU A 1 826 ? 38.969 13.142 14.177 1.00 80.00 826 LEU A CA 1
ATOM 6392 C C . LEU A 1 826 ? 38.948 12.075 15.286 1.00 80.00 826 LEU A C 1
ATOM 6394 O O . LEU A 1 826 ? 39.562 12.233 16.347 1.00 80.00 826 LEU A O 1
ATOM 6398 N N . ARG A 1 827 ? 38.216 10.989 15.037 1.00 82.75 827 ARG A N 1
ATOM 6399 C CA . ARG A 1 827 ? 38.159 9.781 15.867 1.00 82.75 827 ARG A CA 1
ATOM 6400 C C . ARG A 1 827 ? 38.318 8.564 14.957 1.00 82.75 827 ARG A C 1
ATOM 6402 O O . ARG A 1 827 ? 37.690 8.522 13.901 1.00 82.75 827 ARG A O 1
ATOM 6409 N N . ILE A 1 828 ? 39.141 7.604 15.376 1.00 87.69 828 ILE A N 1
ATOM 6410 C CA . ILE A 1 828 ? 39.405 6.358 14.639 1.00 87.69 828 ILE A CA 1
ATOM 6411 C C . ILE A 1 828 ? 38.763 5.198 15.395 1.00 87.69 828 ILE A C 1
ATOM 6413 O O . ILE A 1 828 ? 38.911 5.112 16.617 1.00 87.69 828 ILE A O 1
ATOM 6417 N N . TYR A 1 829 ? 38.072 4.300 14.688 1.00 90.56 829 TYR A N 1
ATOM 6418 C CA . TYR A 1 829 ? 37.316 3.213 15.317 1.00 90.56 829 TYR A CA 1
ATOM 6419 C C . TYR A 1 829 ? 37.650 1.830 14.760 1.00 90.56 829 TYR A C 1
ATOM 6421 O O . TYR A 1 829 ? 37.833 1.637 13.559 1.00 90.56 829 TYR A O 1
ATOM 6429 N N . TYR A 1 830 ? 37.661 0.844 15.654 1.00 92.69 830 TYR A N 1
ATOM 6430 C CA . TYR A 1 830 ? 37.872 -0.562 15.325 1.00 92.69 830 TYR A CA 1
ATOM 6431 C C . TYR A 1 830 ? 36.856 -1.444 16.043 1.00 92.69 830 TYR A C 1
ATOM 6433 O O . TYR A 1 830 ? 36.585 -1.241 17.224 1.00 92.69 830 TYR A O 1
ATOM 6441 N N . LEU A 1 831 ? 36.362 -2.479 15.372 1.00 93.62 831 LEU A N 1
ATOM 6442 C CA . LEU A 1 831 ? 35.729 -3.613 16.041 1.00 93.62 831 LEU A CA 1
ATOM 6443 C C . LEU A 1 831 ? 36.768 -4.708 16.273 1.00 93.62 831 LEU A C 1
ATOM 6445 O O . LEU A 1 831 ? 37.617 -4.964 15.419 1.00 93.62 831 LEU A O 1
ATOM 6449 N N . GLU A 1 832 ? 36.694 -5.363 17.424 1.00 93.31 832 GLU A N 1
ATOM 6450 C CA . GLU A 1 832 ? 37.571 -6.466 17.803 1.00 93.31 832 GLU A CA 1
ATOM 6451 C C . GLU A 1 832 ? 36.746 -7.718 18.103 1.00 93.31 832 GLU A C 1
ATOM 6453 O O . GLU A 1 832 ? 35.741 -7.642 18.812 1.00 93.31 832 GLU A O 1
ATOM 6458 N N . HIS A 1 833 ? 37.176 -8.853 17.546 1.00 93.81 833 HIS A N 1
ATOM 6459 C CA . HIS A 1 833 ? 36.608 -10.176 17.807 1.00 93.81 833 HIS A CA 1
ATOM 6460 C C . HIS A 1 833 ? 37.700 -11.249 17.699 1.00 93.81 833 HIS A C 1
ATOM 6462 O O . HIS A 1 833 ? 38.294 -11.460 16.631 1.00 93.81 833 HIS A O 1
ATOM 6468 N N . GLN A 1 834 ? 37.949 -11.945 18.811 1.00 88.75 834 GLN A N 1
ATOM 6469 C CA . GLN A 1 834 ? 38.898 -13.063 18.919 1.00 88.75 834 GLN A CA 1
ATOM 6470 C C . GLN A 1 834 ? 40.320 -12.714 18.426 1.00 88.75 834 GLN A C 1
ATOM 6472 O O . GLN A 1 834 ? 40.983 -13.507 17.760 1.00 88.75 834 GLN A O 1
ATOM 6477 N N . GLY A 1 835 ? 40.791 -11.501 18.726 1.00 85.94 835 GLY A N 1
ATOM 6478 C CA . GLY A 1 835 ? 42.101 -10.973 18.338 1.00 85.94 835 GLY A CA 1
ATOM 6479 C C . GLY A 1 835 ? 42.149 -10.303 16.960 1.00 85.94 835 GLY A C 1
ATOM 6480 O O . GLY A 1 835 ? 43.121 -9.598 16.669 1.00 85.94 835 GLY A O 1
ATOM 6481 N N . ASN A 1 836 ? 41.113 -10.461 16.132 1.00 89.81 836 ASN A N 1
ATOM 6482 C CA . ASN A 1 836 ? 41.013 -9.833 14.813 1.00 89.81 836 ASN A CA 1
ATOM 6483 C C . ASN A 1 836 ? 40.462 -8.411 14.939 1.00 89.81 836 ASN A C 1
ATOM 6485 O O . ASN A 1 836 ? 39.540 -8.181 15.721 1.00 89.81 836 ASN A O 1
ATOM 6489 N N . LEU A 1 837 ? 41.008 -7.477 14.157 1.00 92.12 837 LEU A N 1
ATOM 6490 C CA . LEU A 1 837 ? 40.629 -6.064 14.160 1.00 92.12 837 LEU A CA 1
ATOM 6491 C C . LEU A 1 837 ? 40.019 -5.667 12.813 1.00 92.12 837 LEU A C 1
ATOM 6493 O O . LEU A 1 837 ? 40.603 -5.942 11.768 1.00 92.12 837 LEU A O 1
ATOM 6497 N N . TYR A 1 838 ? 38.879 -4.981 12.860 1.00 92.38 838 TYR A N 1
ATOM 6498 C CA . TYR A 1 838 ? 38.132 -4.488 11.703 1.00 92.38 838 TYR A CA 1
ATOM 6499 C C . TYR A 1 838 ? 38.051 -2.967 11.794 1.00 92.38 838 TYR A C 1
ATOM 6501 O O . TYR A 1 838 ? 37.396 -2.436 12.689 1.00 92.38 838 TYR A O 1
ATOM 6509 N N . TRP A 1 839 ? 38.754 -2.266 10.907 1.00 91.50 839 TRP A N 1
ATOM 6510 C CA . TRP A 1 839 ? 38.780 -0.803 10.873 1.00 91.50 839 TRP A CA 1
ATOM 6511 C C . TRP A 1 839 ? 37.478 -0.257 10.272 1.00 91.50 839 TRP A C 1
ATOM 6513 O O . TRP A 1 839 ? 37.122 -0.621 9.151 1.00 91.50 839 TRP A O 1
ATOM 6523 N N . LEU A 1 840 ? 36.770 0.617 10.993 1.00 89.88 840 LEU A N 1
ATOM 6524 C CA . LEU A 1 840 ? 35.510 1.221 10.542 1.00 89.88 840 LEU A CA 1
ATOM 6525 C C . LEU A 1 840 ? 35.766 2.438 9.637 1.00 89.88 840 LEU A C 1
ATOM 6527 O O . LEU A 1 840 ? 35.425 3.569 9.967 1.00 89.88 840 LEU A O 1
ATOM 6531 N N . ASN A 1 841 ? 36.351 2.168 8.471 1.00 83.25 841 ASN A N 1
ATOM 6532 C CA . ASN A 1 841 ? 36.865 3.135 7.493 1.00 83.25 841 ASN A CA 1
ATOM 6533 C C . ASN A 1 841 ? 35.810 3.981 6.735 1.00 83.25 841 ASN A C 1
ATOM 6535 O O . ASN A 1 841 ? 36.083 4.475 5.640 1.00 83.25 841 ASN A O 1
ATOM 6539 N N . GLY A 1 842 ? 34.588 4.105 7.258 1.00 80.62 842 GLY A N 1
ATOM 6540 C CA . GLY A 1 842 ? 33.473 4.780 6.590 1.00 80.62 842 GLY A CA 1
ATOM 6541 C C . GLY A 1 842 ? 32.694 3.927 5.578 1.00 80.62 842 GLY A C 1
ATOM 6542 O O . GLY A 1 842 ? 31.784 4.448 4.938 1.00 80.62 842 GLY A O 1
ATOM 6543 N N . THR A 1 843 ? 33.019 2.641 5.405 1.00 83.25 843 THR A N 1
ATOM 6544 C CA . THR A 1 843 ? 32.302 1.718 4.500 1.00 83.25 843 THR A CA 1
ATOM 6545 C C . THR A 1 843 ? 31.623 0.581 5.271 1.00 83.25 843 THR A C 1
ATOM 6547 O O . THR A 1 843 ? 31.988 0.293 6.410 1.00 83.25 843 THR A O 1
ATOM 6550 N N . SER A 1 844 ? 30.626 -0.082 4.674 1.00 85.94 844 SER A N 1
ATOM 6551 C CA . SER A 1 844 ? 29.906 -1.189 5.327 1.00 85.94 844 SER A CA 1
ATOM 6552 C C . SER A 1 844 ? 30.620 -2.560 5.355 1.00 85.94 844 SER A C 1
ATOM 6554 O O . SER A 1 844 ? 30.359 -3.312 6.300 1.00 85.94 844 SER A O 1
ATOM 6556 N N . PRO A 1 845 ? 31.535 -2.934 4.424 1.00 89.81 845 PRO A N 1
ATOM 6557 C CA . PRO A 1 845 ? 32.210 -4.236 4.457 1.00 89.81 845 PRO A CA 1
ATOM 6558 C C . PRO A 1 845 ? 32.881 -4.624 5.790 1.00 89.81 845 PRO A C 1
ATOM 6560 O O . PRO A 1 845 ? 32.657 -5.756 6.208 1.00 89.81 845 PRO A O 1
ATOM 6563 N N . PRO A 1 846 ? 33.594 -3.746 6.532 1.00 89.56 846 PRO A N 1
ATOM 6564 C CA . PRO A 1 846 ? 34.141 -4.090 7.851 1.00 89.56 846 PRO A CA 1
ATOM 6565 C C . PRO A 1 846 ? 33.081 -4.525 8.876 1.00 89.56 846 PRO A C 1
ATOM 6567 O O . PRO A 1 846 ? 33.365 -5.365 9.729 1.00 89.56 846 PRO A O 1
ATOM 6570 N N . ILE A 1 847 ? 31.857 -3.988 8.781 1.00 91.62 847 ILE A N 1
ATOM 6571 C CA . ILE A 1 847 ? 30.711 -4.371 9.622 1.00 91.62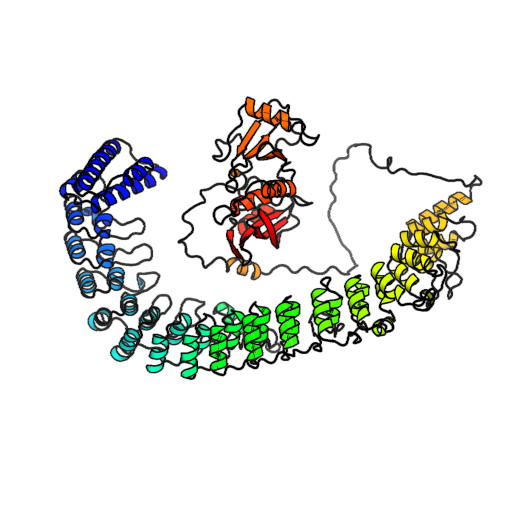 847 ILE A CA 1
ATOM 6572 C C . ILE A 1 847 ? 30.145 -5.719 9.151 1.00 91.62 847 ILE A C 1
ATOM 6574 O O . ILE A 1 847 ? 29.922 -6.617 9.959 1.00 91.62 847 ILE A O 1
ATOM 6578 N N . HIS A 1 848 ? 29.968 -5.917 7.844 1.00 90.50 848 HIS A N 1
ATOM 6579 C CA . HIS A 1 848 ? 29.470 -7.189 7.310 1.00 90.50 848 HIS A CA 1
ATOM 6580 C C . HIS A 1 848 ? 30.456 -8.354 7.524 1.00 90.50 848 HIS A C 1
ATOM 6582 O O . HIS A 1 848 ? 30.035 -9.470 7.823 1.00 90.50 848 HIS A O 1
ATOM 6588 N N . GLU A 1 849 ? 31.766 -8.104 7.447 1.00 91.50 849 GLU A N 1
ATOM 6589 C CA . GLU A 1 849 ? 32.811 -9.099 7.712 1.00 91.50 849 GLU A CA 1
ATOM 6590 C C . GLU A 1 849 ? 32.809 -9.609 9.154 1.00 91.50 849 GLU A C 1
ATOM 6592 O O . GLU A 1 849 ? 33.087 -10.791 9.377 1.00 91.50 849 GLU A O 1
ATOM 6597 N N . ILE A 1 850 ? 32.512 -8.745 10.130 1.00 91.69 850 ILE A N 1
ATOM 6598 C CA . ILE A 1 850 ? 32.387 -9.163 11.528 1.00 91.69 850 ILE A CA 1
ATOM 6599 C C . ILE A 1 850 ? 31.007 -9.763 11.817 1.00 91.69 850 ILE A C 1
ATOM 6601 O O . ILE A 1 850 ? 30.973 -10.802 12.471 1.00 91.69 850 ILE A O 1
ATOM 6605 N N . ASN A 1 851 ? 29.908 -9.243 11.244 1.00 92.06 851 ASN A N 1
ATOM 6606 C CA . ASN A 1 851 ? 28.582 -9.885 11.317 1.00 92.06 851 ASN A CA 1
ATOM 6607 C C . ASN A 1 851 ? 28.631 -11.344 10.804 1.00 92.06 851 ASN A C 1
ATOM 6609 O O . ASN A 1 851 ? 27.915 -12.208 11.301 1.00 92.06 851 ASN A O 1
ATOM 6613 N N . ALA A 1 852 ? 29.477 -11.632 9.807 1.00 86.69 852 ALA A N 1
ATOM 6614 C CA . ALA A 1 852 ? 29.659 -12.970 9.240 1.00 86.69 852 ALA A CA 1
ATOM 6615 C C . ALA A 1 852 ? 30.533 -13.917 10.094 1.00 86.69 852 ALA A C 1
ATOM 6617 O O . ALA A 1 852 ? 30.595 -15.112 9.803 1.00 86.69 852 ALA A O 1
ATOM 6618 N N . LYS A 1 853 ? 31.234 -13.405 11.117 1.00 88.69 853 LYS A N 1
ATOM 6619 C CA . LYS A 1 853 ? 32.192 -14.163 11.950 1.00 88.69 853 LYS A CA 1
ATOM 6620 C C . LYS A 1 853 ? 31.815 -14.211 13.433 1.00 88.69 853 LYS A C 1
ATOM 6622 O O . LYS A 1 853 ? 32.176 -15.175 14.102 1.00 88.69 853 LYS A O 1
ATOM 6627 N N . ALA A 1 854 ? 31.127 -13.190 13.935 1.00 89.56 854 ALA A N 1
ATOM 6628 C CA . ALA A 1 854 ? 30.638 -13.070 15.303 1.00 89.56 854 ALA A CA 1
ATOM 6629 C C . ALA A 1 854 ? 29.099 -13.174 15.304 1.00 89.56 854 ALA A C 1
ATOM 6631 O O . ALA A 1 854 ? 28.460 -12.505 14.490 1.00 89.56 854 ALA A O 1
ATOM 6632 N N . PRO A 1 855 ? 28.469 -13.973 16.186 1.00 84.50 855 PRO A N 1
ATOM 6633 C CA . PRO A 1 855 ? 27.011 -14.085 16.234 1.00 84.50 855 PRO A CA 1
ATOM 6634 C C . PRO A 1 855 ? 26.333 -12.757 16.604 1.00 84.50 855 PRO A C 1
ATOM 6636 O O . PRO A 1 855 ? 26.383 -12.318 17.754 1.00 84.50 855 PRO A O 1
ATOM 6639 N N . ILE A 1 856 ? 25.670 -12.137 15.627 1.00 93.12 856 ILE A N 1
ATOM 6640 C CA . ILE A 1 856 ? 24.873 -10.923 15.820 1.00 93.12 856 ILE A CA 1
ATOM 6641 C C . ILE A 1 856 ? 23.448 -11.253 16.305 1.00 93.12 856 ILE A C 1
ATOM 6643 O O . ILE A 1 856 ? 22.845 -12.243 15.890 1.00 93.12 856 ILE A O 1
ATOM 6647 N N . LYS A 1 857 ? 22.906 -10.421 17.203 1.00 91.38 857 LYS A N 1
ATOM 6648 C CA . LYS A 1 857 ? 21.598 -10.592 17.861 1.00 91.38 857 LYS A CA 1
ATOM 6649 C C . LYS A 1 857 ? 20.733 -9.328 17.777 1.00 91.38 857 LYS A C 1
ATOM 6651 O O . LYS A 1 857 ? 20.369 -8.749 18.807 1.00 91.38 857 LYS A O 1
ATOM 6656 N N . VAL A 1 858 ? 20.408 -8.892 16.559 1.00 91.31 858 VAL A N 1
ATOM 6657 C CA . VAL A 1 858 ? 19.426 -7.811 16.348 1.00 91.31 858 VAL A CA 1
ATOM 6658 C C . VAL A 1 858 ? 18.029 -8.300 16.749 1.00 91.31 858 VAL A C 1
ATOM 6660 O O . VAL A 1 858 ? 17.610 -9.385 16.343 1.00 91.31 858 VAL A O 1
ATOM 6663 N N . ASN A 1 859 ? 17.327 -7.514 17.563 1.00 89.75 859 ASN A N 1
ATOM 6664 C CA . ASN A 1 859 ? 15.972 -7.762 18.054 1.00 89.75 859 ASN A CA 1
ATOM 6665 C C . ASN A 1 859 ? 15.219 -6.443 18.303 1.00 89.75 859 ASN A C 1
ATOM 6667 O O . ASN A 1 859 ? 15.812 -5.367 18.280 1.00 89.75 859 ASN A O 1
ATOM 6671 N N . GLU A 1 860 ? 13.917 -6.530 18.582 1.00 86.06 860 GLU A N 1
ATOM 6672 C CA . GLU A 1 860 ? 13.022 -5.375 18.779 1.00 86.06 860 GLU A CA 1
ATOM 6673 C C . GLU A 1 860 ? 13.538 -4.363 19.821 1.00 86.06 860 GLU A C 1
ATOM 6675 O O . GLU A 1 860 ? 13.341 -3.162 19.661 1.00 86.06 860 GLU A O 1
ATOM 6680 N N . ALA A 1 861 ? 14.254 -4.821 20.856 1.00 82.50 861 ALA A N 1
ATOM 6681 C CA . ALA A 1 861 ? 14.773 -3.965 21.923 1.00 82.50 861 ALA A CA 1
ATOM 6682 C C . ALA A 1 861 ? 16.134 -3.309 21.609 1.00 82.50 861 ALA A C 1
ATOM 6684 O O . ALA A 1 861 ? 16.575 -2.454 22.375 1.00 82.50 861 ALA A O 1
ATOM 6685 N N . ASN A 1 862 ? 16.829 -3.701 20.531 1.00 86.88 862 ASN A N 1
ATOM 6686 C CA . ASN A 1 862 ? 18.139 -3.136 20.162 1.00 86.88 862 ASN A CA 1
ATOM 6687 C C . ASN A 1 862 ? 18.287 -2.744 18.677 1.00 86.88 862 ASN A C 1
ATOM 6689 O O . ASN A 1 862 ? 19.333 -2.214 18.301 1.00 86.88 862 ASN A O 1
ATOM 6693 N N . VAL A 1 863 ? 17.264 -2.952 17.838 1.00 90.25 863 VAL A N 1
ATOM 6694 C CA . VAL A 1 863 ? 17.319 -2.649 16.398 1.00 90.25 863 VAL A CA 1
ATOM 6695 C C . VAL A 1 863 ? 17.612 -1.178 16.111 1.00 90.25 863 VAL A C 1
ATOM 6697 O O . VAL A 1 863 ? 18.453 -0.887 15.264 1.00 90.25 863 VAL A O 1
ATOM 6700 N N . LEU A 1 864 ? 16.998 -0.248 16.850 1.00 88.56 864 LEU A N 1
ATOM 6701 C CA . LEU A 1 864 ? 17.254 1.184 16.672 1.00 88.56 864 LEU A CA 1
ATOM 6702 C C . LEU A 1 864 ? 18.698 1.550 17.043 1.00 88.56 864 LEU A C 1
ATOM 6704 O O . LEU A 1 864 ? 19.319 2.349 16.349 1.00 88.56 864 LEU A O 1
ATOM 6708 N N . ASP A 1 865 ? 19.282 0.918 18.065 1.00 85.69 865 ASP A N 1
ATOM 6709 C CA . ASP A 1 865 ? 20.693 1.130 18.409 1.00 85.69 865 ASP A CA 1
ATOM 6710 C C . ASP A 1 865 ? 21.644 0.528 17.364 1.00 85.69 865 ASP A C 1
ATOM 6712 O O . ASP A 1 865 ? 22.684 1.125 17.071 1.00 85.69 865 ASP A O 1
ATOM 6716 N N . TYR A 1 866 ? 21.284 -0.616 16.766 1.00 90.50 866 TYR A N 1
ATOM 6717 C CA . TYR A 1 866 ? 22.032 -1.191 15.646 1.00 90.50 866 TYR A CA 1
ATOM 6718 C C . TYR A 1 866 ? 21.980 -0.288 14.412 1.00 90.50 866 TYR A C 1
ATOM 6720 O O . TYR A 1 866 ? 23.007 -0.047 13.779 1.00 90.50 866 TYR A O 1
ATOM 6728 N N . LEU A 1 867 ? 20.800 0.249 14.093 1.00 90.06 867 LEU A N 1
ATOM 6729 C CA . LEU A 1 867 ? 20.603 1.151 12.965 1.00 90.06 867 LEU A CA 1
ATOM 6730 C C . LEU A 1 867 ? 21.401 2.451 13.157 1.00 90.06 867 LEU A C 1
ATOM 6732 O O . LEU A 1 867 ? 22.173 2.810 12.272 1.00 90.06 867 LEU A O 1
ATOM 6736 N N . ARG A 1 868 ? 21.322 3.081 14.342 1.00 86.06 868 ARG A N 1
ATOM 6737 C CA . ARG A 1 868 ? 22.154 4.242 14.729 1.00 86.06 868 ARG A CA 1
ATOM 6738 C C . ARG A 1 868 ? 23.646 3.965 14.548 1.00 86.06 868 ARG A C 1
ATOM 6740 O O . ARG A 1 868 ? 24.364 4.801 14.007 1.00 86.06 868 ARG A O 1
ATOM 6747 N N . PHE A 1 869 ? 24.117 2.796 14.986 1.00 88.06 869 PHE A N 1
ATOM 6748 C CA . PHE A 1 869 ? 25.503 2.368 14.797 1.00 88.06 869 PHE A CA 1
ATOM 6749 C C . PHE A 1 869 ? 25.860 2.220 13.310 1.00 88.06 869 PHE A C 1
ATOM 6751 O O . PHE A 1 869 ? 26.883 2.746 12.873 1.00 88.06 869 PHE A O 1
ATOM 6758 N N . PHE A 1 870 ? 25.022 1.534 12.530 1.00 89.50 870 PHE A N 1
ATOM 6759 C CA . PHE A 1 870 ? 25.283 1.267 11.118 1.00 89.50 870 PHE A CA 1
ATOM 6760 C C . PHE A 1 870 ? 25.351 2.561 10.303 1.00 89.50 870 PHE A C 1
ATOM 6762 O O . PHE A 1 870 ? 26.338 2.789 9.607 1.00 89.50 870 PHE A O 1
ATOM 6769 N N . THR A 1 871 ? 24.354 3.442 10.422 1.00 84.69 871 THR A N 1
ATOM 6770 C CA . THR A 1 871 ? 24.320 4.693 9.650 1.00 84.69 871 THR A CA 1
ATOM 6771 C C . THR A 1 871 ? 25.477 5.619 10.038 1.00 84.69 871 THR A C 1
ATOM 6773 O O . THR A 1 871 ? 26.117 6.197 9.167 1.00 84.69 871 THR A O 1
ATOM 6776 N N . PHE A 1 872 ? 25.834 5.694 11.328 1.00 81.88 872 PHE A N 1
ATOM 6777 C CA . PHE A 1 872 ? 26.952 6.520 11.801 1.00 81.88 872 PHE A CA 1
ATOM 6778 C C . PHE A 1 872 ? 28.305 6.122 11.185 1.00 81.88 872 PHE A C 1
ATOM 6780 O O . PHE A 1 872 ? 29.107 6.998 10.861 1.00 81.88 872 PHE A O 1
ATOM 6787 N N . PHE A 1 873 ? 28.563 4.822 11.003 1.00 84.25 873 PHE A N 1
ATOM 6788 C CA . PHE A 1 873 ? 29.833 4.323 10.456 1.00 84.25 873 PHE A CA 1
ATOM 6789 C C . PHE A 1 873 ? 29.843 4.109 8.936 1.00 84.25 873 PHE A C 1
ATOM 6791 O O . PHE A 1 873 ? 30.925 3.970 8.366 1.00 84.25 873 PHE A O 1
ATOM 6798 N N . VAL A 1 874 ? 28.689 4.109 8.265 1.00 82.56 874 VAL A N 1
ATOM 6799 C CA . VAL A 1 874 ? 28.594 3.949 6.806 1.00 82.56 874 VAL A CA 1
ATOM 6800 C C . VAL A 1 874 ? 28.368 5.302 6.130 1.00 82.56 874 VAL A C 1
ATOM 6802 O O . VAL A 1 874 ? 27.448 6.051 6.451 1.00 82.56 874 VAL A O 1
ATOM 6805 N N . ARG A 1 875 ? 29.226 5.626 5.163 1.00 77.62 875 ARG A N 1
ATOM 6806 C CA . ARG A 1 875 ? 29.210 6.881 4.405 1.00 77.62 875 ARG A CA 1
ATOM 6807 C C . ARG A 1 875 ? 28.926 6.583 2.934 1.00 77.62 875 ARG A C 1
ATOM 6809 O O . ARG A 1 875 ? 29.421 5.598 2.392 1.00 77.62 875 ARG A O 1
ATOM 6816 N N . GLY A 1 876 ? 28.130 7.437 2.300 1.00 68.56 876 GLY A N 1
ATOM 6817 C CA . GLY A 1 876 ? 27.980 7.467 0.846 1.00 68.56 876 GLY A CA 1
ATOM 6818 C C . GLY A 1 876 ? 29.029 8.375 0.202 1.00 68.56 876 GLY A C 1
ATOM 6819 O O . GLY A 1 876 ? 29.827 9.009 0.895 1.00 68.56 876 GLY A O 1
ATOM 6820 N N . GLU A 1 877 ? 29.010 8.467 -1.128 1.00 65.12 877 GLU A N 1
ATOM 6821 C CA . GLU A 1 877 ? 29.994 9.237 -1.908 1.00 65.12 877 GLU A CA 1
ATOM 6822 C C . GLU A 1 877 ? 30.063 10.725 -1.510 1.00 65.12 877 GLU A C 1
ATOM 6824 O O . GLU A 1 877 ? 31.126 11.339 -1.580 1.00 65.12 877 GLU A O 1
ATOM 6829 N N . GLU A 1 878 ? 28.951 11.300 -1.041 1.00 63.81 878 GLU A N 1
ATOM 6830 C CA . GLU A 1 878 ? 28.851 12.720 -0.689 1.00 63.81 878 GLU A CA 1
ATOM 6831 C C . GLU A 1 878 ? 28.985 13.022 0.816 1.00 63.81 878 GLU A C 1
ATOM 6833 O O . GLU A 1 878 ? 29.100 14.196 1.187 1.00 63.81 878 GLU A O 1
ATOM 6838 N N . GLY A 1 879 ? 28.953 12.024 1.706 1.00 67.88 879 GLY A N 1
ATOM 6839 C CA . GLY A 1 879 ? 28.989 12.252 3.157 1.00 67.88 879 GLY A CA 1
ATOM 6840 C C . GLY A 1 879 ? 28.466 11.092 4.021 1.00 67.88 879 GLY A C 1
ATOM 6841 O O . GLY A 1 879 ? 28.112 10.035 3.504 1.00 67.88 879 GLY A O 1
ATOM 6842 N N . PRO A 1 880 ? 28.433 11.257 5.358 1.00 70.25 880 PRO A N 1
ATOM 6843 C CA . PRO A 1 880 ? 27.861 10.263 6.268 1.00 70.25 880 PRO A CA 1
ATOM 6844 C C . PRO A 1 880 ? 26.326 10.225 6.174 1.00 70.25 880 PRO A C 1
ATOM 6846 O O . PRO A 1 880 ? 25.704 11.250 5.894 1.00 70.25 880 PRO A O 1
ATOM 6849 N N . PHE A 1 881 ? 25.724 9.068 6.467 1.00 78.31 881 PHE A N 1
ATOM 6850 C CA . PHE A 1 881 ? 24.280 8.944 6.692 1.00 78.31 881 PHE A CA 1
ATOM 6851 C C . PHE A 1 881 ? 23.982 9.157 8.180 1.00 78.31 881 PHE A C 1
ATOM 6853 O O . PHE A 1 881 ? 24.172 8.267 9.002 1.00 78.31 881 PHE A O 1
ATOM 6860 N N . TYR A 1 882 ? 23.545 10.350 8.567 1.00 82.38 882 TYR A N 1
ATOM 6861 C CA . TYR A 1 882 ? 23.366 10.680 9.978 1.00 82.38 882 TYR A CA 1
ATOM 6862 C C . TYR A 1 882 ? 21.892 10.697 10.381 1.00 82.38 882 TYR A C 1
ATOM 6864 O O . TYR A 1 882 ? 21.122 11.521 9.894 1.00 82.38 882 TYR A O 1
ATOM 6872 N N . LEU A 1 883 ? 21.499 9.814 11.299 1.00 83.38 883 LEU A N 1
ATOM 6873 C CA . LEU A 1 883 ? 20.147 9.800 11.852 1.00 83.38 883 LEU A CA 1
ATOM 6874 C C . LEU A 1 883 ? 19.949 10.956 12.837 1.00 83.38 883 LEU A C 1
ATOM 6876 O O . LEU A 1 883 ? 20.663 11.085 13.827 1.00 83.38 883 LEU A O 1
ATOM 6880 N N . CYS A 1 884 ? 18.960 11.795 12.560 1.00 79.00 884 CYS A N 1
ATOM 6881 C CA . CYS A 1 884 ? 18.717 13.057 13.234 1.00 79.00 884 CYS A CA 1
ATOM 6882 C C . CYS A 1 884 ? 17.461 12.960 14.112 1.00 79.00 884 CYS A C 1
ATOM 6884 O O . CYS A 1 884 ? 16.355 13.208 13.640 1.00 79.00 884 CYS A O 1
ATOM 6886 N N . GLU A 1 885 ? 17.635 12.626 15.396 1.00 75.38 885 GLU A N 1
ATOM 6887 C CA . GLU A 1 885 ? 16.517 12.439 16.343 1.00 75.38 885 GLU A CA 1
ATOM 6888 C C . GLU A 1 885 ? 16.163 13.675 17.181 1.00 75.38 885 GLU A C 1
ATOM 6890 O O . GLU A 1 885 ? 15.042 13.783 17.683 1.00 75.38 885 GLU A O 1
ATOM 6895 N N . HIS A 1 886 ? 17.100 14.611 17.356 1.00 75.31 886 HIS A N 1
ATOM 6896 C CA . HIS A 1 886 ? 16.897 15.803 18.177 1.00 75.31 886 HIS A CA 1
ATOM 6897 C C . HIS A 1 886 ? 17.559 17.032 17.557 1.00 75.31 886 HIS A C 1
ATOM 6899 O O . HIS A 1 886 ? 18.638 16.941 16.980 1.00 75.31 886 HIS A O 1
ATOM 6905 N N . LYS A 1 887 ? 16.927 18.198 17.707 1.00 72.38 887 LYS A N 1
ATOM 6906 C CA . LYS A 1 887 ? 17.407 19.452 17.107 1.00 72.38 887 LYS A CA 1
ATOM 6907 C C . LYS A 1 887 ? 18.685 20.012 17.731 1.00 72.38 887 LYS A C 1
ATOM 6909 O O . LYS A 1 887 ? 19.439 20.701 17.056 1.00 72.38 887 LYS A O 1
ATOM 6914 N N . ASP A 1 888 ? 18.912 19.701 19.005 1.00 69.75 888 ASP A N 1
ATOM 6915 C CA . ASP A 1 888 ? 20.073 20.161 19.777 1.00 69.75 888 ASP A CA 1
ATOM 6916 C C . ASP A 1 888 ? 21.278 19.202 19.653 1.00 69.75 888 ASP A C 1
ATOM 6918 O O . ASP A 1 888 ? 22.162 19.208 20.512 1.00 69.75 888 ASP A O 1
ATOM 6922 N N . ASP A 1 889 ? 21.308 18.329 18.637 1.00 69.75 889 ASP A N 1
ATOM 6923 C CA . ASP A 1 889 ? 22.432 17.409 18.451 1.00 69.75 889 ASP A CA 1
ATOM 6924 C C . ASP A 1 889 ? 23.690 18.151 17.939 1.00 69.75 889 ASP A C 1
ATOM 6926 O O . ASP A 1 889 ? 23.625 18.847 16.922 1.00 69.75 889 ASP A O 1
ATOM 6930 N N . PRO A 1 890 ? 24.856 18.011 18.603 1.00 66.44 890 PRO A N 1
ATOM 6931 C CA . PRO A 1 890 ? 26.075 18.746 18.260 1.00 66.44 890 PRO A CA 1
ATOM 6932 C C . PRO A 1 890 ? 26.707 18.374 16.907 1.00 66.44 890 PRO A C 1
ATOM 6934 O O . PRO A 1 890 ? 27.628 19.073 16.477 1.00 66.44 890 PRO A O 1
ATOM 6937 N N . MET A 1 891 ? 26.259 17.305 16.236 1.00 69.62 891 MET A N 1
ATOM 6938 C CA . MET A 1 891 ? 26.672 16.987 14.860 1.00 69.62 891 MET A CA 1
ATOM 6939 C C . MET A 1 891 ? 25.916 17.806 13.804 1.00 69.62 891 MET A C 1
ATOM 6941 O O . MET A 1 891 ? 26.388 17.930 12.673 1.00 69.62 891 MET A O 1
ATOM 6945 N N . ILE A 1 892 ? 24.767 18.390 14.152 1.00 74.94 892 ILE A N 1
ATOM 6946 C CA . ILE A 1 892 ? 23.967 19.209 13.238 1.00 74.94 892 ILE A CA 1
ATOM 6947 C C . ILE A 1 892 ? 24.633 20.589 13.083 1.00 74.94 892 ILE A C 1
ATOM 6949 O O . ILE A 1 892 ? 24.872 21.274 14.082 1.00 74.94 892 ILE A O 1
ATOM 6953 N N . PRO A 1 893 ? 24.913 21.064 11.853 1.00 71.75 893 PRO A N 1
ATOM 6954 C CA . PRO A 1 893 ? 25.481 22.395 11.665 1.00 71.75 893 PRO A CA 1
ATOM 6955 C C . PRO A 1 893 ? 24.497 23.503 12.080 1.00 71.75 893 PRO A C 1
ATOM 6957 O O . PRO A 1 893 ? 23.444 23.665 11.458 1.00 71.75 893 PRO A O 1
ATOM 6960 N N . SER A 1 894 ? 24.861 24.314 13.082 1.00 73.12 894 SER A N 1
ATOM 6961 C CA . SER A 1 894 ? 24.084 25.507 13.457 1.00 73.12 894 SER A CA 1
ATOM 6962 C C . SER A 1 894 ? 24.080 26.515 12.306 1.00 73.12 894 SER A C 1
ATOM 6964 O O . SER A 1 894 ? 25.103 27.097 11.933 1.00 73.12 894 SER A O 1
ATOM 6966 N N . HIS A 1 895 ? 22.906 26.676 11.703 1.00 81.50 895 HIS A N 1
ATOM 6967 C CA . HIS A 1 895 ? 22.645 27.597 10.611 1.00 81.50 895 HIS A CA 1
ATOM 6968 C C . HIS A 1 895 ? 21.136 27.852 10.532 1.00 81.50 895 HIS A C 1
ATOM 6970 O O . HIS A 1 895 ? 20.358 26.912 10.377 1.00 81.50 895 HIS A O 1
ATOM 6976 N N . ALA A 1 896 ? 20.705 29.116 10.514 1.00 78.12 896 ALA A N 1
ATOM 6977 C CA . ALA A 1 896 ? 19.288 29.486 10.644 1.00 78.12 896 ALA A CA 1
ATOM 6978 C C . ALA A 1 896 ? 18.333 28.826 9.616 1.00 78.12 896 ALA A C 1
ATOM 6980 O O . ALA A 1 896 ? 17.173 28.556 9.923 1.00 78.12 896 ALA A O 1
ATOM 6981 N N . LYS A 1 897 ? 18.802 28.541 8.385 1.00 75.62 897 LYS A N 1
ATOM 6982 C CA . LYS A 1 897 ? 18.025 27.775 7.378 1.00 75.62 897 LYS A CA 1
ATOM 6983 C C . LYS A 1 897 ? 17.810 26.312 7.801 1.00 75.62 897 LYS A C 1
ATOM 6985 O O . LYS A 1 897 ? 16.736 25.785 7.549 1.00 75.62 897 LYS A O 1
ATOM 6990 N N . ILE A 1 898 ? 18.813 25.683 8.418 1.00 81.50 898 ILE A N 1
ATOM 6991 C CA . ILE A 1 898 ? 18.799 24.279 8.859 1.00 81.50 898 ILE A CA 1
ATOM 6992 C C . ILE A 1 898 ? 17.943 24.151 10.123 1.00 81.50 898 ILE A C 1
ATOM 6994 O O . ILE A 1 898 ? 16.988 23.382 10.129 1.00 81.50 898 ILE A O 1
ATOM 6998 N N . GLU A 1 899 ? 18.201 24.987 11.132 1.00 82.19 899 GLU A N 1
ATOM 6999 C CA . GLU A 1 899 ? 17.444 25.042 12.395 1.00 82.19 899 GLU A CA 1
ATOM 7000 C C . GLU A 1 899 ? 15.931 25.171 12.149 1.00 82.19 899 GLU A C 1
ATOM 7002 O O . GLU A 1 899 ? 15.141 24.411 12.704 1.00 82.19 899 GLU A O 1
ATOM 7007 N N . LYS A 1 900 ? 15.523 26.053 11.225 1.00 82.06 900 LYS A N 1
ATOM 7008 C CA . LYS A 1 900 ? 14.114 26.251 10.848 1.00 82.06 900 LYS A CA 1
ATOM 7009 C C . LYS A 1 900 ? 13.464 25.040 10.160 1.00 82.06 900 LYS A C 1
ATOM 7011 O O . LYS A 1 900 ? 12.249 24.880 10.259 1.00 82.06 900 LYS A O 1
ATOM 7016 N N . ILE A 1 901 ? 14.228 24.235 9.420 1.00 79.06 901 ILE A N 1
ATOM 7017 C CA . ILE A 1 901 ? 13.725 23.000 8.791 1.00 79.06 901 ILE A CA 1
ATOM 7018 C C . ILE A 1 901 ? 13.578 21.916 9.863 1.00 79.06 901 ILE A C 1
ATOM 7020 O O . ILE A 1 901 ? 12.551 21.248 9.941 1.00 79.06 901 ILE A O 1
ATOM 7024 N N . ILE A 1 902 ? 14.584 21.801 10.727 1.00 79.06 902 ILE A N 1
ATOM 7025 C CA . ILE A 1 902 ? 14.681 20.796 11.784 1.00 79.06 902 ILE A CA 1
ATOM 7026 C C . ILE A 1 902 ? 13.583 20.949 12.846 1.00 79.06 902 ILE A C 1
ATOM 7028 O O . ILE A 1 902 ? 12.934 19.956 13.172 1.00 79.06 902 ILE A O 1
ATOM 7032 N N . ASP A 1 903 ? 13.295 22.176 13.300 1.00 78.50 903 ASP A N 1
ATOM 7033 C CA . ASP A 1 903 ? 12.269 22.486 14.320 1.00 78.50 903 ASP A CA 1
ATOM 7034 C C . ASP A 1 903 ? 10.848 21.985 13.968 1.00 78.50 903 ASP A C 1
ATOM 7036 O O . ASP A 1 903 ? 9.986 21.898 14.842 1.00 78.50 903 ASP A O 1
ATOM 7040 N N . GLY A 1 904 ? 10.573 21.691 12.690 1.00 69.75 904 GLY A N 1
ATOM 7041 C CA . GLY A 1 904 ? 9.265 21.229 12.214 1.00 69.75 904 GLY A CA 1
ATOM 7042 C C . GLY A 1 904 ? 9.197 19.764 11.779 1.00 69.75 904 GLY A C 1
ATOM 7043 O O . GLY A 1 904 ? 8.123 19.339 11.350 1.00 69.75 904 GLY A O 1
ATOM 7044 N N . VAL A 1 905 ? 10.314 19.027 11.821 1.00 75.38 905 VAL A N 1
ATOM 7045 C CA . VAL A 1 905 ? 10.472 17.750 11.096 1.00 75.38 905 VAL A CA 1
ATOM 7046 C C . VAL A 1 905 ? 11.192 16.669 11.904 1.00 75.38 905 VAL A C 1
ATOM 7048 O O . VAL A 1 905 ? 10.820 15.498 11.819 1.00 75.38 905 VAL A O 1
ATOM 7051 N N . VAL A 1 906 ? 12.215 17.046 12.674 1.00 78.56 906 VAL A N 1
ATOM 7052 C CA . VAL A 1 906 ? 13.058 16.101 13.415 1.00 78.56 906 VAL A CA 1
ATOM 7053 C C . VAL A 1 906 ? 12.278 15.452 14.557 1.00 78.56 906 VAL A C 1
ATOM 7055 O O . VAL A 1 906 ? 11.619 16.131 15.346 1.00 78.56 906 VAL A O 1
ATOM 7058 N N . ARG A 1 907 ? 12.356 14.120 14.621 1.00 81.94 907 ARG A N 1
ATOM 7059 C CA . ARG A 1 907 ? 11.660 13.247 15.572 1.00 81.94 907 ARG A CA 1
ATOM 7060 C C . ARG A 1 907 ? 12.572 12.076 15.955 1.00 81.94 907 ARG A C 1
ATOM 7062 O O . ARG A 1 907 ? 13.415 11.711 15.137 1.00 81.94 907 ARG A O 1
ATOM 7069 N N . PRO A 1 908 ? 12.392 11.449 17.131 1.00 79.50 908 PRO A N 1
ATOM 7070 C CA . PRO A 1 908 ? 13.002 10.155 17.422 1.00 79.50 908 PRO A CA 1
ATOM 7071 C C . PRO A 1 908 ? 12.661 9.133 16.332 1.00 79.50 908 PRO A C 1
ATOM 7073 O O . PRO A 1 908 ? 11.520 9.097 15.870 1.00 79.50 908 PRO A O 1
ATOM 7076 N N . ASN A 1 909 ? 13.634 8.307 15.950 1.00 82.12 909 ASN A N 1
ATOM 7077 C CA . ASN A 1 909 ? 13.420 7.215 15.006 1.00 82.12 909 ASN A CA 1
ATOM 7078 C C . ASN A 1 909 ? 12.534 6.145 15.654 1.00 82.12 909 ASN A C 1
ATOM 7080 O O . ASN A 1 909 ? 12.647 5.884 16.858 1.00 82.12 909 ASN A O 1
ATOM 7084 N N . THR A 1 910 ? 11.677 5.510 14.864 1.00 84.75 910 THR A N 1
ATOM 7085 C CA . THR A 1 910 ? 10.687 4.543 15.345 1.00 84.75 910 THR A CA 1
ATOM 7086 C C . THR A 1 910 ? 10.925 3.157 14.760 1.00 84.75 910 THR A C 1
ATOM 7088 O O . THR A 1 910 ? 11.501 2.991 13.686 1.00 84.75 910 THR A O 1
ATOM 7091 N N . PHE A 1 911 ? 10.510 2.135 15.508 1.00 87.38 911 PHE A N 1
ATOM 7092 C CA . PHE A 1 911 ? 10.450 0.750 15.050 1.00 87.38 911 PHE A CA 1
ATOM 7093 C C . PHE A 1 911 ? 8.982 0.415 14.774 1.00 87.38 911 PHE A C 1
ATOM 7095 O O . PHE A 1 911 ? 8.162 0.442 15.688 1.00 87.38 911 PHE A O 1
ATOM 7102 N N . GLU A 1 912 ? 8.669 0.114 13.516 1.00 86.44 912 GLU A N 1
ATOM 7103 C CA . GLU A 1 912 ? 7.303 -0.028 12.987 1.00 86.44 912 GLU A CA 1
ATOM 7104 C C . GLU A 1 912 ? 6.827 -1.496 12.935 1.00 86.44 912 GLU A C 1
ATOM 7106 O O . GLU A 1 912 ? 5.773 -1.807 12.380 1.00 86.44 912 GLU A O 1
ATOM 7111 N N . GLY A 1 913 ? 7.599 -2.425 13.511 1.00 86.69 913 GLY A N 1
ATOM 7112 C CA . GLY A 1 913 ? 7.325 -3.866 13.502 1.00 86.69 913 GLY A CA 1
ATOM 7113 C C . GLY A 1 913 ? 8.190 -4.645 12.507 1.00 86.69 913 GLY A C 1
ATOM 7114 O O . GLY A 1 913 ? 9.155 -4.124 11.950 1.00 86.69 913 GLY A O 1
ATOM 7115 N N . MET A 1 914 ? 7.877 -5.926 12.295 1.00 87.94 914 MET A N 1
ATOM 7116 C CA . MET A 1 914 ? 8.576 -6.772 11.317 1.00 87.94 914 MET A CA 1
ATOM 7117 C C . MET A 1 914 ? 7.724 -7.027 10.075 1.00 87.94 914 MET A C 1
ATOM 7119 O O . MET A 1 914 ? 6.508 -7.178 10.172 1.00 87.94 914 MET A O 1
ATOM 7123 N N . ASN A 1 915 ? 8.372 -7.134 8.914 1.00 85.88 915 ASN A N 1
ATOM 7124 C CA . ASN A 1 915 ? 7.729 -7.603 7.685 1.00 85.88 915 ASN A CA 1
ATOM 7125 C C . ASN A 1 915 ? 7.676 -9.144 7.605 1.00 85.88 915 ASN A C 1
ATOM 7127 O O . ASN A 1 915 ? 8.311 -9.845 8.394 1.00 85.88 915 ASN A O 1
ATOM 7131 N N . ASP A 1 916 ? 6.994 -9.683 6.588 1.00 81.06 916 ASP A N 1
ATOM 7132 C CA . ASP A 1 916 ? 6.827 -11.135 6.374 1.00 81.06 916 ASP A CA 1
ATOM 7133 C C . ASP A 1 916 ? 8.144 -11.914 6.170 1.00 81.06 916 ASP A C 1
ATOM 7135 O O . ASP A 1 916 ? 8.167 -13.142 6.249 1.00 81.06 916 ASP A O 1
ATOM 7139 N N . LYS A 1 917 ? 9.257 -11.217 5.899 1.00 80.88 917 LYS A N 1
ATOM 7140 C CA . LYS A 1 917 ? 10.606 -11.800 5.786 1.00 80.88 917 LYS A CA 1
ATOM 7141 C C . LYS A 1 917 ? 11.354 -11.819 7.128 1.00 80.88 917 LYS A C 1
ATOM 7143 O O . LYS A 1 917 ? 12.497 -12.268 7.177 1.00 80.88 917 LYS A O 1
ATOM 7148 N N . GLY A 1 918 ? 10.743 -11.320 8.205 1.00 87.75 918 GLY A N 1
ATOM 7149 C CA . GLY A 1 918 ? 11.373 -11.163 9.517 1.00 87.75 918 GLY A CA 1
ATOM 7150 C C . GLY A 1 918 ? 12.407 -10.036 9.571 1.00 87.75 918 GLY A C 1
ATOM 7151 O O . GLY A 1 918 ? 13.308 -10.085 10.405 1.00 87.75 918 GLY A O 1
ATOM 7152 N N . HIS A 1 919 ? 12.332 -9.048 8.670 1.00 93.56 919 HIS A N 1
ATOM 7153 C CA . HIS A 1 919 ? 13.159 -7.843 8.761 1.00 93.56 919 HIS A CA 1
ATOM 7154 C C . HIS A 1 919 ? 12.437 -6.816 9.634 1.00 93.56 919 HIS A C 1
ATOM 7156 O O . HIS A 1 919 ? 11.242 -6.577 9.449 1.00 93.56 919 HIS A O 1
ATOM 7162 N N . TYR A 1 920 ? 13.172 -6.181 10.539 1.00 92.19 920 TYR A N 1
ATOM 7163 C CA . TYR A 1 920 ? 12.693 -5.079 11.362 1.00 92.19 920 TYR A CA 1
ATOM 7164 C C . TYR A 1 920 ? 12.555 -3.817 10.501 1.00 92.19 920 TYR A C 1
ATOM 7166 O O . TYR A 1 920 ? 13.514 -3.424 9.836 1.00 92.19 920 TYR A O 1
ATOM 7174 N N . LEU A 1 921 ? 11.382 -3.190 10.507 1.00 91.88 921 LEU A N 1
ATOM 7175 C CA . LEU A 1 921 ? 11.110 -1.942 9.801 1.00 91.88 921 LEU A CA 1
ATOM 7176 C C . LEU A 1 921 ? 11.342 -0.753 10.735 1.00 91.88 921 LEU A C 1
ATOM 7178 O O . LEU A 1 921 ? 10.842 -0.742 11.862 1.00 91.88 921 LEU A O 1
ATOM 7182 N N . CYS A 1 922 ? 12.087 0.250 10.278 1.00 90.62 922 CYS A N 1
ATOM 7183 C CA . CYS A 1 922 ? 12.354 1.468 11.040 1.00 90.62 922 CYS A CA 1
ATOM 7184 C C . CYS A 1 922 ? 12.137 2.720 10.182 1.00 90.62 922 CYS A C 1
ATOM 7186 O O . CYS A 1 922 ? 12.582 2.750 9.038 1.00 90.62 922 CYS A O 1
ATOM 7188 N N . ASP A 1 923 ? 11.523 3.754 10.752 1.00 89.56 923 ASP A N 1
ATOM 7189 C CA . ASP A 1 923 ? 11.409 5.096 10.162 1.00 89.56 923 ASP A CA 1
ATOM 7190 C C . ASP A 1 923 ? 12.388 6.055 10.853 1.00 89.56 923 ASP A C 1
ATOM 7192 O O . ASP A 1 923 ? 12.638 5.957 12.060 1.00 89.56 923 ASP A O 1
ATOM 7196 N N . GLY A 1 924 ? 12.952 6.992 10.090 1.00 87.44 924 GLY A N 1
ATOM 7197 C CA . GLY A 1 924 ? 13.845 7.997 10.644 1.00 87.44 924 GLY A CA 1
ATOM 7198 C C . GLY A 1 924 ? 14.097 9.202 9.750 1.00 87.44 924 GLY A C 1
ATOM 7199 O O . GLY A 1 924 ? 13.967 9.147 8.529 1.00 87.44 924 GLY A O 1
ATOM 7200 N N . VAL A 1 925 ? 14.504 10.313 10.367 1.00 88.06 925 VAL A N 1
ATOM 7201 C CA . VAL A 1 925 ? 14.971 11.502 9.637 1.00 88.06 925 VAL A CA 1
ATOM 7202 C C . VAL A 1 925 ? 16.481 11.397 9.461 1.00 88.06 925 VAL A C 1
ATOM 7204 O O . VAL A 1 925 ? 17.217 11.267 10.437 1.00 88.06 925 VAL A O 1
ATOM 7207 N N . VAL A 1 926 ? 16.958 11.471 8.223 1.00 86.81 926 VAL A N 1
ATOM 7208 C CA . VAL A 1 926 ? 18.370 11.306 7.866 1.00 86.81 926 VAL A CA 1
ATOM 7209 C C . VAL A 1 926 ? 18.918 12.607 7.296 1.00 86.81 926 VAL A C 1
ATOM 7211 O O . VAL A 1 926 ? 18.302 13.245 6.445 1.00 86.81 926 VAL A O 1
ATOM 7214 N N . PHE A 1 927 ? 20.113 12.976 7.744 1.00 84.81 927 PHE A N 1
ATOM 7215 C CA . PHE A 1 927 ? 20.949 14.008 7.151 1.00 84.81 927 PHE A CA 1
ATOM 7216 C C . PHE A 1 927 ? 22.028 13.323 6.304 1.00 84.81 927 PHE A C 1
ATOM 7218 O O . PHE A 1 927 ? 22.808 12.521 6.821 1.00 84.81 927 PHE A O 1
ATOM 7225 N N . TYR A 1 928 ? 22.097 13.648 5.015 1.00 85.12 928 TYR A N 1
ATOM 7226 C CA . TYR A 1 928 ? 23.113 13.138 4.096 1.00 85.12 928 TYR A CA 1
ATOM 7227 C C . TYR A 1 928 ? 23.743 14.301 3.342 1.00 85.12 928 TYR A C 1
ATOM 7229 O O . TYR A 1 928 ? 23.070 15.035 2.621 1.00 85.12 928 TYR A O 1
ATOM 7237 N N . SER A 1 929 ? 25.049 14.489 3.517 1.00 80.62 929 SER A N 1
ATOM 7238 C CA . SER A 1 929 ? 25.793 15.612 2.944 1.00 80.62 929 SER A CA 1
ATOM 7239 C C . SER A 1 929 ? 25.158 16.985 3.241 1.00 80.62 929 SER A C 1
ATOM 7241 O O . SER A 1 929 ? 25.311 17.474 4.357 1.00 80.62 929 SER A O 1
ATOM 7243 N N . ASN A 1 930 ? 24.457 17.612 2.289 1.00 83.62 930 ASN A N 1
ATOM 7244 C CA . ASN A 1 930 ? 23.699 18.864 2.430 1.00 83.62 930 ASN A CA 1
ATOM 7245 C C . ASN A 1 930 ? 22.185 18.689 2.170 1.00 83.62 930 ASN A C 1
ATOM 7247 O O . ASN A 1 930 ? 21.515 19.649 1.782 1.00 83.62 930 ASN A O 1
ATOM 7251 N N . ALA A 1 931 ? 21.649 17.488 2.375 1.00 86.06 931 ALA A N 1
ATOM 7252 C CA . ALA A 1 931 ? 20.233 17.171 2.251 1.00 86.06 931 ALA A CA 1
ATOM 7253 C C . ALA A 1 931 ? 19.678 16.533 3.535 1.00 86.06 931 ALA A C 1
ATOM 7255 O O . ALA A 1 931 ? 20.411 15.917 4.312 1.00 86.06 931 ALA A O 1
ATOM 7256 N N . ILE A 1 932 ? 18.370 16.688 3.745 1.00 86.56 932 ILE A N 1
ATOM 7257 C CA . ILE A 1 932 ? 17.597 16.032 4.804 1.00 86.56 932 ILE A CA 1
ATOM 7258 C C . ILE A 1 932 ? 16.425 15.308 4.140 1.00 86.56 932 ILE A C 1
ATOM 7260 O O . ILE A 1 932 ? 15.706 15.916 3.341 1.00 86.56 932 ILE A O 1
ATOM 7264 N N . PHE A 1 933 ? 16.211 14.044 4.495 1.00 88.31 933 PHE A N 1
ATOM 7265 C CA . PHE A 1 933 ? 15.101 13.218 4.019 1.00 88.31 933 PHE A CA 1
ATOM 7266 C C . PHE A 1 933 ? 14.489 12.374 5.147 1.00 88.31 933 PHE A C 1
ATOM 7268 O O . PHE A 1 933 ? 15.116 12.155 6.183 1.00 88.31 933 PHE A O 1
ATOM 7275 N N . ILE A 1 934 ? 13.239 11.949 4.967 1.00 87.25 934 ILE A N 1
ATOM 7276 C CA . ILE A 1 934 ? 12.626 10.877 5.763 1.00 87.25 934 ILE A CA 1
ATOM 7277 C C . ILE A 1 934 ? 12.986 9.572 5.062 1.00 87.25 934 ILE A C 1
ATOM 7279 O O . ILE A 1 934 ? 12.758 9.479 3.863 1.00 87.25 934 ILE A O 1
ATOM 7283 N N . ALA A 1 935 ? 13.539 8.592 5.771 1.00 87.56 935 ALA A N 1
ATOM 7284 C CA . ALA A 1 935 ? 13.870 7.290 5.204 1.00 87.56 935 ALA A CA 1
ATOM 7285 C C . ALA A 1 935 ? 13.248 6.140 5.988 1.00 87.56 935 ALA A C 1
ATOM 7287 O O . ALA A 1 935 ? 13.273 6.113 7.221 1.00 87.56 935 ALA A O 1
ATOM 7288 N N . ASN A 1 936 ? 12.780 5.150 5.234 1.00 91.25 936 ASN A N 1
ATOM 7289 C CA . ASN A 1 936 ? 12.359 3.858 5.751 1.00 91.25 936 ASN A CA 1
ATOM 7290 C C . ASN A 1 936 ? 13.492 2.842 5.578 1.00 91.25 936 ASN A C 1
ATOM 7292 O O . ASN A 1 936 ? 14.100 2.750 4.512 1.00 91.25 936 ASN A O 1
ATOM 7296 N N . PHE A 1 937 ? 13.751 2.039 6.605 1.00 93.31 937 PHE A N 1
ATOM 7297 C CA . PHE A 1 937 ? 14.810 1.035 6.631 1.00 93.31 937 PHE A CA 1
ATOM 7298 C C . PHE A 1 937 ? 14.249 -0.356 6.925 1.00 93.31 937 PHE A C 1
ATOM 7300 O O . PHE A 1 937 ? 13.415 -0.519 7.812 1.00 93.31 937 PHE A O 1
ATOM 7307 N N . ALA A 1 938 ? 14.773 -1.374 6.244 1.00 94.31 938 ALA A N 1
ATOM 7308 C CA . ALA A 1 938 ? 14.669 -2.769 6.650 1.00 94.31 938 ALA A CA 1
ATOM 7309 C C . ALA A 1 938 ? 16.008 -3.231 7.239 1.00 94.31 938 ALA A C 1
ATOM 7311 O O . ALA A 1 938 ? 17.008 -3.357 6.530 1.00 94.31 938 ALA A O 1
ATOM 7312 N N . VAL A 1 939 ? 16.021 -3.529 8.537 1.00 94.19 939 VAL A N 1
ATOM 7313 C CA . VAL A 1 939 ? 17.153 -4.164 9.218 1.00 94.19 939 VAL A CA 1
ATOM 7314 C C . VAL A 1 939 ? 16.894 -5.665 9.289 1.00 94.19 939 VAL A C 1
ATOM 7316 O O . VAL A 1 939 ? 15.910 -6.123 9.866 1.00 94.19 939 VAL A O 1
ATOM 7319 N N . GLN A 1 940 ? 17.774 -6.462 8.701 1.00 93.81 940 GLN A N 1
ATOM 7320 C CA . GLN A 1 940 ? 17.701 -7.918 8.774 1.00 93.81 940 GLN A CA 1
ATOM 7321 C C . GLN A 1 940 ? 18.276 -8.423 10.111 1.00 93.81 940 GLN A C 1
ATOM 7323 O O . GLN A 1 940 ? 19.210 -7.813 10.638 1.00 93.81 940 GLN A O 1
ATOM 7328 N N . PRO A 1 941 ? 17.848 -9.593 10.625 1.00 90.31 941 PRO A N 1
ATOM 7329 C CA . PRO A 1 941 ? 18.490 -10.238 11.778 1.00 90.31 941 PRO A CA 1
ATOM 7330 C C . PRO A 1 941 ? 19.994 -10.523 11.590 1.00 90.31 941 PRO A C 1
ATOM 7332 O O . PRO A 1 941 ? 20.725 -10.641 12.567 1.00 90.31 941 PRO A O 1
ATOM 7335 N N . SER A 1 942 ? 20.466 -10.589 10.338 1.00 88.12 942 SER A N 1
ATOM 7336 C CA . SER A 1 942 ? 21.881 -10.688 9.934 1.00 88.12 942 SER A CA 1
ATOM 7337 C C . SER A 1 942 ? 22.682 -9.380 10.080 1.00 88.12 942 SER A C 1
ATOM 7339 O O . SER A 1 942 ? 23.887 -9.357 9.820 1.00 88.12 942 SER A O 1
ATOM 7341 N N . GLY A 1 943 ? 22.022 -8.272 10.432 1.00 88.50 943 GLY A N 1
ATOM 7342 C CA . GLY A 1 943 ? 22.592 -6.924 10.443 1.00 88.50 943 GLY A CA 1
ATOM 7343 C C . GLY A 1 943 ? 22.838 -6.320 9.054 1.00 88.50 943 GLY A C 1
ATOM 7344 O O . GLY A 1 943 ? 23.559 -5.334 8.936 1.00 88.50 943 GLY A O 1
ATOM 7345 N N . MET A 1 944 ? 22.266 -6.886 7.988 1.00 91.50 944 MET A N 1
ATOM 7346 C CA . MET A 1 944 ? 22.121 -6.149 6.727 1.00 91.50 944 MET A CA 1
ATOM 7347 C C . MET A 1 944 ? 21.085 -5.037 6.912 1.00 91.50 944 MET A C 1
ATOM 7349 O O . MET A 1 944 ? 19.999 -5.297 7.428 1.00 91.50 944 MET A O 1
ATOM 7353 N N . VAL A 1 945 ? 21.410 -3.821 6.475 1.00 91.69 945 VAL A N 1
ATOM 7354 C CA . VAL A 1 945 ? 20.498 -2.669 6.477 1.00 91.69 945 VAL A CA 1
ATOM 7355 C C . VAL A 1 945 ? 20.230 -2.269 5.031 1.00 91.69 945 VAL A C 1
ATOM 7357 O O . VAL A 1 945 ? 21.164 -2.066 4.258 1.00 91.69 945 VAL A O 1
ATOM 7360 N N . GLU A 1 946 ? 18.956 -2.167 4.679 1.00 88.94 946 GLU A N 1
ATOM 7361 C CA . GLU A 1 946 ? 18.460 -1.773 3.361 1.00 88.94 946 GLU A CA 1
ATOM 7362 C C . GLU A 1 946 ? 17.578 -0.531 3.532 1.00 88.94 946 GLU A C 1
ATOM 7364 O O . GLU A 1 946 ? 16.685 -0.526 4.378 1.00 88.94 946 GLU A O 1
ATOM 7369 N N . MET A 1 947 ? 17.837 0.534 2.771 1.00 87.31 947 MET A N 1
ATOM 7370 C CA . MET A 1 947 ? 16.946 1.697 2.702 1.00 87.31 947 MET A CA 1
ATOM 7371 C C . MET A 1 947 ? 15.859 1.386 1.668 1.00 87.31 947 MET A C 1
ATOM 7373 O O . MET A 1 947 ? 16.180 1.019 0.541 1.00 87.31 947 MET A O 1
ATOM 7377 N N . LEU A 1 948 ? 14.593 1.459 2.076 1.00 83.12 948 LEU A N 1
ATOM 7378 C CA . LEU A 1 948 ? 13.439 1.055 1.268 1.00 83.12 948 LEU A CA 1
ATOM 7379 C C . LEU A 1 948 ? 12.856 2.206 0.443 1.00 83.12 948 LEU A C 1
ATOM 7381 O O . LEU A 1 948 ? 12.361 1.971 -0.655 1.00 83.12 948 LEU A O 1
ATOM 7385 N N . ASP A 1 949 ? 12.861 3.412 1.010 1.00 81.38 949 ASP A N 1
ATOM 7386 C CA . ASP A 1 949 ? 12.264 4.626 0.444 1.00 81.38 949 ASP A CA 1
ATOM 7387 C C . ASP A 1 949 ? 12.879 5.856 1.131 1.00 81.38 949 ASP A C 1
ATOM 7389 O O . ASP A 1 949 ? 13.210 5.778 2.323 1.00 81.38 949 ASP A O 1
ATOM 7393 N N . ASP A 1 950 ? 13.010 6.967 0.402 1.00 82.75 950 ASP A N 1
ATOM 7394 C CA . ASP A 1 950 ? 13.543 8.244 0.885 1.00 82.75 950 ASP A CA 1
ATOM 7395 C C . ASP A 1 950 ? 12.771 9.466 0.335 1.00 82.75 950 ASP A C 1
ATOM 7397 O O . ASP A 1 950 ? 12.792 9.775 -0.855 1.00 82.75 950 ASP A O 1
ATOM 7401 N N . GLU A 1 951 ? 12.090 10.213 1.216 1.00 84.25 951 GLU A N 1
ATOM 7402 C CA . GLU A 1 951 ? 11.360 11.440 0.860 1.00 84.25 951 GLU A CA 1
ATOM 7403 C C . GLU A 1 951 ? 12.208 12.697 1.170 1.00 84.25 951 GLU A C 1
ATOM 7405 O O . GLU A 1 951 ? 12.442 13.010 2.347 1.00 84.25 951 GLU A O 1
ATOM 7410 N N . PRO A 1 952 ? 12.667 13.466 0.159 1.00 83.44 952 PRO A N 1
ATOM 7411 C CA . PRO A 1 952 ? 13.512 14.639 0.370 1.00 83.44 952 PRO A CA 1
ATOM 7412 C C . PRO A 1 952 ? 12.730 15.811 0.980 1.00 83.44 952 PRO A C 1
ATOM 7414 O O . PRO A 1 952 ? 11.881 16.430 0.340 1.00 83.44 952 PRO A O 1
ATOM 7417 N N . ILE A 1 953 ? 13.082 16.186 2.211 1.00 84.75 953 ILE A N 1
ATOM 7418 C CA . ILE A 1 953 ? 12.530 17.356 2.911 1.00 84.75 953 ILE A CA 1
ATOM 7419 C C . ILE A 1 953 ? 13.208 18.643 2.423 1.00 84.75 953 ILE A C 1
ATOM 7421 O O . ILE A 1 953 ? 12.564 19.679 2.237 1.00 84.75 953 ILE A O 1
ATOM 7425 N N . ALA A 1 954 ? 14.532 18.598 2.263 1.00 83.75 954 ALA A N 1
ATOM 7426 C CA . ALA A 1 954 ? 15.342 19.725 1.823 1.00 83.75 954 ALA A CA 1
ATOM 7427 C C . ALA A 1 954 ? 16.632 19.244 1.156 1.00 83.75 954 ALA A C 1
ATOM 7429 O O . ALA A 1 954 ? 17.344 18.415 1.712 1.00 83.75 954 ALA A O 1
ATOM 7430 N N . ALA A 1 955 ? 16.961 19.839 0.013 1.00 83.06 955 ALA A N 1
ATOM 7431 C CA . ALA A 1 955 ? 18.256 19.727 -0.652 1.00 83.06 955 ALA A CA 1
ATOM 7432 C C . ALA A 1 955 ? 18.966 21.095 -0.663 1.00 83.06 955 ALA A C 1
ATOM 7434 O O . ALA A 1 955 ? 18.397 22.112 -0.239 1.00 83.06 955 ALA A O 1
ATOM 7435 N N . ASP A 1 956 ? 20.213 21.122 -1.138 1.00 81.06 956 ASP A N 1
ATOM 7436 C CA . ASP A 1 956 ? 21.032 22.333 -1.275 1.00 81.06 956 ASP A CA 1
ATOM 7437 C C . ASP A 1 956 ? 21.079 23.178 0.011 1.00 81.06 956 ASP A C 1
ATOM 7439 O O . ASP A 1 956 ? 20.836 24.399 0.045 1.00 81.06 956 ASP A O 1
ATOM 7443 N N . LEU A 1 957 ? 21.353 22.508 1.133 1.00 81.69 957 LEU A N 1
ATOM 7444 C CA . LEU A 1 957 ? 21.642 23.191 2.384 1.00 81.69 957 LEU A CA 1
ATOM 7445 C C . LEU A 1 957 ? 23.017 23.883 2.302 1.00 81.69 957 LEU A C 1
ATOM 7447 O O . LEU A 1 957 ? 23.950 23.369 1.685 1.00 81.69 957 LEU A O 1
ATOM 7451 N N . PRO A 1 958 ? 23.160 25.073 2.913 1.00 78.00 958 PRO A N 1
ATOM 7452 C CA . PRO A 1 958 ? 24.358 25.905 2.783 1.00 78.00 958 PRO A CA 1
ATOM 7453 C C . PRO A 1 958 ? 25.568 25.373 3.563 1.00 78.00 958 PRO A C 1
ATOM 7455 O O . PRO A 1 958 ? 26.646 25.955 3.481 1.00 78.00 958 PRO A O 1
ATOM 7458 N N . VAL A 1 959 ? 25.391 24.300 4.338 1.00 77.00 959 VAL A N 1
ATOM 7459 C CA . VAL A 1 959 ? 26.434 23.640 5.124 1.00 77.00 959 VAL A CA 1
ATOM 7460 C C . VAL A 1 959 ? 26.231 22.129 5.000 1.00 77.00 959 VAL A C 1
ATOM 7462 O O . VAL A 1 959 ? 25.091 21.664 5.060 1.00 77.00 959 VAL A O 1
ATOM 7465 N N . LYS A 1 960 ? 27.324 21.379 4.814 1.00 74.31 960 LYS A N 1
ATOM 7466 C CA . LYS A 1 960 ? 27.329 19.909 4.846 1.00 74.31 960 LYS A CA 1
ATOM 7467 C C . LYS A 1 960 ? 27.497 19.412 6.286 1.00 74.31 960 LYS A C 1
ATOM 7469 O O . LYS A 1 960 ? 28.155 20.077 7.086 1.00 74.31 960 LYS A O 1
ATOM 7474 N N . ILE A 1 961 ? 26.939 18.248 6.614 1.00 71.19 961 ILE A N 1
ATOM 7475 C CA . ILE A 1 961 ? 27.206 17.590 7.896 1.00 71.19 961 ILE A CA 1
ATOM 7476 C C . ILE A 1 961 ? 28.636 17.027 7.922 1.00 71.19 961 ILE A C 1
ATOM 7478 O O . ILE A 1 961 ? 28.998 16.149 7.136 1.00 71.19 961 ILE A O 1
ATOM 7482 N N . ASP A 1 962 ? 29.463 17.555 8.824 1.00 59.09 962 ASP A N 1
ATOM 7483 C CA . ASP A 1 962 ? 30.866 17.168 8.992 1.00 59.09 962 ASP A CA 1
ATOM 7484 C C . ASP A 1 962 ? 31.040 16.380 10.296 1.00 59.09 962 ASP A C 1
ATOM 7486 O O . ASP A 1 962 ? 31.367 16.935 11.345 1.00 59.09 962 ASP A O 1
ATOM 7490 N N . ALA A 1 963 ? 30.780 15.072 10.218 1.00 60.28 963 ALA A N 1
ATOM 7491 C CA . ALA A 1 963 ? 31.171 14.104 11.238 1.00 60.28 963 ALA A CA 1
ATOM 7492 C C . ALA A 1 963 ? 32.571 13.551 10.885 1.00 60.28 963 ALA A C 1
ATOM 7494 O O . ALA A 1 963 ? 32.697 12.772 9.929 1.00 60.28 963 ALA A O 1
ATOM 7495 N N . PRO A 1 964 ? 33.639 13.937 11.608 1.00 53.97 964 PRO A N 1
ATOM 7496 C CA . PRO A 1 964 ? 35.010 13.557 11.283 1.00 53.97 964 PRO A CA 1
ATOM 7497 C C . PRO A 1 964 ? 35.335 12.175 11.858 1.00 53.97 964 PRO A C 1
ATOM 7499 O O . PRO A 1 964 ? 35.965 12.024 12.905 1.00 53.97 964 PRO A O 1
ATOM 7502 N N . LEU A 1 965 ? 34.874 11.160 11.136 1.00 58.00 965 LEU A N 1
ATOM 7503 C CA . LEU A 1 965 ? 35.134 9.746 11.382 1.00 58.00 965 LEU A CA 1
ATOM 7504 C C . LEU A 1 965 ? 36.106 9.227 10.316 1.00 58.00 965 LEU A C 1
ATOM 7506 O O . LEU A 1 965 ? 35.948 9.567 9.136 1.00 58.00 965 LEU A O 1
ATOM 7510 N N . SER A 1 966 ? 37.079 8.408 10.727 1.00 49.84 966 SER A N 1
ATOM 7511 C CA . SER A 1 966 ? 37.938 7.634 9.821 1.00 49.84 966 SER A CA 1
ATOM 7512 C C . SER A 1 966 ? 38.151 6.208 10.295 1.00 49.84 966 SER A C 1
ATOM 7514 O O . SER A 1 966 ? 38.094 5.916 11.509 1.00 49.84 966 SER A O 1
#